Protein AF-0000000086060354 (afdb_homodimer)

Structure (mmCIF, N/CA/C/O backbone):
data_AF-0000000086060354-model_v1
#
loop_
_entity.id
_entity.type
_entity.pdbx_description
1 polymer 'Alanine--tRNA ligase'
#
loop_
_atom_site.group_PDB
_atom_site.id
_atom_site.type_symbol
_atom_site.label_atom_id
_atom_site.label_alt_id
_atom_site.label_comp_id
_atom_site.label_asym_id
_atom_site.label_entity_id
_atom_site.label_seq_id
_atom_site.pdbx_PDB_ins_code
_atom_site.Cartn_x
_atom_site.Cartn_y
_atom_site.Cartn_z
_atom_site.occupancy
_atom_site.B_iso_or_equiv
_atom_site.auth_seq_id
_atom_site.auth_comp_id
_atom_site.auth_asym_id
_atom_site.auth_atom_id
_atom_site.pdbx_PDB_model_num
ATOM 1 N N . MET A 1 1 ? -33.938 34.312 16.031 1 54.66 1 MET A N 1
ATOM 2 C CA . MET A 1 1 ? -33.406 33.062 15.531 1 54.66 1 MET A CA 1
ATOM 3 C C . MET A 1 1 ? -31.953 32.875 16 1 54.66 1 MET A C 1
ATOM 5 O O . MET A 1 1 ? -31.156 33.812 15.938 1 54.66 1 MET A O 1
ATOM 9 N N . THR A 1 2 ? -31.734 31.969 16.938 1 67.62 2 THR A N 1
ATOM 10 C CA . THR A 1 2 ? -30.375 31.719 17.391 1 67.62 2 THR A CA 1
ATOM 11 C C . THR A 1 2 ? -29.656 30.766 16.453 1 67.62 2 THR A C 1
ATOM 13 O O . THR A 1 2 ? -30.125 29.656 16.188 1 67.62 2 THR A O 1
ATOM 16 N N . VAL A 1 3 ? -28.656 31.391 15.703 1 81.81 3 VAL A N 1
ATOM 17 C CA . VAL A 1 3 ? -27.812 30.609 14.805 1 81.81 3 VAL A CA 1
ATOM 18 C C . VAL A 1 3 ? -26.5 30.266 15.5 1 81.81 3 VAL A C 1
ATOM 20 O O . VAL A 1 3 ? -26 31.047 16.312 1 81.81 3 VAL A O 1
ATOM 23 N N . SER A 1 4 ? -26.094 29.047 15.328 1 93.06 4 SER A N 1
ATOM 24 C CA . SER A 1 4 ? -24.812 28.625 15.914 1 93.06 4 SER A CA 1
ATOM 25 C C . SER A 1 4 ? -23.672 29.516 15.414 1 93.06 4 SER A C 1
ATOM 27 O O . SER A 1 4 ? -23.609 29.844 14.234 1 93.06 4 SER A O 1
ATOM 29 N N . ARG A 1 5 ? -22.719 29.891 16.25 1 95.44 5 ARG A N 1
ATOM 30 C CA . ARG A 1 5 ? -21.562 30.703 15.922 1 95.44 5 ARG A CA 1
ATOM 31 C C . ARG A 1 5 ? -20.344 29.828 15.625 1 95.44 5 ARG A C 1
ATOM 33 O O . ARG A 1 5 ? -19.266 30.328 15.305 1 95.44 5 ARG A O 1
ATOM 40 N N . ALA A 1 6 ? -20.562 28.516 15.664 1 95.75 6 ALA A N 1
ATOM 41 C CA . ALA A 1 6 ? -19.469 27.562 15.523 1 95.75 6 ALA A CA 1
ATOM 42 C C . ALA A 1 6 ? -18.797 27.703 14.164 1 95.75 6 ALA A C 1
ATOM 44 O O . ALA A 1 6 ? -17.562 27.734 14.07 1 95.75 6 ALA A O 1
ATOM 45 N N . PRO A 1 7 ? -19.547 27.859 13.062 1 94.5 7 PRO A N 1
ATOM 46 C CA . PRO A 1 7 ? -18.891 27.938 11.758 1 94.5 7 PRO A CA 1
ATOM 47 C C . PRO A 1 7 ? -17.969 29.141 11.633 1 94.5 7 PRO A C 1
ATOM 49 O O . PRO A 1 7 ? -16.906 29.047 11.023 1 94.5 7 PRO A O 1
ATOM 52 N N . ALA A 1 8 ? -18.375 30.219 12.258 1 94.44 8 ALA A N 1
ATOM 53 C CA . ALA A 1 8 ? -17.594 31.453 12.172 1 94.44 8 ALA A CA 1
ATOM 54 C C . ALA A 1 8 ? -16.453 31.453 13.188 1 94.44 8 ALA A C 1
ATOM 56 O O . ALA A 1 8 ? -15.461 32.156 13.016 1 94.44 8 ALA A O 1
ATOM 57 N N . ASN A 1 9 ? -16.656 30.656 14.195 1 96.19 9 ASN A N 1
ATOM 58 C CA . ASN A 1 9 ? -15.672 30.609 15.273 1 96.19 9 ASN A CA 1
ATOM 59 C C . ASN A 1 9 ? -15.344 29.172 15.664 1 96.19 9 ASN A C 1
ATOM 61 O O . ASN A 1 9 ? -15.555 28.766 16.812 1 96.19 9 ASN A O 1
ATOM 65 N N . PRO A 1 10 ? -14.758 28.453 14.711 1 96.56 10 PRO A N 1
ATOM 66 C CA . PRO A 1 10 ? -14.555 27.016 14.969 1 96.56 10 PRO A CA 1
ATOM 67 C C . PRO A 1 10 ? -13.539 26.75 16.078 1 96.56 10 PRO A C 1
ATOM 69 O O . PRO A 1 10 ? -13.461 25.641 16.594 1 96.56 10 PRO A O 1
ATOM 72 N N . GLU A 1 11 ? -12.805 27.75 16.562 1 96.44 11 GLU A N 1
ATOM 73 C CA . GLU A 1 11 ? -11.734 27.578 17.547 1 96.44 11 GLU A CA 1
ATOM 74 C C . GLU A 1 11 ? -12.273 27.672 18.969 1 96.44 11 GLU A C 1
ATOM 76 O O . GLU A 1 11 ? -11.586 27.297 19.922 1 96.44 11 GLU A O 1
ATOM 81 N N . VAL A 1 12 ? -13.508 28.234 19.109 1 98 12 VAL A N 1
ATOM 82 C CA . VAL A 1 12 ? -14.055 28.391 20.453 1 98 12 VAL A CA 1
ATOM 83 C C . VAL A 1 12 ? -14.43 27.031 21.031 1 98 12 VAL A C 1
ATOM 85 O O . VAL A 1 12 ? -15.203 26.281 20.422 1 98 12 VAL A O 1
ATOM 88 N N . ARG A 1 13 ? -13.891 26.719 22.25 1 98.12 13 ARG A N 1
ATOM 89 C CA . ARG A 1 13 ? -14.133 25.422 22.844 1 98.12 13 ARG A CA 1
ATOM 90 C C . ARG A 1 13 ? -14.812 25.547 24.203 1 98.12 13 ARG A C 1
ATOM 92 O O . ARG A 1 13 ? -15.375 24.578 24.719 1 98.12 13 ARG A O 1
ATOM 99 N N . GLU A 1 14 ? -14.719 26.734 24.75 1 98.56 14 GLU A N 1
ATOM 100 C CA . GLU A 1 14 ? -15.367 27.047 26.016 1 98.56 14 GLU A CA 1
ATOM 101 C C . GLU A 1 14 ? -16.016 28.422 25.969 1 98.56 14 GLU A C 1
ATOM 103 O O . GLU A 1 14 ? -15.461 29.375 25.406 1 98.56 14 GLU A O 1
ATOM 108 N N . PHE A 1 15 ? -17.219 28.469 26.516 1 98.38 15 PHE A N 1
ATOM 109 C CA . PHE A 1 15 ? -17.922 29.75 26.578 1 98.38 15 PHE A CA 1
ATOM 110 C C . PHE A 1 15 ? -19.016 29.719 27.625 1 98.38 15 PHE A C 1
ATOM 112 O O . PHE A 1 15 ? -19.359 28.656 28.141 1 98.38 15 PHE A O 1
ATOM 119 N N . GLU A 1 16 ? -19.484 30.844 28 1 98.19 16 GLU A N 1
ATOM 120 C CA . GLU A 1 16 ? -20.656 31.016 28.859 1 98.19 16 GLU A CA 1
ATOM 121 C C . GLU A 1 16 ? -21.844 31.547 28.062 1 98.19 16 GLU A C 1
ATOM 123 O O . GLU A 1 16 ? -21.672 32.312 27.109 1 98.19 16 GLU A O 1
ATOM 128 N N . ALA A 1 17 ? -22.984 31.047 28.484 1 97.69 17 ALA A N 1
ATOM 129 C CA . ALA A 1 17 ? -24.188 31.516 27.797 1 97.69 17 ALA A CA 1
ATOM 130 C C . ALA A 1 17 ? -25.375 31.578 28.75 1 97.69 17 ALA A C 1
ATOM 132 O O . ALA A 1 17 ? -25.422 30.859 29.734 1 97.69 17 ALA A O 1
ATOM 133 N N . THR A 1 18 ? -26.25 32.438 28.391 1 97.56 18 THR A N 1
ATOM 134 C CA . THR A 1 18 ? -27.5 32.562 29.156 1 97.56 18 THR A CA 1
ATOM 135 C C . THR A 1 18 ? -28.547 31.578 28.641 1 97.56 18 THR A C 1
ATOM 137 O O . THR A 1 18 ? -28.734 31.453 27.422 1 97.56 18 THR A O 1
ATOM 140 N N . VAL A 1 19 ? -29.281 30.938 29.594 1 97.19 19 VAL A N 1
ATOM 141 C CA . VAL A 1 19 ? -30.312 29.969 29.234 1 97.19 19 VAL A CA 1
ATOM 142 C C . VAL A 1 19 ? -31.578 30.703 28.812 1 97.19 19 VAL A C 1
ATOM 144 O O . VAL A 1 19 ? -32.125 31.516 29.578 1 97.19 19 VAL A O 1
ATOM 147 N N . LYS A 1 20 ? -31.984 30.406 27.672 1 96.69 20 LYS A N 1
ATOM 148 C CA . LYS A 1 20 ? -33.188 31.031 27.125 1 96.69 20 LYS A CA 1
ATOM 149 C C . LYS A 1 20 ? -34.438 30.219 27.469 1 96.69 20 LYS A C 1
ATOM 151 O O . LYS A 1 20 ? -35.5 30.781 27.766 1 96.69 20 LYS A O 1
ATOM 156 N N . ARG A 1 21 ? -34.344 28.891 27.359 1 95.38 21 ARG A N 1
ATOM 157 C CA . ARG A 1 21 ? -35.469 28 27.594 1 95.38 21 ARG A CA 1
ATOM 158 C C . ARG A 1 21 ? -35 26.625 28.047 1 95.38 21 ARG A C 1
ATOM 160 O O . ARG A 1 21 ? -33.969 26.141 27.578 1 95.38 21 ARG A O 1
ATOM 167 N N . VAL A 1 22 ? -35.781 26.031 28.953 1 95.31 22 VAL A N 1
ATOM 168 C CA . VAL A 1 22 ? -35.5 24.672 29.391 1 95.31 22 VAL A CA 1
ATOM 169 C C . VAL A 1 22 ? -36.812 23.844 29.328 1 95.31 22 VAL A C 1
ATOM 171 O O . VAL A 1 22 ? -37.844 24.25 29.859 1 95.31 22 VAL A O 1
ATOM 174 N N . ASP A 1 23 ? -36.75 22.828 28.656 1 93.06 23 ASP A N 1
ATOM 175 C CA . ASP A 1 23 ? -37.844 21.859 28.578 1 93.06 23 ASP A CA 1
ATOM 176 C C . ASP A 1 23 ? -37.344 20.438 28.75 1 93.06 23 ASP A C 1
ATOM 178 O O . ASP A 1 23 ? -37.062 19.75 27.766 1 93.06 23 ASP A O 1
ATOM 182 N N . GLY A 1 24 ? -37.312 19.984 30.016 1 91.81 24 GLY A N 1
ATOM 183 C CA . GLY A 1 24 ? -36.75 18.672 30.266 1 91.81 24 GLY A CA 1
ATOM 184 C C . GLY A 1 24 ? -35.25 18.578 29.984 1 91.81 24 GLY A C 1
ATOM 185 O O . GLY A 1 24 ? -34.469 19.266 30.625 1 91.81 24 GLY A O 1
ATOM 186 N N . GLN A 1 25 ? -35.031 17.766 28.953 1 95.31 25 GLN A N 1
ATOM 187 C CA . GLN A 1 25 ? -33.625 17.547 28.578 1 95.31 25 GLN A CA 1
ATOM 188 C C . GLN A 1 25 ? -33.188 18.531 27.5 1 95.31 25 GLN A C 1
ATOM 190 O O . GLN A 1 25 ? -32 18.594 27.156 1 95.31 25 GLN A O 1
ATOM 195 N N . GLU A 1 26 ? -34.125 19.359 27.062 1 96.12 26 GLU A N 1
ATOM 196 C CA . GLU A 1 26 ? -33.812 20.297 25.984 1 96.12 26 GLU A CA 1
ATOM 197 C C . GLU A 1 26 ? -33.5 21.688 26.547 1 96.12 26 GLU A C 1
ATOM 199 O O . GLU A 1 26 ? -34.25 22.203 27.375 1 96.12 26 GLU A O 1
ATOM 204 N N . ILE A 1 27 ? -32.438 22.219 26.125 1 96 27 ILE A N 1
ATOM 205 C CA . ILE A 1 27 ? -32.031 23.562 26.562 1 96 27 ILE A CA 1
ATOM 206 C C . ILE A 1 27 ? -31.734 24.438 25.359 1 96 27 ILE A C 1
ATOM 208 O O . ILE A 1 27 ? -31.141 23.969 24.375 1 96 27 ILE A O 1
ATOM 212 N N . VAL A 1 28 ? -32.219 25.609 25.359 1 96.94 28 VAL A N 1
ATOM 213 C CA . VAL A 1 28 ? -31.922 26.625 24.344 1 96.94 28 VAL A CA 1
ATOM 214 C C . VAL A 1 28 ? -31.125 27.766 24.969 1 96.94 28 VAL A C 1
ATOM 216 O O . VAL A 1 28 ? -31.484 28.266 26.031 1 96.94 28 VAL A O 1
ATOM 219 N N . LEU A 1 29 ? -30.047 28.125 24.344 1 97.38 29 LEU A N 1
ATOM 220 C CA . LEU A 1 29 ? -29.188 29.188 24.828 1 97.38 29 LEU A CA 1
ATOM 221 C C . LEU A 1 29 ? -29.359 30.453 24 1 97.38 29 LEU A C 1
ATOM 223 O O . LEU A 1 29 ? -29.734 30.391 22.828 1 97.38 29 LEU A O 1
ATOM 227 N N . GLU A 1 30 ? -29.047 31.594 24.609 1 96.25 30 GLU A N 1
ATOM 228 C CA . GLU A 1 30 ? -29.109 32.844 23.875 1 96.25 30 GLU A CA 1
ATOM 229 C C . GLU A 1 30 ? -28.062 32.906 22.781 1 96.25 30 GLU A C 1
ATOM 231 O O . GLU A 1 30 ? -28.266 33.531 21.75 1 96.25 30 GLU A O 1
ATOM 236 N N . GLU A 1 31 ? -26.938 32.312 23.094 1 95.94 31 GLU A N 1
ATOM 237 C CA . GLU A 1 31 ? -25.812 32.188 22.172 1 95.94 31 GLU A CA 1
ATOM 238 C C . GLU A 1 31 ? -25.141 30.828 22.328 1 95.94 31 GLU A C 1
ATOM 240 O O . GLU A 1 31 ? -25 30.312 23.438 1 95.94 31 GLU A O 1
ATOM 245 N N . THR A 1 32 ? -24.766 30.266 21.234 1 97.62 32 THR A N 1
ATOM 246 C CA . THR A 1 32 ? -24.125 28.953 21.359 1 97.62 32 THR A CA 1
ATOM 247 C C . THR A 1 32 ? -23.031 28.797 20.312 1 97.62 32 THR A C 1
ATOM 249 O O . THR A 1 32 ? -23.141 29.297 19.188 1 97.62 32 THR A O 1
ATOM 252 N N . TYR A 1 33 ? -21.938 28.141 20.703 1 98.19 33 TYR A N 1
ATOM 253 C CA . TYR A 1 33 ? -20.844 27.781 19.812 1 98.19 33 TYR A CA 1
ATOM 254 C C . TYR A 1 33 ? -20.828 26.297 19.516 1 98.19 33 TYR A C 1
ATOM 256 O O . TYR A 1 33 ? -19.859 25.766 18.953 1 98.19 33 TYR A O 1
ATOM 264 N N . PHE A 1 34 ? -21.922 25.609 19.984 1 98.38 34 PHE A N 1
ATOM 265 C CA . PHE A 1 34 ? -22.094 24.219 19.562 1 98.38 34 PHE A CA 1
ATOM 266 C C . PHE A 1 34 ? -22.625 24.141 18.141 1 98.38 34 PHE A C 1
ATOM 268 O O . PHE A 1 34 ? -23.5 24.938 17.75 1 98.38 34 PHE A O 1
ATOM 275 N N . TYR A 1 35 ? -22.078 23.266 17.438 1 97.56 35 TYR A N 1
ATOM 276 C CA . TYR A 1 35 ? -22.547 23.031 16.078 1 97.56 35 TYR A CA 1
ATOM 277 C C . TYR A 1 35 ? -23.672 22.016 16.047 1 97.56 35 TYR A C 1
ATOM 279 O O . TYR A 1 35 ? -23.516 20.906 16.547 1 97.56 35 TYR A O 1
ATOM 287 N N . PRO A 1 36 ? -24.812 22.359 15.477 1 96.69 36 PRO A N 1
ATOM 288 C CA . PRO A 1 36 ? -25.875 21.359 15.289 1 96.69 36 PRO A CA 1
ATOM 289 C C . PRO A 1 36 ? -25.625 20.453 14.094 1 96.69 36 PRO A C 1
ATOM 291 O O . PRO A 1 36 ? -25 20.875 13.109 1 96.69 36 PRO A O 1
ATOM 294 N N . ALA A 1 37 ? -26.125 19.266 14.273 1 94.31 37 ALA A N 1
ATOM 295 C CA . ALA A 1 37 ? -26.031 18.375 13.125 1 94.31 37 ALA A CA 1
ATOM 296 C C . ALA A 1 37 ? -26.656 19 11.883 1 94.31 37 ALA A C 1
ATOM 298 O O . ALA A 1 37 ? -27.828 19.375 11.898 1 94.31 37 ALA A O 1
ATOM 299 N N . SER A 1 38 ? -25.891 19.141 10.852 1 89.44 38 SER A N 1
ATOM 300 C CA . SER A 1 38 ? -26.359 19.797 9.625 1 89.44 38 SER A CA 1
ATOM 301 C C . SER A 1 38 ? -25.422 19.5 8.453 1 89.44 38 SER A C 1
ATOM 303 O O . SER A 1 38 ? -24.219 19.344 8.648 1 89.44 38 SER A O 1
ATOM 305 N N . GLY A 1 39 ? -25.969 19.312 7.324 1 86.19 39 GLY A N 1
ATOM 306 C CA . GLY A 1 39 ? -25.203 19.234 6.098 1 86.19 39 GLY A CA 1
ATOM 307 C C . GLY A 1 39 ? -24.266 18.031 6.07 1 86.19 39 GLY A C 1
ATOM 308 O O . GLY A 1 39 ? -23.188 18.109 5.488 1 86.19 39 GLY A O 1
ATOM 309 N N . GLY A 1 40 ? -24.516 17.094 6.805 1 92.25 40 GLY A N 1
ATOM 310 C CA . GLY A 1 40 ? -23.703 15.891 6.797 1 92.25 40 GLY A CA 1
ATOM 311 C C . GLY A 1 40 ? -22.688 15.852 7.918 1 92.25 40 GLY A C 1
ATOM 312 O O . GLY A 1 40 ? -22.047 14.82 8.148 1 92.25 40 GLY A O 1
ATOM 313 N N . GLN A 1 41 ? -22.516 16.969 8.594 1 95.62 41 GLN A N 1
ATOM 314 C CA . GLN A 1 41 ? -21.641 17 9.75 1 95.62 41 GLN A CA 1
ATOM 315 C C . GLN A 1 41 ? -22.406 16.75 11.047 1 95.62 41 GLN A C 1
ATOM 317 O O . GLN A 1 41 ? -23.453 17.344 11.273 1 95.62 41 GLN A O 1
ATOM 322 N N . PRO A 1 42 ? -21.922 15.891 11.852 1 97.19 42 PRO A N 1
ATOM 323 C CA . PRO A 1 42 ? -22.609 15.602 13.117 1 97.19 42 PRO A CA 1
ATOM 324 C C . PRO A 1 42 ? -22.516 16.766 14.109 1 97.19 42 PRO A C 1
ATOM 326 O O . PRO A 1 42 ? -21.688 17.656 13.953 1 97.19 42 PRO A O 1
ATOM 329 N N . SER A 1 43 ? -23.375 16.672 15.023 1 97.75 43 SER A N 1
ATOM 330 C CA . SER A 1 43 ? -23.391 17.703 16.062 1 97.75 43 SER A CA 1
ATOM 331 C C . SER A 1 43 ? -22.156 17.594 16.969 1 97.75 43 SER A C 1
ATOM 333 O O . SER A 1 43 ? -21.594 16.516 17.125 1 97.75 43 SER A O 1
ATOM 335 N N . ASP A 1 44 ? -21.875 18.719 17.547 1 98.12 44 ASP A N 1
ATOM 336 C CA . ASP A 1 44 ? -20.797 18.734 18.531 1 98.12 44 ASP A CA 1
ATOM 337 C C . ASP A 1 44 ? -21.188 17.906 19.766 1 98.12 44 ASP A C 1
ATOM 339 O O . ASP A 1 44 ? -22.359 17.734 20.062 1 98.12 44 ASP A O 1
ATOM 343 N N . ARG A 1 45 ? -20.172 17.438 20.344 1 98.25 45 ARG A N 1
ATOM 344 C CA . ARG A 1 45 ? -20.25 16.844 21.672 1 98.25 45 ARG A CA 1
ATOM 345 C C . ARG A 1 45 ? -19.719 17.797 22.734 1 98.25 45 ARG A C 1
ATOM 347 O O . ARG A 1 45 ? -19.094 18.812 22.422 1 98.25 45 ARG A O 1
ATOM 354 N N . GLY A 1 46 ? -20.062 17.516 24 1 98.44 46 GLY A N 1
ATOM 355 C CA . GLY A 1 46 ? -19.594 18.359 25.078 1 98.44 46 GLY A CA 1
ATOM 356 C C . GLY A 1 46 ? -20.516 18.391 26.281 1 98.44 46 GLY A C 1
ATOM 357 O O . GLY A 1 46 ? -21.219 17.406 26.547 1 98.44 46 GLY A O 1
ATOM 358 N N . THR A 1 47 ? -20.438 19.562 27.078 1 98.12 47 THR A N 1
ATOM 359 C CA . THR A 1 47 ? -21.25 19.672 28.281 1 98.12 47 THR A CA 1
ATOM 360 C C . THR A 1 47 ? -21.844 21.062 28.406 1 98.12 47 THR A C 1
ATOM 362 O O . THR A 1 47 ? -21.266 22.031 27.906 1 98.12 47 THR A O 1
ATOM 365 N N . ILE A 1 48 ? -22.953 21.141 29 1 97.19 48 ILE A N 1
ATOM 366 C CA . ILE A 1 48 ? -23.562 22.391 29.453 1 97.19 48 ILE A CA 1
ATOM 367 C C . ILE A 1 48 ? -23.812 22.312 30.953 1 97.19 48 ILE A C 1
ATOM 369 O O . ILE A 1 48 ? -24.531 21.438 31.438 1 97.19 48 ILE A O 1
ATOM 373 N N . GLY A 1 49 ? -23.188 23.188 31.703 1 94.94 49 GLY A N 1
ATOM 374 C CA . GLY A 1 49 ? -23.312 23.125 33.156 1 94.94 49 GLY A CA 1
ATOM 375 C C . GLY A 1 49 ? -22.844 21.812 33.75 1 94.94 49 GLY A C 1
ATOM 376 O O . GLY A 1 49 ? -23.438 21.297 34.688 1 94.94 49 GLY A O 1
ATOM 377 N N . GLY A 1 50 ? -21.969 21.234 33 1 95.5 50 GLY A N 1
ATOM 378 C CA . GLY A 1 50 ? -21.391 19.984 33.5 1 95.5 50 GLY A CA 1
ATOM 379 C C . GLY A 1 50 ? -22.172 18.766 33.031 1 95.5 50 GLY A C 1
ATOM 380 O O . GLY A 1 50 ? -21.688 17.625 33.156 1 95.5 50 GLY A O 1
ATOM 381 N N . THR A 1 51 ? -23.359 18.938 32.438 1 96.56 51 THR A N 1
ATOM 382 C CA . THR A 1 51 ? -24.141 17.812 31.938 1 96.56 51 THR A CA 1
ATOM 383 C C . THR A 1 51 ? -23.828 17.516 30.484 1 96.56 51 THR A C 1
ATOM 385 O O . THR A 1 51 ? -23.734 18.438 29.656 1 96.56 51 THR A O 1
ATOM 388 N N . LEU A 1 52 ? -23.734 16.266 30.125 1 97.75 52 LEU A N 1
ATOM 389 C CA . LEU A 1 52 ? -23.312 15.828 28.797 1 97.75 52 LEU A CA 1
ATOM 390 C C . LEU A 1 52 ? -24.406 16.109 27.766 1 97.75 52 LEU A C 1
ATOM 392 O O . LEU A 1 52 ? -25.578 15.883 28.031 1 97.75 52 LEU A O 1
ATOM 396 N N . LEU A 1 53 ? -23.906 16.484 26.578 1 97.06 53 LEU A N 1
ATOM 397 C CA . LEU A 1 53 ? -24.781 16.672 25.422 1 97.06 53 LEU A CA 1
ATOM 398 C C . LEU A 1 53 ? -25.047 15.336 24.734 1 97.06 53 LEU A C 1
ATOM 400 O O . LEU A 1 53 ? -24.125 14.57 24.469 1 97.06 53 LEU A O 1
ATOM 404 N N . GLU A 1 54 ? -26.219 15.039 24.484 1 95.44 54 GLU A N 1
ATOM 405 C CA . GLU A 1 54 ? -26.609 13.906 23.656 1 95.44 54 GLU A CA 1
ATOM 406 C C . GLU A 1 54 ? -26.672 14.289 22.188 1 95.44 54 GLU A C 1
ATOM 408 O O . GLU A 1 54 ? -26.344 13.477 21.312 1 95.44 54 GLU A O 1
ATOM 413 N N . ASP A 1 55 ? -27.188 15.484 22.031 1 96.81 55 ASP A N 1
ATOM 414 C CA . ASP A 1 55 ? -27.391 15.945 20.656 1 96.81 55 ASP A CA 1
ATOM 415 C C . ASP A 1 55 ? -27.547 17.469 20.609 1 96.81 55 ASP A C 1
ATOM 417 O O . ASP A 1 55 ? -27.844 18.094 21.625 1 96.81 55 ASP A O 1
ATOM 421 N N . VAL A 1 56 ? -27.203 18.031 19.531 1 98 56 VAL A N 1
ATOM 422 C CA . VAL A 1 56 ? -27.5 19.422 19.203 1 98 56 VAL A CA 1
ATOM 423 C C . VAL A 1 56 ? -28.188 19.5 17.844 1 98 56 VAL A C 1
ATOM 425 O O . VAL A 1 56 ? -27.672 19.016 16.844 1 98 56 VAL A O 1
ATOM 428 N N . ARG A 1 57 ? -29.328 20.141 17.75 1 96.25 57 ARG A N 1
ATOM 429 C CA . ARG A 1 57 ? -30.078 20.172 16.5 1 96.25 57 ARG A CA 1
ATOM 430 C C . ARG A 1 57 ? -30.75 21.531 16.297 1 96.25 57 ARG A C 1
ATOM 432 O O . ARG A 1 57 ? -30.938 22.281 17.25 1 96.25 57 ARG A O 1
ATOM 439 N N . GLU A 1 58 ? -31.078 21.766 15.094 1 93.25 58 GLU A N 1
ATOM 440 C CA . GLU A 1 58 ? -31.891 22.938 14.781 1 93.25 58 GLU A CA 1
ATOM 441 C C . GLU A 1 58 ? -33.375 22.594 14.75 1 93.25 58 GLU A C 1
ATOM 443 O O . GLU A 1 58 ? -33.781 21.594 14.141 1 93.25 58 GLU A O 1
ATOM 448 N N . ALA A 1 59 ? -34.094 23.328 15.453 1 91.12 59 ALA A N 1
ATOM 449 C CA . ALA A 1 59 ? -35.562 23.172 15.477 1 91.12 59 ALA A CA 1
ATOM 450 C C . ALA A 1 59 ? -36.25 24.516 15.609 1 91.12 59 ALA A C 1
ATOM 452 O O . ALA A 1 59 ? -35.938 25.297 16.516 1 91.12 59 ALA A O 1
ATOM 453 N N . ASP A 1 60 ? -37.188 24.766 14.68 1 88.06 60 ASP A N 1
ATOM 454 C CA . ASP A 1 60 ? -38 25.969 14.719 1 88.06 60 ASP A CA 1
ATOM 455 C C . ASP A 1 60 ? -37.156 27.234 14.75 1 88.06 60 ASP A C 1
ATOM 457 O O . ASP A 1 60 ? -37.406 28.141 15.547 1 88.06 60 ASP A O 1
ATOM 461 N N . GLY A 1 61 ? -36.062 27.156 14.07 1 87 61 GLY A N 1
ATOM 462 C CA . GLY A 1 61 ? -35.219 28.328 13.914 1 87 61 GLY A CA 1
ATOM 463 C C . GLY A 1 61 ? -34.281 28.562 15.094 1 87 61 GLY A C 1
ATOM 464 O O . GLY A 1 61 ? -33.688 29.625 15.211 1 87 61 GLY A O 1
ATOM 465 N N . GLU A 1 62 ? -34.25 27.625 16.016 1 93.19 62 GLU A N 1
ATOM 466 C CA . GLU A 1 62 ? -33.375 27.719 17.172 1 93.19 62 GLU A CA 1
ATOM 467 C C . GLU A 1 62 ? -32.469 26.5 17.25 1 93.19 62 GLU A C 1
ATOM 469 O O . GLU A 1 62 ? -32.75 25.453 16.672 1 93.19 62 GLU A O 1
ATOM 474 N N . VAL A 1 63 ? -31.344 26.703 17.938 1 96.69 63 VAL A N 1
ATOM 475 C CA . VAL A 1 63 ? -30.453 25.578 18.219 1 96.69 63 VAL A CA 1
ATOM 476 C C . VAL A 1 63 ? -30.828 24.938 19.547 1 96.69 63 VAL A C 1
ATOM 478 O O . VAL A 1 63 ? -30.75 25.578 20.594 1 96.69 63 VAL A O 1
ATOM 481 N N . VAL A 1 64 ? -31.25 23.734 19.438 1 97.31 64 VAL A N 1
ATOM 482 C CA . VAL A 1 64 ? -31.703 23.016 20.625 1 97.31 64 VAL A CA 1
ATOM 483 C C . VAL A 1 64 ? -30.609 22.031 21.062 1 97.31 64 VAL A C 1
ATOM 485 O O . VAL A 1 64 ? -30.125 21.234 20.266 1 97.31 64 VAL A O 1
ATOM 488 N N . HIS A 1 65 ? -30.266 22.125 22.328 1 98.06 65 HIS A N 1
ATOM 489 C CA . HIS A 1 65 ? -29.297 21.219 22.938 1 98.06 65 HIS A CA 1
ATOM 490 C C . HIS A 1 65 ? -30 20.141 23.766 1 98.06 65 HIS A C 1
ATOM 492 O O . HIS A 1 65 ? -30.719 20.453 24.703 1 98.06 65 HIS A O 1
ATOM 498 N N . VAL A 1 66 ? -29.812 18.906 23.391 1 97.75 66 VAL A N 1
ATOM 499 C CA . VAL A 1 66 ? -30.422 17.781 24.109 1 97.75 66 VAL A CA 1
ATOM 500 C C . VAL A 1 66 ? -29.406 17.156 25.047 1 97.75 66 VAL A C 1
ATOM 502 O O . VAL A 1 66 ? -28.375 16.625 24.609 1 97.75 66 VAL A O 1
ATOM 505 N N . LEU A 1 67 ? -29.703 17.234 26.328 1 97.38 67 LEU A N 1
ATOM 506 C CA . LEU A 1 67 ? -28.812 16.719 27.344 1 97.38 67 LEU A CA 1
ATOM 507 C C . LEU A 1 67 ? -29.125 15.258 27.656 1 97.38 67 LEU A C 1
ATOM 509 O O . LEU A 1 67 ? -30.219 14.773 27.328 1 97.38 67 LEU A O 1
ATOM 513 N N . THR A 1 68 ? -28.156 14.531 28.25 1 96.12 68 THR A N 1
ATOM 514 C CA . THR A 1 68 ? -28.328 13.125 28.594 1 96.12 68 THR A CA 1
ATOM 515 C C . THR A 1 68 ? -29.266 12.969 29.781 1 96.12 68 THR A C 1
ATOM 517 O O . THR A 1 68 ? -29.938 11.945 29.922 1 96.12 68 THR A O 1
ATOM 520 N N . ASP A 1 69 ? -29.219 13.992 30.672 1 92.88 69 ASP A N 1
ATOM 521 C CA . ASP A 1 69 ? -30.016 14 31.891 1 92.88 69 ASP A CA 1
ATOM 522 C C . ASP A 1 69 ? -30.719 15.344 32.094 1 92.88 69 ASP A C 1
ATOM 524 O O . ASP A 1 69 ? -30.219 16.375 31.625 1 92.88 69 ASP A O 1
ATOM 528 N N . PRO A 1 70 ? -31.906 15.203 32.75 1 89.69 70 PRO A N 1
ATOM 529 C CA . PRO A 1 70 ? -32.531 16.484 33.062 1 89.69 70 PRO A CA 1
ATOM 530 C C . PRO A 1 70 ? -31.688 17.312 34.031 1 89.69 70 PRO A C 1
ATOM 532 O O . PRO A 1 70 ? -30.969 16.75 34.875 1 89.69 70 PRO A O 1
ATOM 535 N N . VAL A 1 71 ? -31.703 18.562 33.719 1 82.94 71 VAL A N 1
ATOM 536 C CA . VAL A 1 71 ? -30.875 19.406 34.562 1 82.94 71 VAL A CA 1
ATOM 537 C C . VAL A 1 71 ? -31.766 20.422 35.281 1 82.94 71 VAL A C 1
ATOM 539 O O . VAL A 1 71 ? -32.844 20.766 34.812 1 82.94 71 VAL A O 1
ATOM 542 N N . ASP A 1 72 ? -31.281 20.797 36.5 1 85.75 72 ASP A N 1
ATOM 543 C CA . ASP A 1 72 ? -31.922 21.844 37.281 1 85.75 72 ASP A CA 1
ATOM 544 C C . ASP A 1 72 ? -31.297 23.203 37 1 85.75 72 ASP A C 1
ATOM 546 O O . ASP A 1 72 ? -30.516 23.719 37.781 1 85.75 72 ASP A O 1
ATOM 550 N N . ILE A 1 73 ? -31.547 23.734 35.844 1 91 73 ILE A N 1
ATOM 551 C CA . ILE A 1 73 ? -31.031 25.031 35.406 1 91 73 ILE A CA 1
ATOM 552 C C . ILE A 1 73 ? -32.219 25.984 35.156 1 91 73 ILE A C 1
ATOM 554 O O . ILE A 1 73 ? -33.219 25.594 34.562 1 91 73 ILE A O 1
ATOM 558 N N . ASP A 1 74 ? -32.125 27.172 35.625 1 92.31 74 ASP A N 1
ATOM 559 C CA . ASP A 1 74 ? -33.219 28.156 35.469 1 92.31 74 ASP A CA 1
ATOM 560 C C . ASP A 1 74 ? -33 28.984 34.219 1 92.31 74 ASP A C 1
ATOM 562 O O . ASP A 1 74 ? -31.875 29.297 33.844 1 92.31 74 ASP A O 1
ATOM 566 N N . VAL A 1 75 ? -34.125 29.312 33.656 1 95.75 75 VAL A N 1
ATOM 567 C CA . VAL A 1 75 ? -34.125 30.281 32.594 1 95.75 75 VAL A CA 1
ATOM 568 C C . VAL A 1 75 ? -33.469 31.594 33.062 1 95.75 75 VAL A C 1
ATOM 570 O O . VAL A 1 75 ? -33.75 32.062 34.156 1 95.75 75 VAL A O 1
ATOM 573 N N . GLY A 1 76 ? -32.531 32.125 32.25 1 96.62 76 GLY A N 1
ATOM 574 C CA . GLY A 1 76 ? -31.859 33.344 32.625 1 96.62 76 GLY A CA 1
ATOM 575 C C . GLY A 1 76 ? -30.516 33.125 33.312 1 96.62 76 GLY A C 1
ATOM 576 O O . GLY A 1 76 ? -29.703 34.031 33.406 1 96.62 76 GLY A O 1
ATOM 577 N N . GLU A 1 77 ? -30.234 31.969 33.688 1 95.94 77 GLU A N 1
ATOM 578 C CA . GLU A 1 77 ? -28.984 31.609 34.344 1 95.94 77 GLU A CA 1
ATOM 579 C C . GLU A 1 77 ? -27.844 31.547 33.344 1 95.94 77 GLU A C 1
ATOM 581 O O . GLU A 1 77 ? -28.047 31.172 32.156 1 95.94 77 GLU A O 1
ATOM 586 N N . THR A 1 78 ? -26.656 32 33.812 1 97.56 78 THR A N 1
ATOM 587 C CA . THR A 1 78 ? -25.469 31.844 33 1 97.56 78 THR A CA 1
ATOM 588 C C . THR A 1 78 ? -24.812 30.484 33.25 1 97.56 78 THR A C 1
ATOM 590 O O . THR A 1 78 ? -24.531 30.141 34.406 1 97.56 78 THR A O 1
ATOM 593 N N . VAL A 1 79 ? -24.562 29.703 32.219 1 97.31 79 VAL A N 1
ATOM 594 C CA . VAL A 1 79 ? -24.016 28.359 32.375 1 97.31 79 VAL A CA 1
ATOM 595 C C . VAL A 1 79 ? -22.719 28.25 31.594 1 97.31 79 VAL A C 1
ATOM 597 O O . VAL A 1 79 ? -22.531 28.938 30.578 1 97.31 79 VAL A O 1
ATOM 600 N N . ALA A 1 80 ? -21.828 27.453 32.094 1 97.81 80 ALA A N 1
ATOM 601 C CA . ALA A 1 80 ? -20.578 27.141 31.391 1 97.81 80 ALA A CA 1
ATOM 602 C C . ALA A 1 80 ? -20.781 26.062 30.344 1 97.81 80 ALA A C 1
ATOM 604 O O . ALA A 1 80 ? -21.453 25.047 30.594 1 97.81 80 ALA A O 1
ATOM 605 N N . CYS A 1 81 ? -20.312 26.266 29.141 1 98.38 81 CYS A N 1
ATOM 606 C CA . CYS A 1 81 ? -20.406 25.328 28.031 1 98.38 81 CYS A CA 1
ATOM 607 C C . CYS A 1 81 ? -19.016 24.922 27.562 1 98.38 81 CYS A C 1
ATOM 609 O O . CYS A 1 81 ? -18.141 25.766 27.375 1 98.38 81 CYS A O 1
ATOM 611 N N . VAL A 1 82 ? -18.797 23.594 27.406 1 98.69 82 VAL A N 1
ATOM 612 C CA . VAL A 1 82 ? -17.516 23.078 26.953 1 98.69 82 VAL A CA 1
ATOM 613 C C . VAL A 1 82 ? -17.734 22.156 25.75 1 98.69 82 VAL A C 1
ATOM 615 O O . VAL A 1 82 ? -18.453 21.172 25.828 1 98.69 82 VAL A O 1
ATOM 618 N N . VAL A 1 83 ? -17.109 22.5 24.625 1 98.62 83 VAL A N 1
ATOM 619 C CA . VAL A 1 83 ? -17.172 21.703 23.406 1 98.62 83 VAL A CA 1
ATOM 620 C C . VAL A 1 83 ? -16.078 20.625 23.453 1 98.62 83 VAL A C 1
ATOM 622 O O . VAL A 1 83 ? -14.961 20.875 23.891 1 98.62 83 VAL A O 1
ATOM 625 N N . ASP A 1 84 ? -16.406 19.422 23.094 1 98.25 84 ASP A N 1
ATOM 626 C CA . ASP A 1 84 ? -15.406 18.359 22.938 1 98.25 84 ASP A CA 1
ATOM 627 C C . ASP A 1 84 ? -14.367 18.734 21.891 1 98.25 84 ASP A C 1
ATOM 629 O O . ASP A 1 84 ? -14.633 18.641 20.688 1 98.25 84 ASP A O 1
ATOM 633 N N . ASP A 1 85 ? -13.219 19.078 22.297 1 97.94 85 ASP A N 1
ATOM 634 C CA . ASP A 1 85 ? -12.18 19.609 21.422 1 97.94 85 ASP A CA 1
ATOM 635 C C . ASP A 1 85 ? -11.75 18.562 20.391 1 97.94 85 ASP A C 1
ATOM 637 O O . ASP A 1 85 ? -11.562 18.891 19.219 1 97.94 85 ASP A O 1
ATOM 641 N N . THR A 1 86 ? -11.609 17.328 20.859 1 97.12 86 THR A N 1
ATOM 642 C CA . THR A 1 86 ? -11.141 16.266 19.984 1 97.12 86 THR A CA 1
ATOM 643 C C . THR A 1 86 ? -12.117 16.031 18.844 1 97.12 86 THR A C 1
ATOM 645 O O . THR A 1 86 ? -11.719 15.977 17.672 1 97.12 86 THR A O 1
ATOM 648 N N . PHE A 1 87 ? -13.375 15.977 19.172 1 97.88 87 PHE A N 1
ATOM 649 C CA . PHE A 1 87 ? -14.375 15.672 18.156 1 97.88 87 PHE A CA 1
ATOM 650 C C . PHE A 1 87 ? -14.594 16.859 17.234 1 97.88 87 PHE A C 1
ATOM 652 O O . PHE A 1 87 ? -14.742 16.703 16.016 1 97.88 87 PHE A O 1
ATOM 659 N N . ARG A 1 88 ? -14.664 18.109 17.781 1 97.81 88 ARG A N 1
ATOM 660 C CA . ARG A 1 88 ? -14.766 19.312 16.969 1 97.81 88 ARG A CA 1
ATOM 661 C C . ARG A 1 88 ? -13.594 19.422 15.992 1 97.81 88 ARG A C 1
ATOM 663 O O . ARG A 1 88 ? -13.789 19.75 14.82 1 97.81 88 ARG A O 1
ATOM 670 N N . THR A 1 89 ? -12.383 19.141 16.453 1 97.69 89 THR A N 1
ATOM 671 C CA . THR A 1 89 ? -11.195 19.172 15.609 1 97.69 89 THR A CA 1
ATOM 672 C C . THR A 1 89 ? -11.297 18.156 14.477 1 97.69 89 THR A C 1
ATOM 674 O O . THR A 1 89 ? -11.039 18.469 13.32 1 97.69 89 THR A O 1
ATOM 677 N N . TYR A 1 90 ? -11.727 16.953 14.852 1 98.19 90 TYR A N 1
ATOM 678 C CA . TYR A 1 90 ? -11.906 15.914 13.844 1 98.19 90 TYR A CA 1
ATOM 679 C C . TYR A 1 90 ? -12.883 16.375 12.766 1 98.19 90 TYR A C 1
ATOM 681 O O . TYR A 1 90 ? -12.602 16.25 11.57 1 98.19 90 TYR A O 1
ATOM 689 N N . CYS A 1 91 ? -13.969 16.859 13.164 1 98.19 91 CYS A N 1
ATOM 690 C CA . CYS A 1 91 ? -15.016 17.25 12.227 1 98.19 91 CYS A CA 1
ATOM 691 C C . CYS A 1 91 ? -14.547 18.375 11.328 1 98.19 91 CYS A C 1
ATOM 693 O O . CYS A 1 91 ? -14.812 18.375 10.117 1 98.19 91 CYS A O 1
ATOM 695 N N . ALA A 1 92 ? -13.898 19.375 11.938 1 98.38 92 ALA A N 1
ATOM 696 C CA . ALA A 1 92 ? -13.398 20.5 11.148 1 98.38 92 ALA A CA 1
ATOM 697 C C . ALA A 1 92 ? -12.383 20.031 10.109 1 98.38 92 ALA A C 1
ATOM 699 O O . ALA A 1 92 ? -12.43 20.469 8.953 1 98.38 92 ALA A O 1
ATOM 700 N N . ARG A 1 93 ? -11.453 19.125 10.539 1 98.62 93 ARG A N 1
ATOM 701 C CA . ARG A 1 93 ? -10.445 18.578 9.633 1 98.62 93 ARG A CA 1
ATOM 702 C C . ARG A 1 93 ? -11.086 17.719 8.547 1 98.62 93 ARG A C 1
ATOM 704 O O . ARG A 1 93 ? -10.758 17.859 7.367 1 98.62 93 ARG A O 1
ATOM 711 N N . ALA A 1 94 ? -12.023 16.891 8.977 1 98.69 94 ALA A N 1
ATOM 712 C CA . ALA A 1 94 ? -12.711 16.016 8.047 1 98.69 94 ALA A CA 1
ATOM 713 C C . ALA A 1 94 ? -13.508 16.812 7.02 1 98.69 94 ALA A C 1
ATOM 715 O O . ALA A 1 94 ? -13.484 16.5 5.828 1 98.69 94 ALA A O 1
ATOM 716 N N . HIS A 1 95 ? -14.203 17.797 7.512 1 98.25 95 HIS A N 1
ATOM 717 C CA . HIS A 1 95 ? -15.016 18.609 6.617 1 98.25 95 HIS A CA 1
ATOM 718 C C . HIS A 1 95 ? -14.148 19.359 5.609 1 98.25 95 HIS A C 1
ATOM 720 O O . HIS A 1 95 ? -14.453 19.391 4.418 1 98.25 95 HIS A O 1
ATOM 726 N N . THR A 1 96 ? -13.102 19.984 6.082 1 98.56 96 THR A N 1
ATOM 727 C CA . THR A 1 96 ? -12.188 20.656 5.18 1 98.56 96 THR A CA 1
ATOM 728 C C . THR A 1 96 ? -11.578 19.672 4.184 1 98.56 96 THR A C 1
ATOM 730 O O . THR A 1 96 ? -11.414 20 3.006 1 98.56 96 THR A O 1
ATOM 733 N N . ALA A 1 97 ? -11.25 18.484 4.68 1 98.75 97 ALA A N 1
ATOM 734 C CA . ALA A 1 97 ? -10.688 17.453 3.812 1 98.75 97 ALA A CA 1
ATOM 735 C C . ALA A 1 97 ? -11.656 17.109 2.688 1 98.75 97 ALA A C 1
ATOM 737 O O . ALA A 1 97 ? -11.234 16.766 1.578 1 98.75 97 ALA A O 1
ATOM 738 N N . SER A 1 98 ? -12.945 17.125 2.953 1 97.81 98 SER A N 1
ATOM 739 C CA . SER A 1 98 ? -13.922 16.844 1.907 1 97.81 98 SER A CA 1
ATOM 740 C C . SER A 1 98 ? -13.867 17.891 0.8 1 97.81 98 SER A C 1
ATOM 742 O O . SER A 1 98 ? -14.023 17.562 -0.379 1 97.81 98 SER A O 1
ATOM 744 N N . HIS A 1 99 ? -13.656 19.156 1.184 1 97.06 99 HIS A N 1
ATOM 745 C CA . HIS A 1 99 ? -13.461 20.203 0.186 1 97.06 99 HIS A CA 1
ATOM 746 C C . HIS A 1 99 ? -12.172 19.969 -0.6 1 97.06 99 HIS A C 1
ATOM 748 O O . HIS A 1 99 ? -12.125 20.203 -1.81 1 97.06 99 HIS A O 1
ATOM 754 N N . VAL A 1 100 ? -11.172 19.578 0.123 1 98.5 100 VAL A N 1
ATOM 755 C CA . VAL A 1 100 ? -9.883 19.297 -0.508 1 98.5 100 VAL A CA 1
ATOM 756 C C . VAL A 1 100 ? -10.047 18.156 -1.514 1 98.5 100 VAL A C 1
ATOM 758 O O . VAL A 1 100 ? -9.547 18.234 -2.639 1 98.5 100 VAL A O 1
ATOM 761 N N . LEU A 1 101 ? -10.766 17.109 -1.146 1 98.31 101 LEU A N 1
ATOM 762 C CA . LEU A 1 101 ? -11 15.984 -2.041 1 98.31 101 LEU A CA 1
ATOM 763 C C . LEU A 1 101 ? -11.82 16.422 -3.254 1 98.31 101 LEU A C 1
ATOM 765 O O . LEU A 1 101 ? -11.539 15.992 -4.379 1 98.31 101 LEU A O 1
ATOM 769 N N . TYR A 1 102 ? -12.82 17.203 -3.018 1 96.88 102 TYR A N 1
ATOM 770 C CA . TYR A 1 102 ? -13.617 17.703 -4.133 1 96.88 102 TYR A CA 1
ATOM 771 C C . TYR A 1 102 ? -12.766 18.531 -5.09 1 96.88 102 TYR A C 1
ATOM 773 O O . TYR A 1 102 ? -12.891 18.406 -6.309 1 96.88 102 TYR A O 1
ATOM 781 N N . GLY A 1 103 ? -11.945 19.406 -4.527 1 97.19 103 GLY A N 1
ATOM 782 C CA . GLY A 1 103 ? -11.016 20.156 -5.355 1 97.19 103 GLY A CA 1
ATOM 783 C C . GLY A 1 103 ? -10.109 19.25 -6.191 1 97.19 103 GLY A C 1
ATOM 784 O O . GLY A 1 103 ? -9.789 19.594 -7.332 1 97.19 103 GLY A O 1
ATOM 785 N N . ALA A 1 104 ? -9.664 18.172 -5.625 1 98.25 104 ALA A N 1
ATOM 786 C CA . ALA A 1 104 ? -8.883 17.188 -6.367 1 98.25 104 ALA A CA 1
ATOM 787 C C . ALA A 1 104 ? -9.703 16.594 -7.508 1 98.25 104 ALA A C 1
ATOM 789 O O . ALA A 1 104 ? -9.203 16.438 -8.625 1 98.25 104 ALA A O 1
ATOM 790 N N . ALA A 1 105 ? -10.961 16.266 -7.238 1 97.06 105 ALA A N 1
ATOM 791 C CA . ALA A 1 105 ? -11.844 15.68 -8.25 1 97.06 105 ALA A CA 1
ATOM 792 C C . ALA A 1 105 ? -12.062 16.641 -9.406 1 97.06 105 ALA A C 1
ATOM 794 O O . ALA A 1 105 ? -12.195 16.219 -10.555 1 97.06 105 ALA A O 1
ATOM 795 N N . ARG A 1 106 ? -12.086 17.969 -9.078 1 95.19 106 ARG A N 1
ATOM 796 C CA . ARG A 1 106 ? -12.219 18.984 -10.117 1 95.19 106 ARG A CA 1
ATOM 797 C C . ARG A 1 106 ? -11.102 18.875 -11.148 1 95.19 106 ARG A C 1
ATOM 799 O O . ARG A 1 106 ? -11.289 19.219 -12.312 1 95.19 106 ARG A O 1
ATOM 806 N N . ARG A 1 107 ? -10.055 18.312 -10.758 1 96.19 107 ARG A N 1
ATOM 807 C CA . ARG A 1 107 ? -8.852 18.312 -11.586 1 96.19 107 ARG A CA 1
ATOM 808 C C . ARG A 1 107 ? -8.773 17.047 -12.43 1 96.19 107 ARG A C 1
ATOM 810 O O . ARG A 1 107 ? -8.023 16.984 -13.398 1 96.19 107 ARG A O 1
ATOM 817 N N . ILE A 1 108 ? -9.57 16.047 -12.102 1 95.56 108 ILE A N 1
ATOM 818 C CA . ILE A 1 108 ? -9.391 14.797 -12.836 1 95.56 108 ILE A CA 1
ATOM 819 C C . ILE A 1 108 ? -10.719 14.352 -13.438 1 95.56 108 ILE A C 1
ATOM 821 O O . ILE A 1 108 ? -10.758 13.461 -14.289 1 95.56 108 ILE A O 1
ATOM 825 N N . CYS A 1 109 ? -11.828 14.945 -13.016 1 93.25 109 CYS A N 1
ATOM 826 C CA . CYS A 1 109 ? -13.141 14.523 -13.492 1 93.25 109 CYS A CA 1
ATOM 827 C C . CYS A 1 109 ? -13.781 15.594 -14.367 1 93.25 109 CYS A C 1
ATOM 829 O O . CYS A 1 109 ? -13.57 16.781 -14.148 1 93.25 109 CYS A O 1
ATOM 831 N N . GLU A 1 110 ? -14.547 15.125 -15.305 1 90.69 110 GLU A N 1
ATOM 832 C CA . GLU A 1 110 ? -15.391 16 -16.109 1 90.69 110 GLU A CA 1
ATOM 833 C C . GLU A 1 110 ? -16.828 15.992 -15.609 1 90.69 110 GLU A C 1
ATOM 835 O O . GLU A 1 110 ? -17.328 14.961 -15.141 1 90.69 110 GLU A O 1
ATOM 840 N N . ASP A 1 111 ? -17.484 17.125 -15.68 1 89.81 111 ASP A N 1
ATOM 841 C CA . ASP A 1 111 ? -18.875 17.281 -15.289 1 89.81 111 ASP A CA 1
ATOM 842 C C . ASP A 1 111 ? -19.078 16.875 -13.828 1 89.81 111 ASP A C 1
ATOM 844 O O . ASP A 1 111 ? -19.969 16.078 -13.523 1 89.81 111 ASP A O 1
ATOM 848 N N . LEU A 1 112 ? -18.234 17.344 -13.039 1 92.31 112 LEU A N 1
ATOM 849 C CA . LEU A 1 112 ? -18.234 16.984 -11.617 1 92.31 112 LEU A CA 1
ATOM 850 C C . LEU A 1 112 ? -19.375 17.688 -10.883 1 92.31 112 LEU A C 1
ATOM 852 O O . LEU A 1 112 ? -19.641 18.875 -11.117 1 92.31 112 LEU A O 1
ATOM 856 N N . GLY A 1 113 ? -20.047 16.953 -10.016 1 89.44 113 GLY A N 1
ATOM 857 C CA . GLY A 1 113 ? -21.062 17.484 -9.117 1 89.44 113 GLY A CA 1
ATOM 858 C C . GLY A 1 113 ? -21.078 16.812 -7.766 1 89.44 113 GLY A C 1
ATOM 859 O O . GLY A 1 113 ? -20.453 15.758 -7.582 1 89.44 113 GLY A O 1
ATOM 860 N N . TYR A 1 114 ? -21.719 17.516 -6.906 1 86.5 114 TYR A N 1
ATOM 861 C CA . TYR A 1 114 ? -21.906 16.984 -5.555 1 86.5 114 TYR A CA 1
ATOM 862 C C . TYR A 1 114 ? -23.25 16.297 -5.406 1 86.5 114 TYR A C 1
ATOM 864 O O . TYR A 1 114 ? -24.297 16.906 -5.656 1 86.5 114 TYR A O 1
ATOM 872 N N . ALA A 1 115 ? -23.234 15.031 -4.941 1 85.38 115 ALA A N 1
ATOM 873 C CA . ALA A 1 115 ? -24.5 14.312 -4.785 1 85.38 115 ALA A CA 1
ATOM 874 C C . ALA A 1 115 ? -24.766 14 -3.314 1 85.38 115 ALA A C 1
ATOM 876 O O . ALA A 1 115 ? -25.922 13.75 -2.932 1 85.38 115 ALA A O 1
ATOM 877 N N . GLY A 1 116 ? -23.812 13.906 -2.525 1 87.62 116 GLY A N 1
ATOM 878 C CA . GLY A 1 116 ? -23.984 13.602 -1.115 1 87.62 116 GLY A CA 1
ATOM 879 C C . GLY A 1 116 ? -22.719 13.758 -0.3 1 87.62 116 GLY A C 1
ATOM 880 O O . GLY A 1 116 ? -21.625 13.781 -0.853 1 87.62 116 GLY A O 1
ATOM 881 N N . PHE A 1 117 ? -22.953 13.867 0.994 1 91.69 117 PHE A N 1
ATOM 882 C CA . PHE A 1 117 ? -21.844 14.078 1.92 1 91.69 117 PHE A CA 1
ATOM 883 C C . PHE A 1 117 ? -22.234 13.672 3.334 1 91.69 117 PHE A C 1
ATOM 885 O O . PHE A 1 117 ? -23.359 13.93 3.771 1 91.69 117 PHE A O 1
ATOM 892 N N . ASP A 1 118 ? -21.281 12.992 3.98 1 95.06 118 ASP A N 1
ATOM 893 C CA . ASP A 1 118 ? -21.516 12.578 5.359 1 95.06 118 ASP A CA 1
ATOM 894 C C . ASP A 1 118 ? -20.203 12.359 6.105 1 95.06 118 ASP A C 1
ATOM 896 O O . ASP A 1 118 ? -19.266 11.766 5.562 1 95.06 118 ASP A O 1
ATOM 900 N N . ILE A 1 119 ? -20.172 12.891 7.363 1 97.62 119 ILE A N 1
ATOM 901 C CA . ILE A 1 119 ? -19.031 12.648 8.25 1 97.62 119 ILE A CA 1
ATOM 902 C C . ILE A 1 119 ? -19.453 11.703 9.375 1 97.62 119 ILE A C 1
ATOM 904 O O . ILE A 1 119 ? -20.328 12.039 10.18 1 97.62 119 ILE A O 1
ATOM 908 N N . SER A 1 120 ? -18.859 10.555 9.391 1 97.25 120 SER A N 1
ATOM 909 C CA . SER A 1 120 ? -18.984 9.656 10.539 1 97.25 120 SER A CA 1
ATOM 910 C C . SER A 1 120 ? -17.828 9.852 11.516 1 97.25 120 SER A C 1
ATOM 912 O O . SER A 1 120 ? -16.906 10.617 11.25 1 97.25 120 SER A O 1
ATOM 914 N N . PRO A 1 121 ? -17.859 9.172 12.664 1 94.69 121 PRO A N 1
ATOM 915 C CA . PRO A 1 121 ? -16.766 9.336 13.641 1 94.69 121 PRO A CA 1
ATOM 916 C C . PRO A 1 121 ? -15.422 8.852 13.102 1 94.69 121 PRO A C 1
ATOM 918 O O . PRO A 1 121 ? -14.375 9.266 13.609 1 94.69 121 PRO A O 1
ATOM 921 N N . GLU A 1 122 ? -15.461 8.062 12.008 1 95.44 122 GLU A N 1
ATOM 922 C CA . GLU A 1 122 ? -14.18 7.465 11.641 1 95.44 122 GLU A CA 1
ATOM 923 C C . GLU A 1 122 ? -13.867 7.699 10.164 1 95.44 122 GLU A C 1
ATOM 925 O O . GLU A 1 122 ? -12.758 7.426 9.711 1 95.44 122 GLU A O 1
ATOM 930 N N . LYS A 1 123 ? -14.867 8.125 9.391 1 97.94 123 LYS A N 1
ATOM 931 C CA . LYS A 1 123 ? -14.617 8.305 7.965 1 97.94 123 LYS A CA 1
ATOM 932 C C . LYS A 1 123 ? -15.586 9.312 7.359 1 97.94 123 LYS A C 1
ATOM 934 O O . LYS A 1 123 ? -16.516 9.758 8.031 1 97.94 123 LYS A O 1
ATOM 939 N N . VAL A 1 124 ? -15.344 9.664 6.191 1 98.38 124 VAL A N 1
ATOM 940 C CA . VAL A 1 124 ? -16.125 10.633 5.422 1 98.38 124 VAL A CA 1
ATOM 941 C C . VAL A 1 124 ? -16.594 9.992 4.121 1 98.38 124 VAL A C 1
ATOM 943 O O . VAL A 1 124 ? -15.867 9.219 3.502 1 98.38 124 VAL A O 1
ATOM 946 N N . ARG A 1 125 ? -17.781 10.289 3.748 1 97.44 125 ARG A N 1
ATOM 947 C CA . ARG A 1 125 ? -18.359 9.836 2.482 1 97.44 125 ARG A CA 1
ATOM 948 C C . ARG A 1 125 ? -18.719 11.023 1.596 1 97.44 125 ARG A C 1
ATOM 950 O O . ARG A 1 125 ? -19.359 11.969 2.055 1 97.44 125 ARG A O 1
ATOM 957 N N . VAL A 1 126 ? -18.297 10.961 0.393 1 95.88 126 VAL A N 1
ATOM 958 C CA . VAL A 1 126 ? -18.688 11.953 -0.604 1 95.88 126 VAL A CA 1
ATOM 959 C C . VAL A 1 126 ? -19.266 11.258 -1.834 1 95.88 126 VAL A C 1
ATOM 961 O O . VAL A 1 126 ? -18.641 10.352 -2.393 1 95.88 126 VAL A O 1
ATOM 964 N N . ASP A 1 127 ? -20.391 11.617 -2.217 1 94.69 127 ASP A N 1
ATOM 965 C CA . ASP A 1 127 ? -21 11.148 -3.459 1 94.69 127 ASP A CA 1
ATOM 966 C C . ASP A 1 127 ? -20.797 12.164 -4.586 1 94.69 127 ASP A C 1
ATOM 968 O O . ASP A 1 127 ? -21.234 13.305 -4.488 1 94.69 127 ASP A O 1
ATOM 972 N N . LEU A 1 128 ? -20.172 11.719 -5.582 1 94.81 128 LEU A N 1
ATOM 973 C CA . LEU A 1 128 ? -19.812 12.586 -6.703 1 94.81 128 LEU A CA 1
ATOM 974 C C . LEU A 1 128 ? -20.594 12.195 -7.953 1 94.81 128 LEU A C 1
ATOM 976 O O . LEU A 1 128 ? -20.797 11.008 -8.219 1 94.81 128 LEU A O 1
ATOM 980 N N . THR A 1 129 ? -21.094 13.141 -8.617 1 92.88 129 THR A N 1
ATOM 981 C CA . THR A 1 129 ? -21.578 12.898 -9.977 1 92.88 129 THR A CA 1
ATOM 982 C C . THR A 1 129 ? -20.469 13.164 -10.984 1 92.88 129 THR A C 1
ATOM 984 O O . THR A 1 129 ? -19.812 14.211 -10.953 1 92.88 129 THR A O 1
ATOM 987 N N . THR A 1 130 ? -20.172 12.25 -11.789 1 90.31 130 THR A N 1
ATOM 988 C CA . THR A 1 130 ? -19.125 12.367 -12.797 1 90.31 130 THR A CA 1
ATOM 989 C C . THR A 1 130 ? -19.609 11.82 -14.141 1 90.31 130 THR A C 1
ATOM 991 O O . THR A 1 130 ? -20.578 11.062 -14.195 1 90.31 130 THR A O 1
ATOM 994 N N . ALA A 1 131 ? -19 12.297 -15.188 1 89.5 131 ALA A N 1
ATOM 995 C CA . ALA A 1 131 ? -19.328 11.797 -16.531 1 89.5 131 ALA A CA 1
ATOM 996 C C . ALA A 1 131 ? -19.047 10.305 -16.641 1 89.5 131 ALA A C 1
ATOM 998 O O . ALA A 1 131 ? -19.844 9.547 -17.188 1 89.5 131 ALA A O 1
ATOM 999 N N . GLU A 1 132 ? -17.891 9.938 -16.125 1 90.12 132 GLU A N 1
ATOM 1000 C CA . GLU A 1 132 ? -17.469 8.539 -16.078 1 90.12 132 GLU A CA 1
ATOM 1001 C C . GLU A 1 132 ? -17.219 8.086 -14.648 1 90.12 132 GLU A C 1
ATOM 1003 O O . GLU A 1 132 ? -16.734 8.852 -13.82 1 90.12 132 GLU A O 1
ATOM 1008 N N . PRO A 1 133 ? -17.594 6.863 -14.422 1 91.44 133 PRO A N 1
ATOM 1009 C CA . PRO A 1 133 ? -17.328 6.355 -13.07 1 91.44 133 PRO A CA 1
ATOM 1010 C C . PRO A 1 133 ? -15.836 6.363 -12.719 1 91.44 133 PRO A C 1
ATOM 1012 O O . PRO A 1 133 ? -14.992 6.148 -13.586 1 91.44 133 PRO A O 1
ATOM 1015 N N . LEU A 1 134 ? -15.555 6.535 -11.5 1 94.81 134 LEU A N 1
ATOM 1016 C CA . LEU A 1 134 ? -14.18 6.543 -11.023 1 94.81 134 LEU A CA 1
ATOM 1017 C C . LEU A 1 134 ? -13.68 5.121 -10.773 1 94.81 134 LEU A C 1
ATOM 1019 O O . LEU A 1 134 ? -14.43 4.277 -10.266 1 94.81 134 LEU A O 1
ATOM 1023 N N . ASP A 1 135 ? -12.461 4.828 -11.133 1 95.06 135 ASP A N 1
ATOM 1024 C CA . ASP A 1 135 ? -11.859 3.523 -10.891 1 95.06 135 ASP A CA 1
ATOM 1025 C C . ASP A 1 135 ? -10.781 3.611 -9.812 1 95.06 135 ASP A C 1
ATOM 1027 O O . ASP A 1 135 ? -10.672 4.621 -9.109 1 95.06 135 ASP A O 1
ATOM 1031 N N . ASP A 1 136 ? -10.047 2.547 -9.602 1 96.38 136 ASP A N 1
ATOM 1032 C CA . ASP A 1 136 ? -9.062 2.48 -8.531 1 96.38 136 ASP A CA 1
ATOM 1033 C C . ASP A 1 136 ? -7.93 3.477 -8.758 1 96.38 136 ASP A C 1
ATOM 1035 O O . ASP A 1 136 ? -7.383 4.039 -7.809 1 96.38 136 ASP A O 1
ATOM 1039 N N . ASP A 1 137 ? -7.512 3.627 -9.961 1 97.12 137 ASP A N 1
ATOM 1040 C CA . ASP A 1 137 ? -6.473 4.605 -10.281 1 97.12 137 ASP A CA 1
ATOM 1041 C C . ASP A 1 137 ? -6.918 6.016 -9.906 1 97.12 137 ASP A C 1
ATOM 1043 O O . ASP A 1 137 ? -6.117 6.809 -9.406 1 97.12 137 ASP A O 1
ATOM 1047 N N . ASP A 1 138 ? -8.188 6.324 -10.211 1 97.56 138 ASP A N 1
ATOM 1048 C CA . ASP A 1 138 ? -8.75 7.617 -9.828 1 97.56 138 ASP A CA 1
ATOM 1049 C C . ASP A 1 138 ? -8.742 7.797 -8.312 1 97.56 138 ASP A C 1
ATOM 1051 O O . ASP A 1 138 ? -8.461 8.883 -7.812 1 97.56 138 ASP A O 1
ATOM 1055 N N . LEU A 1 139 ? -9.117 6.746 -7.633 1 98 139 LEU A N 1
ATOM 1056 C CA . LEU A 1 139 ? -9.141 6.777 -6.176 1 98 139 LEU A CA 1
ATOM 1057 C C . LEU A 1 139 ? -7.766 7.129 -5.617 1 98 139 LEU A C 1
ATOM 1059 O O . LEU A 1 139 ? -7.652 7.953 -4.703 1 98 139 LEU A O 1
ATOM 1063 N N . VAL A 1 140 ? -6.711 6.508 -6.141 1 98.62 140 VAL A N 1
ATOM 1064 C CA . VAL A 1 140 ? -5.34 6.75 -5.707 1 98.62 140 VAL A CA 1
ATOM 1065 C C . VAL A 1 140 ? -4.93 8.18 -6.062 1 98.62 140 VAL A C 1
ATOM 1067 O O . VAL A 1 140 ? -4.25 8.844 -5.281 1 98.62 140 VAL A O 1
ATOM 1070 N N . GLU A 1 141 ? -5.301 8.609 -7.227 1 98.69 141 GLU A N 1
ATOM 1071 C CA . GLU A 1 141 ? -4.969 9.961 -7.66 1 98.69 141 GLU A CA 1
ATOM 1072 C C . GLU A 1 141 ? -5.652 11.008 -6.781 1 98.69 141 GLU A C 1
ATOM 1074 O O . GLU A 1 141 ? -5.066 12.047 -6.473 1 98.69 141 GLU A O 1
ATOM 1079 N N . LEU A 1 142 ? -6.938 10.781 -6.418 1 98.69 142 LEU A N 1
ATOM 1080 C CA . LEU A 1 142 ? -7.629 11.664 -5.488 1 98.69 142 LEU A CA 1
ATOM 1081 C C . LEU A 1 142 ? -6.859 11.781 -4.176 1 98.69 142 LEU A C 1
ATOM 1083 O O . LEU A 1 142 ? -6.715 12.875 -3.631 1 98.69 142 LEU A O 1
ATOM 1087 N N . GLU A 1 143 ? -6.426 10.648 -3.682 1 98.81 143 GLU A N 1
ATOM 1088 C CA . GLU A 1 143 ? -5.633 10.625 -2.455 1 98.81 143 GLU A CA 1
ATOM 1089 C C . GLU A 1 143 ? -4.344 11.43 -2.611 1 98.81 143 GLU A C 1
ATOM 1091 O O . GLU A 1 143 ? -4.016 12.25 -1.754 1 98.81 143 GLU A O 1
ATOM 1096 N N . ARG A 1 144 ? -3.654 11.172 -3.713 1 98.81 144 ARG A N 1
ATOM 1097 C CA . ARG A 1 144 ? -2.385 11.836 -3.992 1 98.81 144 ARG A CA 1
ATOM 1098 C C . ARG A 1 144 ? -2.561 13.352 -4.07 1 98.81 144 ARG A C 1
ATOM 1100 O O . ARG A 1 144 ? -1.845 14.094 -3.4 1 98.81 144 ARG A O 1
ATOM 1107 N N . LEU A 1 145 ? -3.494 13.828 -4.824 1 98.81 145 LEU A N 1
ATOM 1108 C CA . LEU A 1 145 ? -3.73 15.258 -5.02 1 98.81 145 LEU A CA 1
ATOM 1109 C C . LEU A 1 145 ? -4.195 15.914 -3.723 1 98.81 145 LEU A C 1
ATOM 1111 O O . LEU A 1 145 ? -3.809 17.047 -3.422 1 98.81 145 LEU A O 1
ATOM 1115 N N . SER A 1 146 ? -5.078 15.242 -3.008 1 98.88 146 SER A N 1
ATOM 1116 C CA . SER A 1 146 ? -5.547 15.781 -1.735 1 98.88 146 SER A CA 1
ATOM 1117 C C . SER A 1 146 ? -4.391 16 -0.768 1 98.88 146 SER A C 1
ATOM 1119 O O . SER A 1 146 ? -4.309 17.047 -0.119 1 98.88 146 SER A O 1
ATOM 1121 N N . ASN A 1 147 ? -3.512 15.055 -0.728 1 98.88 147 ASN A N 1
ATOM 1122 C CA . ASN A 1 147 ? -2.377 15.18 0.181 1 98.88 147 ASN A CA 1
ATOM 1123 C C . ASN A 1 147 ? -1.389 16.234 -0.304 1 98.88 147 ASN A C 1
ATOM 1125 O O . ASN A 1 147 ? -0.703 16.875 0.502 1 98.88 147 ASN A O 1
ATOM 1129 N N . ARG A 1 148 ? -1.321 16.453 -1.604 1 98.69 148 ARG A N 1
ATOM 1130 C CA . ARG A 1 148 ? -0.528 17.562 -2.121 1 98.69 148 ARG A CA 1
ATOM 1131 C C . ARG A 1 148 ? -1.063 18.906 -1.616 1 98.69 148 ARG A C 1
ATOM 1133 O O . ARG A 1 148 ? -0.289 19.797 -1.262 1 98.69 148 ARG A O 1
ATOM 1140 N N . ALA A 1 149 ? -2.387 19.016 -1.622 1 98.69 149 ALA A N 1
ATOM 1141 C CA . ALA A 1 149 ? -3.01 20.219 -1.102 1 98.69 149 ALA A CA 1
ATOM 1142 C C . ALA A 1 149 ? -2.691 20.422 0.378 1 98.69 149 ALA A C 1
ATOM 1144 O O . ALA A 1 149 ? -2.51 21.547 0.84 1 98.69 149 ALA A O 1
ATOM 1145 N N . VAL A 1 150 ? -2.67 19.344 1.128 1 98.69 150 VAL A N 1
ATOM 1146 C CA . VAL A 1 150 ? -2.295 19.391 2.537 1 98.69 150 VAL A CA 1
ATOM 1147 C C . VAL A 1 150 ? -0.862 19.906 2.67 1 98.69 150 VAL A C 1
ATOM 1149 O O . VAL A 1 150 ? -0.591 20.812 3.463 1 98.69 150 VAL A O 1
ATOM 1152 N N . TRP A 1 151 ? 0.045 19.375 1.838 1 98.25 151 TRP A N 1
ATOM 1153 C CA . TRP A 1 151 ? 1.453 19.75 1.871 1 98.25 151 TRP A CA 1
ATOM 1154 C C . TRP A 1 151 ? 1.628 21.219 1.5 1 98.25 151 TRP A C 1
ATOM 1156 O O . TRP A 1 151 ? 2.475 21.906 2.068 1 98.25 151 TRP A O 1
ATOM 1166 N N . GLU A 1 152 ? 0.818 21.656 0.639 1 98.19 152 GLU A N 1
ATOM 1167 C CA . GLU A 1 152 ? 0.943 23.016 0.121 1 98.19 152 GLU A CA 1
ATOM 1168 C C . GLU A 1 152 ? 0.424 24.047 1.126 1 98.19 152 GLU A C 1
ATOM 1170 O O . GLU A 1 152 ? 0.604 25.25 0.941 1 98.19 152 GLU A O 1
ATOM 1175 N N . SER A 1 153 ? -0.213 23.609 2.137 1 98 153 SER A N 1
ATOM 1176 C CA . SER A 1 153 ? -0.622 24.469 3.232 1 98 153 SER A CA 1
ATOM 1177 C C . SER A 1 153 ? -1.431 25.656 2.721 1 98 153 SER A C 1
ATOM 1179 O O . SER A 1 153 ? -1.101 26.812 3.006 1 98 153 SER A O 1
ATOM 1181 N N . ARG A 1 154 ? -2.525 25.328 2.156 1 98.44 154 ARG A N 1
ATOM 1182 C CA . ARG A 1 154 ? -3.383 26.359 1.563 1 98.44 154 ARG A CA 1
ATOM 1183 C C . ARG A 1 154 ? -4.281 27 2.615 1 98.44 154 ARG A C 1
ATOM 1185 O O . ARG A 1 154 ? -4.824 26.297 3.479 1 98.44 154 ARG A O 1
ATOM 1192 N N . ALA A 1 155 ? -4.473 28.281 2.51 1 98.62 155 ALA A N 1
ATOM 1193 C CA . ALA A 1 155 ? -5.352 29 3.436 1 98.62 155 ALA A CA 1
ATOM 1194 C C . ALA A 1 155 ? -6.812 28.625 3.197 1 98.62 155 ALA A C 1
ATOM 1196 O O . ALA A 1 155 ? -7.238 28.469 2.053 1 98.62 155 ALA A O 1
ATOM 1197 N N . VAL A 1 156 ? -7.566 28.5 4.211 1 98.69 156 VAL A N 1
ATOM 1198 C CA . VAL A 1 156 ? -9.008 28.281 4.168 1 98.69 156 VAL A CA 1
ATOM 1199 C C . VAL A 1 156 ? -9.734 29.484 4.766 1 98.69 156 VAL A C 1
ATOM 1201 O O . VAL A 1 156 ? -9.43 29.906 5.887 1 98.69 156 VAL A O 1
ATOM 1204 N N . SER A 1 157 ? -10.602 30.047 3.977 1 98.12 157 SER A N 1
ATOM 1205 C CA . SER A 1 157 ? -11.344 31.219 4.43 1 98.12 157 SER A CA 1
ATOM 1206 C C . SER A 1 157 ? -12.844 31.047 4.195 1 98.12 157 SER A C 1
ATOM 1208 O O . SER A 1 157 ? -13.266 30.141 3.467 1 98.12 157 SER A O 1
ATOM 1210 N N . TRP A 1 158 ? -13.57 31.781 4.883 1 95.62 158 TRP A N 1
ATOM 1211 C CA . TRP A 1 158 ? -15.016 31.781 4.68 1 95.62 158 TRP A CA 1
ATOM 1212 C C . TRP A 1 158 ? -15.602 33.188 4.801 1 95.62 158 TRP A C 1
ATOM 1214 O O . TRP A 1 158 ? -15.055 34.031 5.52 1 95.62 158 TRP A O 1
ATOM 1224 N N . GLU A 1 159 ? -16.641 33.438 4.055 1 93.88 159 GLU A N 1
ATOM 1225 C CA . GLU A 1 159 ? -17.359 34.688 4.047 1 93.88 159 GLU A CA 1
ATOM 1226 C C . GLU A 1 159 ? -18.844 34.469 3.744 1 93.88 159 GLU A C 1
ATOM 1228 O O . GLU A 1 159 ? -19.234 33.438 3.25 1 93.88 159 GLU A O 1
ATOM 1233 N N . THR A 1 160 ? -19.609 35.438 4.117 1 91.75 160 THR A N 1
ATOM 1234 C CA . THR A 1 160 ? -21.031 35.406 3.809 1 91.75 160 THR A CA 1
ATOM 1235 C C . THR A 1 160 ? -21.344 36.344 2.637 1 91.75 160 THR A C 1
ATOM 1237 O O . THR A 1 160 ? -20.953 37.5 2.648 1 91.75 160 THR A O 1
ATOM 1240 N N . LEU A 1 161 ? -21.984 35.812 1.66 1 90.06 161 LEU A N 1
ATOM 1241 C CA . LEU A 1 161 ? -22.391 36.531 0.465 1 90.06 161 LEU A CA 1
ATOM 1242 C C . LEU A 1 161 ? -23.891 36.469 0.262 1 90.06 161 LEU A C 1
ATOM 1244 O O . LEU A 1 161 ? -24.562 35.594 0.829 1 90.06 161 LEU A O 1
ATOM 1248 N N . SER A 1 162 ? -24.344 37.469 -0.556 1 87.5 162 SER A N 1
ATOM 1249 C CA . SER A 1 162 ? -25.719 37.312 -1.015 1 87.5 162 SER A CA 1
ATOM 1250 C C . SER A 1 162 ? -25.844 36.156 -1.988 1 87.5 162 SER A C 1
ATOM 1252 O O . SER A 1 162 ? -24.844 35.688 -2.547 1 87.5 162 SER A O 1
ATOM 1254 N N . GLU A 1 163 ? -27.016 35.719 -2.086 1 83.62 163 GLU A N 1
ATOM 1255 C CA . GLU A 1 163 ? -27.25 34.594 -3.018 1 83.62 163 GLU A CA 1
ATOM 1256 C C . GLU A 1 163 ? -26.766 34.969 -4.418 1 83.62 163 GLU A C 1
ATOM 1258 O O . GLU A 1 163 ? -26.141 34.125 -5.094 1 83.62 163 GLU A O 1
ATOM 1263 N N . SER A 1 164 ? -27.062 36.156 -4.875 1 84.44 164 SER A N 1
ATOM 1264 C CA . SER A 1 164 ? -26.656 36.594 -6.203 1 84.44 164 SER A CA 1
ATOM 1265 C C . SER A 1 164 ? -25.141 36.625 -6.34 1 84.44 164 SER A C 1
ATOM 1267 O O . SER A 1 164 ? -24.594 36.188 -7.355 1 84.44 164 SER A O 1
ATOM 1269 N N . GLU A 1 165 ? -24.469 37.094 -5.332 1 88 165 GLU A N 1
ATOM 1270 C CA . GLU A 1 165 ? -23.016 37.156 -5.352 1 88 165 GLU A CA 1
ATOM 1271 C C . GLU A 1 165 ? -22.391 35.75 -5.336 1 88 165 GLU A C 1
ATOM 1273 O O . GLU A 1 165 ? -21.406 35.5 -6.016 1 88 165 GLU A O 1
ATOM 1278 N N . ALA A 1 166 ? -22.953 34.906 -4.508 1 86 166 ALA A N 1
ATOM 1279 C CA . ALA A 1 166 ? -22.453 33.562 -4.387 1 86 166 ALA A CA 1
ATOM 1280 C C . ALA A 1 166 ? -22.531 32.812 -5.723 1 86 166 ALA A C 1
ATOM 1282 O O . ALA A 1 166 ? -21.609 32.094 -6.086 1 86 166 ALA A O 1
ATOM 1283 N N . ARG A 1 167 ? -23.609 33 -6.422 1 82.69 167 ARG A N 1
ATOM 1284 C CA . ARG A 1 167 ? -23.812 32.312 -7.699 1 82.69 167 ARG A CA 1
ATOM 1285 C C . ARG A 1 167 ? -22.828 32.844 -8.75 1 82.69 167 ARG A C 1
ATOM 1287 O O . ARG A 1 167 ? -22.547 32.156 -9.734 1 82.69 167 ARG A O 1
ATOM 1294 N N . ASN A 1 168 ? -22.266 34 -8.5 1 86.31 168 ASN A N 1
ATOM 1295 C CA . ASN A 1 168 ? -21.344 34.594 -9.461 1 86.31 168 ASN A CA 1
ATOM 1296 C C . ASN A 1 168 ? -19.906 34.188 -9.18 1 86.31 168 ASN A C 1
ATOM 1298 O O . ASN A 1 168 ? -19 34.469 -9.969 1 86.31 168 ASN A O 1
ATOM 1302 N N . VAL A 1 169 ? -19.75 33.469 -8.078 1 86.56 169 VAL A N 1
ATOM 1303 C CA . VAL A 1 169 ? -18.422 32.969 -7.793 1 86.56 169 VAL A CA 1
ATOM 1304 C C . VAL A 1 169 ? -18.078 31.828 -8.758 1 86.56 169 VAL A C 1
ATOM 1306 O O . VAL A 1 169 ? -18.797 30.812 -8.828 1 86.56 169 VAL A O 1
ATOM 1309 N N . GLU A 1 170 ? -17.047 32.031 -9.539 1 84.19 170 GLU A N 1
ATOM 1310 C CA . GLU A 1 170 ? -16.641 31.047 -10.547 1 84.19 170 GLU A CA 1
ATOM 1311 C C . GLU A 1 170 ? -16.281 29.703 -9.906 1 84.19 170 GLU A C 1
ATOM 1313 O O . GLU A 1 170 ? -15.461 29.656 -8.984 1 84.19 170 GLU A O 1
ATOM 1318 N N . GLY A 1 171 ? -16.984 28.672 -10.305 1 82.12 171 GLY A N 1
ATOM 1319 C CA . GLY A 1 171 ? -16.625 27.328 -9.875 1 82.12 171 GLY A CA 1
ATOM 1320 C C . GLY A 1 171 ? -17.281 26.922 -8.57 1 82.12 171 GLY A C 1
ATOM 1321 O O . GLY A 1 171 ? -17.016 25.844 -8.039 1 82.12 171 GLY A O 1
ATOM 1322 N N . ILE A 1 172 ? -18.047 27.781 -8.047 1 82.44 172 ILE A N 1
ATOM 1323 C CA . ILE A 1 172 ? -18.641 27.5 -6.754 1 82.44 172 ILE A CA 1
ATOM 1324 C C . ILE A 1 172 ? -19.5 26.234 -6.852 1 82.44 172 ILE A C 1
ATOM 1326 O O . ILE A 1 172 ? -20.219 26.031 -7.832 1 82.44 172 ILE A O 1
ATOM 1330 N N . ALA A 1 173 ? -19.188 25.359 -5.926 1 77.12 173 ALA A N 1
ATOM 1331 C CA . ALA A 1 173 ? -20.016 24.156 -5.828 1 77.12 173 ALA A CA 1
ATOM 1332 C C . ALA A 1 173 ? -21.141 24.344 -4.824 1 77.12 173 ALA A C 1
ATOM 1334 O O . ALA A 1 173 ? -20.938 24.922 -3.75 1 77.12 173 ALA A O 1
ATOM 1335 N N . PHE A 1 174 ? -22.297 24.062 -5.398 1 68.38 174 PHE A N 1
ATOM 1336 C CA . PHE A 1 174 ? -23.469 24.078 -4.516 1 68.38 174 PHE A CA 1
ATOM 1337 C C . PHE A 1 174 ? -23.891 22.656 -4.18 1 68.38 174 PHE A C 1
ATOM 1339 O O . PHE A 1 174 ? -23.797 21.75 -5.016 1 68.38 174 PHE A O 1
ATOM 1346 N N . ASN A 1 175 ? -23.797 22.219 -3.014 1 59.16 175 ASN A N 1
ATOM 1347 C CA . ASN A 1 175 ? -24.391 20.953 -2.588 1 59.16 175 ASN A CA 1
ATOM 1348 C C . ASN A 1 175 ? -25.844 21.141 -2.15 1 59.16 175 ASN A C 1
ATOM 1350 O O . ASN A 1 175 ? -26.156 22.016 -1.352 1 59.16 175 ASN A O 1
ATOM 1354 N N . THR A 1 176 ? -26.766 20.562 -2.939 1 51 176 THR A N 1
ATOM 1355 C CA . THR A 1 176 ? -28.172 20.688 -2.574 1 51 176 THR A CA 1
ATOM 1356 C C . THR A 1 176 ? -28.359 20.562 -1.062 1 51 176 THR A C 1
ATOM 1358 O O . THR A 1 176 ? -29.188 21.266 -0.474 1 51 176 THR A O 1
ATOM 1361 N N . LYS A 1 177 ? -27.594 19.594 -0.627 1 47.88 177 LYS A N 1
ATOM 1362 C CA . LYS A 1 177 ? -27.781 19.391 0.808 1 47.88 177 LYS A CA 1
ATOM 1363 C C . LYS A 1 177 ? -27.094 20.5 1.606 1 47.88 177 LYS A C 1
ATOM 1365 O O . LYS A 1 177 ? -27.641 20.984 2.596 1 47.88 177 LYS A O 1
ATOM 1370 N N . THR A 1 178 ? -25.891 20.828 1.136 1 44.88 178 THR A N 1
ATOM 1371 C CA . THR A 1 178 ? -25.141 21.812 1.906 1 44.88 178 THR A CA 1
ATOM 1372 C C . THR A 1 178 ? -25.75 23.203 1.754 1 44.88 178 THR A C 1
ATOM 1374 O O . THR A 1 178 ? -25.406 24.109 2.506 1 44.88 178 THR A O 1
ATOM 1377 N N . GLU A 1 179 ? -26.562 23.344 0.754 1 47.62 179 GLU A N 1
ATOM 1378 C CA . GLU A 1 179 ? -27.266 24.609 0.525 1 47.62 179 GLU A CA 1
ATOM 1379 C C . GLU A 1 179 ? -28.297 24.875 1.627 1 47.62 179 GLU A C 1
ATOM 1381 O O . GLU A 1 179 ? -28.578 26.031 1.951 1 47.62 179 GLU A O 1
ATOM 1386 N N . GLU A 1 180 ? -28.891 23.812 1.979 1 46.12 180 GLU A N 1
ATOM 1387 C CA . GLU A 1 180 ? -29.906 24.109 2.98 1 46.12 180 GLU A CA 1
ATOM 1388 C C . GLU A 1 180 ? -29.328 24.891 4.152 1 46.12 180 GLU A C 1
ATOM 1390 O O . GLU A 1 180 ? -29.938 25.859 4.633 1 46.12 180 GLU A O 1
ATOM 1395 N N . GLY A 1 181 ? -28.203 24.438 4.605 1 46.47 181 GLY A N 1
ATOM 1396 C CA . GLY A 1 181 ? -27.641 25.109 5.762 1 46.47 181 GLY A CA 1
ATOM 1397 C C . GLY A 1 181 ? -26.859 26.359 5.395 1 46.47 181 GLY A C 1
ATOM 1398 O O . GLY A 1 181 ? -26.469 27.141 6.27 1 46.47 181 GLY A O 1
ATOM 1399 N N . ALA A 1 182 ? -26.453 26.438 4.141 1 49.62 182 ALA A N 1
ATOM 1400 C CA . ALA A 1 182 ? -25.719 27.609 3.664 1 49.62 182 ALA A CA 1
ATOM 1401 C C . ALA A 1 182 ? -26.656 28.797 3.432 1 49.62 182 ALA A C 1
ATOM 1403 O O . ALA A 1 182 ? -26.234 29.953 3.498 1 49.62 182 ALA A O 1
ATOM 1404 N N . MET A 1 183 ? -28.016 28.422 3.271 1 49.19 183 MET A N 1
ATOM 1405 C CA . MET A 1 183 ? -29.031 29.422 2.969 1 49.19 183 MET A CA 1
ATOM 1406 C C . MET A 1 183 ? -29.766 29.859 4.234 1 49.19 183 MET A C 1
ATOM 1408 O O . MET A 1 183 ? -30.328 29.031 4.945 1 49.19 183 MET A O 1
ATOM 1412 N N . SER A 1 184 ? -29.188 30.516 5.07 1 43.44 184 SER A N 1
ATOM 1413 C CA . SER A 1 184 ? -30 31.062 6.152 1 43.44 184 SER A CA 1
ATOM 1414 C C . SER A 1 184 ? -30.984 32.094 5.633 1 43.44 184 SER A C 1
ATOM 1416 O O . SER A 1 184 ? -30.594 33 4.902 1 43.44 184 SER A O 1
ATOM 1418 N N . GLY A 1 185 ? -32.25 31.797 6.094 1 45.5 185 GLY A N 1
ATOM 1419 C CA . GLY A 1 185 ? -33.344 32.719 5.883 1 45.5 185 GLY A CA 1
ATOM 1420 C C . GLY A 1 185 ? -32.969 33.906 5.008 1 45.5 185 GLY A C 1
ATOM 1421 O O . GLY A 1 185 ? -33.719 34.281 4.105 1 45.5 185 GLY A O 1
ATOM 1422 N N . SER A 1 186 ? -32.25 34.906 5.633 1 51.25 186 SER A N 1
ATOM 1423 C CA . SER A 1 186 ? -31.906 36.125 4.918 1 51.25 186 SER A CA 1
ATOM 1424 C C . SER A 1 186 ? -30.891 35.875 3.82 1 51.25 186 SER A C 1
ATOM 1426 O O . SER A 1 186 ? -29.859 35.25 4.062 1 51.25 186 SER A O 1
ATOM 1428 N N . GLU A 1 187 ? -31.188 36.031 2.605 1 61.31 187 GLU A N 1
ATOM 1429 C CA . GLU A 1 187 ? -30.547 36.188 1.308 1 61.31 187 GLU A CA 1
ATOM 1430 C C . GLU A 1 187 ? -29.031 36 1.412 1 61.31 187 GLU A C 1
ATOM 1432 O O . GLU A 1 187 ? -28.281 36.438 0.535 1 61.31 187 GLU A O 1
ATOM 1437 N N . ALA A 1 188 ? -28.469 35.25 2.619 1 81.31 188 ALA A N 1
ATOM 1438 C CA . ALA A 1 188 ? -27.016 35.219 2.732 1 81.31 188 ALA A CA 1
ATOM 1439 C C . ALA A 1 188 ? -26.5 33.781 2.615 1 81.31 188 ALA A C 1
ATOM 1441 O O . ALA A 1 188 ? -27.109 32.844 3.123 1 81.31 188 ALA A O 1
ATOM 1442 N N . VAL A 1 189 ? -25.516 33.531 1.833 1 86.5 189 VAL A N 1
ATOM 1443 C CA . VAL A 1 189 ? -24.859 32.25 1.566 1 86.5 189 VAL A CA 1
ATOM 1444 C C . VAL A 1 189 ? -23.438 32.281 2.104 1 86.5 189 VAL A C 1
ATOM 1446 O O . VAL A 1 189 ? -22.672 33.188 1.782 1 86.5 189 VAL A O 1
ATOM 1449 N N . ARG A 1 190 ? -23.141 31.281 3.029 1 92 190 ARG A N 1
ATOM 1450 C CA . ARG A 1 190 ? -21.766 31.156 3.49 1 92 190 ARG A CA 1
ATOM 1451 C C . ARG A 1 190 ? -20.906 30.406 2.475 1 92 190 ARG A C 1
ATOM 1453 O O . ARG A 1 190 ? -21.25 29.281 2.072 1 92 190 ARG A O 1
ATOM 1460 N N . VAL A 1 191 ? -19.812 31.047 2.123 1 93.69 191 VAL A N 1
ATOM 1461 C CA . VAL A 1 191 ? -18.922 30.469 1.118 1 93.69 191 VAL A CA 1
ATOM 1462 C C . VAL A 1 191 ? -17.578 30.156 1.747 1 93.69 191 VAL A C 1
ATOM 1464 O O . VAL A 1 191 ? -16.969 31 2.398 1 93.69 191 VAL A O 1
ATOM 1467 N N . VAL A 1 192 ? -17.125 28.953 1.621 1 95.75 192 VAL A N 1
ATOM 1468 C CA . VAL A 1 192 ? -15.812 28.5 2.09 1 95.75 192 VAL A CA 1
ATOM 1469 C C . VAL A 1 192 ? -14.867 28.344 0.902 1 95.75 192 VAL A C 1
ATOM 1471 O O . VAL A 1 192 ? -15.227 27.719 -0.106 1 95.75 192 VAL A O 1
ATOM 1474 N N . THR A 1 193 ? -13.672 28.891 1.039 1 97.19 193 THR A N 1
ATOM 1475 C CA . THR A 1 193 ? -12.695 28.859 -0.043 1 97.19 193 THR A CA 1
ATOM 1476 C C . THR A 1 193 ? -11.383 28.234 0.431 1 97.19 193 THR A C 1
ATOM 1478 O O . THR A 1 193 ? -10.805 28.672 1.427 1 97.19 193 THR A O 1
ATOM 1481 N N . VAL A 1 194 ? -11 27.156 -0.129 1 98.25 194 VAL A N 1
ATOM 1482 C CA . VAL A 1 194 ? -9.617 26.688 -0.057 1 98.25 194 VAL A CA 1
ATOM 1483 C C . VAL A 1 194 ? -8.797 27.344 -1.168 1 98.25 194 VAL A C 1
ATOM 1485 O O . VAL A 1 194 ? -9.023 27.078 -2.352 1 98.25 194 VAL A O 1
ATOM 1488 N N . GLU A 1 195 ? -7.879 28.125 -0.803 1 98.38 195 GLU A N 1
ATOM 1489 C CA . GLU A 1 195 ? -7.172 29.016 -1.72 1 98.38 195 GLU A CA 1
ATOM 1490 C C . GLU A 1 195 ? -6.652 28.25 -2.936 1 98.38 195 GLU A C 1
ATOM 1492 O O . GLU A 1 195 ? -5.875 27.297 -2.795 1 98.38 195 GLU A O 1
ATOM 1497 N N . ASP A 1 196 ? -7.105 28.688 -4.176 1 97.06 196 ASP A N 1
ATOM 1498 C CA . ASP A 1 196 ? -6.664 28.172 -5.473 1 97.06 196 ASP A CA 1
ATOM 1499 C C . ASP A 1 196 ? -6.898 26.672 -5.586 1 97.06 196 ASP A C 1
ATOM 1501 O O . ASP A 1 196 ? -6.098 25.953 -6.188 1 97.06 196 ASP A O 1
ATOM 1505 N N . TRP A 1 197 ? -7.961 26.25 -4.895 1 97.56 197 TRP A N 1
ATOM 1506 C CA . TRP A 1 197 ? -8.156 24.797 -4.875 1 97.56 197 TRP A CA 1
ATOM 1507 C C . TRP A 1 197 ? -9.633 24.453 -4.949 1 97.56 197 TRP A C 1
ATOM 1509 O O . TRP A 1 197 ? -10.039 23.625 -5.773 1 97.56 197 TRP A O 1
ATOM 1519 N N . ASP A 1 198 ? -10.469 25.094 -4.133 1 96.19 198 ASP A N 1
ATOM 1520 C CA . ASP A 1 198 ? -11.898 24.812 -4.09 1 96.19 198 ASP A CA 1
ATOM 1521 C C . ASP A 1 198 ? -12.68 25.984 -3.516 1 96.19 198 ASP A C 1
ATOM 1523 O O . ASP A 1 198 ? -12.133 26.781 -2.742 1 96.19 198 ASP A O 1
ATOM 1527 N N . VAL A 1 199 ? -13.914 26.141 -3.918 1 95.19 199 VAL A N 1
ATOM 1528 C CA . VAL A 1 199 ? -14.859 27.109 -3.381 1 95.19 199 VAL A CA 1
ATOM 1529 C C . VAL A 1 199 ? -16.266 26.516 -3.348 1 95.19 199 VAL A C 1
ATOM 1531 O O . VAL A 1 199 ? -16.719 25.938 -4.336 1 95.19 199 VAL A O 1
ATOM 1534 N N . ALA A 1 200 ? -16.891 26.609 -2.234 1 93.19 200 ALA A N 1
ATOM 1535 C CA . ALA A 1 200 ? -18.203 25.984 -2.1 1 93.19 200 ALA A CA 1
ATOM 1536 C C . ALA A 1 200 ? -19.047 26.703 -1.062 1 93.19 200 ALA A C 1
ATOM 1538 O O . ALA A 1 200 ? -18.516 27.312 -0.134 1 93.19 200 ALA A O 1
ATOM 1539 N N . ALA A 1 201 ? -20.375 26.641 -1.266 1 91.31 201 ALA A N 1
ATOM 1540 C CA . ALA A 1 201 ? -21.297 27.047 -0.204 1 91.31 201 ALA A CA 1
ATOM 1541 C C . ALA A 1 201 ? -21.344 25.984 0.896 1 91.31 201 ALA A C 1
ATOM 1543 O O . ALA A 1 201 ? -21.688 24.828 0.638 1 91.31 201 ALA A O 1
ATOM 1544 N N . CYS A 1 202 ? -20.938 26.391 2.109 1 91.25 202 CYS A N 1
ATOM 1545 C CA . CYS A 1 202 ? -20.859 25.391 3.168 1 91.25 202 CYS A CA 1
ATOM 1546 C C . CYS A 1 202 ? -21.047 26.031 4.539 1 91.25 202 CYS A C 1
ATOM 1548 O O . CYS A 1 202 ? -20.422 27.047 4.844 1 91.25 202 CYS A O 1
ATOM 1550 N N . GLY A 1 203 ? -21.891 25.391 5.324 1 91.19 203 GLY A N 1
ATOM 1551 C CA . GLY A 1 203 ? -22.172 25.906 6.656 1 91.19 203 GLY A CA 1
ATOM 1552 C C . GLY A 1 203 ? -21.453 25.156 7.754 1 91.19 203 GLY A C 1
ATOM 1553 O O . GLY A 1 203 ? -21.703 25.375 8.938 1 91.19 203 GLY A O 1
ATOM 1554 N N . GLY A 1 204 ? -20.531 24.266 7.438 1 93.5 204 GLY A N 1
ATOM 1555 C CA . GLY A 1 204 ? -19.844 23.438 8.422 1 93.5 204 GLY A CA 1
ATOM 1556 C C . GLY A 1 204 ? -18.672 24.156 9.086 1 93.5 204 GLY A C 1
ATOM 1557 O O . GLY A 1 204 ? -18.453 25.344 8.859 1 93.5 204 GLY A O 1
ATOM 1558 N N . THR A 1 205 ? -18 23.469 10.008 1 97.25 205 THR A N 1
ATOM 1559 C CA . THR A 1 205 ? -16.781 23.984 10.625 1 97.25 205 THR A CA 1
ATOM 1560 C C . THR A 1 205 ? -15.555 23.547 9.844 1 97.25 205 THR A C 1
ATOM 1562 O O . THR A 1 205 ? -15.5 22.422 9.336 1 97.25 205 THR A O 1
ATOM 1565 N N . HIS A 1 206 ? -14.602 24.484 9.75 1 98.12 206 HIS A N 1
ATOM 1566 C CA . HIS A 1 206 ? -13.414 24.219 8.945 1 98.12 206 HIS A CA 1
ATOM 1567 C C . HIS A 1 206 ? -12.148 24.656 9.672 1 98.12 206 HIS A C 1
ATOM 1569 O O . HIS A 1 206 ? -12.203 25.516 10.555 1 98.12 206 HIS A O 1
ATOM 1575 N N . VAL A 1 207 ? -11.047 24.062 9.297 1 98.44 207 VAL A N 1
ATOM 1576 C CA . VAL A 1 207 ? -9.742 24.531 9.75 1 98.44 207 VAL A CA 1
ATOM 1577 C C . VAL A 1 207 ? -9.312 25.734 8.898 1 98.44 207 VAL A C 1
ATOM 1579 O O . VAL A 1 207 ? -9.852 25.969 7.816 1 98.44 207 VAL A O 1
ATOM 1582 N N . ALA A 1 208 ? -8.328 26.422 9.32 1 98.12 208 ALA A N 1
ATOM 1583 C CA . ALA A 1 208 ? -7.934 27.672 8.68 1 98.12 208 ALA A CA 1
ATOM 1584 C C . ALA A 1 208 ? -6.887 27.422 7.598 1 98.12 208 ALA A C 1
ATOM 1586 O O . ALA A 1 208 ? -6.613 28.297 6.777 1 98.12 208 ALA A O 1
ATOM 1587 N N . ASN A 1 209 ? -6.254 26.234 7.629 1 98.44 209 ASN A N 1
ATOM 1588 C CA . ASN A 1 209 ? -5.199 25.859 6.695 1 98.44 209 ASN A CA 1
ATOM 1589 C C . ASN A 1 209 ? -5.199 24.359 6.434 1 98.44 209 ASN A C 1
ATOM 1591 O O . ASN A 1 209 ? -5.398 23.562 7.352 1 98.44 209 ASN A O 1
ATOM 1595 N N . THR A 1 210 ? -4.93 24.016 5.199 1 98.75 210 THR A N 1
ATOM 1596 C CA . THR A 1 210 ? -5.016 22.609 4.832 1 98.75 210 THR A CA 1
ATOM 1597 C C . THR A 1 210 ? -3.936 21.797 5.543 1 98.75 210 THR A C 1
ATOM 1599 O O . THR A 1 210 ? -4.062 20.578 5.691 1 98.75 210 THR A O 1
ATOM 1602 N N . ALA A 1 211 ? -2.854 22.406 6.023 1 97.62 211 ALA A N 1
ATOM 1603 C CA . ALA A 1 211 ? -1.791 21.703 6.738 1 97.62 211 ALA A CA 1
ATOM 1604 C C . ALA A 1 211 ? -2.32 21.078 8.023 1 97.62 211 ALA A C 1
ATOM 1606 O O . ALA A 1 211 ? -1.738 20.125 8.539 1 97.62 211 ALA A O 1
ATOM 1607 N N . GLU A 1 212 ? -3.414 21.609 8.508 1 97.69 212 GLU A N 1
ATOM 1608 C CA . GLU A 1 212 ? -3.963 21.141 9.773 1 97.69 212 GLU A CA 1
ATOM 1609 C C . GLU A 1 212 ? -4.707 19.828 9.602 1 97.69 212 GLU A C 1
ATOM 1611 O O . GLU A 1 212 ? -5 19.141 10.586 1 97.69 212 GLU A O 1
ATOM 1616 N N . ILE A 1 213 ? -5.008 19.438 8.406 1 98.56 213 ILE A N 1
ATOM 1617 C CA . ILE A 1 213 ? -5.863 18.281 8.133 1 98.56 213 ILE A CA 1
ATOM 1618 C C . ILE A 1 213 ? -5.141 17 8.516 1 98.56 213 ILE A C 1
ATOM 1620 O O . ILE A 1 213 ? -5.754 16.062 9.047 1 98.56 213 ILE A O 1
ATOM 1624 N N . GLY A 1 214 ? -3.781 16.969 8.25 1 97.44 214 GLY A N 1
ATOM 1625 C CA . GLY A 1 214 ? -3.047 15.719 8.359 1 97.44 214 GLY A CA 1
ATOM 1626 C C . GLY A 1 214 ? -3.225 14.812 7.152 1 97.44 214 GLY A C 1
ATOM 1627 O O . GLY A 1 214 ? -3.734 15.25 6.117 1 97.44 214 GLY A O 1
ATOM 1628 N N . PRO A 1 215 ? -2.746 13.625 7.324 1 97.75 215 PRO A N 1
ATOM 1629 C CA . PRO A 1 215 ? -2.826 12.711 6.184 1 97.75 215 PRO A CA 1
ATOM 1630 C C . PRO A 1 215 ? -4.262 12.336 5.828 1 97.75 215 PRO A C 1
ATOM 1632 O O . PRO A 1 215 ? -5.09 12.133 6.719 1 97.75 215 PRO A O 1
ATOM 1635 N N . ILE A 1 216 ? -4.547 12.242 4.535 1 98.81 216 ILE A N 1
ATOM 1636 C CA . ILE A 1 216 ? -5.828 11.812 3.99 1 98.81 216 ILE A CA 1
ATOM 1637 C C . ILE A 1 216 ? -5.664 10.461 3.293 1 98.81 216 ILE A C 1
ATOM 1639 O O . ILE A 1 216 ? -4.75 10.281 2.484 1 98.81 216 ILE A O 1
ATOM 1643 N N . ALA A 1 217 ? -6.473 9.492 3.664 1 98.81 217 ALA A N 1
ATOM 1644 C CA . ALA A 1 217 ? -6.434 8.18 3.021 1 98.81 217 ALA A CA 1
ATOM 1645 C C . ALA A 1 217 ? -7.789 7.828 2.41 1 98.81 217 ALA A C 1
ATOM 1647 O O . ALA A 1 217 ? -8.82 7.93 3.078 1 98.81 217 ALA A O 1
ATOM 1648 N N . THR A 1 218 ? -7.809 7.492 1.166 1 98.56 218 THR A N 1
ATOM 1649 C CA . THR A 1 218 ? -9.031 6.949 0.587 1 98.56 218 THR A CA 1
ATOM 1650 C C . THR A 1 218 ? -9.234 5.5 1.014 1 98.56 218 THR A C 1
ATOM 1652 O O . THR A 1 218 ? -8.281 4.734 1.104 1 98.56 218 THR A O 1
ATOM 1655 N N . LEU A 1 219 ? -10.461 5.141 1.268 1 98 219 LEU A N 1
ATOM 1656 C CA . LEU A 1 219 ? -10.797 3.832 1.819 1 98 219 LEU A CA 1
ATOM 1657 C C . LEU A 1 219 ? -11.438 2.945 0.761 1 98 219 LEU A C 1
ATOM 1659 O O . LEU A 1 219 ? -11.047 1.791 0.586 1 98 219 LEU A O 1
ATOM 1663 N N . ASP A 1 220 ? -12.453 3.502 0.084 1 95.75 220 ASP A N 1
ATOM 1664 C CA . ASP A 1 220 ? -13.234 2.693 -0.846 1 95.75 220 ASP A CA 1
ATOM 1665 C C . ASP A 1 220 ? -13.992 3.574 -1.834 1 95.75 220 ASP A C 1
ATOM 1667 O O . ASP A 1 220 ? -14.094 4.789 -1.644 1 95.75 220 ASP A O 1
ATOM 1671 N N . ARG A 1 221 ? -14.406 2.947 -2.898 1 95.44 221 ARG A N 1
ATOM 1672 C CA . ARG A 1 221 ? -15.305 3.562 -3.865 1 95.44 221 ARG A CA 1
ATOM 1673 C C . ARG A 1 221 ? -16.438 2.615 -4.234 1 95.44 221 ARG A C 1
ATOM 1675 O O . ARG A 1 221 ? -16.25 1.399 -4.301 1 95.44 221 ARG A O 1
ATOM 1682 N N . SER A 1 222 ? -17.547 3.172 -4.398 1 94.25 222 SER A N 1
ATOM 1683 C CA . SER A 1 222 ? -18.703 2.396 -4.84 1 94.25 222 SER A CA 1
ATOM 1684 C C . SER A 1 222 ? -19.609 3.225 -5.738 1 94.25 222 SER A C 1
ATOM 1686 O O . SER A 1 222 ? -19.375 4.414 -5.953 1 94.25 222 SER A O 1
ATOM 1688 N N . ASN A 1 223 ? -20.531 2.562 -6.398 1 90.25 223 ASN A N 1
ATOM 1689 C CA . ASN A 1 223 ? -21.531 3.211 -7.242 1 90.25 223 ASN A CA 1
ATOM 1690 C C . ASN A 1 223 ? -22.938 3 -6.707 1 90.25 223 ASN A C 1
ATOM 1692 O O . ASN A 1 223 ? -23.625 2.07 -7.121 1 90.25 223 ASN A O 1
ATOM 1696 N N . PRO A 1 224 ? -23.344 3.869 -5.898 1 88.62 224 PRO A N 1
ATOM 1697 C CA . PRO A 1 224 ? -24.656 3.684 -5.297 1 88.62 224 PRO A CA 1
ATOM 1698 C C . PRO A 1 224 ? -25.797 3.959 -6.277 1 88.62 224 PRO A C 1
ATOM 1700 O O . PRO A 1 224 ? -26.953 3.629 -5.992 1 88.62 224 PRO A O 1
ATOM 1703 N N . GLY A 1 225 ? -25.609 4.652 -7.402 1 86.19 225 GLY A N 1
ATOM 1704 C CA . GLY A 1 225 ? -26.594 4.953 -8.422 1 86.19 225 GLY A CA 1
ATOM 1705 C C . GLY A 1 225 ? -25.984 5.355 -9.75 1 86.19 225 GLY A C 1
ATOM 1706 O O . GLY A 1 225 ? -24.781 5.586 -9.836 1 86.19 225 GLY A O 1
ATOM 1707 N N . GLU A 1 226 ? -26.891 5.453 -10.672 1 86.5 226 GLU A N 1
ATOM 1708 C CA . GLU A 1 226 ? -26.406 5.797 -12.016 1 86.5 226 GLU A CA 1
ATOM 1709 C C . GLU A 1 226 ? -25.734 7.164 -12.031 1 86.5 226 GLU A C 1
ATOM 1711 O O . GLU A 1 226 ? -26.297 8.148 -11.539 1 86.5 226 GLU A O 1
ATOM 1716 N N . GLY A 1 227 ? -24.562 7.207 -12.43 1 88.75 227 GLY A N 1
ATOM 1717 C CA . GLY A 1 227 ? -23.844 8.461 -12.609 1 88.75 227 GLY A CA 1
ATOM 1718 C C . GLY A 1 227 ? -23.219 8.984 -11.328 1 88.75 227 GLY A C 1
ATOM 1719 O O . GLY A 1 227 ? -22.719 10.109 -11.281 1 88.75 227 GLY A O 1
ATOM 1720 N N . VAL A 1 228 ? -23.312 8.188 -10.258 1 93.38 228 VAL A N 1
ATOM 1721 C CA . VAL A 1 228 ? -22.797 8.641 -8.969 1 93.38 228 VAL A CA 1
ATOM 1722 C C . VAL A 1 228 ? -21.703 7.699 -8.492 1 93.38 228 VAL A C 1
ATOM 1724 O O . VAL A 1 228 ? -21.828 6.477 -8.578 1 93.38 228 VAL A O 1
ATOM 1727 N N . THR A 1 229 ? -20.641 8.25 -8.148 1 94.88 229 THR A N 1
ATOM 1728 C CA . THR A 1 229 ? -19.578 7.496 -7.488 1 94.88 229 THR A CA 1
ATOM 1729 C C . THR A 1 229 ? -19.438 7.93 -6.035 1 94.88 229 THR A C 1
ATOM 1731 O O . THR A 1 229 ? -19.25 9.117 -5.75 1 94.88 229 THR A O 1
ATOM 1734 N N . ARG A 1 230 ? -19.625 7.023 -5.168 1 97.31 230 ARG A N 1
ATOM 1735 C CA . ARG A 1 230 ? -19.375 7.277 -3.754 1 97.31 230 ARG A CA 1
ATOM 1736 C C . ARG A 1 230 ? -17.906 7.031 -3.408 1 97.31 230 ARG A C 1
ATOM 1738 O O . ARG A 1 230 ? -17.375 5.938 -3.629 1 97.31 230 ARG A O 1
ATOM 1745 N N . VAL A 1 231 ? -17.25 8.016 -2.859 1 97.69 231 VAL A N 1
ATOM 1746 C CA . VAL A 1 231 ? -15.875 7.898 -2.373 1 97.69 231 VAL A CA 1
ATOM 1747 C C . VAL A 1 231 ? -15.859 7.98 -0.848 1 97.69 231 VAL A C 1
ATOM 1749 O O . VAL A 1 231 ? -16.375 8.945 -0.267 1 97.69 231 VAL A O 1
ATOM 1752 N N . GLU A 1 232 ? -15.328 7.016 -0.192 1 98.44 232 GLU A N 1
ATOM 1753 C CA . GLU A 1 232 ? -15.102 7.035 1.25 1 98.44 232 GLU A CA 1
ATOM 1754 C C . GLU A 1 232 ? -13.625 7.254 1.572 1 98.44 232 GLU A C 1
ATOM 1756 O O . GLU A 1 232 ? -12.758 6.629 0.966 1 98.44 232 GLU A O 1
ATOM 1761 N N . PHE A 1 233 ? -13.375 8.18 2.445 1 98.75 233 PHE A N 1
ATOM 1762 C CA . PHE A 1 233 ? -12.008 8.484 2.859 1 98.75 233 PHE A CA 1
ATOM 1763 C C . PHE A 1 233 ? -11.953 8.852 4.336 1 98.75 233 PHE A C 1
ATOM 1765 O O . PHE A 1 233 ? -12.992 8.922 5 1 98.75 233 PHE A O 1
ATOM 1772 N N . ALA A 1 234 ? -10.742 8.961 4.855 1 98.88 234 ALA A N 1
ATOM 1773 C CA . ALA A 1 234 ? -10.586 9.242 6.281 1 98.88 234 ALA A CA 1
ATOM 1774 C C . ALA A 1 234 ? -9.453 10.242 6.516 1 98.88 234 ALA A C 1
ATOM 1776 O O . ALA A 1 234 ? -8.609 10.445 5.641 1 98.88 234 ALA A O 1
ATOM 1777 N N . VAL A 1 235 ? -9.5 10.875 7.605 1 98.62 235 VAL A N 1
ATOM 1778 C CA . VAL A 1 235 ? -8.406 11.633 8.203 1 98.62 235 VAL A CA 1
ATOM 1779 C C . VAL A 1 235 ? -8.109 11.102 9.602 1 98.62 235 VAL A C 1
ATOM 1781 O O . VAL A 1 235 ? -8.836 10.25 10.117 1 98.62 235 VAL A O 1
ATOM 1784 N N . GLY A 1 236 ? -7.023 11.516 10.172 1 97.88 236 GLY A N 1
ATOM 1785 C CA . GLY A 1 236 ? -6.719 11.148 11.547 1 97.88 236 GLY A CA 1
ATOM 1786 C C . GLY A 1 236 ? -6.383 9.68 11.711 1 97.88 236 GLY A C 1
ATOM 1787 O O . GLY A 1 236 ? -5.766 9.078 10.828 1 97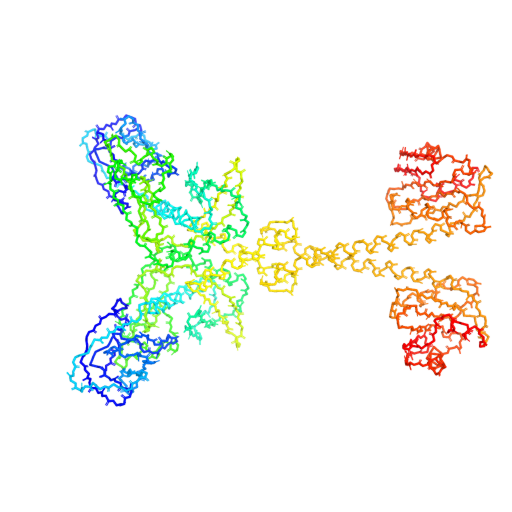.88 236 GLY A O 1
ATOM 1788 N N . PRO A 1 237 ? -6.738 9.109 12.828 1 98 237 PRO A N 1
ATOM 1789 C CA . PRO A 1 237 ? -6.316 7.746 13.172 1 98 237 PRO A CA 1
ATOM 1790 C C . PRO A 1 237 ? -6.754 6.711 12.133 1 98 237 PRO A C 1
ATOM 1792 O O . PRO A 1 237 ? -5.973 5.828 11.773 1 98 237 PRO A O 1
ATOM 1795 N N . THR A 1 238 ? -7.98 6.848 11.609 1 98.5 238 THR A N 1
ATOM 1796 C CA . THR A 1 238 ? -8.469 5.887 10.633 1 98.5 238 THR A CA 1
ATOM 1797 C C . THR A 1 238 ? -7.648 5.953 9.344 1 98.5 238 THR A C 1
ATOM 1799 O O . THR A 1 238 ? -7.312 4.918 8.766 1 98.5 238 THR A O 1
ATOM 1802 N N . ALA A 1 239 ? -7.359 7.121 8.898 1 98.75 239 ALA A N 1
ATOM 1803 C CA . ALA A 1 239 ? -6.539 7.293 7.699 1 98.75 239 ALA A CA 1
ATOM 1804 C C . ALA A 1 239 ? -5.145 6.699 7.902 1 98.75 239 ALA A C 1
ATOM 1806 O O . ALA A 1 239 ? -4.621 6.016 7.02 1 98.75 239 ALA A O 1
ATOM 1807 N N . ILE A 1 240 ? -4.574 7 9.023 1 98.75 240 ILE A N 1
ATOM 1808 C CA . ILE A 1 240 ? -3.223 6.562 9.352 1 98.75 240 ILE A CA 1
ATOM 1809 C C . ILE A 1 240 ? -3.178 5.039 9.43 1 98.75 240 ILE A C 1
ATOM 1811 O O . ILE A 1 240 ? -2.283 4.406 8.859 1 98.75 240 ILE A O 1
ATOM 1815 N N . ASP A 1 241 ? -4.145 4.477 10.094 1 98.62 241 ASP A N 1
ATOM 1816 C CA . ASP A 1 241 ? -4.211 3.025 10.227 1 98.62 241 ASP A CA 1
ATOM 1817 C C . ASP A 1 241 ? -4.41 2.357 8.867 1 98.62 241 ASP A C 1
ATOM 1819 O O . ASP A 1 241 ? -3.83 1.306 8.594 1 98.62 241 ASP A O 1
ATOM 1823 N N . ARG A 1 242 ? -5.242 2.924 8.055 1 98.56 242 ARG A N 1
ATOM 1824 C CA . ARG A 1 242 ? -5.473 2.361 6.727 1 98.56 242 ARG A CA 1
ATOM 1825 C C . ARG A 1 242 ? -4.203 2.41 5.879 1 98.56 242 ARG A C 1
ATOM 1827 O O . ARG A 1 242 ? -3.875 1.444 5.191 1 98.56 242 ARG A O 1
ATOM 1834 N N . THR A 1 243 ? -3.539 3.525 5.902 1 98.62 243 THR A N 1
ATOM 1835 C CA . THR A 1 243 ? -2.293 3.66 5.156 1 98.62 243 THR A CA 1
ATOM 1836 C C . THR A 1 243 ? -1.274 2.621 5.613 1 98.62 243 THR A C 1
ATOM 1838 O O . THR A 1 243 ? -0.597 2.002 4.789 1 98.62 243 THR A O 1
ATOM 1841 N N . ALA A 1 244 ? -1.23 2.447 6.895 1 98.56 244 ALA A N 1
ATOM 1842 C CA . ALA A 1 244 ? -0.318 1.456 7.461 1 98.56 244 ALA A CA 1
ATOM 1843 C C . ALA A 1 244 ? -0.698 0.046 7.02 1 98.56 244 ALA A C 1
ATOM 1845 O O . ALA A 1 244 ? 0.171 -0.763 6.684 1 98.56 244 ALA A O 1
ATOM 1846 N N . ALA A 1 245 ? -1.972 -0.241 7.02 1 98.56 245 ALA A N 1
ATOM 1847 C CA . ALA A 1 245 ? -2.455 -1.565 6.637 1 98.56 245 ALA A CA 1
ATOM 1848 C C . ALA A 1 245 ? -2.139 -1.861 5.176 1 98.56 245 ALA A C 1
ATOM 1850 O O . ALA A 1 245 ? -1.741 -2.979 4.832 1 98.56 245 ALA A O 1
ATOM 1851 N N . VAL A 1 246 ? -2.354 -0.92 4.352 1 98.75 246 VAL A N 1
ATOM 1852 C CA . VAL A 1 246 ? -2.059 -1.069 2.928 1 98.75 246 VAL A CA 1
ATOM 1853 C C . VAL A 1 246 ? -0.563 -1.306 2.732 1 98.75 246 VAL A C 1
ATOM 1855 O O . VAL A 1 246 ? -0.163 -2.186 1.968 1 98.75 246 VAL A O 1
ATOM 1858 N N . HIS A 1 247 ? 0.219 -0.487 3.398 1 98.81 247 HIS A N 1
ATOM 1859 C CA . HIS A 1 247 ? 1.67 -0.614 3.309 1 98.81 247 HIS A CA 1
ATOM 1860 C C . HIS A 1 247 ? 2.133 -1.992 3.77 1 98.81 247 HIS A C 1
ATOM 1862 O O . HIS A 1 247 ? 2.939 -2.637 3.098 1 98.81 247 HIS A O 1
ATOM 1868 N N . ALA A 1 248 ? 1.603 -2.434 4.879 1 98.69 248 ALA A N 1
ATOM 1869 C CA . ALA A 1 248 ? 1.947 -3.748 5.418 1 98.69 248 ALA A CA 1
ATOM 1870 C C . ALA A 1 248 ? 1.556 -4.859 4.449 1 98.69 248 ALA A C 1
ATOM 1872 O O . ALA A 1 248 ? 2.33 -5.789 4.215 1 98.69 248 ALA A O 1
ATOM 1873 N N . ALA A 1 249 ? 0.365 -4.742 3.912 1 98.81 249 ALA A N 1
ATOM 1874 C CA . ALA A 1 249 ? -0.118 -5.75 2.973 1 98.81 249 ALA A CA 1
ATOM 1875 C C . ALA A 1 249 ? 0.781 -5.832 1.743 1 98.81 249 ALA A C 1
ATOM 1877 O O . ALA A 1 249 ? 1.088 -6.922 1.262 1 98.81 249 ALA A O 1
ATOM 1878 N N . ALA A 1 250 ? 1.141 -4.691 1.243 1 98.75 250 ALA A N 1
ATOM 1879 C CA . ALA A 1 250 ? 2.004 -4.645 0.065 1 98.75 250 ALA A CA 1
ATOM 1880 C C . ALA A 1 250 ? 3.359 -5.281 0.354 1 98.75 250 ALA A C 1
ATOM 1882 O O . ALA A 1 250 ? 3.855 -6.086 -0.436 1 98.75 250 ALA A O 1
ATOM 1883 N N . LEU A 1 251 ? 3.934 -4.926 1.489 1 98.62 251 LEU A N 1
ATOM 1884 C CA . LEU A 1 251 ? 5.246 -5.449 1.849 1 98.62 251 LEU A CA 1
ATOM 1885 C C . LEU A 1 251 ? 5.188 -6.953 2.082 1 98.62 251 LEU A C 1
ATOM 1887 O O . LEU A 1 251 ? 6.055 -7.691 1.608 1 98.62 251 LEU A O 1
ATOM 1891 N N . GLU A 1 252 ? 4.219 -7.414 2.803 1 98.56 252 GLU A N 1
ATOM 1892 C CA . GLU A 1 252 ? 4.07 -8.836 3.102 1 98.56 252 GLU A CA 1
ATOM 1893 C C . GLU A 1 252 ? 3.855 -9.648 1.829 1 98.56 252 GLU A C 1
ATOM 1895 O O . GLU A 1 252 ? 4.406 -10.742 1.684 1 98.56 252 GLU A O 1
ATOM 1900 N N . SER A 1 253 ? 3.029 -9.117 0.971 1 98.75 253 SER A N 1
ATOM 1901 C CA . SER A 1 253 ? 2.76 -9.797 -0.293 1 98.75 253 SER A CA 1
ATOM 1902 C C . SER A 1 253 ? 4.012 -9.867 -1.159 1 98.75 253 SER A C 1
ATOM 1904 O O . SER A 1 253 ? 4.281 -10.891 -1.787 1 98.75 253 SER A O 1
ATOM 1906 N N . ALA A 1 254 ? 4.711 -8.773 -1.217 1 98.62 254 ALA A N 1
ATOM 1907 C CA . ALA A 1 254 ? 5.953 -8.75 -1.98 1 98.62 254 ALA A CA 1
ATOM 1908 C C . ALA A 1 254 ? 6.945 -9.773 -1.443 1 98.62 254 ALA A C 1
ATOM 1910 O O . ALA A 1 254 ? 7.605 -10.477 -2.217 1 98.62 254 ALA A O 1
ATOM 1911 N N . ALA A 1 255 ? 7.043 -9.867 -0.158 1 97.88 255 ALA A N 1
ATOM 1912 C CA . ALA A 1 255 ? 7.922 -10.844 0.469 1 97.88 255 ALA A CA 1
ATOM 1913 C C . ALA A 1 255 ? 7.48 -12.266 0.138 1 97.88 255 ALA A C 1
ATOM 1915 O O . ALA A 1 255 ? 8.312 -13.125 -0.169 1 97.88 255 ALA A O 1
ATOM 1916 N N . ALA A 1 256 ? 6.207 -12.5 0.18 1 97.75 256 ALA A N 1
ATOM 1917 C CA . ALA A 1 256 ? 5.652 -13.82 -0.1 1 97.75 256 ALA A CA 1
ATOM 1918 C C . ALA A 1 256 ? 5.969 -14.258 -1.527 1 97.75 256 ALA A C 1
ATOM 1920 O O . ALA A 1 256 ? 6.164 -15.445 -1.791 1 97.75 256 ALA A O 1
ATOM 1921 N N . LEU A 1 257 ? 6.098 -13.344 -2.395 1 98.25 257 LEU A N 1
ATOM 1922 C CA . LEU A 1 257 ? 6.285 -13.664 -3.807 1 98.25 257 LEU A CA 1
ATOM 1923 C C . LEU A 1 257 ? 7.727 -13.398 -4.234 1 98.25 257 LEU A C 1
ATOM 1925 O O . LEU A 1 257 ? 8.031 -13.398 -5.43 1 98.25 257 LEU A O 1
ATOM 1929 N N . ASP A 1 258 ? 8.586 -13.07 -3.264 1 97.06 258 ASP A N 1
ATOM 1930 C CA . ASP A 1 258 ? 10 -12.805 -3.492 1 97.06 258 ASP A CA 1
ATOM 1931 C C . ASP A 1 258 ? 10.188 -11.703 -4.535 1 97.06 258 ASP A C 1
ATOM 1933 O O . ASP A 1 258 ? 10.891 -11.898 -5.527 1 97.06 258 ASP A O 1
ATOM 1937 N N . THR A 1 259 ? 9.484 -10.648 -4.383 1 98.31 259 THR A N 1
ATOM 1938 C CA . THR A 1 259 ? 9.555 -9.469 -5.246 1 98.31 259 THR A CA 1
ATOM 1939 C C . THR A 1 259 ? 9.523 -8.188 -4.414 1 98.31 259 THR A C 1
ATOM 1941 O O . THR A 1 259 ? 9.758 -8.227 -3.205 1 98.31 259 THR A O 1
ATOM 1944 N N . ASN A 1 260 ? 9.43 -6.992 -4.973 1 98.06 260 ASN A N 1
ATOM 1945 C CA . ASN A 1 260 ? 9.289 -5.715 -4.281 1 98.06 260 ASN A CA 1
ATOM 1946 C C . ASN A 1 260 ? 7.938 -5.066 -4.566 1 98.06 260 ASN A C 1
ATOM 1948 O O . ASN A 1 260 ? 7.207 -5.512 -5.453 1 98.06 260 ASN A O 1
ATOM 1952 N N . VAL A 1 261 ? 7.633 -4.023 -3.82 1 98.38 261 VAL A N 1
ATOM 1953 C CA . VAL A 1 261 ? 6.305 -3.422 -3.869 1 98.38 261 VAL A CA 1
ATOM 1954 C C . VAL A 1 261 ? 6.031 -2.885 -5.27 1 98.38 261 VAL A C 1
ATOM 1956 O O . VAL A 1 261 ? 4.93 -3.049 -5.801 1 98.38 261 VAL A O 1
ATOM 1959 N N . ASP A 1 262 ? 6.965 -2.338 -5.938 1 98.12 262 ASP A N 1
ATOM 1960 C CA . ASP A 1 262 ? 6.789 -1.708 -7.242 1 98.12 262 ASP A CA 1
ATOM 1961 C C . ASP A 1 262 ? 6.508 -2.75 -8.32 1 98.12 262 ASP A C 1
ATOM 1963 O O . ASP A 1 262 ? 5.793 -2.471 -9.289 1 98.12 262 ASP A O 1
ATOM 1967 N N . ASP A 1 263 ? 7.066 -3.955 -8.164 1 98.62 263 ASP A N 1
ATOM 1968 C CA . ASP A 1 263 ? 6.922 -5.004 -9.172 1 98.62 263 ASP A CA 1
ATOM 1969 C C . ASP A 1 263 ? 5.816 -5.984 -8.789 1 98.62 263 ASP A C 1
ATOM 1971 O O . ASP A 1 263 ? 5.531 -6.926 -9.531 1 98.62 263 ASP A O 1
ATOM 1975 N N . LEU A 1 264 ? 5.207 -5.75 -7.691 1 98.75 264 LEU A N 1
ATOM 1976 C CA . LEU A 1 264 ? 4.242 -6.688 -7.121 1 98.75 264 LEU A CA 1
ATOM 1977 C C . LEU A 1 264 ? 3.094 -6.941 -8.094 1 98.75 264 LEU A C 1
ATOM 1979 O O . LEU A 1 264 ? 2.695 -8.094 -8.305 1 98.75 264 LEU A O 1
ATOM 1983 N N . PRO A 1 265 ? 2.518 -5.875 -8.727 1 98.69 265 PRO A N 1
ATOM 1984 C CA . PRO A 1 265 ? 1.39 -6.129 -9.625 1 98.69 265 PRO A CA 1
ATOM 1985 C C . PRO A 1 265 ? 1.759 -7.043 -10.789 1 98.69 265 PRO A C 1
ATOM 1987 O O . PRO A 1 265 ? 1.018 -7.977 -11.102 1 98.69 265 PRO A O 1
ATOM 1990 N N . ASP A 1 266 ? 2.885 -6.852 -11.367 1 98.75 266 ASP A N 1
ATOM 1991 C CA . ASP A 1 266 ? 3.334 -7.676 -12.484 1 98.75 266 ASP A CA 1
ATOM 1992 C C . ASP A 1 266 ? 3.602 -9.109 -12.039 1 98.75 266 ASP A C 1
ATOM 1994 O O . ASP A 1 266 ? 3.271 -10.062 -12.75 1 98.75 266 ASP A O 1
ATOM 1998 N N . THR A 1 267 ? 4.25 -9.234 -10.922 1 98.69 267 THR A N 1
ATOM 1999 C CA . THR A 1 267 ? 4.543 -10.555 -10.383 1 98.69 267 THR A CA 1
ATOM 2000 C C . THR A 1 267 ? 3.256 -11.328 -10.109 1 98.69 267 THR A C 1
ATOM 2002 O O . THR A 1 267 ? 3.158 -12.516 -10.422 1 98.69 267 THR A O 1
ATOM 2005 N N . ALA A 1 268 ? 2.275 -10.664 -9.508 1 98.5 268 ALA A N 1
ATOM 2006 C CA . ALA A 1 268 ? 0.985 -11.281 -9.219 1 98.5 268 ALA A CA 1
ATOM 2007 C C . ALA A 1 268 ? 0.312 -11.766 -10.5 1 98.5 268 ALA A C 1
ATOM 2009 O O . ALA A 1 268 ? -0.187 -12.891 -10.555 1 98.5 268 ALA A O 1
ATOM 2010 N N . THR A 1 269 ? 0.319 -10.969 -11.461 1 98.5 269 THR A N 1
ATOM 2011 C CA . THR A 1 269 ? -0.286 -11.305 -12.742 1 98.5 269 THR A CA 1
ATOM 2012 C C . THR A 1 269 ? 0.415 -12.508 -13.367 1 98.5 269 THR A C 1
ATOM 2014 O O . THR A 1 269 ? -0.241 -13.445 -13.828 1 98.5 269 THR A O 1
ATOM 2017 N N . ARG A 1 270 ? 1.697 -12.531 -13.383 1 98.31 270 ARG A N 1
ATOM 2018 C CA . ARG A 1 270 ? 2.484 -13.609 -13.961 1 98.31 270 ARG A CA 1
ATOM 2019 C C . ARG A 1 270 ? 2.232 -14.922 -13.219 1 98.31 270 ARG A C 1
ATOM 2021 O O . ARG A 1 270 ? 2.15 -15.984 -13.844 1 98.31 270 ARG A O 1
ATOM 2028 N N . LEU A 1 271 ? 2.172 -14.812 -11.953 1 97.94 271 LEU A N 1
ATOM 2029 C CA . LEU A 1 271 ? 1.961 -16.016 -11.156 1 97.94 271 LEU A CA 1
ATOM 2030 C C . LEU A 1 271 ? 0.581 -16.609 -11.422 1 97.94 271 LEU A C 1
ATOM 2032 O O . LEU A 1 271 ? 0.425 -17.828 -11.484 1 97.94 271 LEU A O 1
ATOM 2036 N N . ARG A 1 272 ? -0.393 -15.742 -11.523 1 97.69 272 ARG A N 1
ATOM 2037 C CA . ARG A 1 272 ? -1.731 -16.219 -11.859 1 97.69 272 ARG A CA 1
ATOM 2038 C C . ARG A 1 272 ? -1.741 -16.922 -13.211 1 97.69 272 ARG A C 1
ATOM 2040 O O . ARG A 1 272 ? -2.35 -17.969 -13.367 1 97.69 272 ARG A O 1
ATOM 2047 N N . GLU A 1 273 ? -1.103 -16.375 -14.172 1 98.19 273 GLU A N 1
ATOM 2048 C CA . GLU A 1 273 ? -0.983 -16.984 -15.492 1 98.19 273 GLU A CA 1
ATOM 2049 C C . GLU A 1 273 ? -0.231 -18.312 -15.422 1 98.19 273 GLU A C 1
ATOM 2051 O O . GLU A 1 273 ? -0.577 -19.266 -16.125 1 98.19 273 GLU A O 1
ATOM 2056 N N . GLU A 1 274 ? 0.764 -18.344 -14.602 1 98.25 274 GLU A N 1
ATOM 2057 C CA . GLU A 1 274 ? 1.545 -19.562 -14.414 1 98.25 274 GLU A CA 1
ATOM 2058 C C . GLU A 1 274 ? 0.689 -20.672 -13.828 1 98.25 274 GLU A C 1
ATOM 2060 O O . GLU A 1 274 ? 0.788 -21.828 -14.258 1 98.25 274 GLU A O 1
ATOM 2065 N N . VAL A 1 275 ? -0.09 -20.344 -12.898 1 98.31 275 VAL A N 1
ATOM 2066 C CA . VAL A 1 275 ? -0.995 -21.312 -12.305 1 98.31 275 VAL A CA 1
ATOM 2067 C C . VAL A 1 275 ? -1.93 -21.875 -13.375 1 98.31 275 VAL A C 1
ATOM 2069 O O . VAL A 1 275 ? -2.107 -23.094 -13.484 1 98.31 275 VAL A O 1
ATOM 2072 N N . ASP A 1 276 ? -2.467 -21 -14.172 1 98.06 276 ASP A N 1
ATOM 2073 C CA . ASP A 1 276 ? -3.373 -21.422 -15.234 1 98.06 276 ASP A CA 1
ATOM 2074 C C . ASP A 1 276 ? -2.67 -22.344 -16.219 1 98.06 276 ASP A C 1
ATOM 2076 O O . ASP A 1 276 ? -3.229 -23.359 -16.625 1 98.06 276 ASP A O 1
ATOM 2080 N N . ARG A 1 277 ? -1.526 -22.016 -16.578 1 98.38 277 ARG A N 1
ATOM 2081 C CA . ARG A 1 277 ? -0.742 -22.828 -17.5 1 98.38 277 ARG A CA 1
ATOM 2082 C C . ARG A 1 277 ? -0.419 -24.188 -16.906 1 98.38 277 ARG A C 1
ATOM 2084 O O . ARG A 1 277 ? -0.597 -25.219 -17.562 1 98.38 277 ARG A O 1
ATOM 2091 N N . LEU A 1 278 ? 0.027 -24.203 -15.648 1 98.38 278 LEU A N 1
ATOM 2092 C CA . LEU A 1 278 ? 0.401 -25.438 -14.977 1 98.38 278 LEU A CA 1
ATOM 2093 C C . LEU A 1 278 ? -0.807 -26.359 -14.812 1 98.38 278 LEU A C 1
ATOM 2095 O O . LEU A 1 278 ? -0.694 -27.578 -14.977 1 98.38 278 LEU A O 1
ATOM 2099 N N . GLU A 1 279 ? -1.907 -25.766 -14.531 1 98.12 279 GLU A N 1
ATOM 2100 C CA . GLU A 1 279 ? -3.131 -26.562 -14.43 1 98.12 279 GLU A CA 1
ATOM 2101 C C . GLU A 1 279 ? -3.486 -27.219 -15.758 1 98.12 279 GLU A C 1
ATOM 2103 O O . GLU A 1 279 ? -3.861 -28.391 -15.797 1 98.12 279 GLU A O 1
ATOM 2108 N N . SER A 1 280 ? -3.379 -26.453 -16.766 1 97.88 280 SER A N 1
ATOM 2109 C CA . SER A 1 280 ? -3.662 -26.969 -18.094 1 97.88 280 SER A CA 1
ATOM 2110 C C . SER A 1 280 ? -2.688 -28.078 -18.484 1 97.88 280 SER A C 1
ATOM 2112 O O . SER A 1 280 ? -3.098 -29.125 -18.969 1 97.88 280 SER A O 1
ATOM 2114 N N . ASP A 1 281 ? -1.445 -27.844 -18.266 1 97.38 281 ASP A N 1
ATOM 2115 C CA . ASP A 1 281 ? -0.418 -28.828 -18.578 1 97.38 281 ASP A CA 1
ATOM 2116 C C . ASP A 1 281 ? -0.626 -30.109 -17.766 1 97.38 281 ASP A C 1
ATOM 2118 O O . ASP A 1 281 ? -0.463 -31.219 -18.297 1 97.38 281 ASP A O 1
ATOM 2122 N N . LEU A 1 282 ? -0.962 -29.984 -16.562 1 97.12 282 LEU A N 1
ATOM 2123 C CA . LEU A 1 282 ? -1.191 -31.141 -15.703 1 97.12 282 LEU A CA 1
ATOM 2124 C C . LEU A 1 282 ? -2.396 -31.938 -16.188 1 97.12 282 LEU A C 1
ATOM 2126 O O . LEU A 1 282 ? -2.342 -33.156 -16.25 1 97.12 282 LEU A O 1
ATOM 2130 N N . ARG A 1 283 ? -3.41 -31.188 -16.531 1 95.75 283 ARG A N 1
ATOM 2131 C CA . ARG A 1 283 ? -4.594 -31.859 -17.047 1 95.75 283 ARG A CA 1
ATOM 2132 C C . ARG A 1 283 ? -4.262 -32.656 -18.312 1 95.75 283 ARG A C 1
ATOM 2134 O O . ARG A 1 283 ? -4.727 -33.781 -18.484 1 95.75 283 ARG A O 1
ATOM 2141 N N . GLU A 1 284 ? -3.543 -32.125 -19.156 1 95.25 284 GLU A N 1
ATOM 2142 C CA . GLU A 1 284 ? -3.156 -32.781 -20.391 1 95.25 284 GLU A CA 1
ATOM 2143 C C . GLU A 1 284 ? -2.299 -34.031 -20.109 1 95.25 284 GLU A C 1
ATOM 2145 O O . GLU A 1 284 ? -2.498 -35.094 -20.719 1 95.25 284 GLU A O 1
ATOM 2150 N N . ALA A 1 285 ? -1.336 -33.875 -19.188 1 95.25 285 ALA A N 1
ATOM 2151 C CA . ALA A 1 285 ? -0.492 -35.031 -18.812 1 95.25 285 ALA A CA 1
ATOM 2152 C C . ALA A 1 285 ? -1.321 -36.156 -18.203 1 95.25 285 ALA A C 1
ATOM 2154 O O . ALA A 1 285 ? -1.111 -37.312 -18.516 1 95.25 285 ALA A O 1
ATOM 2155 N N . GLU A 1 286 ? -2.227 -35.781 -17.438 1 95.25 286 GLU A N 1
ATOM 2156 C CA . GLU A 1 286 ? -3.092 -36.75 -16.797 1 95.25 286 GLU A CA 1
ATOM 2157 C C . GLU A 1 286 ? -3.982 -37.469 -17.812 1 95.25 286 GLU A C 1
ATOM 2159 O O . GLU A 1 286 ? -4.219 -38.656 -17.703 1 95.25 286 GLU A O 1
ATOM 2164 N N . ARG A 1 287 ? -4.496 -36.719 -18.734 1 94.5 287 ARG A N 1
ATOM 2165 C CA . ARG A 1 287 ? -5.293 -37.312 -19.812 1 94.5 287 ARG A CA 1
ATOM 2166 C C . ARG A 1 287 ? -4.484 -38.344 -20.594 1 94.5 287 ARG A C 1
ATOM 2168 O O . ARG A 1 287 ? -4.98 -39.406 -20.922 1 94.5 287 ARG A O 1
ATOM 2175 N N . GLU A 1 288 ? -3.301 -38 -20.875 1 93.69 288 GLU A N 1
ATOM 2176 C CA . GLU A 1 288 ? -2.428 -38.906 -21.609 1 93.69 288 GLU A CA 1
ATOM 2177 C C . GLU A 1 288 ? -2.148 -40.188 -20.797 1 93.69 288 GLU A C 1
ATOM 2179 O O . GLU A 1 288 ? -2.104 -41.281 -21.344 1 93.69 288 GLU A O 1
ATOM 2184 N N . LEU A 1 289 ? -1.961 -40 -19.547 1 94.31 289 LEU A N 1
ATOM 2185 C CA . LEU A 1 289 ? -1.736 -41.125 -18.672 1 94.31 289 LEU A CA 1
ATOM 2186 C C . LEU A 1 289 ? -2.955 -42.031 -18.656 1 94.31 289 LEU A C 1
ATOM 2188 O O . LEU A 1 289 ? -2.818 -43.281 -18.672 1 94.31 289 LEU A O 1
ATOM 2192 N N . LEU A 1 290 ? -4.066 -41.438 -18.641 1 94.62 290 LEU A N 1
ATOM 2193 C CA . LEU A 1 290 ? -5.301 -42.219 -18.625 1 94.62 290 LEU A CA 1
ATOM 2194 C C . LEU A 1 290 ? -5.477 -42.969 -19.953 1 94.62 290 LEU A C 1
ATOM 2196 O O . LEU A 1 290 ? -5.898 -44.125 -19.953 1 94.62 290 LEU A O 1
ATOM 2200 N N . ARG A 1 291 ? -5.176 -42.344 -21.047 1 92.56 291 ARG A N 1
ATOM 2201 C CA . ARG A 1 291 ? -5.234 -43 -22.328 1 92.56 291 ARG A CA 1
ATOM 2202 C C . ARG A 1 291 ? -4.336 -44.219 -22.359 1 92.56 291 ARG A C 1
ATOM 2204 O O . ARG A 1 291 ? -4.75 -45.312 -22.812 1 92.56 291 ARG A O 1
ATOM 2211 N N . THR A 1 292 ? -3.156 -44.031 -21.812 1 90.5 292 THR A N 1
ATOM 2212 C CA . THR A 1 292 ? -2.199 -45.125 -21.766 1 90.5 292 THR A CA 1
ATOM 2213 C C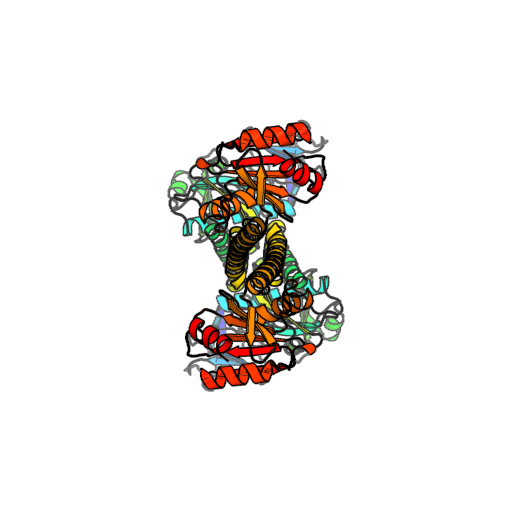 . THR A 1 292 ? -2.717 -46.25 -20.875 1 90.5 292 THR A C 1
ATOM 2215 O O . THR A 1 292 ? -2.623 -47.406 -21.234 1 90.5 292 THR A O 1
ATOM 2218 N N . ARG A 1 293 ? -3.256 -45.906 -19.797 1 91.38 293 ARG A N 1
ATOM 2219 C CA . ARG A 1 293 ? -3.797 -46.875 -18.859 1 91.38 293 ARG A CA 1
ATOM 2220 C C . ARG A 1 293 ? -4.941 -47.656 -19.484 1 91.38 293 ARG A C 1
ATOM 2222 O O . ARG A 1 293 ? -5.008 -48.906 -19.375 1 91.38 293 ARG A O 1
ATOM 2229 N N . LEU A 1 294 ? -5.812 -47 -20.156 1 92.94 294 LEU A N 1
ATOM 2230 C CA . LEU A 1 294 ? -6.961 -47.656 -20.797 1 92.94 294 LEU A CA 1
ATOM 2231 C C . LEU A 1 294 ? -6.508 -48.625 -21.875 1 92.94 294 LEU A C 1
ATOM 2233 O O . LEU A 1 294 ? -7.09 -49.719 -22.031 1 92.94 294 LEU A O 1
ATOM 2237 N N . ARG A 1 295 ? -5.457 -48.281 -22.531 1 88.69 295 ARG A N 1
ATOM 2238 C CA . ARG A 1 295 ? -4.922 -49.125 -23.578 1 88.69 295 ARG A CA 1
ATOM 2239 C C . ARG A 1 295 ? -4.328 -50.406 -23 1 88.69 295 ARG A C 1
ATOM 2241 O O . ARG A 1 295 ? -4.266 -51.438 -23.672 1 88.69 295 ARG A O 1
ATOM 2248 N N . GLU A 1 296 ? -3.986 -50.375 -21.766 1 87.44 296 GLU A N 1
ATOM 2249 C CA . GLU A 1 296 ? -3.361 -51.5 -21.109 1 87.44 296 GLU A CA 1
ATOM 2250 C C . GLU A 1 296 ? -4.41 -52.469 -20.562 1 87.44 296 GLU A C 1
ATOM 2252 O O . GLU A 1 296 ? -4.082 -53.594 -20.141 1 87.44 296 GLU A O 1
ATOM 2257 N N . PHE A 1 297 ? -5.648 -52.031 -20.609 1 92.25 297 PHE A N 1
ATOM 2258 C CA . PHE A 1 297 ? -6.707 -52.906 -20.109 1 92.25 297 PHE A CA 1
ATOM 2259 C C . PHE A 1 297 ? -6.75 -54.219 -20.891 1 92.25 297 PHE A C 1
ATOM 2261 O O . PHE A 1 297 ? -6.559 -54.219 -22.109 1 92.25 297 PHE A O 1
ATOM 2268 N N . SER A 1 298 ? -7.059 -55.281 -20.188 1 88.69 298 SER A N 1
ATOM 2269 C CA . SER A 1 298 ? -7.215 -56.594 -20.828 1 88.69 298 SER A CA 1
ATOM 2270 C C . SER A 1 298 ? -8.523 -56.656 -21.625 1 88.69 298 SER A C 1
ATOM 2272 O O . SER A 1 298 ? -9.547 -56.156 -21.172 1 88.69 298 SER A O 1
ATOM 2274 N N . ALA A 1 299 ? -8.344 -57.25 -22.781 1 89.75 299 ALA A N 1
ATOM 2275 C CA . ALA A 1 299 ? -9.531 -57.406 -23.625 1 89.75 299 ALA A CA 1
ATOM 2276 C C . ALA A 1 299 ? -10.32 -58.656 -23.188 1 89.75 299 ALA A C 1
ATOM 2278 O O . ALA A 1 299 ? -9.734 -59.688 -22.891 1 89.75 299 ALA A O 1
ATOM 2279 N N . THR A 1 300 ? -11.57 -58.469 -23.062 1 90.94 300 THR A N 1
ATOM 2280 C CA . THR A 1 300 ? -12.469 -59.562 -22.703 1 90.94 300 THR A CA 1
ATOM 2281 C C . THR A 1 300 ? -13.719 -59.531 -23.578 1 90.94 300 THR A C 1
ATOM 2283 O O . THR A 1 300 ? -14.273 -58.469 -23.844 1 90.94 300 THR A O 1
ATOM 2286 N N . GLU A 1 301 ? -14.031 -60.688 -24 1 91.19 301 GLU A N 1
ATOM 2287 C CA . GLU A 1 301 ? -15.266 -60.781 -24.766 1 91.19 301 GLU A CA 1
ATOM 2288 C C . GLU A 1 301 ? -16.484 -60.938 -23.859 1 91.19 301 GLU A C 1
ATOM 2290 O O . GLU A 1 301 ? -16.516 -61.844 -23.031 1 91.19 301 GLU A O 1
ATOM 2295 N N . VAL A 1 302 ? -17.375 -60.062 -24.016 1 89.19 302 VAL A N 1
ATOM 2296 C CA . VAL A 1 302 ? -18.625 -60.094 -23.25 1 89.19 302 VAL A CA 1
ATOM 2297 C C . VAL A 1 302 ? -19.812 -59.906 -24.203 1 89.19 302 VAL A C 1
ATOM 2299 O O . VAL A 1 302 ? -19.938 -58.875 -24.844 1 89.19 302 VAL A O 1
ATOM 2302 N N . ASP A 1 303 ? -20.703 -60.938 -24.281 1 82.94 303 ASP A N 1
ATOM 2303 C CA . ASP A 1 303 ? -21.906 -60.906 -25.094 1 82.94 303 ASP A CA 1
ATOM 2304 C C . ASP A 1 303 ? -21.594 -60.531 -26.547 1 82.94 303 ASP A C 1
ATOM 2306 O O . ASP A 1 303 ? -22.234 -59.656 -27.125 1 82.94 303 ASP A O 1
ATOM 2310 N N . GLY A 1 304 ? -20.484 -60.906 -27.031 1 86.12 304 GLY A N 1
ATOM 2311 C CA . GLY A 1 304 ? -20.125 -60.75 -28.438 1 86.12 304 GLY A CA 1
ATOM 2312 C C . GLY A 1 304 ? -19.344 -59.5 -28.719 1 86.12 304 GLY A C 1
ATOM 2313 O O . GLY A 1 304 ? -18.969 -59.219 -29.859 1 86.12 304 GLY A O 1
ATOM 2314 N N . THR A 1 305 ? -19.156 -58.812 -27.672 1 91.5 305 THR A N 1
ATOM 2315 C CA . THR A 1 305 ? -18.391 -57.562 -27.812 1 91.5 305 THR A CA 1
ATOM 2316 C C . THR A 1 305 ? -17.062 -57.656 -27.062 1 91.5 305 THR A C 1
ATOM 2318 O O . THR A 1 305 ? -17.016 -58.156 -25.953 1 91.5 305 THR A O 1
ATOM 2321 N N . ARG A 1 306 ? -16.031 -57.062 -27.688 1 91.75 306 ARG A N 1
ATOM 2322 C CA . ARG A 1 306 ? -14.719 -57.062 -27.047 1 91.75 306 ARG A CA 1
ATOM 2323 C C . ARG A 1 306 ? -14.539 -55.812 -26.188 1 91.75 306 ARG A C 1
ATOM 2325 O O . ARG A 1 306 ? -14.562 -54.688 -26.703 1 91.75 306 ARG A O 1
ATOM 2332 N N . TRP A 1 307 ? -14.359 -56.094 -24.891 1 93.31 307 TRP A N 1
ATOM 2333 C CA . TRP A 1 307 ? -14.281 -55 -23.891 1 93.31 307 TRP A CA 1
ATOM 2334 C C . TRP A 1 307 ? -12.852 -54.844 -23.391 1 93.31 307 TRP A C 1
ATOM 2336 O O . TRP A 1 307 ? -12.125 -55.812 -23.234 1 93.31 307 TRP A O 1
ATOM 2346 N N . ALA A 1 308 ? -12.484 -53.625 -23.203 1 94.06 308 ALA A N 1
ATOM 2347 C CA . ALA A 1 308 ? -11.344 -53.312 -22.344 1 94.06 308 ALA A CA 1
ATOM 2348 C C . ALA A 1 308 ? -11.797 -52.938 -20.938 1 94.06 308 ALA A C 1
ATOM 2350 O O . ALA A 1 308 ? -12.43 -51.906 -20.719 1 94.06 308 ALA A O 1
ATOM 2351 N N . ILE A 1 309 ? -11.516 -53.781 -19.984 1 95.38 309 ILE A N 1
ATOM 2352 C CA . ILE A 1 309 ? -12.039 -53.625 -18.625 1 95.38 309 ILE A CA 1
ATOM 2353 C C . ILE A 1 309 ? -10.883 -53.562 -17.641 1 95.38 309 ILE A C 1
ATOM 2355 O O . ILE A 1 309 ? -9.969 -54.375 -17.672 1 95.38 309 ILE A O 1
ATOM 2359 N N . GLY A 1 310 ? -10.93 -52.531 -16.797 1 94.88 310 GLY A N 1
ATOM 2360 C CA . GLY A 1 310 ? -9.883 -52.406 -15.789 1 94.88 310 GLY A CA 1
ATOM 2361 C C . GLY A 1 310 ? -10.156 -51.344 -14.758 1 94.88 310 GLY A C 1
ATOM 2362 O O . GLY A 1 310 ? -11.242 -50.75 -14.75 1 94.88 310 GLY A O 1
ATOM 2363 N N . THR A 1 311 ? -9.148 -51.156 -13.891 1 95.94 311 THR A N 1
ATOM 2364 C CA . THR A 1 311 ? -9.266 -50.156 -12.852 1 95.94 311 THR A CA 1
ATOM 2365 C C . THR A 1 311 ? -8.344 -48.969 -13.141 1 95.94 311 THR A C 1
ATOM 2367 O O . THR A 1 311 ? -7.34 -49.125 -13.836 1 95.94 311 THR A O 1
ATOM 2370 N N . VAL A 1 312 ? -8.773 -47.844 -12.727 1 94.5 312 VAL A N 1
ATOM 2371 C CA . VAL A 1 312 ? -7.953 -46.625 -12.805 1 94.5 312 VAL A CA 1
ATOM 2372 C C . VAL A 1 312 ? -7.848 -45.969 -11.422 1 94.5 312 VAL A C 1
ATOM 2374 O O . VAL A 1 312 ? -8.812 -46 -10.648 1 94.5 312 VAL A O 1
ATOM 2377 N N . ASP A 1 313 ? -6.594 -45.438 -11.172 1 88.81 313 ASP A N 1
ATOM 2378 C CA . ASP A 1 313 ? -6.367 -44.719 -9.906 1 88.81 313 ASP A CA 1
ATOM 2379 C C . ASP A 1 313 ? -6.258 -43.219 -10.117 1 88.81 313 ASP A C 1
ATOM 2381 O O . ASP A 1 313 ? -5.926 -42.781 -11.219 1 88.81 313 ASP A O 1
ATOM 2385 N N . ASP A 1 314 ? -6.664 -42.469 -9.148 1 81.12 314 ASP A N 1
ATOM 2386 C CA . ASP A 1 314 ? -6.426 -41.031 -9.055 1 81.12 314 ASP A CA 1
ATOM 2387 C C . ASP A 1 314 ? -7.105 -40.281 -10.203 1 81.12 314 ASP A C 1
ATOM 2389 O O . ASP A 1 314 ? -6.473 -39.469 -10.875 1 81.12 314 ASP A O 1
ATOM 2393 N N . ALA A 1 315 ? -8.258 -40.719 -10.555 1 90.31 315 ALA A N 1
ATOM 2394 C CA . ALA A 1 315 ? -9.039 -40.031 -11.586 1 90.31 315 ALA A CA 1
ATOM 2395 C C . ALA A 1 315 ? -10.484 -39.812 -11.133 1 90.31 315 ALA A C 1
ATOM 2397 O O . ALA A 1 315 ? -10.977 -40.562 -10.266 1 90.31 315 ALA A O 1
ATOM 2398 N N . GLU A 1 316 ? -11.062 -38.875 -11.727 1 90.25 316 GLU A N 1
ATOM 2399 C CA . GLU A 1 316 ? -12.5 -38.656 -11.594 1 90.25 316 GLU A CA 1
ATOM 2400 C C . GLU A 1 316 ? -13.234 -39.094 -12.859 1 90.25 316 GLU A C 1
ATOM 2402 O O . GLU A 1 316 ? -12.633 -39.156 -13.93 1 90.25 316 GLU A O 1
ATOM 2407 N N . PRO A 1 317 ? -14.469 -39.406 -12.648 1 91.12 317 PRO A N 1
ATOM 2408 C CA . PRO A 1 317 ? -15.234 -39.906 -13.789 1 91.12 317 PRO A CA 1
ATOM 2409 C C . PRO A 1 317 ? -15.117 -39 -15.016 1 91.12 317 PRO A C 1
ATOM 2411 O O . PRO A 1 317 ? -14.883 -39.5 -16.125 1 91.12 317 PRO A O 1
ATOM 2414 N N . ASN A 1 318 ? -15.156 -37.719 -14.789 1 91.06 318 ASN A N 1
ATOM 2415 C CA . ASN A 1 318 ? -15.141 -36.781 -15.906 1 91.06 318 ASN A CA 1
ATOM 2416 C C . ASN A 1 318 ? -13.781 -36.75 -16.594 1 91.06 318 ASN A C 1
ATOM 2418 O O . ASN A 1 318 ? -13.68 -36.406 -17.766 1 91.06 318 ASN A O 1
ATOM 2422 N N . ASP A 1 319 ? -12.789 -37.156 -15.938 1 93.5 319 ASP A N 1
ATOM 2423 C CA . ASP A 1 319 ? -11.445 -37.188 -16.5 1 93.5 319 ASP A CA 1
ATOM 2424 C C . ASP A 1 319 ? -11.32 -38.25 -17.578 1 93.5 319 ASP A C 1
ATOM 2426 O O . ASP A 1 319 ? -10.414 -38.188 -18.406 1 93.5 319 ASP A O 1
ATOM 2430 N N . LEU A 1 320 ? -12.203 -39.219 -17.578 1 95.69 320 LEU A N 1
ATOM 2431 C CA . LEU A 1 320 ? -12.047 -40.406 -18.391 1 95.69 320 LEU A CA 1
ATOM 2432 C C . LEU A 1 320 ? -12.773 -40.281 -19.719 1 95.69 320 LEU A C 1
ATOM 2434 O O . LEU A 1 320 ? -12.57 -41.062 -20.641 1 95.69 320 LEU A O 1
ATOM 2438 N N . ARG A 1 321 ? -13.57 -39.281 -19.875 1 94.44 321 ARG A N 1
ATOM 2439 C CA . ARG A 1 321 ? -14.398 -39.156 -21.062 1 94.44 321 ARG A CA 1
ATOM 2440 C C . ARG A 1 321 ? -13.539 -39.062 -22.328 1 94.44 321 ARG A C 1
ATOM 2442 O O . ARG A 1 321 ? -13.602 -39.938 -23.188 1 94.44 321 ARG A O 1
ATOM 2449 N N . GLU A 1 322 ? -12.719 -38.062 -22.344 1 93.88 322 GLU A N 1
ATOM 2450 C CA . GLU A 1 322 ? -11.914 -37.844 -23.547 1 93.88 322 GLU A CA 1
ATOM 2451 C C . GLU A 1 322 ? -10.914 -38.969 -23.766 1 93.88 322 GLU A C 1
ATOM 2453 O O . GLU A 1 322 ? -10.797 -39.5 -24.875 1 93.88 322 GLU A O 1
ATOM 2458 N N . PRO A 1 323 ? -10.258 -39.406 -22.734 1 94.5 323 PRO A N 1
ATOM 2459 C CA . PRO A 1 323 ? -9.328 -40.531 -22.938 1 94.5 323 PRO A CA 1
ATOM 2460 C C . PRO A 1 323 ? -10.031 -41.781 -23.453 1 94.5 323 PRO A C 1
ATOM 2462 O O . PRO A 1 323 ? -9.492 -42.469 -24.312 1 94.5 323 PRO A O 1
ATOM 2465 N N . ALA A 1 324 ? -11.172 -42.094 -22.984 1 93.81 324 ALA A N 1
ATOM 2466 C CA . ALA A 1 324 ? -11.906 -43.281 -23.406 1 93.81 324 ALA A CA 1
ATOM 2467 C C . ALA A 1 324 ? -12.336 -43.188 -24.875 1 93.81 324 ALA A C 1
ATOM 2469 O O . ALA A 1 324 ? -12.172 -44.125 -25.641 1 93.81 324 ALA A O 1
ATOM 2470 N N . GLU A 1 325 ? -12.836 -42.062 -25.172 1 90.56 325 GLU A N 1
ATOM 2471 C CA . GLU A 1 325 ? -13.258 -41.844 -26.547 1 90.56 325 GLU A CA 1
ATOM 2472 C C . GLU A 1 325 ? -12.078 -41.906 -27.516 1 90.56 325 GLU A C 1
ATOM 2474 O O . GLU A 1 325 ? -12.164 -42.5 -28.578 1 90.56 325 GLU A O 1
ATOM 2479 N N . ALA A 1 326 ? -11.039 -41.25 -27.094 1 90.5 326 ALA A N 1
ATOM 2480 C CA . ALA A 1 326 ? -9.836 -41.25 -27.922 1 90.5 326 ALA A CA 1
ATOM 2481 C C . ALA A 1 326 ? -9.273 -42.656 -28.094 1 90.5 326 ALA A C 1
ATOM 2483 O O . ALA A 1 326 ? -8.812 -43 -29.172 1 90.5 326 ALA A O 1
ATOM 2484 N N . THR A 1 327 ? -9.266 -43.406 -27.062 1 89.75 327 THR A N 1
ATOM 2485 C CA . THR A 1 327 ? -8.75 -44.781 -27.078 1 89.75 327 THR A CA 1
ATOM 2486 C C . THR A 1 327 ? -9.594 -45.656 -28 1 89.75 327 THR A C 1
ATOM 2488 O O . THR A 1 327 ? -9.062 -46.438 -28.766 1 89.75 327 THR A O 1
ATOM 2491 N N . LEU A 1 328 ? -10.891 -45.469 -28.031 1 89.31 328 LEU A N 1
ATOM 2492 C CA . LEU A 1 328 ? -11.797 -46.25 -28.875 1 89.31 328 LEU A CA 1
ATOM 2493 C C . LEU A 1 328 ? -11.68 -45.812 -30.328 1 89.31 328 LEU A C 1
ATOM 2495 O O . LEU A 1 328 ? -11.836 -46.656 -31.234 1 89.31 328 LEU A O 1
ATOM 2499 N N . SER A 1 329 ? -11.438 -44.531 -30.547 1 83.56 329 SER A N 1
ATOM 2500 C CA . SER A 1 329 ? -11.344 -44 -31.906 1 83.56 329 SER A CA 1
ATOM 2501 C C . SER A 1 329 ? -10.031 -44.438 -32.562 1 83.56 329 SER A C 1
ATOM 2503 O O . SER A 1 329 ? -9.969 -44.594 -33.781 1 83.56 329 SER A O 1
ATOM 2505 N N . SER A 1 330 ? -8.945 -44.219 -31.922 1 71.81 330 SER A N 1
ATOM 2506 C CA . SER A 1 330 ? -7.641 -44.562 -32.469 1 71.81 330 SER A CA 1
ATOM 2507 C C . SER A 1 330 ? -7.523 -46.062 -32.75 1 71.81 330 SER A C 1
ATOM 2509 O O . SER A 1 330 ? -6.613 -46.469 -33.469 1 71.81 330 SER A O 1
ATOM 2511 N N . GLY A 1 331 ? -8.602 -46.781 -32.625 1 58.5 331 GLY A N 1
ATOM 2512 C CA . GLY A 1 331 ? -8.602 -48.219 -32.844 1 58.5 331 GLY A CA 1
ATOM 2513 C C . GLY A 1 331 ? -7.91 -49 -31.734 1 58.5 331 GLY A C 1
ATOM 2514 O O . GLY A 1 331 ? -6.703 -48.844 -31.531 1 58.5 331 GLY A O 1
ATOM 2515 N N . LEU A 1 332 ? -8.555 -49.094 -30.5 1 53.28 332 LEU A N 1
ATOM 2516 C CA . LEU A 1 332 ? -7.855 -50.062 -29.672 1 53.28 332 LEU A CA 1
ATOM 2517 C C . LEU A 1 332 ? -7.023 -51.031 -30.516 1 53.28 332 LEU A C 1
ATOM 2519 O O . LEU A 1 332 ? -7.387 -51.312 -31.656 1 53.28 332 LEU A O 1
ATOM 2523 N N . ASP A 1 333 ? -5.746 -51.125 -30.25 1 50.78 333 ASP A N 1
ATOM 2524 C CA . ASP A 1 333 ? -4.863 -52 -31.031 1 50.78 333 ASP A CA 1
ATOM 2525 C C . ASP A 1 333 ? -5.652 -53.094 -31.75 1 50.78 333 ASP A C 1
ATOM 2527 O O . ASP A 1 333 ? -6.707 -53.531 -31.266 1 50.78 333 ASP A O 1
ATOM 2531 N N . ASP A 1 334 ? -5.438 -53.188 -33.062 1 55.47 334 ASP A N 1
ATOM 2532 C CA . ASP A 1 334 ? -5.734 -54.281 -34 1 55.47 334 ASP A CA 1
ATOM 2533 C C . ASP A 1 334 ? -6.469 -55.406 -33.281 1 55.47 334 ASP A C 1
ATOM 2535 O O . ASP A 1 334 ? -6.652 -56.5 -33.844 1 55.47 334 ASP A O 1
ATOM 2539 N N . ASP A 1 335 ? -6.895 -55 -32.062 1 65.69 335 ASP A N 1
ATOM 2540 C CA . ASP A 1 335 ? -7.371 -56.188 -31.344 1 65.69 335 ASP A CA 1
ATOM 2541 C C . ASP A 1 335 ? -8.898 -56.219 -31.281 1 65.69 335 ASP A C 1
ATOM 2543 O O . ASP A 1 335 ? -9.477 -57.031 -30.562 1 65.69 335 ASP A O 1
ATOM 2547 N N . GLY A 1 336 ? -9.609 -55.062 -31.922 1 76.62 336 GLY A N 1
ATOM 2548 C CA . GLY A 1 336 ? -11.039 -55.188 -32.156 1 76.62 336 GLY A CA 1
ATOM 2549 C C . GLY A 1 336 ? -11.875 -54.75 -30.969 1 76.62 336 GLY A C 1
ATOM 2550 O O . GLY A 1 336 ? -13.062 -55.062 -30.891 1 76.62 336 GLY A O 1
ATOM 2551 N N . ARG A 1 337 ? -11.297 -53.969 -29.922 1 86.44 337 ARG A N 1
ATOM 2552 C CA . ARG A 1 337 ? -12.078 -53.5 -28.766 1 86.44 337 ARG A CA 1
ATOM 2553 C C . ARG A 1 337 ? -13.07 -52.406 -29.172 1 86.44 337 ARG A C 1
ATOM 2555 O O . ARG A 1 337 ? -12.711 -51.469 -29.891 1 86.44 337 ARG A O 1
ATOM 2562 N N . ALA A 1 338 ? -14.32 -52.625 -28.688 1 89.81 338 ALA A N 1
ATOM 2563 C CA . ALA A 1 338 ? -15.383 -51.719 -29.094 1 89.81 338 ALA A CA 1
ATOM 2564 C C . ALA A 1 338 ? -16.031 -51.062 -27.875 1 89.81 338 ALA A C 1
ATOM 2566 O O . ALA A 1 338 ? -16.922 -50.219 -28.016 1 89.81 338 ALA A O 1
ATOM 2567 N N . ALA A 1 339 ? -15.602 -51.406 -26.688 1 93.81 339 ALA A N 1
ATOM 2568 C CA . ALA A 1 339 ? -16.156 -50.875 -25.453 1 93.81 339 ALA A CA 1
ATOM 2569 C C . ALA A 1 339 ? -15.109 -50.812 -24.344 1 93.81 339 ALA A C 1
ATOM 2571 O O . ALA A 1 339 ? -14.188 -51.656 -24.328 1 93.81 339 ALA A O 1
ATOM 2572 N N . ILE A 1 340 ? -15.227 -49.812 -23.453 1 95.81 340 ILE A N 1
ATOM 2573 C CA . ILE A 1 340 ? -14.328 -49.656 -22.312 1 95.81 340 ILE A CA 1
ATOM 2574 C C . ILE A 1 340 ? -15.133 -49.562 -21.016 1 95.81 340 ILE A C 1
ATOM 2576 O O . ILE A 1 340 ? -16.156 -48.844 -20.984 1 95.81 340 ILE A O 1
ATOM 2580 N N . ALA A 1 341 ? -14.789 -50.281 -20.031 1 96.38 341 ALA A N 1
ATOM 2581 C CA . ALA A 1 341 ? -15.281 -50.125 -18.672 1 96.38 341 ALA A CA 1
ATOM 2582 C C . ALA A 1 341 ? -14.133 -49.844 -17.703 1 96.38 341 ALA A C 1
ATOM 2584 O O . ALA A 1 341 ? -13.297 -50.719 -17.453 1 96.38 341 ALA A O 1
ATOM 2585 N N . ALA A 1 342 ? -14.109 -48.688 -17.25 1 96.5 342 ALA A N 1
ATOM 2586 C CA . ALA A 1 342 ? -13.078 -48.281 -16.297 1 96.5 342 ALA A CA 1
ATOM 2587 C C . ALA A 1 342 ? -13.664 -48.062 -14.906 1 96.5 342 ALA A C 1
ATOM 2589 O O . ALA A 1 342 ? -14.633 -47.344 -14.734 1 96.5 342 ALA A O 1
ATOM 2590 N N . VAL A 1 343 ? -13.102 -48.75 -13.945 1 95.94 343 VAL A N 1
ATOM 2591 C CA . VAL A 1 343 ? -13.562 -48.656 -12.562 1 95.94 343 VAL A CA 1
ATOM 2592 C C . VAL A 1 343 ? -12.555 -47.875 -11.727 1 95.94 343 VAL A C 1
ATOM 2594 O O . VAL A 1 343 ? -11.383 -48.25 -11.633 1 95.94 343 VAL A O 1
ATOM 2597 N N . GLY A 1 344 ? -12.969 -46.719 -11.211 1 94.62 344 GLY A N 1
ATOM 2598 C CA . GLY A 1 344 ? -12.102 -45.906 -10.391 1 94.62 344 GLY A CA 1
ATOM 2599 C C . GLY A 1 344 ? -11.914 -46.438 -8.984 1 94.62 344 GLY A C 1
ATOM 2600 O O . GLY A 1 344 ? -12.867 -46.906 -8.359 1 94.62 344 GLY A O 1
ATOM 2601 N N . THR A 1 345 ? -10.492 -46.281 -8.688 1 86.44 345 THR A N 1
ATOM 2602 C CA . THR A 1 345 ? -10.133 -46.781 -7.363 1 86.44 345 THR A CA 1
ATOM 2603 C C . THR A 1 345 ? -10.117 -45.656 -6.348 1 86.44 345 THR A C 1
ATOM 2605 O O . THR A 1 345 ? -10.016 -44.469 -6.723 1 86.44 345 THR A O 1
ATOM 2608 N N . GLY A 1 346 ? -10.609 -45.656 -5.215 1 77.31 346 GLY A N 1
ATOM 2609 C CA . GLY A 1 346 ? -10.578 -44.625 -4.172 1 77.31 346 GLY A CA 1
ATOM 2610 C C . GLY A 1 346 ? -11.688 -44.781 -3.148 1 77.31 346 GLY A C 1
ATOM 2611 O O . GLY A 1 346 ? -12.266 -45.875 -3.02 1 77.31 346 GLY A O 1
ATOM 2612 N N . ASP A 1 347 ? -11.844 -43.625 -2.539 1 78.31 347 ASP A N 1
ATOM 2613 C CA . ASP A 1 347 ? -12.773 -43.688 -1.418 1 78.31 347 ASP A CA 1
ATOM 2614 C C . ASP A 1 347 ? -14.211 -43.844 -1.907 1 78.31 347 ASP A C 1
ATOM 2616 O O . ASP A 1 347 ? -15.055 -44.375 -1.204 1 78.31 347 ASP A O 1
ATOM 2620 N N . ALA A 1 348 ? -14.438 -43.406 -3.074 1 83.75 348 ALA A N 1
ATOM 2621 C CA . ALA A 1 348 ? -15.758 -43.531 -3.703 1 83.75 348 ALA A CA 1
ATOM 2622 C C . ALA A 1 348 ? -15.648 -44.156 -5.09 1 83.75 348 ALA A C 1
ATOM 2624 O O . ALA A 1 348 ? -15.531 -43.438 -6.09 1 83.75 348 ALA A O 1
ATOM 2625 N N . PRO A 1 349 ? -15.734 -45.531 -5.059 1 89.81 349 PRO A N 1
ATOM 2626 C CA . PRO A 1 349 ? -15.562 -46.219 -6.355 1 89.81 349 PRO A CA 1
ATOM 2627 C C . PRO A 1 349 ? -16.609 -45.781 -7.379 1 89.81 349 PRO A C 1
ATOM 2629 O O . PRO A 1 349 ? -17.766 -45.531 -7.023 1 89.81 349 PRO A O 1
ATOM 2632 N N . PHE A 1 350 ? -16.25 -45.625 -8.617 1 96.31 350 PHE A N 1
ATOM 2633 C CA . PHE A 1 350 ? -17.109 -45.25 -9.719 1 96.31 350 PHE A CA 1
ATOM 2634 C C . PHE A 1 350 ? -16.859 -46.125 -10.938 1 96.31 350 PHE A C 1
ATOM 2636 O O . PHE A 1 350 ? -15.906 -46.906 -10.953 1 96.31 350 PHE A O 1
ATOM 2643 N N . VAL A 1 351 ? -17.766 -46.094 -11.914 1 96.56 351 VAL A N 1
ATOM 2644 C CA . VAL A 1 351 ? -17.578 -46.812 -13.18 1 96.56 351 VAL A CA 1
ATOM 2645 C C . VAL A 1 351 ? -17.859 -45.875 -14.352 1 96.56 351 VAL A C 1
ATOM 2647 O O . VAL A 1 351 ? -18.781 -45.062 -14.281 1 96.56 351 VAL A O 1
ATOM 2650 N N . VAL A 1 352 ? -17.047 -45.938 -15.305 1 97.31 352 VAL A N 1
ATOM 2651 C CA . VAL A 1 352 ? -17.25 -45.219 -16.562 1 97.31 352 VAL A CA 1
ATOM 2652 C C . VAL A 1 352 ? -17.281 -46.219 -17.719 1 97.31 352 VAL A C 1
ATOM 2654 O O . VAL A 1 352 ? -16.453 -47.125 -17.797 1 97.31 352 VAL A O 1
ATOM 2657 N N . VAL A 1 353 ? -18.266 -46.094 -18.531 1 96.88 353 VAL A N 1
ATOM 2658 C CA . VAL A 1 353 ? -18.422 -46.969 -19.703 1 96.88 353 VAL A CA 1
ATOM 2659 C C . VAL A 1 353 ? -18.453 -46.125 -20.969 1 96.88 353 VA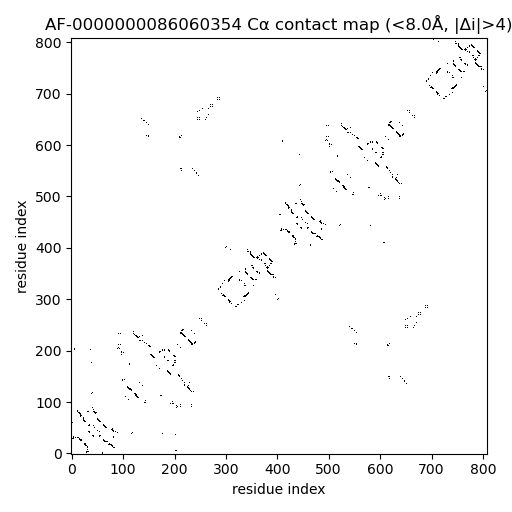L A C 1
ATOM 2661 O O . VAL A 1 353 ? -19.188 -45.156 -21.062 1 96.88 353 VAL A O 1
ATOM 2664 N N . ALA A 1 354 ? -17.656 -46.5 -21.875 1 96.25 354 ALA A N 1
ATOM 2665 C CA . ALA A 1 354 ? -17.641 -45.906 -23.203 1 96.25 354 ALA A CA 1
ATOM 2666 C C . ALA A 1 354 ? -17.766 -46.938 -24.297 1 96.25 354 ALA A C 1
ATOM 2668 O O . ALA A 1 354 ? -17.172 -48.031 -24.188 1 96.25 354 ALA A O 1
ATOM 2669 N N . THR A 1 355 ? -18.562 -46.688 -25.297 1 93.88 355 THR A N 1
ATOM 2670 C CA . THR A 1 355 ? -18.781 -47.625 -26.375 1 93.88 355 THR A CA 1
ATOM 2671 C C . THR A 1 355 ? -18.812 -46.938 -27.719 1 93.88 355 THR A C 1
ATOM 2673 O O . THR A 1 355 ? -18.922 -45.719 -27.781 1 93.88 355 THR A O 1
ATOM 2676 N N . THR A 1 356 ? -18.609 -47.656 -28.766 1 89.19 356 THR A N 1
ATOM 2677 C CA . THR A 1 356 ? -18.828 -47.156 -30.109 1 89.19 356 THR A CA 1
ATOM 2678 C C . THR A 1 356 ? -20.234 -47.531 -30.609 1 89.19 356 THR A C 1
ATOM 2680 O O . THR A 1 356 ? -20.812 -48.531 -30.141 1 89.19 356 THR A O 1
ATOM 2683 N N . PRO A 1 357 ? -20.766 -46.75 -31.484 1 84.75 357 PRO A N 1
ATOM 2684 C CA . PRO A 1 357 ? -22.094 -47.094 -32.031 1 84.75 357 PRO A CA 1
ATOM 2685 C C . PRO A 1 357 ? -22.141 -48.469 -32.656 1 84.75 357 PRO A C 1
ATOM 2687 O O . PRO A 1 357 ? -23.172 -49.125 -32.625 1 84.75 357 PRO A O 1
ATOM 2690 N N . GLU A 1 358 ? -21.047 -48.938 -33.094 1 83.62 358 GLU A N 1
ATOM 2691 C CA . GLU A 1 358 ? -20.984 -50.219 -33.812 1 83.62 358 GLU A CA 1
ATOM 2692 C C . GLU A 1 358 ? -20.891 -51.406 -32.844 1 83.62 358 GLU A C 1
ATOM 2694 O O . GLU A 1 358 ? -21.094 -52.531 -33.25 1 83.62 358 GLU A O 1
ATOM 2699 N N . SER A 1 359 ? -20.672 -51.125 -31.641 1 86.69 359 SER A N 1
ATOM 2700 C CA . SER A 1 359 ? -20.469 -52.188 -30.656 1 86.69 359 SER A CA 1
ATOM 2701 C C . SER A 1 359 ? -21.766 -52.906 -30.328 1 86.69 359 SER A C 1
ATOM 2703 O O . SER A 1 359 ? -21.766 -54.062 -29.875 1 86.69 359 SER A O 1
ATOM 2705 N N . GLY A 1 360 ? -22.891 -52.188 -30.469 1 86.75 360 GLY A N 1
ATOM 2706 C CA . GLY A 1 360 ? -24.188 -52.75 -30.109 1 86.75 360 GLY A CA 1
ATOM 2707 C C . GLY A 1 360 ? -24.453 -52.688 -28.609 1 86.75 360 GLY A C 1
ATOM 2708 O O . GLY A 1 360 ? -25.5 -53.156 -28.141 1 86.75 360 GLY A O 1
ATOM 2709 N N . VAL A 1 361 ? -23.562 -52.125 -27.859 1 92.81 361 VAL A N 1
ATOM 2710 C CA . VAL A 1 361 ? -23.719 -52.031 -26.422 1 92.81 361 VAL A CA 1
ATOM 2711 C C . VAL A 1 361 ? -24.125 -50.594 -26.031 1 92.81 361 VAL A C 1
ATOM 2713 O O . VAL A 1 361 ? -23.609 -49.625 -26.609 1 92.81 361 VAL A O 1
ATOM 2716 N N . ASP A 1 362 ? -25.094 -50.531 -25.156 1 95.19 362 ASP A N 1
ATOM 2717 C CA . ASP A 1 362 ? -25.516 -49.25 -24.641 1 95.19 362 ASP A CA 1
ATOM 2718 C C . ASP A 1 362 ? -24.812 -48.938 -23.312 1 95.19 362 ASP A C 1
ATOM 2720 O O . ASP A 1 362 ? -25.031 -49.625 -22.312 1 95.19 362 ASP A O 1
ATOM 2724 N N . ALA A 1 363 ? -24.094 -47.844 -23.312 1 96.56 363 ALA A N 1
ATOM 2725 C CA . ALA A 1 363 ? -23.312 -47.5 -22.125 1 96.56 363 ALA A CA 1
ATOM 2726 C C . ALA A 1 363 ? -24.234 -47.219 -20.938 1 96.56 363 ALA A C 1
ATOM 2728 O O . ALA A 1 363 ? -23.922 -47.594 -19.812 1 96.56 363 ALA A O 1
ATOM 2729 N N . GLY A 1 364 ? -25.297 -46.562 -21.156 1 96.88 364 GLY A N 1
ATOM 2730 C CA . GLY A 1 364 ? -26.25 -46.25 -20.094 1 96.88 364 GLY A CA 1
ATOM 2731 C C . GLY A 1 364 ? -26.828 -47.469 -19.438 1 96.88 364 GLY A C 1
ATOM 2732 O O . GLY A 1 364 ? -26.875 -47.594 -18.219 1 96.88 364 GLY A O 1
ATOM 2733 N N . GLU A 1 365 ? -27.25 -48.344 -20.281 1 95.19 365 GLU A N 1
ATOM 2734 C CA . GLU A 1 365 ? -27.828 -49.594 -19.781 1 95.19 365 GLU A CA 1
ATOM 2735 C C . GLU A 1 365 ? -26.797 -50.375 -19 1 95.19 365 GLU A C 1
ATOM 2737 O O . GLU A 1 365 ? -27.141 -51.062 -18.031 1 95.19 365 GLU A O 1
ATOM 2742 N N . THR A 1 366 ? -25.641 -50.344 -19.438 1 95.69 366 THR A N 1
ATOM 2743 C CA . THR A 1 366 ? -24.562 -51.062 -18.766 1 95.69 366 THR A CA 1
ATOM 2744 C C . THR A 1 366 ? -24.312 -50.5 -17.375 1 95.69 366 THR A C 1
ATOM 2746 O O . THR A 1 366 ? -24.156 -51.219 -16.406 1 95.69 366 THR A O 1
ATOM 2749 N N . VAL A 1 367 ? -24.266 -49.188 -17.297 1 97 367 VAL A N 1
ATOM 2750 C CA . VAL A 1 367 ? -24.031 -48.531 -16.016 1 97 367 VAL A CA 1
ATOM 2751 C C . VAL A 1 367 ? -25.203 -48.812 -15.078 1 97 367 VAL A C 1
ATOM 2753 O O . VAL A 1 367 ? -25 -49.031 -13.883 1 97 367 VAL A O 1
ATOM 2756 N N . ASP A 1 368 ? -26.391 -48.844 -15.641 1 96.19 368 ASP A N 1
ATOM 2757 C CA . ASP A 1 368 ? -27.562 -49.219 -14.844 1 96.19 368 ASP A CA 1
ATOM 2758 C C . ASP A 1 368 ? -27.406 -50.594 -14.25 1 96.19 368 ASP A C 1
ATOM 2760 O O . ASP A 1 368 ? -27.719 -50.812 -13.078 1 96.19 368 ASP A O 1
ATOM 2764 N N . ALA A 1 369 ? -26.953 -51.5 -15.023 1 95.31 369 ALA A N 1
ATOM 2765 C CA . ALA A 1 369 ? -26.75 -52.875 -14.57 1 95.31 369 ALA A CA 1
ATOM 2766 C C . ALA A 1 369 ? -25.719 -52.938 -13.445 1 95.31 369 ALA A C 1
ATOM 2768 O O . ALA A 1 369 ? -25.891 -53.688 -12.477 1 95.31 369 ALA A O 1
ATOM 2769 N N . VAL A 1 370 ? -24.703 -52.094 -13.547 1 95.25 370 VAL A N 1
ATOM 2770 C CA . VAL A 1 370 ? -23.641 -52.094 -12.547 1 95.25 370 VAL A CA 1
ATOM 2771 C C . VAL A 1 370 ? -24.172 -51.531 -11.242 1 95.25 370 VAL A C 1
ATOM 2773 O O . VAL A 1 370 ? -23.922 -52.062 -10.164 1 95.25 370 VAL A O 1
ATOM 2776 N N . THR A 1 371 ? -24.875 -50.438 -11.32 1 95.62 371 THR A N 1
ATOM 2777 C CA . THR A 1 371 ? -25.359 -49.781 -10.117 1 95.62 371 THR A CA 1
ATOM 2778 C C . THR A 1 371 ? -26.469 -50.594 -9.453 1 95.62 371 THR A C 1
ATOM 2780 O O . THR A 1 371 ? -26.641 -50.531 -8.234 1 95.62 371 THR A O 1
ATOM 2783 N N . GLU A 1 372 ? -27.188 -51.312 -10.273 1 95.06 372 GLU A N 1
ATOM 2784 C CA . GLU A 1 372 ? -28.156 -52.25 -9.703 1 95.06 372 GLU A CA 1
ATOM 2785 C C . GLU A 1 372 ? -27.484 -53.344 -8.914 1 95.06 372 GLU A C 1
ATOM 2787 O O . GLU A 1 372 ? -27.984 -53.781 -7.867 1 95.06 372 GLU A O 1
ATOM 2792 N N . ALA A 1 373 ? -26.406 -53.812 -9.406 1 94.94 373 ALA A N 1
ATOM 2793 C CA . ALA A 1 373 ? -25.703 -54.938 -8.797 1 94.94 373 ALA A CA 1
ATOM 2794 C C . ALA A 1 373 ? -24.906 -54.5 -7.57 1 94.94 373 ALA A C 1
ATOM 2796 O O . ALA A 1 373 ? -24.781 -55.25 -6.602 1 94.94 373 ALA A O 1
ATOM 2797 N N . PHE A 1 374 ? -24.375 -53.25 -7.578 1 95.44 374 PHE A N 1
ATOM 2798 C CA . PHE A 1 374 ? -23.406 -52.906 -6.551 1 95.44 374 PHE A CA 1
ATOM 2799 C C . PHE A 1 374 ? -23.812 -51.625 -5.82 1 95.44 374 PHE A C 1
ATOM 2801 O O . PHE A 1 374 ? -23.047 -51.094 -5.004 1 95.44 374 PHE A O 1
ATOM 2808 N N . GLY A 1 375 ? -24.969 -51.062 -6.152 1 93.19 375 GLY A N 1
ATOM 2809 C CA . GLY A 1 375 ? -25.438 -49.844 -5.504 1 93.19 375 GLY A CA 1
ATOM 2810 C C . GLY A 1 375 ? -24.969 -48.594 -6.207 1 93.19 375 GLY A C 1
ATOM 2811 O O . GLY A 1 375 ? -24.266 -48.656 -7.211 1 93.19 375 GLY A O 1
ATOM 2812 N N . GLY A 1 376 ? -25.422 -47.406 -5.605 1 93.81 376 GLY A N 1
ATOM 2813 C CA . GLY A 1 376 ? -25.062 -46.125 -6.16 1 93.81 376 GLY A CA 1
ATOM 2814 C C . GLY A 1 376 ? -26.016 -45.656 -7.242 1 93.81 376 GLY A C 1
ATOM 2815 O O . GLY A 1 376 ? -27.172 -46.062 -7.281 1 93.81 376 GLY A O 1
ATOM 2816 N N . GLY A 1 377 ? -25.531 -44.688 -8.023 1 94.12 377 GLY A N 1
ATOM 2817 C CA . GLY A 1 377 ? -26.312 -44.125 -9.094 1 94.12 377 GLY A CA 1
ATOM 2818 C C . GLY A 1 377 ? -25.469 -43.531 -10.211 1 94.12 377 GLY A C 1
ATOM 2819 O O . GLY A 1 377 ? -24.297 -43.25 -10.016 1 94.12 377 GLY A O 1
ATOM 2820 N N . GLY A 1 378 ? -26.094 -43.5 -11.352 1 94.06 378 GLY A N 1
ATOM 2821 C CA . GLY A 1 378 ? -25.422 -42.938 -12.492 1 94.06 378 GLY A CA 1
ATOM 2822 C C . GLY A 1 378 ? -26.297 -42.812 -13.719 1 94.06 378 GLY A C 1
ATOM 2823 O O . GLY A 1 378 ? -27.516 -43 -13.633 1 94.06 378 GLY A O 1
ATOM 2824 N N . GLY A 1 379 ? -25.703 -42.25 -14.758 1 93.06 379 GLY A N 1
ATOM 2825 C CA . GLY A 1 379 ? -26.406 -42.094 -16.016 1 93.06 379 GLY A CA 1
ATOM 2826 C C . GLY A 1 379 ? -25.5 -41.594 -17.141 1 93.06 379 GLY A C 1
ATOM 2827 O O . GLY A 1 379 ? -24.312 -41.406 -16.938 1 93.06 379 GLY A O 1
ATOM 2828 N N . GLY A 1 380 ? -26.109 -41.594 -18.297 1 94.56 380 GLY A N 1
ATOM 2829 C CA . GLY A 1 380 ? -25.406 -41.125 -19.484 1 94.56 380 GLY A CA 1
ATOM 2830 C C . GLY A 1 380 ? -26.078 -41.562 -20.766 1 94.56 380 GLY A C 1
ATOM 2831 O O . GLY A 1 380 ? -27.203 -42.062 -20.75 1 94.56 380 GLY A O 1
ATOM 2832 N N . GLY A 1 381 ? -25.391 -41.281 -21.875 1 94.44 381 GLY A N 1
ATOM 2833 C CA . GLY A 1 381 ? -25.922 -41.625 -23.188 1 94.44 381 GLY A CA 1
ATOM 2834 C C . GLY A 1 381 ? -25.438 -43 -23.656 1 94.44 381 GLY A C 1
ATOM 2835 O O . GLY A 1 381 ? -24.781 -43.719 -22.922 1 94.44 381 GLY A O 1
ATOM 2836 N N . PRO A 1 382 ? -25.828 -43.344 -24.906 1 94.88 382 PRO A N 1
ATOM 2837 C CA . PRO A 1 382 ? -25.516 -44.656 -25.438 1 94.88 382 PRO A CA 1
ATOM 2838 C C . PRO A 1 382 ? -24.016 -44.875 -25.625 1 94.88 382 PRO A C 1
ATOM 2840 O O . PRO A 1 382 ? -23.547 -46.031 -25.578 1 94.88 382 PRO A O 1
ATOM 2843 N N . THR A 1 383 ? -23.266 -43.812 -25.781 1 94.56 383 THR A N 1
ATOM 2844 C CA . THR A 1 383 ? -21.859 -44 -26.125 1 94.56 383 THR A CA 1
ATOM 2845 C C . THR A 1 383 ? -20.969 -43.688 -24.906 1 94.56 383 THR A C 1
ATOM 2847 O O . THR A 1 383 ? -19.797 -44.062 -24.891 1 94.56 383 THR A O 1
ATOM 2850 N N . PHE A 1 384 ? -21.547 -43.094 -23.891 1 96.12 384 PHE A N 1
ATOM 2851 C CA . PHE A 1 384 ? -20.797 -42.781 -22.688 1 96.12 384 PHE A CA 1
ATOM 2852 C C . PHE A 1 384 ? -21.734 -42.625 -21.484 1 96.12 384 PHE A C 1
ATOM 2854 O O . PHE A 1 384 ? -22.734 -41.906 -21.531 1 96.12 384 PHE A O 1
ATOM 2861 N N . ALA A 1 385 ? -21.344 -43.312 -20.406 1 97.5 385 ALA A N 1
ATOM 2862 C CA . ALA A 1 385 ? -22.109 -43.25 -19.156 1 97.5 385 ALA A CA 1
ATOM 2863 C C . ALA A 1 385 ? -21.203 -43.438 -17.953 1 97.5 385 ALA A C 1
ATOM 2865 O O . ALA A 1 385 ? -20.094 -43.969 -18.078 1 97.5 385 ALA A O 1
ATOM 2866 N N . GLN A 1 386 ? -21.688 -42.906 -16.859 1 97.31 386 GLN A N 1
ATOM 2867 C CA . GLN A 1 386 ? -20.906 -43.031 -15.633 1 97.31 386 GLN A CA 1
ATOM 2868 C C . GLN A 1 386 ? -21.812 -43.344 -14.438 1 97.31 386 GLN A C 1
ATOM 2870 O O . GLN A 1 386 ? -23.016 -43.062 -14.477 1 97.31 386 GLN A O 1
ATOM 2875 N N . GLY A 1 387 ? -21.25 -43.969 -13.445 1 95.62 387 GLY A N 1
ATOM 2876 C CA . GLY A 1 387 ? -21.906 -44.25 -12.18 1 95.62 387 GLY A CA 1
ATOM 2877 C C . GLY A 1 387 ? -20.984 -44.156 -10.984 1 95.62 387 GLY A C 1
ATOM 2878 O O . GLY A 1 387 ? -19.797 -44.5 -11.086 1 95.62 387 GLY A O 1
ATOM 2879 N N . GLY A 1 388 ? -21.609 -43.625 -9.867 1 93.44 388 GLY A N 1
ATOM 2880 C CA . GLY A 1 388 ? -20.828 -43.469 -8.656 1 93.44 388 GLY A CA 1
ATOM 2881 C C . GLY A 1 388 ? -21.531 -43.969 -7.418 1 93.44 388 GLY A C 1
ATOM 2882 O O . GLY A 1 388 ? -22.719 -44.312 -7.465 1 93.44 388 GLY A O 1
ATOM 2883 N N . GLY A 1 389 ? -20.719 -44.062 -6.344 1 92.56 389 GLY A N 1
ATOM 2884 C CA . GLY A 1 389 ? -21.266 -44.531 -5.074 1 92.56 389 GLY A CA 1
ATOM 2885 C C . GLY A 1 389 ? -21.359 -46.031 -4.973 1 92.56 389 GLY A C 1
ATOM 2886 O O . GLY A 1 389 ? -22.234 -46.562 -4.289 1 92.56 389 GLY A O 1
ATOM 2887 N N . LEU A 1 390 ? -20.484 -46.719 -5.672 1 93.81 390 LEU A N 1
ATOM 2888 C CA . LEU A 1 390 ? -20.516 -48.188 -5.645 1 93.81 390 LEU A CA 1
ATOM 2889 C C . LEU A 1 390 ? -20.016 -48.688 -4.305 1 93.81 390 LEU A C 1
ATOM 2891 O O . LEU A 1 390 ? -19.109 -48.125 -3.701 1 93.81 390 LEU A O 1
ATOM 2895 N N . THR A 1 391 ? -20.562 -49.781 -3.854 1 91.5 391 THR A N 1
ATOM 2896 C CA . THR A 1 391 ? -20.25 -50.312 -2.529 1 91.5 391 THR A CA 1
ATOM 2897 C C . THR A 1 391 ? -19.266 -51.469 -2.627 1 91.5 391 THR A C 1
ATOM 2899 O O . THR A 1 391 ? -18.672 -51.875 -1.623 1 91.5 391 THR A O 1
ATOM 2902 N N . ALA A 1 392 ? -19.078 -51.969 -3.787 1 90.69 392 ALA A N 1
ATOM 2903 C CA . ALA A 1 392 ? -18.172 -53.094 -3.967 1 90.69 392 ALA A CA 1
ATOM 2904 C C . ALA A 1 392 ? -16.75 -52.594 -4.254 1 90.69 392 ALA A C 1
ATOM 2906 O O . ALA A 1 392 ? -16.547 -51.469 -4.73 1 90.69 392 ALA A O 1
ATOM 2907 N N . ASP A 1 393 ? -15.844 -53.469 -3.914 1 92.69 393 ASP A N 1
ATOM 2908 C CA . ASP A 1 393 ? -14.453 -53.219 -4.266 1 92.69 393 ASP A CA 1
ATOM 2909 C C . ASP A 1 393 ? -14.273 -53.156 -5.781 1 92.69 393 ASP A C 1
ATOM 2911 O O . ASP A 1 393 ? -14.891 -53.906 -6.523 1 92.69 393 ASP A O 1
ATOM 2915 N N . PRO A 1 394 ? -13.438 -52.25 -6.211 1 94.31 394 PRO A N 1
ATOM 2916 C CA . PRO A 1 394 ? -13.25 -52.062 -7.652 1 94.31 394 PRO A CA 1
ATOM 2917 C C . PRO A 1 394 ? -12.898 -53.375 -8.375 1 94.31 394 PRO A C 1
ATOM 2919 O O . PRO A 1 394 ? -13.383 -53.594 -9.484 1 94.31 394 PRO A O 1
ATOM 2922 N N . ASP A 1 395 ? -12.148 -54.219 -7.77 1 92.94 395 ASP A N 1
ATOM 2923 C CA . ASP A 1 395 ? -11.766 -55.469 -8.414 1 92.94 395 ASP A CA 1
ATOM 2924 C C . ASP A 1 395 ? -12.969 -56.406 -8.594 1 92.94 395 ASP A C 1
ATOM 2926 O O . ASP A 1 395 ? -13.055 -57.125 -9.57 1 92.94 395 ASP A O 1
ATOM 2930 N N . THR A 1 396 ? -13.867 -56.375 -7.66 1 94.12 396 THR A N 1
ATOM 2931 C CA . THR A 1 396 ? -15.094 -57.156 -7.742 1 94.12 396 THR A CA 1
ATOM 2932 C C . THR A 1 396 ? -15.953 -56.688 -8.914 1 94.12 396 THR A C 1
ATOM 2934 O O . THR A 1 396 ? -16.547 -57.5 -9.617 1 94.12 396 THR A O 1
ATOM 2937 N N . VAL A 1 397 ? -15.984 -55.406 -9.062 1 95 397 VAL A N 1
ATOM 2938 C CA . VAL A 1 397 ? -16.766 -54.844 -10.148 1 95 397 VAL A CA 1
ATOM 2939 C C . VAL A 1 397 ? -16.172 -55.25 -11.492 1 95 397 VAL A C 1
ATOM 2941 O O . VAL A 1 397 ? -16.906 -55.625 -12.406 1 95 397 VAL A O 1
ATOM 2944 N N . VAL A 1 398 ? -14.891 -55.188 -11.602 1 95.5 398 VAL A N 1
ATOM 2945 C CA . VAL A 1 398 ? -14.188 -55.562 -12.82 1 95.5 398 VAL A CA 1
ATOM 2946 C C . VAL A 1 398 ? -14.469 -57.031 -13.133 1 95.5 398 VAL A C 1
ATOM 2948 O O . VAL A 1 398 ? -14.758 -57.406 -14.281 1 95.5 398 VAL A O 1
ATOM 2951 N N . GLU A 1 399 ? -14.43 -57.906 -12.094 1 94.12 399 GLU A N 1
ATOM 2952 C CA . GLU A 1 399 ? -14.703 -59.344 -12.266 1 94.12 399 GLU A CA 1
ATOM 2953 C C . GLU A 1 399 ? -16.141 -59.562 -12.711 1 94.12 399 GLU A C 1
ATOM 2955 O O . GLU A 1 399 ? -16.406 -60.469 -13.523 1 94.12 399 GLU A O 1
ATOM 2960 N N . TRP A 1 400 ? -16.953 -58.875 -12.148 1 94.06 400 TRP A N 1
ATOM 2961 C CA . TRP A 1 400 ? -18.359 -58.969 -12.523 1 94.06 400 TRP A CA 1
ATOM 2962 C C . TRP A 1 400 ? -18.547 -58.656 -14 1 94.06 400 TRP A C 1
ATOM 2964 O O . TRP A 1 400 ? -19.297 -59.344 -14.703 1 94.06 400 TRP A O 1
ATOM 2974 N N . PHE A 1 401 ? -17.875 -57.625 -14.523 1 93 401 PHE A N 1
ATOM 2975 C CA . PHE A 1 401 ? -17.953 -57.219 -15.93 1 93 401 PHE A CA 1
ATOM 2976 C C . PHE A 1 401 ? -17.438 -58.344 -16.828 1 93 401 PHE A C 1
ATOM 2978 O O . PHE A 1 401 ? -18.047 -58.656 -17.859 1 93 401 PHE A O 1
ATOM 2985 N N . ARG A 1 402 ? -16.406 -58.906 -16.359 1 90.88 402 ARG A N 1
ATOM 2986 C CA . ARG A 1 402 ? -15.742 -59.938 -17.172 1 90.88 402 ARG A CA 1
ATOM 2987 C C . ARG A 1 402 ? -16.562 -61.219 -17.234 1 90.88 402 ARG A C 1
ATOM 2989 O O . ARG A 1 402 ? -16.438 -62 -18.172 1 90.88 402 ARG A O 1
ATOM 2996 N N . GLY A 1 403 ? -17.375 -61.438 -16.266 1 86.12 403 GLY A N 1
ATOM 2997 C CA . GLY A 1 403 ? -18.156 -62.688 -16.172 1 86.12 403 GLY A CA 1
ATOM 2998 C C . GLY A 1 403 ? -19.531 -62.562 -16.797 1 86.12 403 GLY A C 1
ATOM 2999 O O . GLY A 1 403 ? -20.297 -63.531 -16.766 1 86.12 403 GLY A O 1
ATOM 3000 N N . ARG A 1 404 ? -19.812 -61.594 -17.312 1 81.62 404 ARG A N 1
ATOM 3001 C CA . ARG A 1 404 ? -21.109 -61.438 -17.953 1 81.62 404 ARG A CA 1
ATOM 3002 C C . ARG A 1 404 ? -21.125 -62.125 -19.328 1 81.62 404 ARG A C 1
ATOM 3004 O O . ARG A 1 404 ? -20.094 -62.156 -20.016 1 81.62 404 ARG A O 1
ATOM 3011 N N . MET B 1 1 ? 32.125 36.094 16.125 1 54.75 1 MET B N 1
ATOM 3012 C CA . MET B 1 1 ? 31.656 34.875 15.461 1 54.75 1 MET B CA 1
ATOM 3013 C C . MET B 1 1 ? 30.219 35.031 14.977 1 54.75 1 MET B C 1
ATOM 3015 O O . MET B 1 1 ? 29.375 35.531 15.711 1 54.75 1 MET B O 1
ATOM 3019 N N . THR B 1 2 ? 30.031 35.156 13.68 1 67.88 2 THR B N 1
ATOM 3020 C CA . THR B 1 2 ? 28.672 35.25 13.156 1 67.88 2 THR B CA 1
ATOM 3021 C C . THR B 1 2 ? 28.016 33.875 13.039 1 67.88 2 THR B C 1
ATOM 3023 O O . THR B 1 2 ? 28.562 33 12.391 1 67.88 2 THR B O 1
ATOM 3026 N N . VAL B 1 3 ? 27.016 33.688 13.977 1 81.62 3 VAL B N 1
ATOM 3027 C CA . VAL B 1 3 ? 26.234 32.469 13.945 1 81.62 3 VAL B CA 1
ATOM 3028 C C . VAL B 1 3 ? 24.906 32.688 13.211 1 81.62 3 VAL B C 1
ATOM 3030 O O . VAL B 1 3 ? 24.359 33.812 13.258 1 81.62 3 VAL B O 1
ATOM 3033 N N . SER B 1 4 ? 24.562 31.766 12.383 1 93.06 4 SER B N 1
ATOM 3034 C CA . SER B 1 4 ? 23.297 31.875 11.664 1 93.06 4 SER B CA 1
ATOM 3035 C C . SER B 1 4 ? 22.125 32.031 12.633 1 93.06 4 SER B C 1
ATOM 3037 O O . SER B 1 4 ? 22.078 31.344 13.664 1 93.06 4 SER B O 1
ATOM 3039 N N . ARG B 1 5 ? 21.141 32.844 12.344 1 95.5 5 ARG B N 1
ATOM 3040 C CA . ARG B 1 5 ? 19.953 33.094 13.148 1 95.5 5 ARG B CA 1
ATOM 3041 C C . ARG B 1 5 ? 18.781 32.219 12.664 1 95.5 5 ARG B C 1
ATOM 3043 O O . ARG B 1 5 ? 17.703 32.25 13.234 1 95.5 5 ARG B O 1
ATOM 3050 N N . ALA B 1 6 ? 19.062 31.422 11.656 1 95.81 6 ALA B N 1
ATOM 3051 C CA . ALA B 1 6 ? 18.016 30.625 11.008 1 95.81 6 ALA B CA 1
ATOM 3052 C C . ALA B 1 6 ? 17.359 29.672 12 1 95.81 6 ALA B C 1
ATOM 3054 O O . ALA B 1 6 ? 16.141 29.562 12.055 1 95.81 6 ALA B O 1
ATOM 3055 N N . PRO B 1 7 ? 18.141 28.969 12.852 1 94.62 7 PRO B N 1
ATOM 3056 C CA . PRO B 1 7 ? 17.5 28 13.75 1 94.62 7 PRO B CA 1
ATOM 3057 C C . PRO B 1 7 ? 16.531 28.656 14.727 1 94.62 7 PRO B C 1
ATOM 3059 O O . PRO B 1 7 ? 15.484 28.094 15.031 1 94.62 7 PRO B O 1
ATOM 3062 N N . ALA B 1 8 ? 16.859 29.859 15.141 1 94.5 8 ALA B N 1
ATOM 3063 C CA . ALA B 1 8 ? 16.031 30.562 16.109 1 94.5 8 ALA B CA 1
ATOM 3064 C C . ALA B 1 8 ? 14.867 31.281 15.414 1 94.5 8 ALA B C 1
ATOM 3066 O O . ALA B 1 8 ? 13.852 31.578 16.047 1 94.5 8 ALA B O 1
ATOM 3067 N N . ASN B 1 9 ? 15.086 31.531 14.156 1 96.19 9 ASN B N 1
ATOM 3068 C CA . ASN B 1 9 ? 14.094 32.25 13.391 1 96.19 9 ASN B CA 1
ATOM 3069 C C . ASN B 1 9 ? 13.82 31.594 12.039 1 96.19 9 ASN B C 1
ATOM 3071 O O . ASN B 1 9 ? 14.023 32.188 10.992 1 96.19 9 ASN B O 1
ATOM 3075 N N . PRO B 1 10 ? 13.281 30.391 12.102 1 96.69 10 PRO B N 1
ATOM 3076 C CA . PRO B 1 10 ? 13.133 29.625 10.859 1 96.69 10 PRO B CA 1
ATOM 3077 C C . PRO B 1 10 ? 12.109 30.25 9.914 1 96.69 10 PRO B C 1
ATOM 3079 O O . PRO B 1 10 ? 12.07 29.906 8.727 1 96.69 10 PRO B O 1
ATOM 3082 N N . GLU B 1 11 ? 11.32 31.234 10.336 1 96.5 11 GLU B N 1
ATOM 3083 C CA . GLU B 1 11 ? 10.234 31.812 9.555 1 96.5 11 GLU B CA 1
ATOM 3084 C C . GLU B 1 11 ? 10.742 32.969 8.695 1 96.5 11 GLU B C 1
ATOM 3086 O O . GLU B 1 11 ? 10.047 33.406 7.773 1 96.5 11 GLU B O 1
ATOM 3091 N N . VAL B 1 12 ? 11.953 33.5 9.047 1 98 12 VAL B N 1
ATOM 3092 C CA . VAL B 1 12 ? 12.469 34.656 8.297 1 98 12 VAL B CA 1
ATOM 3093 C C . VAL B 1 12 ? 12.891 34.219 6.898 1 98 12 VAL B C 1
ATOM 3095 O O . VAL B 1 12 ? 13.711 33.312 6.754 1 98 12 VAL B O 1
ATOM 3098 N N . ARG B 1 13 ? 12.32 34.906 5.859 1 98.19 13 ARG B N 1
ATOM 3099 C CA . ARG B 1 13 ? 12.609 34.5 4.484 1 98.19 13 ARG B CA 1
ATOM 3100 C C . ARG B 1 13 ? 13.258 35.625 3.705 1 98.19 13 ARG B C 1
ATOM 3102 O O . ARG B 1 13 ? 13.844 35.406 2.643 1 98.19 13 ARG B O 1
ATOM 3109 N N . GLU B 1 14 ? 13.109 36.812 4.238 1 98.62 14 GLU B N 1
ATOM 3110 C CA . GLU B 1 14 ? 13.719 38 3.652 1 98.62 14 GLU B CA 1
ATOM 3111 C C . GLU B 1 14 ? 14.305 38.906 4.727 1 98.62 14 GLU B C 1
ATOM 3113 O O . GLU B 1 14 ? 13.719 39.094 5.797 1 98.62 14 GLU B O 1
ATOM 3118 N N . PHE B 1 15 ? 15.484 39.406 4.422 1 98.38 15 PHE B N 1
ATOM 3119 C CA . PHE B 1 15 ? 16.125 40.344 5.363 1 98.38 15 PHE B CA 1
ATOM 3120 C C . PHE B 1 15 ? 17.188 41.156 4.668 1 98.38 15 PHE B C 1
ATOM 3122 O O . PHE B 1 15 ? 17.594 40.844 3.541 1 98.38 15 PHE B O 1
ATOM 3129 N N . GLU B 1 16 ? 17.594 42.188 5.281 1 98.19 16 GLU B N 1
ATOM 3130 C CA . GLU B 1 16 ? 18.734 43 4.867 1 98.19 16 GLU B CA 1
ATOM 3131 C C . GLU B 1 16 ? 19.922 42.812 5.812 1 98.19 16 GLU B C 1
ATOM 3133 O O . GLU B 1 16 ? 19.734 42.594 7.008 1 98.19 16 GLU B O 1
ATOM 3138 N N . ALA B 1 17 ? 21.078 42.844 5.18 1 97.69 17 ALA B N 1
ATOM 3139 C CA . ALA B 1 17 ? 22.266 42.688 6.004 1 97.69 17 ALA B CA 1
ATOM 3140 C C . ALA B 1 17 ? 23.422 43.5 5.457 1 97.69 17 ALA B C 1
ATOM 3142 O O . ALA B 1 17 ? 23.484 43.781 4.254 1 97.69 17 ALA B O 1
ATOM 3143 N N . THR B 1 18 ? 24.281 43.844 6.348 1 97.5 18 THR B N 1
ATOM 3144 C CA . THR B 1 18 ? 25.5 44.562 5.965 1 97.5 18 THR B CA 1
ATOM 3145 C C . THR B 1 18 ? 26.609 43.562 5.594 1 97.5 18 THR B C 1
ATOM 3147 O O . THR B 1 18 ? 26.828 42.562 6.289 1 97.5 18 THR B O 1
ATOM 3150 N N . VAL B 1 19 ? 27.344 43.906 4.496 1 97.19 19 VAL B N 1
ATOM 3151 C CA . VAL B 1 19 ? 28.422 43.062 4.027 1 97.19 19 VAL B CA 1
ATOM 3152 C C . VAL B 1 19 ? 29.672 43.281 4.883 1 97.19 19 VAL B C 1
ATOM 3154 O O . VAL B 1 19 ? 30.156 44.406 5.008 1 97.19 19 VAL B O 1
ATOM 3157 N N . LYS B 1 20 ? 30.125 42.25 5.41 1 96.62 20 LYS B N 1
ATOM 3158 C CA . LYS B 1 20 ? 31.312 42.281 6.27 1 96.62 20 LYS B CA 1
ATOM 3159 C C . LYS B 1 20 ? 32.594 42.062 5.465 1 96.62 20 LYS B C 1
ATOM 3161 O O . LYS B 1 20 ? 33.594 42.719 5.727 1 96.62 20 LYS B O 1
ATOM 3166 N N . ARG B 1 21 ? 32.562 41.094 4.551 1 95.31 21 ARG B N 1
ATOM 3167 C CA . ARG B 1 21 ? 33.719 40.75 3.74 1 95.31 21 ARG B CA 1
ATOM 3168 C C . ARG B 1 21 ? 33.281 40.156 2.402 1 95.31 21 ARG B C 1
ATOM 3170 O O . ARG B 1 21 ? 32.281 39.469 2.322 1 95.31 21 ARG B O 1
ATOM 3177 N N . VAL B 1 22 ? 34.062 40.5 1.364 1 95.25 22 VAL B N 1
ATOM 3178 C CA . VAL B 1 22 ? 33.875 39.906 0.044 1 95.25 22 VAL B CA 1
ATOM 3179 C C . VAL B 1 22 ? 35.188 39.375 -0.507 1 95.25 22 VAL B C 1
ATOM 3181 O O . VAL B 1 22 ? 36.188 40.094 -0.523 1 95.25 22 VAL B O 1
ATOM 3184 N N . ASP B 1 23 ? 35.188 38.188 -0.842 1 93 23 ASP B N 1
ATOM 3185 C CA . ASP B 1 23 ? 36.344 37.562 -1.485 1 93 23 ASP B CA 1
ATOM 3186 C C . ASP B 1 23 ? 35.906 36.719 -2.689 1 93 23 ASP B C 1
ATOM 3188 O O . ASP B 1 23 ? 35.656 35.531 -2.566 1 93 23 ASP B O 1
ATOM 3192 N N . GLY B 1 24 ? 35.875 37.375 -3.865 1 91.69 24 GLY B N 1
ATOM 3193 C CA . GLY B 1 24 ? 35.375 36.688 -5.043 1 91.69 24 GLY B CA 1
ATOM 3194 C C . GLY B 1 24 ? 33.875 36.344 -4.957 1 91.69 24 GLY B C 1
ATOM 3195 O O . GLY B 1 24 ? 33.031 37.25 -4.883 1 91.69 24 GLY B O 1
ATOM 3196 N N . GLN B 1 25 ? 33.688 35.031 -4.883 1 95.25 25 GLN B N 1
ATOM 3197 C CA . GLN B 1 25 ? 32.312 34.531 -4.832 1 95.25 25 GLN B CA 1
ATOM 3198 C C . GLN B 1 25 ? 31.859 34.344 -3.393 1 95.25 25 GLN B C 1
ATOM 3200 O O . GLN B 1 25 ? 30.688 34.094 -3.145 1 95.25 25 GLN B O 1
ATOM 3205 N N . GLU B 1 26 ? 32.75 34.594 -2.463 1 96.06 26 GLU B N 1
ATOM 3206 C CA . GLU B 1 26 ? 32.438 34.406 -1.057 1 96.06 26 GLU B CA 1
ATOM 3207 C C . GLU B 1 26 ? 32.062 35.719 -0.378 1 96.06 26 GLU B C 1
ATOM 3209 O O . GLU B 1 26 ? 32.781 36.719 -0.525 1 96.06 26 GLU B O 1
ATOM 3214 N N . ILE B 1 27 ? 30.969 35.719 0.269 1 96 27 ILE B N 1
ATOM 3215 C CA . ILE B 1 27 ? 30.516 36.906 0.978 1 96 27 ILE B CA 1
ATOM 3216 C C . ILE B 1 27 ? 30.188 36.531 2.428 1 96 27 ILE B C 1
ATOM 3218 O O . ILE B 1 27 ? 29.625 35.469 2.705 1 96 27 ILE B O 1
ATOM 3222 N N . VAL B 1 28 ? 30.625 37.344 3.338 1 96.94 28 VAL B N 1
ATOM 3223 C CA . VAL B 1 28 ? 30.297 37.219 4.75 1 96.94 28 VAL B CA 1
ATOM 3224 C C . VAL B 1 28 ? 29.438 38.406 5.18 1 96.94 28 VAL B C 1
ATOM 3226 O O . VAL B 1 28 ? 29.766 39.562 4.867 1 96.94 28 VAL B O 1
ATOM 3229 N N . LEU B 1 29 ? 28.359 38.125 5.848 1 97.31 29 LEU B N 1
ATOM 3230 C CA . LEU B 1 29 ? 27.438 39.156 6.309 1 97.31 29 LEU B CA 1
ATOM 3231 C C . LEU B 1 29 ? 27.578 39.375 7.812 1 97.31 29 LEU B C 1
ATOM 3233 O O . LEU B 1 29 ? 27.969 38.469 8.539 1 97.31 29 LEU B O 1
ATOM 3237 N N . GLU B 1 30 ? 27.203 40.562 8.273 1 96.19 30 GLU B N 1
ATOM 3238 C CA . GLU B 1 30 ? 27.234 40.844 9.703 1 96.19 30 GLU B CA 1
ATOM 3239 C C . GLU B 1 30 ? 26.203 40 10.453 1 96.19 30 GLU B C 1
ATOM 3241 O O . GLU B 1 30 ? 26.406 39.625 11.609 1 96.19 30 GLU B O 1
ATOM 3246 N N . GLU B 1 31 ? 25.094 39.812 9.766 1 96 31 GLU B N 1
ATOM 3247 C CA . GLU B 1 31 ? 23.984 38.969 10.25 1 96 31 GLU B CA 1
ATOM 3248 C C . GLU B 1 31 ? 23.391 38.156 9.109 1 96 31 GLU B C 1
ATOM 3250 O O . GLU B 1 31 ? 23.25 38.625 7.988 1 96 31 GLU B O 1
ATOM 3255 N N . THR B 1 32 ? 23.047 36.938 9.406 1 97.69 32 THR B N 1
ATOM 3256 C CA . THR B 1 32 ? 22.469 36.156 8.328 1 97.69 32 THR B CA 1
ATOM 3257 C C . THR B 1 32 ? 21.391 35.219 8.867 1 97.69 32 THR B C 1
ATOM 3259 O O . THR B 1 32 ? 21.516 34.688 9.984 1 97.69 32 THR B O 1
ATOM 3262 N N . TYR B 1 33 ? 20.344 35.031 8.094 1 98.19 33 TYR B N 1
ATOM 3263 C CA . TYR B 1 33 ? 19.266 34.062 8.391 1 98.19 33 TYR B CA 1
ATOM 3264 C C . TYR B 1 33 ? 19.328 32.875 7.449 1 98.19 33 TYR B C 1
ATOM 3266 O O . TYR B 1 33 ? 18.406 32.062 7.406 1 98.19 33 TYR B O 1
ATOM 3274 N N . PHE B 1 34 ? 20.453 32.812 6.664 1 98.38 34 PHE B N 1
ATOM 3275 C CA . PHE B 1 34 ? 20.703 31.609 5.895 1 98.38 34 PHE B CA 1
ATOM 3276 C C . PHE B 1 34 ? 21.25 30.5 6.785 1 98.38 34 PHE B C 1
ATOM 3278 O O . PHE B 1 34 ? 22.094 30.766 7.652 1 98.38 34 PHE B O 1
ATOM 3285 N N . TYR B 1 35 ? 20.766 29.375 6.574 1 97.56 35 TYR B N 1
ATOM 3286 C CA . TYR B 1 35 ? 21.266 28.219 7.301 1 97.56 35 TYR B CA 1
ATOM 3287 C C . TYR B 1 35 ? 22.438 27.578 6.566 1 97.56 35 TYR B C 1
ATOM 3289 O O . TYR B 1 35 ? 22.328 27.219 5.391 1 97.56 35 TYR B O 1
ATOM 3297 N N . PRO B 1 36 ? 23.594 27.422 7.23 1 96.75 36 PRO B N 1
ATOM 3298 C CA . PRO B 1 36 ? 24.688 26.672 6.621 1 96.75 36 PRO B CA 1
ATOM 3299 C C . PRO B 1 36 ? 24.516 25.172 6.715 1 96.75 36 PRO B C 1
ATOM 3301 O O . PRO B 1 36 ? 23.891 24.672 7.664 1 96.75 36 PRO B O 1
ATOM 3304 N N . ALA B 1 37 ? 25.047 24.547 5.711 1 94.38 37 ALA B N 1
ATOM 3305 C CA . ALA B 1 37 ? 25.016 23.078 5.793 1 94.38 37 ALA B CA 1
ATOM 3306 C C . ALA B 1 37 ? 25.641 22.594 7.094 1 94.38 37 ALA B C 1
ATOM 3308 O O . ALA B 1 37 ? 26.812 22.906 7.387 1 94.38 37 ALA B O 1
ATOM 3309 N N . SER B 1 38 ? 24.906 21.859 7.855 1 89.56 38 SER B N 1
ATOM 3310 C CA . SER B 1 38 ? 25.375 21.391 9.148 1 89.56 38 SER B CA 1
ATOM 3311 C C . SER B 1 38 ? 24.469 20.266 9.688 1 89.56 38 SER B C 1
ATOM 3313 O O . SER B 1 38 ? 23.266 20.25 9.414 1 89.56 38 SER B O 1
ATOM 331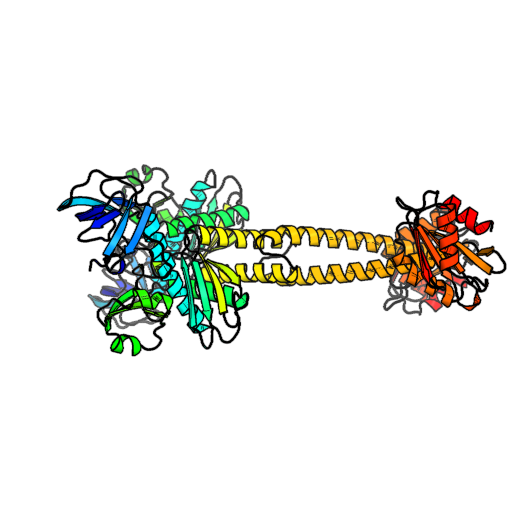5 N N . GLY B 1 39 ? 25.062 19.328 10.305 1 86.12 39 GLY B N 1
ATOM 3316 C CA . GLY B 1 39 ? 24.312 18.312 11.031 1 86.12 39 GLY B CA 1
ATOM 3317 C C . GLY B 1 39 ? 23.438 17.469 10.125 1 86.12 39 GLY B C 1
ATOM 3318 O O . GLY B 1 39 ? 22.359 17.016 10.539 1 86.12 39 GLY B O 1
ATOM 3319 N N . GLY B 1 40 ? 23.703 17.422 8.945 1 92.31 40 GLY B N 1
ATOM 3320 C CA . GLY B 1 40 ? 22.953 16.578 8.023 1 92.31 40 GLY B CA 1
ATOM 3321 C C . GLY B 1 40 ? 21.906 17.359 7.238 1 92.31 40 GLY B C 1
ATOM 3322 O O . GLY B 1 40 ? 21.312 16.828 6.297 1 92.31 40 GLY B O 1
ATOM 3323 N N . GLN B 1 41 ? 21.672 18.594 7.645 1 95.62 41 GLN B N 1
ATOM 3324 C CA . GLN B 1 41 ? 20.766 19.453 6.895 1 95.62 41 GLN B CA 1
ATOM 3325 C C . GLN B 1 41 ? 21.516 20.281 5.863 1 95.62 41 GLN B C 1
ATOM 3327 O O . GLN B 1 41 ? 22.547 20.891 6.184 1 95.62 41 GLN B O 1
ATOM 3332 N N . PRO B 1 42 ? 21.062 20.312 4.68 1 97.19 42 PRO B N 1
ATOM 3333 C CA . PRO B 1 42 ? 21.734 21.109 3.646 1 97.19 42 PRO B CA 1
ATOM 3334 C C . PRO B 1 42 ? 21.578 22.609 3.871 1 97.19 42 PRO B C 1
ATOM 3336 O O . PRO B 1 42 ? 20.688 23.047 4.625 1 97.19 42 PRO B O 1
ATOM 3339 N N . SER B 1 43 ? 22.422 23.281 3.217 1 97.75 43 SER B N 1
ATOM 3340 C CA . SER B 1 43 ? 22.359 24.734 3.311 1 97.75 43 SER B CA 1
ATOM 3341 C C . SER B 1 43 ? 21.125 25.281 2.615 1 97.75 43 SER B C 1
ATOM 3343 O O . SER B 1 43 ? 20.594 24.672 1.684 1 97.75 43 SER B O 1
ATOM 3345 N N . ASP B 1 44 ? 20.75 26.453 3.072 1 98.12 44 ASP B N 1
ATOM 3346 C CA . ASP B 1 44 ? 19.672 27.172 2.408 1 98.12 44 ASP B CA 1
ATOM 3347 C C . ASP B 1 44 ? 20.047 27.562 0.988 1 98.12 44 ASP B C 1
ATOM 3349 O O . ASP B 1 44 ? 21.234 27.734 0.685 1 98.12 44 ASP B O 1
ATOM 3353 N N . ARG B 1 45 ? 19.078 27.656 0.225 1 98.25 45 ARG B N 1
ATOM 3354 C CA . ARG B 1 45 ? 19.141 28.266 -1.099 1 98.25 45 ARG B CA 1
ATOM 3355 C C . ARG B 1 45 ? 18.547 29.672 -1.091 1 98.25 45 ARG B C 1
ATOM 3357 O O . ARG B 1 45 ? 17.875 30.062 -0.129 1 98.25 45 ARG B O 1
ATOM 3364 N N . GLY B 1 46 ? 18.875 30.453 -2.121 1 98.44 46 GLY B N 1
ATOM 3365 C CA . GLY B 1 46 ? 18.344 31.797 -2.209 1 98.44 46 GLY B CA 1
ATOM 3366 C C . GLY B 1 46 ? 19.25 32.75 -2.955 1 98.44 46 GLY B C 1
ATOM 3367 O O . GLY B 1 46 ? 19.969 32.344 -3.861 1 98.44 46 GLY B O 1
ATOM 3368 N N . THR B 1 47 ? 19.094 34.125 -2.592 1 98.12 47 THR B N 1
ATOM 3369 C CA . THR B 1 47 ? 19.875 35.125 -3.289 1 98.12 47 THR B CA 1
ATOM 3370 C C . THR B 1 47 ? 20.391 36.188 -2.311 1 98.12 47 THR B C 1
ATOM 3372 O O . THR B 1 47 ? 19.781 36.438 -1.265 1 98.12 47 THR B O 1
ATOM 3375 N N . ILE B 1 48 ? 21.5 36.719 -2.615 1 97.19 48 ILE B N 1
ATOM 3376 C CA . ILE B 1 48 ? 22.047 37.906 -1.97 1 97.19 48 ILE B CA 1
ATOM 3377 C C . ILE B 1 48 ? 22.266 39 -3.008 1 97.19 48 ILE B C 1
ATOM 3379 O O . ILE B 1 48 ? 23.016 38.812 -3.971 1 97.19 48 ILE B O 1
ATOM 3383 N N . GLY B 1 49 ? 21.562 40.125 -2.855 1 94.88 49 GLY B N 1
ATOM 3384 C CA . GLY B 1 49 ? 21.656 41.188 -3.848 1 94.88 49 GLY B CA 1
ATOM 3385 C C . GLY B 1 49 ? 21.234 40.75 -5.234 1 94.88 49 GLY B C 1
ATOM 3386 O O . GLY B 1 49 ? 21.844 41.156 -6.234 1 94.88 49 GLY B O 1
ATOM 3387 N N . GLY B 1 50 ? 20.406 39.781 -5.207 1 95.44 50 GLY B N 1
ATOM 3388 C CA . GLY B 1 50 ? 19.891 39.281 -6.477 1 95.44 50 GLY B CA 1
ATOM 3389 C C . GLY B 1 50 ? 20.719 38.156 -7.07 1 95.44 50 GLY B C 1
ATOM 3390 O O . GLY B 1 50 ? 20.297 37.5 -8.031 1 95.44 50 GLY B O 1
ATOM 3391 N N . THR B 1 51 ? 21.922 37.875 -6.523 1 96.44 51 THR B N 1
ATOM 3392 C CA . THR B 1 51 ? 22.781 36.812 -7.031 1 96.44 51 THR B CA 1
ATOM 3393 C C . THR B 1 51 ? 22.5 35.5 -6.301 1 96.44 51 THR B C 1
ATOM 3395 O O . THR B 1 51 ? 22.391 35.469 -5.074 1 96.44 51 THR B O 1
ATOM 3398 N N . LEU B 1 52 ? 22.469 34.406 -7.023 1 97.69 52 LEU B N 1
ATOM 3399 C CA . LEU B 1 52 ? 22.109 33.125 -6.492 1 97.69 52 LEU B CA 1
ATOM 3400 C C . LEU B 1 52 ? 23.203 32.562 -5.582 1 97.69 52 LEU B C 1
ATOM 3402 O O . LEU B 1 52 ? 24.391 32.656 -5.898 1 97.69 52 LEU B O 1
ATOM 3406 N N . LEU B 1 53 ? 22.719 31.906 -4.52 1 97.06 53 LEU B N 1
ATOM 3407 C CA . LEU B 1 53 ? 23.609 31.188 -3.613 1 97.06 53 LEU B CA 1
ATOM 3408 C C . LEU B 1 53 ? 23.953 29.812 -4.156 1 97.06 53 LEU B C 1
ATOM 3410 O O . LEU B 1 53 ? 23.062 29.062 -4.582 1 97.06 53 LEU B O 1
ATOM 3414 N N . GLU B 1 54 ? 25.141 29.484 -4.191 1 95.56 54 GLU B N 1
ATOM 3415 C CA . GLU B 1 54 ? 25.594 28.125 -4.496 1 95.56 54 GLU B CA 1
ATOM 3416 C C . GLU B 1 54 ? 25.656 27.281 -3.234 1 95.56 54 GLU B C 1
ATOM 3418 O O . GLU B 1 54 ? 25.391 26.078 -3.279 1 95.56 54 GLU B O 1
ATOM 3423 N N . ASP B 1 55 ? 26.125 27.953 -2.219 1 96.88 55 ASP B N 1
ATOM 3424 C CA . ASP B 1 55 ? 26.328 27.234 -0.964 1 96.88 55 ASP B CA 1
ATOM 3425 C C . ASP B 1 55 ? 26.422 28.203 0.212 1 96.88 55 ASP B C 1
ATOM 3427 O O . ASP B 1 55 ? 26.672 29.391 0.021 1 96.88 55 ASP B O 1
ATOM 3431 N N . VAL B 1 56 ? 26.062 27.734 1.345 1 98.06 56 VAL B N 1
ATOM 3432 C CA . VAL B 1 56 ? 26.312 28.422 2.613 1 98.06 56 VAL B CA 1
ATOM 3433 C C . VAL B 1 56 ? 27.031 27.484 3.576 1 98.06 56 VAL B C 1
ATOM 3435 O O . VAL B 1 56 ? 26.547 26.375 3.852 1 98.06 56 VAL B O 1
ATOM 3438 N N . ARG B 1 57 ? 28.141 27.875 4.141 1 96.19 57 ARG B N 1
ATOM 3439 C CA . ARG B 1 57 ? 28.922 26.984 5 1 96.19 57 ARG B CA 1
ATOM 3440 C C . ARG B 1 57 ? 29.531 27.75 6.168 1 96.19 57 ARG B C 1
ATOM 3442 O O . ARG B 1 57 ? 29.672 28.984 6.109 1 96.19 57 ARG B O 1
ATOM 3449 N N . GLU B 1 58 ? 29.859 27.031 7.148 1 93.25 58 GLU B N 1
ATOM 3450 C CA . GLU B 1 58 ? 30.625 27.594 8.258 1 93.25 58 GLU B CA 1
ATOM 3451 C C . GLU B 1 58 ? 32.125 27.406 8.055 1 93.25 58 GLU B C 1
ATOM 3453 O O . GLU B 1 58 ? 32.594 26.312 7.723 1 93.25 58 GLU B O 1
ATOM 3458 N N . ALA B 1 59 ? 32.781 28.453 8.156 1 91.06 59 ALA B N 1
ATOM 3459 C CA . ALA B 1 59 ? 34.25 28.438 8.055 1 91.06 59 ALA B CA 1
ATOM 3460 C C . ALA B 1 59 ? 34.875 29.453 8.992 1 91.06 59 ALA B C 1
ATOM 3462 O O . ALA B 1 59 ? 34.531 30.625 8.977 1 91.06 59 ALA B O 1
ATOM 3463 N N . ASP B 1 60 ? 35.844 28.953 9.82 1 88 60 ASP B N 1
ATOM 3464 C CA . ASP B 1 60 ? 36.594 29.812 10.719 1 88 60 ASP B CA 1
ATOM 3465 C C . ASP B 1 60 ? 35.688 30.625 11.625 1 88 60 ASP B C 1
ATOM 3467 O O . ASP B 1 60 ? 35.875 31.828 11.797 1 88 60 ASP B O 1
ATOM 3471 N N . GLY B 1 61 ? 34.625 30.031 11.992 1 87.06 61 GLY B N 1
ATOM 3472 C CA . GLY B 1 61 ? 33.719 30.656 12.961 1 87.06 61 GLY B CA 1
ATOM 3473 C C . GLY B 1 61 ? 32.75 31.641 12.336 1 87.06 61 GLY B C 1
ATOM 3474 O O . GLY B 1 61 ? 32.094 32.406 13.047 1 87.06 61 GLY B O 1
ATOM 3475 N N . GLU B 1 62 ? 32.75 31.719 11.039 1 93.25 62 GLU B N 1
ATOM 3476 C CA . GLU B 1 62 ? 31.859 32.594 10.32 1 93.25 62 GLU B CA 1
ATOM 3477 C C . GLU B 1 62 ? 30.984 31.828 9.336 1 93.25 62 GLU B C 1
ATOM 3479 O O . GLU B 1 62 ? 31.328 30.703 8.945 1 93.25 62 GLU B O 1
ATOM 3484 N N . VAL B 1 63 ? 29.844 32.438 9.016 1 96.69 63 VAL B N 1
ATOM 3485 C CA . VAL B 1 63 ? 29 31.875 7.969 1 96.69 63 VAL B CA 1
ATOM 3486 C C . VAL B 1 63 ? 29.375 32.469 6.617 1 96.69 63 VAL B C 1
ATOM 3488 O O . VAL B 1 63 ? 29.25 33.688 6.41 1 96.69 63 VAL B O 1
ATOM 3491 N N . VAL B 1 64 ? 29.875 31.609 5.789 1 97.25 64 VAL B N 1
ATOM 3492 C CA . VAL B 1 64 ? 30.328 32.031 4.473 1 97.25 64 VAL B CA 1
ATOM 3493 C C . VAL B 1 64 ? 29.281 31.688 3.418 1 97.25 64 VAL B C 1
ATOM 3495 O O . VAL B 1 64 ? 28.844 30.531 3.328 1 97.25 64 VAL B O 1
ATOM 3498 N N . HIS B 1 65 ? 28.875 32.688 2.664 1 98.06 65 HIS B N 1
ATOM 3499 C CA . HIS B 1 65 ? 27.953 32.5 1.556 1 98.06 65 HIS B CA 1
ATOM 3500 C C . HIS B 1 65 ? 28.688 32.438 0.221 1 98.06 65 HIS B C 1
ATOM 3502 O O . HIS B 1 65 ? 29.375 33.406 -0.146 1 98.06 65 HIS B O 1
ATOM 3508 N N . VAL B 1 66 ? 28.562 31.344 -0.476 1 97.75 66 VAL B N 1
ATOM 3509 C CA . VAL B 1 66 ? 29.203 31.172 -1.774 1 97.75 66 VAL B CA 1
ATOM 3510 C C . VAL B 1 66 ? 28.203 31.438 -2.891 1 97.75 66 VAL B C 1
ATOM 3512 O O . VAL B 1 66 ? 27.219 30.703 -3.027 1 97.75 66 VAL B O 1
ATOM 3515 N N . LEU B 1 67 ? 28.469 32.469 -3.672 1 97.38 67 LEU B N 1
ATOM 3516 C CA . LEU B 1 67 ? 27.578 32.844 -4.754 1 97.38 67 LEU B CA 1
ATOM 3517 C C . LEU B 1 67 ? 27.953 32.125 -6.051 1 97.38 67 LEU B C 1
ATOM 3519 O O . LEU B 1 67 ? 29.078 31.641 -6.184 1 97.38 67 LEU B O 1
ATOM 3523 N N . THR B 1 68 ? 27 32.062 -7 1 96 68 THR B N 1
ATOM 3524 C CA . THR B 1 68 ? 27.234 31.406 -8.281 1 96 68 THR B CA 1
ATOM 3525 C C . THR B 1 68 ? 28.156 32.25 -9.164 1 96 68 THR B C 1
ATOM 3527 O O . THR B 1 68 ? 28.859 31.703 -10.016 1 96 68 THR B O 1
ATOM 3530 N N . ASP B 1 69 ? 28.031 33.562 -8.984 1 92.69 69 ASP B N 1
ATOM 3531 C CA . ASP B 1 69 ? 28.812 34.531 -9.766 1 92.69 69 ASP B CA 1
ATOM 3532 C C . ASP B 1 69 ? 29.438 35.594 -8.859 1 92.69 69 ASP B C 1
ATOM 3534 O O . ASP B 1 69 ? 28.906 35.906 -7.793 1 92.69 69 ASP B O 1
ATOM 3538 N N . PRO B 1 70 ? 30.625 36.062 -9.375 1 89.56 70 PRO B N 1
ATOM 3539 C CA . PRO B 1 70 ? 31.188 37.156 -8.609 1 89.56 70 PRO B CA 1
ATOM 3540 C C . PRO B 1 70 ? 30.281 38.406 -8.641 1 89.56 70 PRO B C 1
ATOM 3542 O O . PRO B 1 70 ? 29.562 38.625 -9.617 1 89.56 70 PRO B O 1
ATOM 3545 N N . VAL B 1 71 ? 30.25 38.969 -7.477 1 82.88 71 VAL B N 1
ATOM 3546 C CA . VAL B 1 71 ? 29.375 40.156 -7.438 1 82.88 71 VAL B CA 1
ATOM 3547 C C . VAL B 1 71 ? 30.203 41.406 -7.121 1 82.88 71 VAL B C 1
ATOM 3549 O O . VAL B 1 71 ? 31.266 41.312 -6.52 1 82.88 71 VAL B O 1
ATOM 3552 N N . ASP B 1 72 ? 29.672 42.531 -7.637 1 85.69 72 ASP B N 1
ATOM 3553 C CA . ASP B 1 72 ? 30.25 43.844 -7.355 1 85.69 72 ASP B CA 1
ATOM 3554 C C . ASP B 1 72 ? 29.578 44.5 -6.152 1 85.69 72 ASP B C 1
ATOM 3556 O O . ASP B 1 72 ? 28.75 45.375 -6.316 1 85.69 72 ASP B O 1
ATOM 3560 N N . ILE B 1 73 ? 29.812 43.969 -4.98 1 90.88 73 ILE B N 1
ATOM 3561 C CA . ILE B 1 73 ? 29.25 44.469 -3.734 1 90.88 73 ILE B CA 1
ATOM 3562 C C . ILE B 1 73 ? 30.391 44.969 -2.824 1 90.88 73 ILE B C 1
ATOM 3564 O O . ILE B 1 73 ? 31.406 44.281 -2.684 1 90.88 73 ILE B O 1
ATOM 3568 N N . ASP B 1 74 ? 30.25 46.125 -2.236 1 92.25 74 ASP B N 1
ATOM 3569 C CA . ASP B 1 74 ? 31.281 46.688 -1.379 1 92.25 74 ASP B CA 1
ATOM 3570 C C . ASP B 1 74 ? 31.078 46.281 0.078 1 92.25 74 ASP B C 1
ATOM 3572 O O . ASP B 1 74 ? 29.938 46.125 0.534 1 92.25 74 ASP B O 1
ATOM 3576 N N . VAL B 1 75 ? 32.188 46.125 0.703 1 95.75 75 VAL B N 1
ATOM 3577 C CA . VAL B 1 75 ? 32.156 45.938 2.148 1 95.75 75 VAL B CA 1
ATOM 3578 C C . VAL B 1 75 ? 31.453 47.125 2.803 1 95.75 75 VAL B C 1
ATOM 3580 O O . VAL B 1 75 ? 31.688 48.281 2.434 1 95.75 75 VAL B O 1
ATOM 3583 N N . GLY B 1 76 ? 30.516 46.844 3.709 1 96.62 76 GLY B N 1
ATOM 3584 C CA . GLY B 1 76 ? 29.766 47.906 4.375 1 96.62 76 GLY B CA 1
ATOM 3585 C C . GLY B 1 76 ? 28.422 48.188 3.727 1 96.62 76 GLY B C 1
ATOM 3586 O O . GLY B 1 76 ? 27.562 48.844 4.328 1 96.62 76 GLY B O 1
ATOM 3587 N N . GLU B 1 77 ? 28.172 47.719 2.592 1 95.94 77 GLU B N 1
ATOM 3588 C CA . GLU B 1 77 ? 26.922 47.906 1.873 1 95.94 77 GLU B CA 1
ATOM 3589 C C . GLU B 1 77 ? 25.812 47.062 2.465 1 95.94 77 GLU B C 1
ATOM 3591 O O . GLU B 1 77 ? 26.062 45.938 2.965 1 95.94 77 GLU B O 1
ATOM 3596 N N . THR B 1 78 ? 24.609 47.656 2.479 1 97.56 78 THR B N 1
ATOM 3597 C CA . THR B 1 78 ? 23.438 46.875 2.869 1 97.56 78 THR B CA 1
ATOM 3598 C C . THR B 1 78 ? 22.828 46.156 1.662 1 97.56 78 THR B C 1
ATOM 3600 O O . THR B 1 78 ? 22.547 46.781 0.638 1 97.56 78 THR B O 1
ATOM 3603 N N . VAL B 1 79 ? 22.656 44.875 1.746 1 97.25 79 VAL B N 1
ATOM 3604 C CA . VAL B 1 79 ? 22.156 44.062 0.626 1 97.25 79 VAL B CA 1
ATOM 3605 C C . VAL B 1 79 ? 20.891 43.344 1.035 1 97.25 79 VAL B C 1
ATOM 3607 O O . VAL B 1 79 ? 20.703 43.031 2.209 1 97.25 79 VAL B O 1
ATOM 3610 N N . ALA B 1 80 ? 20.016 43.156 0.083 1 97.81 80 ALA B N 1
ATOM 3611 C CA . ALA B 1 80 ? 18.797 42.375 0.287 1 97.81 80 ALA B CA 1
ATOM 3612 C C . ALA B 1 80 ? 19.078 40.875 0.172 1 97.81 80 ALA B C 1
ATOM 3614 O O . ALA B 1 80 ? 19.781 40.438 -0.744 1 97.81 80 ALA B O 1
ATOM 3615 N N . CYS B 1 81 ? 18.625 40.094 1.101 1 98.38 81 CYS B N 1
ATOM 3616 C CA . CYS B 1 81 ? 18.781 38.656 1.127 1 98.38 81 CYS B CA 1
ATOM 3617 C C . CYS B 1 81 ? 17.422 37.938 1.096 1 98.38 81 CYS B C 1
ATOM 3619 O O . CYS B 1 81 ? 16.516 38.344 1.835 1 98.38 81 CYS B O 1
ATOM 3621 N N . VAL B 1 82 ? 17.266 36.969 0.188 1 98.69 82 VAL B N 1
ATOM 3622 C CA . VAL B 1 82 ? 16.016 36.219 0.06 1 98.69 82 VAL B CA 1
ATOM 3623 C C . VAL B 1 82 ? 16.297 34.719 0.174 1 98.69 82 VAL B C 1
ATOM 3625 O O . VAL B 1 82 ? 17.062 34.156 -0.611 1 98.69 82 VAL B O 1
ATOM 3628 N N . VAL B 1 83 ? 15.688 34.062 1.156 1 98.62 83 VAL B N 1
ATOM 3629 C CA . VAL B 1 83 ? 15.797 32.625 1.356 1 98.62 83 VAL B CA 1
ATOM 3630 C C . VAL B 1 83 ? 14.766 31.906 0.495 1 98.62 83 VAL B C 1
ATOM 3632 O O . VAL B 1 83 ? 13.625 32.344 0.379 1 98.62 83 VAL B O 1
ATOM 3635 N N . ASP B 1 84 ? 15.156 30.859 -0.166 1 98.31 84 ASP B N 1
ATOM 3636 C CA . ASP B 1 84 ? 14.211 30 -0.877 1 98.31 84 ASP B CA 1
ATOM 3637 C C . ASP B 1 84 ? 13.18 29.406 0.081 1 98.31 84 ASP B C 1
ATOM 3639 O O . ASP B 1 84 ? 13.469 28.438 0.797 1 98.31 84 ASP B O 1
ATOM 3643 N N . ASP B 1 85 ? 12 29.875 0.043 1 98 85 ASP B N 1
ATOM 3644 C CA . ASP B 1 85 ? 10.961 29.516 0.996 1 98 85 ASP B CA 1
ATOM 3645 C C . ASP B 1 85 ? 10.602 28.031 0.883 1 98 85 ASP B C 1
ATOM 3647 O O . ASP B 1 85 ? 10.422 27.359 1.896 1 98 85 ASP B O 1
ATOM 3651 N N . THR B 1 86 ? 10.5 27.578 -0.348 1 97.19 86 THR B N 1
ATOM 3652 C CA . THR B 1 86 ? 10.102 26.203 -0.593 1 97.19 86 THR B CA 1
ATOM 3653 C C . THR B 1 86 ? 11.109 25.234 0.007 1 97.19 86 THR B C 1
ATOM 3655 O O . THR B 1 86 ? 10.734 24.297 0.718 1 97.19 86 THR B O 1
ATOM 3658 N N . PHE B 1 87 ? 12.359 25.5 -0.231 1 97.88 87 PHE B N 1
ATOM 3659 C CA . PHE B 1 87 ? 13.391 24.578 0.225 1 97.88 87 PHE B CA 1
ATOM 3660 C C . PHE B 1 87 ? 13.578 24.672 1.734 1 97.88 87 PHE B C 1
ATOM 3662 O O . PHE B 1 87 ? 13.758 23.656 2.408 1 97.88 87 PHE B O 1
ATOM 3669 N N . ARG B 1 88 ? 13.586 25.906 2.32 1 97.88 88 ARG B N 1
ATOM 3670 C CA . ARG B 1 88 ? 13.648 26.094 3.768 1 97.88 88 ARG B CA 1
ATOM 3671 C C . ARG B 1 88 ? 12.5 25.375 4.461 1 97.88 88 ARG B C 1
ATOM 3673 O O . ARG B 1 88 ? 12.695 24.719 5.484 1 97.88 88 ARG B O 1
ATOM 3680 N N . THR B 1 89 ? 11.289 25.469 3.908 1 97.75 89 THR B N 1
ATOM 3681 C CA . THR B 1 89 ? 10.117 24.812 4.465 1 97.75 89 THR B CA 1
ATOM 3682 C C . THR B 1 89 ? 10.289 23.297 4.438 1 97.75 89 THR B C 1
ATOM 3684 O O . THR B 1 89 ? 10.039 22.609 5.434 1 97.75 89 THR B O 1
ATOM 3687 N N . TYR B 1 90 ? 10.766 22.812 3.314 1 98.25 90 TYR B N 1
ATOM 3688 C CA . TYR B 1 90 ? 11.016 21.375 3.197 1 98.25 90 TYR B CA 1
ATOM 3689 C C . TYR B 1 90 ? 11.992 20.906 4.262 1 98.25 90 TYR B C 1
ATOM 3691 O O . TYR B 1 90 ? 11.742 19.906 4.957 1 98.25 90 TYR B O 1
ATOM 3699 N N . CYS B 1 91 ? 13.047 21.578 4.391 1 98.19 91 CYS B N 1
ATOM 3700 C CA . CYS B 1 91 ? 14.102 21.172 5.312 1 98.19 91 CYS B CA 1
ATOM 3701 C C . CYS B 1 91 ? 13.602 21.219 6.754 1 98.19 91 CYS B C 1
ATOM 3703 O O . CYS B 1 91 ? 13.891 20.312 7.543 1 98.19 91 CYS B O 1
ATOM 3705 N N . ALA B 1 92 ? 12.898 22.297 7.086 1 98.38 92 ALA B N 1
ATOM 3706 C CA . ALA B 1 92 ? 12.367 22.406 8.445 1 98.38 92 ALA B CA 1
ATOM 3707 C C . ALA B 1 92 ? 11.398 21.281 8.758 1 98.38 92 ALA B C 1
ATOM 3709 O O . ALA B 1 92 ? 11.445 20.688 9.836 1 98.38 92 ALA B O 1
ATOM 3710 N N . ARG B 1 93 ? 10.492 20.969 7.77 1 98.62 93 ARG B N 1
ATOM 3711 C CA . ARG B 1 93 ? 9.531 19.891 7.938 1 98.62 93 ARG B CA 1
ATOM 3712 C C . ARG B 1 93 ? 10.227 18.531 8.016 1 98.62 93 ARG B C 1
ATOM 3714 O O . ARG B 1 93 ? 9.922 17.719 8.891 1 98.62 93 ARG B O 1
ATOM 3721 N N . ALA B 1 94 ? 11.188 18.359 7.129 1 98.69 94 ALA B N 1
ATOM 3722 C CA . ALA B 1 94 ? 11.938 17.109 7.09 1 98.69 94 ALA B CA 1
ATOM 3723 C C . ALA B 1 94 ? 12.719 16.906 8.383 1 98.69 94 ALA B C 1
ATOM 3725 O O . ALA B 1 94 ? 12.734 15.797 8.93 1 98.69 94 ALA B O 1
ATOM 3726 N N . HIS B 1 95 ? 13.359 17.953 8.812 1 98.25 95 HIS B N 1
ATOM 3727 C CA . HIS B 1 95 ? 14.156 17.844 10.031 1 98.25 95 HIS B CA 1
ATOM 3728 C C . HIS B 1 95 ? 13.281 17.547 11.242 1 98.25 95 HIS B C 1
ATOM 3730 O O . HIS B 1 95 ? 13.609 16.672 12.047 1 98.25 95 HIS B O 1
ATOM 3736 N N . THR B 1 96 ? 12.195 18.25 11.375 1 98.56 96 THR B N 1
ATOM 3737 C CA . THR B 1 96 ? 11.266 17.969 12.469 1 98.56 96 THR B CA 1
ATOM 3738 C C . THR B 1 96 ? 10.727 16.547 12.359 1 98.56 96 THR B C 1
ATOM 3740 O O . THR B 1 96 ? 10.57 15.859 13.375 1 98.56 96 THR B O 1
ATOM 3743 N N . ALA B 1 97 ? 10.43 16.125 11.141 1 98.75 97 ALA B N 1
ATOM 3744 C CA . ALA B 1 97 ? 9.938 14.773 10.914 1 98.75 97 ALA B CA 1
ATOM 3745 C C . ALA B 1 97 ? 10.945 13.734 11.406 1 98.75 97 ALA B C 1
ATOM 3747 O O . ALA B 1 97 ? 10.562 12.664 11.875 1 98.75 97 ALA B O 1
ATOM 3748 N N . SER B 1 98 ? 12.227 14.016 11.281 1 97.81 98 SER B N 1
ATOM 3749 C CA . SER B 1 98 ? 13.242 13.086 11.773 1 97.81 98 SER B CA 1
ATOM 3750 C C . SER B 1 98 ? 13.164 12.938 13.289 1 97.81 98 SER B C 1
ATOM 3752 O O . SER B 1 98 ? 13.352 11.844 13.82 1 97.81 98 SER B O 1
ATOM 3754 N N . HIS B 1 99 ? 12.883 14.039 13.977 1 97.12 99 HIS B N 1
ATOM 3755 C CA . HIS B 1 99 ? 12.656 13.961 15.414 1 97.12 99 HIS B CA 1
ATOM 3756 C C . HIS B 1 99 ? 11.398 13.164 15.734 1 97.12 99 HIS B C 1
ATOM 3758 O O . HIS B 1 99 ? 11.375 12.406 16.703 1 97.12 99 HIS B O 1
ATOM 3764 N N . VAL B 1 100 ? 10.406 13.406 14.938 1 98.56 100 VAL B N 1
ATOM 3765 C CA . VAL B 1 100 ? 9.148 12.68 15.109 1 98.56 100 VAL B CA 1
ATOM 3766 C C . VAL B 1 100 ? 9.383 11.188 14.922 1 98.56 100 VAL B C 1
ATOM 3768 O O . VAL B 1 100 ? 8.906 10.367 15.711 1 98.56 100 VAL B O 1
ATOM 3771 N N . LEU B 1 101 ? 10.133 10.812 13.898 1 98.31 101 LEU B N 1
ATOM 3772 C CA . LEU B 1 101 ? 10.438 9.406 13.641 1 98.31 101 LEU B CA 1
ATOM 3773 C C . LEU B 1 101 ? 11.266 8.812 14.781 1 98.31 101 LEU B C 1
ATOM 3775 O O . LEU B 1 101 ? 11.023 7.676 15.195 1 98.31 101 LEU B O 1
ATOM 3779 N N . TYR B 1 102 ? 12.234 9.555 15.242 1 96.88 102 TYR B N 1
ATOM 3780 C CA . TYR B 1 102 ? 13.031 9.078 16.359 1 96.88 102 TYR B CA 1
ATOM 3781 C C . TYR B 1 102 ? 12.164 8.859 17.594 1 96.88 102 TYR B C 1
ATOM 3783 O O . TYR B 1 102 ? 12.32 7.855 18.297 1 96.88 102 TYR B O 1
ATOM 3791 N N . GLY B 1 103 ? 11.289 9.82 17.875 1 97.19 103 GLY B N 1
ATOM 3792 C CA . GLY B 1 103 ? 10.344 9.633 18.953 1 97.19 103 GLY B CA 1
ATOM 3793 C C . GLY B 1 103 ? 9.5 8.383 18.812 1 97.19 103 GLY B C 1
ATOM 3794 O O . GLY B 1 103 ? 9.188 7.723 19.812 1 97.19 103 GLY B O 1
ATOM 3795 N N . ALA B 1 104 ? 9.094 8.078 17.625 1 98.25 104 ALA B N 1
ATOM 3796 C CA . ALA B 1 104 ? 8.367 6.84 17.359 1 98.25 104 ALA B CA 1
ATOM 3797 C C . ALA B 1 104 ? 9.234 5.625 17.656 1 98.25 104 ALA B C 1
ATOM 3799 O O . ALA B 1 104 ? 8.773 4.66 18.281 1 98.25 104 ALA B O 1
ATOM 3800 N N . ALA B 1 105 ? 10.508 5.672 17.266 1 97.06 105 ALA B N 1
ATOM 3801 C CA . ALA B 1 105 ? 11.43 4.566 17.5 1 97.06 105 ALA B CA 1
ATOM 3802 C C . ALA B 1 105 ? 11.633 4.336 19 1 97.06 105 ALA B C 1
ATOM 3804 O O . ALA B 1 105 ? 11.812 3.197 19.438 1 97.06 105 ALA B O 1
ATOM 3805 N N . ARG B 1 106 ? 11.594 5.449 19.781 1 95.19 106 ARG B N 1
ATOM 3806 C CA . ARG B 1 106 ? 11.703 5.336 21.234 1 95.19 106 ARG B CA 1
ATOM 3807 C C . ARG B 1 106 ? 10.617 4.43 21.797 1 95.19 106 ARG B C 1
ATOM 3809 O O . ARG B 1 106 ? 10.812 3.789 22.828 1 95.19 106 ARG B O 1
ATOM 3816 N N . ARG B 1 107 ? 9.586 4.316 21.109 1 96.19 107 ARG B N 1
ATOM 3817 C CA . ARG B 1 107 ? 8.398 3.633 21.625 1 96.19 107 ARG B CA 1
ATOM 3818 C C . ARG B 1 107 ? 8.398 2.164 21.203 1 96.19 107 ARG B C 1
ATOM 3820 O O . ARG B 1 107 ? 7.664 1.356 21.781 1 96.19 107 ARG B O 1
ATOM 3827 N N . ILE B 1 108 ? 9.234 1.788 20.266 1 95.56 108 ILE B N 1
ATOM 3828 C CA . ILE B 1 108 ? 9.117 0.409 19.797 1 95.56 108 ILE B CA 1
ATOM 3829 C C . ILE B 1 108 ? 10.484 -0.277 19.875 1 95.56 108 ILE B C 1
ATOM 3831 O O . ILE B 1 108 ? 10.578 -1.501 19.766 1 95.56 108 ILE B O 1
ATOM 3835 N N . CYS B 1 109 ? 11.555 0.473 20.078 1 93.31 109 CYS B N 1
ATOM 3836 C CA . CYS B 1 109 ? 12.891 -0.104 20.094 1 93.31 109 CYS B CA 1
ATOM 3837 C C . CYS B 1 109 ? 13.5 -0.036 21.484 1 93.31 109 CYS B C 1
ATOM 3839 O O . CYS B 1 109 ? 13.242 0.906 22.234 1 93.31 109 CYS B O 1
ATOM 3841 N N . GLU B 1 110 ? 14.305 -1.008 21.75 1 90.69 110 GLU B N 1
ATOM 3842 C CA . GLU B 1 110 ? 15.125 -1.006 22.969 1 90.69 110 GLU B CA 1
ATOM 3843 C C . GLU B 1 110 ? 16.562 -0.568 22.656 1 90.69 110 GLU B C 1
ATOM 3845 O O . GLU B 1 110 ? 17.078 -0.864 21.578 1 90.69 110 GLU B O 1
ATOM 3850 N N . ASP B 1 111 ? 17.156 0.156 23.578 1 89.75 111 ASP B N 1
ATOM 3851 C CA . ASP B 1 111 ? 18.531 0.612 23.469 1 89.75 111 ASP B CA 1
ATOM 3852 C C . ASP B 1 111 ? 18.734 1.457 22.203 1 89.75 111 ASP B C 1
ATOM 3854 O O . ASP B 1 111 ? 19.656 1.205 21.422 1 89.75 111 ASP B O 1
ATOM 3858 N N . LEU B 1 112 ? 17.844 2.314 22.016 1 92.31 112 LEU B N 1
ATOM 3859 C CA . LEU B 1 112 ? 17.812 3.154 20.828 1 92.31 112 LEU B CA 1
ATOM 3860 C C . LEU B 1 112 ? 18.906 4.215 20.891 1 92.31 112 LEU B C 1
ATOM 3862 O O . LEU B 1 112 ? 19.141 4.82 21.953 1 92.31 112 LEU B O 1
ATOM 3866 N N . GLY B 1 113 ? 19.625 4.426 19.781 1 89.44 113 GLY B N 1
ATOM 3867 C CA . GLY B 1 113 ? 20.578 5.5 19.625 1 89.44 113 GLY B CA 1
ATOM 3868 C C . GLY B 1 113 ? 20.609 6.082 18.219 1 89.44 113 GLY B C 1
ATOM 3869 O O . GLY B 1 113 ? 20.016 5.52 17.297 1 89.44 113 GLY B O 1
ATOM 3870 N N . TYR B 1 114 ? 21.188 7.211 18.203 1 86.5 114 TYR B N 1
ATOM 3871 C CA . TYR B 1 114 ? 21.344 7.91 16.938 1 86.5 114 TYR B CA 1
ATOM 3872 C C . TYR B 1 114 ? 22.719 7.656 16.344 1 86.5 114 TYR B C 1
ATOM 3874 O O . TYR B 1 114 ? 23.75 7.945 16.969 1 86.5 114 TYR B O 1
ATOM 3882 N N . ALA B 1 115 ? 22.766 7.164 15.086 1 85.25 115 ALA B N 1
ATOM 3883 C CA . ALA B 1 115 ? 24.047 6.867 14.453 1 85.25 115 ALA B CA 1
ATOM 3884 C C . ALA B 1 115 ? 24.297 7.789 13.266 1 85.25 115 ALA B C 1
ATOM 3886 O O . ALA B 1 115 ? 25.453 7.969 12.852 1 85.25 115 ALA B O 1
ATOM 3887 N N . GLY B 1 116 ? 23.328 8.273 12.664 1 87.5 116 GLY B N 1
ATOM 3888 C CA . GLY B 1 116 ? 23.5 9.141 11.508 1 87.5 116 GLY B CA 1
ATOM 3889 C C . GLY B 1 116 ? 22.203 9.797 11.062 1 87.5 116 GLY B C 1
ATOM 3890 O O . GLY B 1 116 ? 21.109 9.344 11.422 1 87.5 116 GLY B O 1
ATOM 3891 N N . PHE B 1 117 ? 22.391 10.844 10.297 1 91.5 117 PHE B N 1
ATOM 3892 C CA . PHE B 1 117 ? 21.266 11.633 9.82 1 91.5 117 PHE B CA 1
ATOM 3893 C C . PHE B 1 117 ? 21.641 12.445 8.594 1 91.5 117 PHE B C 1
ATOM 3895 O O . PHE B 1 117 ? 22.75 12.992 8.523 1 91.5 117 PHE B O 1
ATOM 3902 N N . ASP B 1 118 ? 20.719 12.445 7.633 1 95.06 118 ASP B N 1
ATOM 3903 C CA . ASP B 1 118 ? 20.938 13.227 6.422 1 95.06 118 ASP B CA 1
ATOM 3904 C C . ASP B 1 118 ? 19.625 13.586 5.738 1 95.06 118 ASP B C 1
ATOM 3906 O O . ASP B 1 118 ? 18.719 12.75 5.641 1 95.06 118 ASP B O 1
ATOM 3910 N N . ILE B 1 119 ? 19.531 14.883 5.316 1 97.62 119 ILE B N 1
ATOM 3911 C CA . ILE B 1 119 ? 18.391 15.344 4.531 1 97.62 119 ILE B CA 1
ATOM 3912 C C . ILE B 1 119 ? 18.812 15.594 3.088 1 97.62 119 ILE B C 1
ATOM 3914 O O . ILE B 1 119 ? 19.656 16.453 2.828 1 97.62 119 ILE B O 1
ATOM 3918 N N . SER B 1 120 ? 18.297 14.82 2.195 1 97.31 120 SER B N 1
ATOM 3919 C CA . SER B 1 120 ? 18.438 15.109 0.77 1 97.31 120 SER B CA 1
ATOM 3920 C C . SER B 1 120 ? 17.25 15.914 0.248 1 97.31 120 SER B C 1
ATOM 3922 O O . SER B 1 120 ? 16.297 16.172 0.986 1 97.31 120 SER B O 1
ATOM 3924 N N . PRO B 1 121 ? 17.281 16.328 -1.021 1 94.94 121 PRO B N 1
ATOM 3925 C CA . PRO B 1 121 ? 16.172 17.125 -1.564 1 94.94 121 PRO B CA 1
ATOM 3926 C C . PRO B 1 121 ? 14.867 16.344 -1.602 1 94.94 121 PRO B C 1
ATOM 3928 O O . PRO B 1 121 ? 13.789 16.938 -1.653 1 94.94 121 PRO B O 1
ATOM 3931 N N . GLU B 1 122 ? 14.961 15.008 -1.467 1 95.5 122 GLU B N 1
ATOM 3932 C CA . GLU B 1 122 ? 13.727 14.273 -1.704 1 95.5 122 GLU B CA 1
ATOM 3933 C C . GLU B 1 122 ? 13.43 13.305 -0.561 1 95.5 122 GLU B C 1
ATOM 3935 O O . GLU B 1 122 ? 12.336 12.742 -0.487 1 95.5 122 GLU B O 1
ATOM 3940 N N . LYS B 1 123 ? 14.406 13.039 0.289 1 97.94 123 LYS B N 1
ATOM 3941 C CA . LYS B 1 123 ? 14.18 12.07 1.359 1 97.94 123 LYS B CA 1
ATOM 3942 C C . LYS B 1 123 ? 15.117 12.32 2.537 1 97.94 123 LYS B C 1
ATOM 3944 O O . LYS B 1 123 ? 16.016 13.164 2.453 1 97.94 123 LYS B O 1
ATOM 3949 N N . VAL B 1 124 ? 14.875 11.672 3.562 1 98.38 124 VAL B N 1
ATOM 3950 C CA . VAL B 1 124 ? 15.633 11.766 4.809 1 98.38 124 VAL B CA 1
ATOM 3951 C C . VAL B 1 124 ? 16.156 10.383 5.195 1 98.38 124 VAL B C 1
ATOM 3953 O O . VAL B 1 124 ? 15.477 9.375 5 1 98.38 124 VAL B O 1
ATOM 3956 N N . ARG B 1 125 ? 17.344 10.344 5.68 1 97.44 125 ARG B N 1
ATOM 3957 C CA . ARG B 1 125 ? 17.953 9.125 6.184 1 97.44 125 ARG B CA 1
ATOM 3958 C C . ARG B 1 125 ? 18.297 9.25 7.664 1 97.44 125 ARG B C 1
ATOM 3960 O O . ARG B 1 125 ? 18.875 10.25 8.094 1 97.44 125 ARG B O 1
ATOM 3967 N N . VAL B 1 126 ? 17.906 8.281 8.398 1 95.88 126 VAL B N 1
ATOM 3968 C CA . VAL B 1 126 ? 18.266 8.195 9.812 1 95.88 126 VAL B CA 1
ATOM 3969 C C . VAL B 1 126 ? 18.891 6.84 10.102 1 95.88 126 VAL B C 1
ATOM 3971 O O . VAL B 1 126 ? 18.312 5.797 9.781 1 95.88 126 VAL B O 1
ATOM 3974 N N . ASP B 1 127 ? 20.031 6.844 10.641 1 94.75 127 ASP B N 1
ATOM 3975 C CA . ASP B 1 127 ? 20.688 5.629 11.117 1 94.75 127 ASP B CA 1
ATOM 3976 C C . ASP B 1 127 ? 20.453 5.434 12.609 1 94.75 127 ASP B C 1
ATOM 3978 O O . ASP B 1 127 ? 20.844 6.277 13.422 1 94.75 127 ASP B O 1
ATOM 3982 N N . LEU B 1 128 ? 19.859 4.359 12.922 1 94.81 128 LEU B N 1
ATOM 3983 C CA . LEU B 1 128 ? 19.5 4.062 14.305 1 94.81 128 LEU B CA 1
ATOM 3984 C C . LEU B 1 128 ? 20.312 2.896 14.844 1 94.81 128 LEU B C 1
ATOM 3986 O O . LEU B 1 128 ? 20.578 1.929 14.125 1 94.81 128 LEU B O 1
ATOM 3990 N N . THR B 1 129 ? 20.797 3.035 16 1 92.88 129 THR B N 1
ATOM 3991 C CA . THR B 1 129 ? 21.312 1.868 16.719 1 92.88 129 THR B CA 1
ATOM 3992 C C . THR B 1 129 ? 20.219 1.228 17.562 1 92.88 129 THR B C 1
ATOM 3994 O O . THR B 1 129 ? 19.531 1.914 18.328 1 92.88 129 THR B O 1
ATOM 3997 N N . THR B 1 130 ? 19.969 0.02 17.391 1 90.19 130 THR B N 1
ATOM 3998 C CA . THR B 1 130 ? 18.953 -0.716 18.125 1 90.19 130 THR B CA 1
ATOM 3999 C C . THR B 1 130 ? 19.484 -2.062 18.594 1 90.19 130 THR B C 1
ATOM 4001 O O . THR B 1 130 ? 20.484 -2.557 18.078 1 90.19 130 THR B O 1
ATOM 4004 N N . ALA B 1 131 ? 18.891 -2.58 19.625 1 89.44 131 ALA B N 1
ATOM 4005 C CA . ALA B 1 131 ? 19.266 -3.896 20.125 1 89.44 131 ALA B CA 1
ATOM 4006 C C . ALA B 1 131 ? 19.047 -4.973 19.078 1 89.44 131 ALA B C 1
ATOM 4008 O O . ALA B 1 131 ? 19.891 -5.848 18.875 1 89.44 131 ALA B O 1
ATOM 4009 N N . GLU B 1 132 ? 17.891 -4.875 18.453 1 90.12 132 GLU B N 1
ATOM 4010 C CA . GLU B 1 132 ? 17.531 -5.777 17.359 1 90.12 132 GLU B CA 1
ATOM 4011 C C . GLU B 1 132 ? 17.281 -5.008 16.062 1 90.12 132 GLU B C 1
ATOM 4013 O O . GLU B 1 132 ? 16.734 -3.896 16.094 1 90.12 132 GLU B O 1
ATOM 4018 N N . PRO B 1 133 ? 17.688 -5.617 15 1 91.38 133 PRO B N 1
ATOM 4019 C CA . PRO B 1 133 ? 17.422 -4.938 13.734 1 91.38 133 PRO B CA 1
ATOM 4020 C C . PRO B 1 133 ? 15.93 -4.727 13.477 1 91.38 133 PRO B C 1
ATOM 4022 O O . PRO B 1 133 ? 15.109 -5.555 13.875 1 91.38 133 PRO B O 1
ATOM 4025 N N . LEU B 1 134 ? 15.609 -3.709 12.789 1 94.75 134 LEU B N 1
ATOM 4026 C CA . LEU B 1 134 ? 14.219 -3.404 12.453 1 94.75 134 LEU B CA 1
ATOM 4027 C C . LEU B 1 134 ? 13.781 -4.172 11.211 1 94.75 134 LEU B C 1
ATOM 4029 O O . LEU B 1 134 ? 14.555 -4.312 10.258 1 94.75 134 LEU B O 1
ATOM 4033 N N . ASP B 1 135 ? 12.586 -4.684 11.203 1 95.06 135 ASP B N 1
ATOM 4034 C CA . ASP B 1 135 ? 12.031 -5.383 10.047 1 95.06 135 ASP B CA 1
ATOM 4035 C C . ASP B 1 135 ? 10.93 -4.562 9.391 1 95.06 135 ASP B C 1
ATOM 4037 O O . ASP B 1 135 ? 10.766 -3.377 9.688 1 95.06 135 ASP B O 1
ATOM 4041 N N . ASP B 1 136 ? 10.234 -5.141 8.438 1 96.38 136 ASP B N 1
ATOM 4042 C CA . ASP B 1 136 ? 9.234 -4.414 7.664 1 96.38 136 ASP B CA 1
ATOM 4043 C C . ASP B 1 136 ? 8.062 -3.992 8.547 1 96.38 136 ASP B C 1
ATOM 4045 O O . ASP B 1 136 ? 7.473 -2.932 8.336 1 96.38 136 ASP B O 1
ATOM 4049 N N . ASP B 1 137 ? 7.664 -4.82 9.445 1 97.12 137 ASP B N 1
ATOM 4050 C CA . ASP B 1 137 ? 6.598 -4.461 10.367 1 97.12 137 ASP B CA 1
ATOM 4051 C C . ASP B 1 137 ? 6.973 -3.234 11.195 1 97.12 137 ASP B C 1
ATOM 4053 O O . ASP B 1 137 ? 6.133 -2.369 11.453 1 97.12 137 ASP B O 1
ATOM 4057 N N . ASP B 1 138 ? 8.227 -3.207 11.664 1 97.62 138 ASP B N 1
ATOM 4058 C CA . ASP B 1 138 ? 8.727 -2.049 12.398 1 97.62 138 ASP B CA 1
ATOM 4059 C C . ASP B 1 138 ? 8.68 -0.789 11.539 1 97.62 138 ASP B C 1
ATOM 4061 O O . ASP B 1 138 ? 8.344 0.291 12.023 1 97.62 138 ASP B O 1
ATOM 4065 N N . LEU B 1 139 ? 9.094 -0.952 10.297 1 98 139 LEU B N 1
ATOM 4066 C CA . LEU B 1 139 ? 9.086 0.169 9.359 1 98 139 LEU B CA 1
ATOM 4067 C C . LEU B 1 139 ? 7.684 0.762 9.234 1 98 139 LEU B C 1
ATOM 4069 O O . LEU B 1 139 ? 7.516 1.983 9.258 1 98 139 LEU B O 1
ATOM 4073 N N . VAL B 1 140 ? 6.664 -0.083 9.094 1 98.62 140 VAL B N 1
ATOM 4074 C CA . VAL B 1 140 ? 5.273 0.344 8.969 1 98.62 140 VAL B CA 1
ATOM 4075 C C . VAL B 1 140 ? 4.812 0.994 10.273 1 98.62 140 VAL B C 1
ATOM 4077 O O . VAL B 1 140 ? 4.09 1.992 10.258 1 98.62 140 VAL B O 1
ATOM 4080 N N . GLU B 1 141 ? 5.184 0.42 11.367 1 98.69 141 GLU B N 1
ATOM 4081 C CA . GLU B 1 141 ? 4.809 0.965 12.672 1 98.69 141 GLU B CA 1
ATOM 4082 C C . GLU B 1 141 ? 5.426 2.344 12.891 1 98.69 141 GLU B C 1
ATOM 4084 O O . GLU B 1 141 ? 4.789 3.23 13.461 1 98.69 141 GLU B O 1
ATOM 4089 N N . LEU B 1 142 ? 6.711 2.52 12.508 1 98.69 142 LEU B N 1
ATOM 4090 C CA . LEU B 1 142 ? 7.344 3.832 12.57 1 98.69 142 LEU B CA 1
ATOM 4091 C C . LEU B 1 142 ? 6.543 4.863 11.781 1 98.69 142 LEU B C 1
ATOM 4093 O O . LEU B 1 142 ? 6.34 5.988 12.25 1 98.69 142 LEU B O 1
ATOM 4097 N N . GLU B 1 143 ? 6.137 4.477 10.602 1 98.81 143 GLU B N 1
ATOM 4098 C CA . GLU B 1 143 ? 5.32 5.348 9.766 1 98.81 143 GLU B CA 1
ATOM 4099 C C . GLU B 1 143 ? 4.004 5.699 10.453 1 98.81 143 GLU B C 1
ATOM 4101 O O . GLU B 1 143 ? 3.621 6.871 10.508 1 98.81 143 GLU B O 1
ATOM 4106 N N . ARG B 1 144 ? 3.352 4.664 10.969 1 98.81 144 ARG B N 1
ATOM 4107 C CA . ARG B 1 144 ? 2.061 4.832 11.625 1 98.81 144 ARG B CA 1
ATOM 4108 C C . ARG B 1 144 ? 2.174 5.773 12.82 1 98.81 144 ARG B C 1
ATOM 4110 O O . ARG B 1 144 ? 1.411 6.734 12.938 1 98.81 144 ARG B O 1
ATOM 4117 N N . LEU B 1 145 ? 3.102 5.562 13.695 1 98.81 145 LEU B N 1
ATOM 4118 C CA . LEU B 1 145 ? 3.281 6.359 14.898 1 98.81 145 LEU B CA 1
ATOM 4119 C C . LEU B 1 145 ? 3.689 7.789 14.555 1 98.81 145 LEU B C 1
ATOM 4121 O O . LEU B 1 145 ? 3.248 8.742 15.203 1 98.81 145 LEU B O 1
ATOM 4125 N N . SER B 1 146 ? 4.582 7.934 13.602 1 98.88 146 SER B N 1
ATOM 4126 C CA . SER B 1 146 ? 5 9.266 13.188 1 98.88 146 SER B CA 1
ATOM 4127 C C . SER B 1 146 ? 3.811 10.086 12.695 1 98.88 146 SER B C 1
ATOM 4129 O O . SER B 1 146 ? 3.67 11.258 13.055 1 98.88 146 SER B O 1
ATOM 4131 N N . ASN B 1 147 ? 2.969 9.461 11.938 1 98.88 147 ASN B N 1
ATOM 4132 C CA . ASN B 1 147 ? 1.811 10.18 11.414 1 98.88 147 ASN B CA 1
ATOM 4133 C C . ASN B 1 147 ? 0.789 10.461 12.516 1 98.88 147 ASN B C 1
ATOM 4135 O O . ASN B 1 147 ? 0.06 11.453 12.453 1 98.88 147 ASN B O 1
ATOM 4139 N N . ARG B 1 148 ? 0.742 9.617 13.531 1 98.69 148 ARG B N 1
ATOM 4140 C CA . ARG B 1 148 ? -0.088 9.922 14.695 1 98.69 148 ARG B CA 1
ATOM 4141 C C . ARG B 1 148 ? 0.379 11.195 15.383 1 98.69 148 ARG B C 1
ATOM 4143 O O . ARG B 1 148 ? -0.441 12.016 15.805 1 98.69 148 ARG B O 1
ATOM 4150 N N . ALA B 1 149 ? 1.691 11.32 15.492 1 98.69 149 ALA B N 1
ATOM 4151 C CA . ALA B 1 149 ? 2.252 12.539 16.078 1 98.69 149 ALA B CA 1
ATOM 4152 C 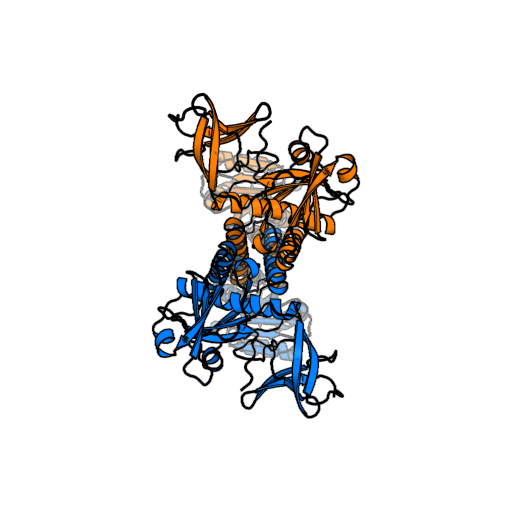C . ALA B 1 149 ? 1.893 13.766 15.242 1 98.69 149 ALA B C 1
ATOM 4154 O O . ALA B 1 149 ? 1.65 14.844 15.789 1 98.69 149 ALA B O 1
ATOM 4155 N N . VAL B 1 150 ? 1.902 13.625 13.938 1 98.69 150 VAL B N 1
ATOM 4156 C CA . VAL B 1 150 ? 1.495 14.711 13.047 1 98.69 150 VAL B CA 1
ATOM 4157 C C . VAL B 1 150 ? 0.039 15.078 13.32 1 98.69 150 VAL B C 1
ATOM 4159 O O . VAL B 1 150 ? -0.29 16.266 13.477 1 98.69 150 VAL B O 1
ATOM 4162 N N . TRP B 1 151 ? -0.818 14.062 13.445 1 98.25 151 TRP B N 1
ATOM 4163 C CA . TRP B 1 151 ? -2.242 14.273 13.68 1 98.25 151 TRP B CA 1
ATOM 4164 C C . TRP B 1 151 ? -2.475 14.945 15.031 1 98.25 151 TRP B C 1
ATOM 4166 O O . TRP B 1 151 ? -3.367 15.789 15.172 1 98.25 151 TRP B O 1
ATOM 4176 N N . GLU B 1 152 ? -1.663 14.625 15.945 1 98.19 152 GLU B N 1
ATOM 4177 C CA . GLU B 1 152 ? -1.837 15.117 17.312 1 98.19 152 GLU B CA 1
ATOM 4178 C C . GLU B 1 152 ? -1.388 16.578 17.438 1 98.19 152 GLU B C 1
ATOM 4180 O O . GLU B 1 152 ? -1.61 17.219 18.469 1 98.19 152 GLU B O 1
ATOM 4185 N N . SER B 1 153 ? -0.765 17.078 16.453 1 98 153 SER B N 1
ATOM 4186 C CA . SER B 1 153 ? -0.417 18.5 16.406 1 98 153 SER B CA 1
ATOM 4187 C C . SER B 1 153 ? 0.351 18.922 17.656 1 98 153 SER B C 1
ATOM 4189 O O . SER B 1 153 ? -0.033 19.875 18.328 1 98 153 SER B O 1
ATOM 4191 N N . ARG B 1 154 ? 1.471 18.328 17.797 1 98.44 154 ARG B N 1
ATOM 4192 C CA . ARG B 1 154 ? 2.295 18.578 18.969 1 98.44 154 ARG B CA 1
ATOM 4193 C C . ARG B 1 154 ? 3.145 19.828 18.781 1 98.44 154 ARG B C 1
ATOM 4195 O O . ARG B 1 154 ? 3.697 20.062 17.703 1 98.44 154 ARG B O 1
ATOM 4202 N N . ALA B 1 155 ? 3.283 20.609 19.812 1 98.62 155 ALA B N 1
ATOM 4203 C CA . ALA B 1 155 ? 4.109 21.812 19.766 1 98.62 155 ALA B CA 1
ATOM 4204 C C . ALA B 1 155 ? 5.59 21.453 19.672 1 98.62 155 ALA B C 1
ATOM 4206 O O . ALA B 1 155 ? 6.051 20.5 20.297 1 98.62 155 ALA B O 1
ATOM 4207 N N . VAL B 1 156 ? 6.324 22.172 18.922 1 98.69 156 VAL B N 1
ATOM 4208 C CA . VAL B 1 156 ? 7.773 22.062 18.812 1 98.69 156 VAL B CA 1
ATOM 4209 C C . VAL B 1 156 ? 8.43 23.344 19.344 1 98.69 156 VAL B C 1
ATOM 4211 O O . VAL B 1 156 ? 8.086 24.438 18.922 1 98.69 156 VAL B O 1
ATOM 4214 N N . SER B 1 157 ? 9.289 23.141 20.297 1 98.12 157 SER B N 1
ATOM 4215 C CA . SER B 1 157 ? 9.969 24.297 20.891 1 98.12 157 SER B CA 1
ATOM 4216 C C . SER B 1 157 ? 11.477 24.078 20.938 1 98.12 157 SER B C 1
ATOM 4218 O O . SER B 1 157 ? 11.961 22.953 20.75 1 98.12 157 SER B O 1
ATOM 4220 N N . TRP B 1 158 ? 12.156 25.125 21.078 1 95.69 158 TRP B N 1
ATOM 4221 C CA . TRP B 1 158 ? 13.609 25.031 21.219 1 95.69 158 TRP B CA 1
ATOM 4222 C C . TRP B 1 158 ? 14.117 26.062 22.219 1 95.69 158 TRP B C 1
ATOM 4224 O O . TRP B 1 158 ? 13.523 27.141 22.359 1 95.69 158 TRP B O 1
ATOM 4234 N N . GLU B 1 159 ? 15.164 25.703 22.906 1 93.88 159 GLU B N 1
ATOM 4235 C CA . GLU B 1 159 ? 15.828 26.562 23.891 1 93.88 159 GLU B CA 1
ATOM 4236 C C . GLU B 1 159 ? 17.328 26.266 23.953 1 93.88 159 GLU B C 1
ATOM 4238 O O . GLU B 1 159 ? 17.781 25.219 23.484 1 93.88 159 GLU B O 1
ATOM 4243 N N . THR B 1 160 ? 18.031 27.203 24.438 1 91.81 160 THR B N 1
ATOM 4244 C CA . THR B 1 160 ? 19.453 27.031 24.656 1 91.81 160 THR B CA 1
ATOM 4245 C C . THR B 1 160 ? 19.75 26.766 26.125 1 91.81 160 THR B C 1
ATOM 4247 O O . THR B 1 160 ? 19.312 27.516 27 1 91.81 160 THR B O 1
ATOM 4250 N N . LEU B 1 161 ? 20.453 25.703 26.375 1 90.19 161 LEU B N 1
ATOM 4251 C CA . LEU B 1 161 ? 20.844 25.297 27.719 1 90.19 161 LEU B CA 1
ATOM 4252 C C . LEU B 1 161 ? 22.359 25.172 27.844 1 90.19 161 LEU B C 1
ATOM 4254 O O . LEU B 1 161 ? 23.047 25.062 26.828 1 90.19 161 LEU B O 1
ATOM 4258 N N . SER B 1 162 ? 22.781 25.234 29.125 1 87.56 162 SER B N 1
ATOM 4259 C CA . SER B 1 162 ? 24.172 24.844 29.344 1 87.56 162 SER B CA 1
ATOM 4260 C C . SER B 1 162 ? 24.375 23.344 29.109 1 87.56 162 SER B C 1
ATOM 4262 O O . SER B 1 162 ? 23.406 22.578 29.109 1 87.56 162 SER B O 1
ATOM 4264 N N . GLU B 1 163 ? 25.562 23.031 28.859 1 83.75 163 GLU B N 1
ATOM 4265 C CA . GLU B 1 163 ? 25.859 21.609 28.656 1 83.75 163 GLU B CA 1
ATOM 4266 C C . GLU B 1 163 ? 25.375 20.766 29.828 1 83.75 163 GLU B C 1
ATOM 4268 O O . GLU B 1 163 ? 24.812 19.688 29.641 1 83.75 163 GLU B O 1
ATOM 4273 N N . SER B 1 164 ? 25.641 21.219 31.031 1 84.38 164 SER B N 1
ATOM 4274 C CA . SER B 1 164 ? 25.25 20.5 32.25 1 84.38 164 SER B CA 1
ATOM 4275 C C . SER B 1 164 ? 23.734 20.359 32.312 1 84.38 164 SER B C 1
ATOM 4277 O O . SER B 1 164 ? 23.219 19.281 32.656 1 84.38 164 SER B O 1
ATOM 4279 N N . GLU B 1 165 ? 23.031 21.391 32 1 88.06 165 GLU B N 1
ATOM 4280 C CA . GLU B 1 165 ? 21.562 21.359 32.031 1 88.06 165 GLU B CA 1
ATOM 4281 C C . GLU B 1 165 ? 21.016 20.422 30.953 1 88.06 165 GLU B C 1
ATOM 4283 O O . GLU B 1 165 ? 20.047 19.703 31.188 1 88.06 165 GLU B O 1
ATOM 4288 N N . ALA B 1 166 ? 21.594 20.516 29.781 1 85.94 166 ALA B N 1
ATOM 4289 C CA . ALA B 1 166 ? 21.141 19.688 28.672 1 85.94 166 ALA B CA 1
ATOM 4290 C C . ALA B 1 166 ? 21.281 18.203 28.984 1 85.94 166 ALA B C 1
ATOM 4292 O O . ALA B 1 166 ? 20.391 17.406 28.656 1 85.94 166 ALA B O 1
ATOM 4293 N N . ARG B 1 167 ? 22.359 17.844 29.609 1 82.75 167 ARG B N 1
ATOM 4294 C CA . ARG B 1 167 ? 22.625 16.453 29.938 1 82.75 167 ARG B CA 1
ATOM 4295 C C . ARG B 1 167 ? 21.641 15.953 31 1 82.75 167 ARG B C 1
ATOM 4297 O O . ARG B 1 167 ? 21.406 14.742 31.125 1 82.75 167 ARG B O 1
ATOM 4304 N N . ASN B 1 168 ? 21.031 16.875 31.688 1 86.25 168 ASN B N 1
ATOM 4305 C CA . ASN B 1 168 ? 20.094 16.516 32.75 1 86.25 168 ASN B CA 1
ATOM 4306 C C . ASN B 1 168 ? 18.672 16.375 32.219 1 86.25 168 ASN B C 1
ATOM 4308 O O . ASN B 1 168 ? 17.766 15.945 32.938 1 86.25 168 ASN B O 1
ATOM 4312 N N . VAL B 1 169 ? 18.531 16.734 30.953 1 86.5 169 VAL B N 1
ATOM 4313 C CA . VAL B 1 169 ? 17.203 16.562 30.359 1 86.5 169 VAL B CA 1
ATOM 4314 C C . VAL B 1 169 ? 16.938 15.07 30.141 1 86.5 169 VAL B C 1
ATOM 4316 O O . VAL B 1 169 ? 17.688 14.391 29.438 1 86.5 169 VAL B O 1
ATOM 4319 N N . GLU B 1 170 ? 15.922 14.57 30.781 1 84.31 170 GLU B N 1
ATOM 4320 C CA . GLU B 1 170 ? 15.586 13.148 30.703 1 84.31 170 GLU B CA 1
ATOM 4321 C C . GLU B 1 170 ? 15.273 12.742 29.266 1 84.31 170 GLU B C 1
ATOM 4323 O O . GLU B 1 170 ? 14.438 13.359 28.609 1 84.31 170 GLU B O 1
ATOM 4328 N N . GLY B 1 171 ? 16.016 11.797 28.766 1 82.12 171 GLY B N 1
ATOM 4329 C CA . GLY B 1 171 ? 15.711 11.219 27.469 1 82.12 171 GLY B CA 1
ATOM 4330 C C . GLY B 1 171 ? 16.359 11.969 26.312 1 82.12 171 GLY B C 1
ATOM 4331 O O . GLY B 1 171 ? 16.125 11.641 25.156 1 82.12 171 GLY B O 1
ATOM 4332 N N . ILE B 1 172 ? 17.078 12.938 26.641 1 82.44 172 ILE B N 1
ATOM 4333 C CA . ILE B 1 172 ? 17.672 13.758 25.578 1 82.44 172 ILE B CA 1
ATOM 4334 C C . ILE B 1 172 ? 18.578 12.891 24.703 1 82.44 172 ILE B C 1
ATOM 4336 O O . ILE B 1 172 ? 19.328 12.055 25.219 1 82.44 172 ILE B O 1
ATOM 4340 N N . ALA B 1 173 ? 18.297 13 23.438 1 76.94 173 ALA B N 1
ATOM 4341 C CA . ALA B 1 173 ? 19.156 12.32 22.484 1 76.94 173 ALA B CA 1
ATOM 4342 C C . ALA B 1 173 ? 20.266 13.258 22 1 76.94 173 ALA B C 1
ATOM 4344 O O . ALA B 1 173 ? 20.016 14.43 21.719 1 76.94 173 ALA B O 1
ATOM 4345 N N . PHE B 1 174 ? 21.453 12.695 22.172 1 68.69 174 PHE B N 1
ATOM 4346 C CA . PHE B 1 174 ? 22.594 13.414 21.625 1 68.69 174 PHE B CA 1
ATOM 4347 C C . PHE B 1 174 ? 23.078 12.75 20.344 1 68.69 174 PHE B C 1
ATOM 4349 O O . PHE B 1 174 ? 23.031 11.523 20.219 1 68.69 174 PHE B O 1
ATOM 4356 N N . ASN B 1 175 ? 22.984 13.328 19.25 1 58.97 175 ASN B N 1
ATOM 4357 C CA . ASN B 1 175 ? 23.625 12.836 18.031 1 58.97 175 ASN B CA 1
ATOM 4358 C C . ASN B 1 175 ? 25.031 13.367 17.875 1 58.97 175 ASN B C 1
ATOM 4360 O O . ASN B 1 175 ? 25.281 14.57 18.031 1 58.97 175 ASN B O 1
ATOM 4364 N N . THR B 1 176 ? 26.031 12.414 17.969 1 50.34 176 THR B N 1
ATOM 4365 C CA . THR B 1 176 ? 27.406 12.883 17.828 1 50.34 176 THR B CA 1
ATOM 4366 C C . THR B 1 176 ? 27.5 13.969 16.766 1 50.34 176 THR B C 1
ATOM 4368 O O . THR B 1 176 ? 28.25 14.93 16.922 1 50.34 176 THR B O 1
ATOM 4371 N N . LYS B 1 177 ? 26.797 13.625 15.719 1 47.38 177 LYS B N 1
ATOM 4372 C CA . LYS B 1 177 ? 26.922 14.594 14.625 1 47.38 177 LYS B CA 1
ATOM 4373 C C . LYS B 1 177 ? 26.156 15.875 14.945 1 47.38 177 LYS B C 1
ATOM 4375 O O . LYS B 1 177 ? 26.656 16.984 14.695 1 47.38 177 LYS B O 1
ATOM 4380 N N . THR B 1 178 ? 24.922 15.664 15.461 1 46.03 178 THR B N 1
ATOM 4381 C CA . THR B 1 178 ? 24.125 16.859 15.711 1 46.03 178 THR B CA 1
ATOM 4382 C C . THR B 1 178 ? 24.719 17.672 16.859 1 46.03 178 THR B C 1
ATOM 4384 O O . THR B 1 178 ? 24.359 18.844 17.047 1 46.03 178 THR B O 1
ATOM 4387 N N . GLU B 1 179 ? 25.562 17.047 17.656 1 47.44 179 GLU B N 1
ATOM 4388 C CA . GLU B 1 179 ? 26.234 17.719 18.766 1 47.44 179 GLU B CA 1
ATOM 4389 C C . GLU B 1 179 ? 27.219 18.766 18.25 1 47.44 179 GLU B C 1
ATOM 4391 O O . GLU B 1 179 ? 27.453 19.781 18.906 1 47.44 179 GLU B O 1
ATOM 4396 N N . GLU B 1 180 ? 27.828 18.391 17.219 1 45.69 180 GLU B N 1
ATOM 4397 C CA . GLU B 1 180 ? 28.812 19.391 16.797 1 45.69 180 GLU B CA 1
ATOM 4398 C C . GLU B 1 180 ? 28.156 20.75 16.594 1 45.69 180 GLU B C 1
ATOM 4400 O O . GLU B 1 180 ? 28.719 21.781 16.984 1 45.69 180 GLU B O 1
ATOM 4405 N N . GLY B 1 181 ? 27.031 20.734 15.961 1 45.97 181 GLY B N 1
ATOM 4406 C CA . GLY B 1 181 ? 26.406 22.016 15.688 1 45.97 181 GLY B CA 1
ATOM 4407 C C . GLY B 1 181 ? 25.562 22.531 16.859 1 45.97 181 GLY B C 1
ATOM 4408 O O . GLY B 1 181 ? 25.125 23.672 16.844 1 45.97 181 GLY B O 1
ATOM 4409 N N . ALA B 1 182 ? 25.234 21.641 17.766 1 49.53 182 ALA B N 1
ATOM 4410 C CA . ALA B 1 182 ? 24.453 22.016 18.938 1 49.53 182 ALA B CA 1
ATOM 4411 C C . ALA B 1 182 ? 25.344 22.672 20 1 49.53 182 ALA B C 1
ATOM 4413 O O . ALA B 1 182 ? 24.875 23.453 20.812 1 49.53 182 ALA B O 1
ATOM 4414 N N . MET B 1 183 ? 26.719 22.344 19.859 1 49.25 183 MET B N 1
ATOM 4415 C CA . MET B 1 183 ? 27.672 22.828 20.844 1 49.25 183 MET B CA 1
ATOM 4416 C C . MET B 1 183 ? 28.359 24.109 20.359 1 49.25 183 MET B C 1
ATOM 4418 O O . MET B 1 183 ? 28.953 24.125 19.281 1 49.25 183 MET B O 1
ATOM 4422 N N . SER B 1 184 ? 27.703 25.156 20.312 1 43.38 184 SER B N 1
ATOM 4423 C CA . SER B 1 184 ? 28.484 26.359 20.047 1 43.38 184 SER B CA 1
ATOM 4424 C C . SER B 1 184 ? 29.422 26.688 21.203 1 43.38 184 SER B C 1
ATOM 4426 O O . SER B 1 184 ? 29.047 26.562 22.359 1 43.38 184 SER B O 1
ATOM 4428 N N . GLY B 1 185 ? 30.703 26.938 20.688 1 45.44 185 GLY B N 1
ATOM 4429 C CA . GLY B 1 185 ? 31.781 27.422 21.531 1 45.44 185 GLY B CA 1
ATOM 4430 C C . GLY B 1 185 ? 31.375 27.562 22.984 1 45.44 185 GLY B C 1
ATOM 4431 O O . GLY B 1 185 ? 32.156 27.234 23.891 1 45.44 185 GLY B O 1
ATOM 4432 N N . SER B 1 186 ? 30.516 28.578 23.266 1 50.38 186 SER B N 1
ATOM 4433 C CA . SER B 1 186 ? 30.172 28.922 24.641 1 50.38 186 SER B CA 1
ATOM 4434 C C . SER B 1 186 ? 29.219 27.891 25.25 1 50.38 186 SER B C 1
ATOM 4436 O O . SER B 1 186 ? 28.078 27.766 24.781 1 50.38 186 SER B O 1
ATOM 4438 N N . GLU B 1 187 ? 29.688 26.984 25.953 1 61.56 187 GLU B N 1
ATOM 4439 C CA . GLU B 1 187 ? 29.078 26.078 26.938 1 61.56 187 GLU B CA 1
ATOM 4440 C C . GLU B 1 187 ? 27.578 25.953 26.719 1 61.56 187 GLU B C 1
ATOM 4442 O O . GLU B 1 187 ? 26.859 25.516 27.625 1 61.56 187 GLU B O 1
ATOM 4447 N N . ALA B 1 188 ? 26.969 26.375 25.406 1 81.56 188 ALA B N 1
ATOM 4448 C CA . ALA B 1 188 ? 25.516 26.359 25.297 1 81.56 188 ALA B CA 1
ATOM 4449 C C . ALA B 1 188 ? 25.062 25.312 24.281 1 81.56 188 ALA B C 1
ATOM 4451 O O . ALA B 1 188 ? 25.703 25.109 23.25 1 81.56 188 ALA B O 1
ATOM 4452 N N . VAL B 1 189 ? 24.094 24.5 24.625 1 86.56 189 VAL B N 1
ATOM 4453 C CA . VAL B 1 189 ? 23.516 23.438 23.828 1 86.56 189 VAL B CA 1
ATOM 4454 C C . VAL B 1 189 ? 22.062 23.797 23.469 1 86.56 189 VAL B C 1
ATOM 4456 O O . VAL B 1 189 ? 21.266 24.125 24.344 1 86.56 189 VAL B O 1
ATOM 4459 N N . ARG B 1 190 ? 21.797 23.812 22.094 1 92.06 190 ARG B N 1
ATOM 4460 C CA . ARG B 1 190 ? 20.406 24.016 21.672 1 92.06 190 ARG B CA 1
ATOM 4461 C C . ARG B 1 190 ? 19.609 22.719 21.75 1 92.06 190 ARG B C 1
ATOM 4463 O O . ARG B 1 190 ? 20.016 21.703 21.188 1 92.06 190 ARG B O 1
ATOM 4470 N N . VAL B 1 191 ? 18.5 22.828 22.453 1 93.69 191 VAL B N 1
ATOM 4471 C CA . VAL B 1 191 ? 17.672 21.641 22.656 1 93.69 191 VAL B CA 1
ATOM 4472 C C . VAL B 1 191 ? 16.312 21.844 21.984 1 93.69 191 VAL B C 1
ATOM 4474 O O . VAL B 1 191 ? 15.656 22.875 22.188 1 93.69 191 VAL B O 1
ATOM 4477 N N . VAL B 1 192 ? 15.906 20.953 21.141 1 95.81 192 VAL B N 1
ATOM 4478 C CA . VAL B 1 192 ? 14.609 20.953 20.469 1 95.81 192 VAL B CA 1
ATOM 4479 C C . VAL B 1 192 ? 13.703 19.906 21.109 1 95.81 192 VAL B C 1
ATOM 4481 O O . VAL B 1 192 ? 14.109 18.75 21.312 1 95.81 192 VAL B O 1
ATOM 4484 N N . THR B 1 193 ? 12.484 20.312 21.406 1 97.19 193 THR B N 1
ATOM 4485 C CA . THR B 1 193 ? 11.531 19.438 22.078 1 97.19 193 THR B CA 1
ATOM 4486 C C . THR B 1 193 ? 10.242 19.328 21.266 1 97.19 193 THR B C 1
ATOM 4488 O O . THR B 1 193 ? 9.625 20.344 20.938 1 97.19 193 THR B O 1
ATOM 4491 N N . VAL B 1 194 ? 9.914 18.172 20.812 1 98.31 194 VAL B N 1
ATOM 4492 C CA . VAL B 1 194 ? 8.555 17.859 20.391 1 98.31 194 VAL B CA 1
ATOM 4493 C C . VAL B 1 194 ? 7.727 17.406 21.594 1 98.31 194 VAL B C 1
ATOM 4495 O O . VAL B 1 194 ? 7.988 16.359 22.172 1 98.31 194 VAL B O 1
ATOM 4498 N N . GLU B 1 195 ? 6.781 18.156 21.922 1 98.38 195 GLU B N 1
ATOM 4499 C CA . GLU B 1 195 ? 6.051 18.016 23.188 1 98.38 195 GLU B CA 1
ATOM 4500 C C . GLU B 1 195 ? 5.594 16.578 23.406 1 98.38 195 GLU B C 1
ATOM 4502 O O . GLU B 1 195 ? 4.855 16.016 22.578 1 98.38 195 GLU B O 1
ATOM 4507 N N . ASP B 1 196 ? 6.059 15.945 24.547 1 97.06 196 ASP B N 1
ATOM 4508 C CA . ASP B 1 196 ? 5.668 14.617 25.016 1 97.06 196 ASP B CA 1
ATOM 4509 C C . ASP B 1 196 ? 5.973 13.555 23.969 1 97.06 196 ASP B C 1
ATOM 4511 O O . ASP B 1 196 ? 5.215 12.594 23.797 1 97.06 196 ASP B O 1
ATOM 4515 N N . TRP B 1 197 ? 7.027 13.844 23.203 1 97.56 197 TRP B N 1
ATOM 4516 C CA . TRP B 1 197 ? 7.285 12.922 22.109 1 97.56 197 TRP B CA 1
ATOM 4517 C C . TRP B 1 197 ? 8.781 12.703 21.922 1 97.56 197 TRP B C 1
ATOM 4519 O O . TRP B 1 197 ? 9.242 11.555 21.844 1 97.56 197 TRP B O 1
ATOM 4529 N N . ASP B 1 198 ? 9.562 13.781 21.891 1 96.19 198 ASP B N 1
ATOM 4530 C CA . ASP B 1 198 ? 11.008 13.688 21.672 1 96.19 198 ASP B CA 1
ATOM 4531 C C . ASP B 1 198 ? 11.719 14.938 22.188 1 96.19 198 ASP B C 1
ATOM 4533 O O . ASP B 1 198 ? 11.125 16.016 22.266 1 96.19 198 ASP B O 1
ATOM 4537 N N . VAL B 1 199 ? 12.953 14.789 22.594 1 95.12 199 VAL B N 1
ATOM 4538 C CA . VAL B 1 199 ? 13.836 15.875 23 1 95.12 199 VAL B CA 1
ATOM 4539 C C . VAL B 1 199 ? 15.266 15.57 22.547 1 95.12 199 VAL B C 1
ATOM 4541 O O . VAL B 1 199 ? 15.773 14.477 22.781 1 95.12 199 VAL B O 1
ATOM 4544 N N . ALA B 1 200 ? 15.859 16.5 21.906 1 93.19 200 ALA B N 1
ATOM 4545 C CA . ALA B 1 200 ? 17.188 16.25 21.375 1 93.19 200 ALA B CA 1
ATOM 4546 C C . ALA B 1 200 ? 17.984 17.547 21.25 1 93.19 200 ALA B C 1
ATOM 4548 O O . ALA B 1 200 ? 17.406 18.625 21.109 1 93.19 200 ALA B O 1
ATOM 4549 N N . ALA B 1 201 ? 19.312 17.406 21.375 1 91.31 201 ALA B N 1
ATOM 4550 C CA . ALA B 1 201 ? 20.203 18.516 21 1 91.31 201 ALA B CA 1
ATOM 4551 C C . ALA B 1 201 ? 20.281 18.656 19.469 1 91.31 201 ALA B C 1
ATOM 4553 O O . ALA B 1 201 ? 20.672 17.719 18.781 1 91.31 201 ALA B O 1
ATOM 4554 N N . CYS B 1 202 ? 19.828 19.812 18.969 1 91.38 202 CYS B N 1
ATOM 4555 C CA . CYS B 1 202 ? 19.766 19.953 17.516 1 91.38 202 CYS B CA 1
ATOM 4556 C C . CYS B 1 202 ? 19.891 21.422 17.109 1 91.38 202 CYS B C 1
ATOM 4558 O O . CYS B 1 202 ? 19.219 22.281 17.656 1 91.38 202 CYS B O 1
ATOM 4560 N N . GLY B 1 203 ? 20.75 21.641 16.141 1 91.19 203 GLY B N 1
ATOM 4561 C CA . GLY B 1 203 ? 20.969 22.984 15.656 1 91.19 203 GLY B CA 1
ATOM 4562 C C . GLY B 1 203 ? 20.266 23.281 14.352 1 91.19 203 GLY B C 1
ATOM 4563 O O . GLY B 1 203 ? 20.484 24.344 13.742 1 91.19 203 GLY B O 1
ATOM 4564 N N . GLY B 1 204 ? 19.391 22.422 13.875 1 93.56 204 GLY B N 1
ATOM 4565 C CA . GLY B 1 204 ? 18.719 22.594 12.594 1 93.56 204 GLY B CA 1
ATOM 4566 C C . GLY B 1 204 ? 17.5 23.5 12.672 1 93.56 204 GLY B C 1
ATOM 4567 O O . GLY B 1 204 ? 17.234 24.109 13.711 1 93.56 204 GLY B O 1
ATOM 4568 N N . THR B 1 205 ? 16.859 23.703 11.523 1 97.25 205 THR B N 1
ATOM 4569 C CA . THR B 1 205 ? 15.602 24.453 11.477 1 97.25 205 THR B CA 1
ATOM 4570 C C . THR B 1 205 ? 14.406 23.516 11.641 1 97.25 205 THR B C 1
ATOM 4572 O O . THR B 1 205 ? 14.422 22.391 11.125 1 97.25 205 THR B O 1
ATOM 4575 N N . HIS B 1 206 ? 13.406 24.031 12.391 1 98.19 206 HIS B N 1
ATOM 4576 C CA . HIS B 1 206 ? 12.25 23.203 12.711 1 98.19 206 HIS B CA 1
ATOM 4577 C C . HIS B 1 206 ? 10.953 23.969 12.539 1 98.19 206 HIS B C 1
ATOM 4579 O O . HIS B 1 206 ? 10.945 25.203 12.594 1 98.19 206 HIS B O 1
ATOM 4585 N N . VAL B 1 207 ? 9.898 23.25 12.312 1 98.5 207 VAL B N 1
ATOM 4586 C CA . VAL B 1 207 ? 8.562 23.844 12.352 1 98.5 207 VAL B CA 1
ATOM 4587 C C . VAL B 1 207 ? 8.102 23.969 13.805 1 98.5 207 VAL B C 1
ATOM 4589 O O . VAL B 1 207 ? 8.648 23.312 14.695 1 98.5 207 VAL B O 1
ATOM 4592 N N . ALA B 1 208 ? 7.082 24.703 14.023 1 98.19 208 ALA B N 1
ATOM 4593 C CA . ALA B 1 208 ? 6.648 25.016 15.383 1 98.19 208 ALA B CA 1
ATOM 4594 C C . ALA B 1 208 ? 5.633 23.984 15.883 1 98.19 208 ALA B C 1
ATOM 4596 O O . ALA B 1 208 ? 5.344 23.922 17.078 1 98.19 208 ALA B O 1
ATOM 4597 N N . ASN B 1 209 ? 5.055 23.219 14.953 1 98.44 209 ASN B N 1
ATOM 4598 C CA . ASN B 1 209 ? 4.039 22.203 15.258 1 98.44 209 ASN B CA 1
ATOM 4599 C C . ASN B 1 209 ? 4.109 21.031 14.297 1 98.44 209 ASN B C 1
ATOM 4601 O O . ASN B 1 209 ? 4.32 21.203 13.094 1 98.44 209 ASN B O 1
ATOM 4605 N N . THR B 1 210 ? 3.873 19.859 14.852 1 98.75 210 THR B N 1
ATOM 4606 C CA . THR B 1 210 ? 4.031 18.672 14.023 1 98.75 210 THR B CA 1
ATOM 4607 C C . THR B 1 210 ? 2.975 18.625 12.93 1 98.75 210 THR B C 1
ATOM 4609 O O . THR B 1 210 ? 3.15 17.938 11.914 1 98.75 210 THR B O 1
ATOM 4612 N N . ALA B 1 211 ? 1.851 19.344 13.055 1 97.62 211 ALA B N 1
ATOM 4613 C CA . ALA B 1 211 ? 0.806 19.375 12.031 1 97.62 211 ALA B CA 1
ATOM 4614 C C . ALA B 1 211 ? 1.332 19.953 10.727 1 97.62 211 ALA B C 1
ATOM 4616 O O . ALA B 1 211 ? 0.782 19.688 9.656 1 97.62 211 ALA B O 1
ATOM 4617 N N . GLU B 1 212 ? 2.396 20.719 10.828 1 97.75 212 GLU B N 1
ATOM 4618 C CA . GLU B 1 212 ? 2.938 21.391 9.656 1 97.75 212 GLU B CA 1
ATOM 4619 C C . GLU B 1 212 ? 3.74 20.438 8.781 1 97.75 212 GLU B C 1
ATOM 4621 O O . GLU B 1 212 ? 4.043 20.75 7.629 1 97.75 212 GLU B O 1
ATOM 4626 N N . ILE B 1 213 ? 4.086 19.281 9.281 1 98.56 213 ILE B N 1
ATOM 4627 C CA . ILE B 1 213 ? 5 18.375 8.609 1 98.56 213 ILE B CA 1
ATOM 4628 C C . ILE B 1 213 ? 4.32 17.781 7.371 1 98.56 213 ILE B C 1
ATOM 4630 O O . ILE B 1 213 ? 4.961 17.609 6.332 1 98.56 213 ILE B O 1
ATOM 4634 N N . GLY B 1 214 ? 2.969 17.5 7.512 1 97.5 214 GLY B N 1
ATOM 4635 C CA . GLY B 1 214 ? 2.285 16.734 6.484 1 97.5 214 GLY B CA 1
ATOM 4636 C C . GLY B 1 214 ? 2.529 15.234 6.594 1 97.5 214 GLY B C 1
ATOM 4637 O O . GLY B 1 214 ? 3.037 14.758 7.609 1 97.5 214 GLY B O 1
ATOM 4638 N N . PRO B 1 215 ? 2.111 14.562 5.566 1 97.75 215 PRO B N 1
ATOM 4639 C CA . PRO B 1 215 ? 2.254 13.109 5.621 1 97.75 215 PRO B CA 1
ATOM 4640 C C . PRO B 1 215 ? 3.711 12.656 5.605 1 97.75 215 PRO B C 1
ATOM 4642 O O . PRO B 1 215 ? 4.535 13.234 4.891 1 97.75 215 PRO B O 1
ATOM 4645 N N . ILE B 1 216 ? 4.023 11.641 6.383 1 98.81 216 ILE B N 1
ATOM 4646 C CA . ILE B 1 216 ? 5.332 11 6.441 1 98.81 216 ILE B CA 1
ATOM 4647 C C . ILE B 1 216 ? 5.242 9.586 5.879 1 98.81 216 ILE B C 1
ATOM 4649 O O . ILE B 1 216 ? 4.348 8.82 6.254 1 98.81 216 ILE B O 1
ATOM 4653 N N . ALA B 1 217 ? 6.082 9.25 4.93 1 98.81 217 ALA B N 1
ATOM 4654 C CA . ALA B 1 217 ? 6.109 7.906 4.367 1 98.81 217 ALA B CA 1
ATOM 4655 C C . ALA B 1 217 ? 7.488 7.273 4.527 1 98.81 217 ALA B C 1
ATOM 4657 O O . ALA B 1 217 ? 8.5 7.887 4.188 1 98.81 217 ALA B O 1
ATOM 4658 N N . THR B 1 218 ? 7.555 6.121 5.086 1 98.56 218 THR B N 1
ATOM 4659 C CA . THR B 1 218 ? 8.812 5.383 5.082 1 98.56 218 THR B CA 1
ATOM 4660 C C . THR B 1 218 ? 9.07 4.762 3.711 1 98.56 218 THR B C 1
ATOM 4662 O O . THR B 1 218 ? 8.141 4.285 3.055 1 98.56 218 THR B O 1
ATOM 4665 N N . LEU B 1 219 ? 10.305 4.77 3.295 1 98 219 LEU B N 1
ATOM 4666 C CA . LEU B 1 219 ? 10.68 4.344 1.952 1 98 219 LEU B CA 1
ATOM 4667 C C . LEU B 1 219 ? 11.383 2.992 1.988 1 98 219 LEU B C 1
ATOM 4669 O O . LEU B 1 219 ? 11.039 2.084 1.229 1 98 219 LEU B O 1
ATOM 4673 N N . ASP B 1 220 ? 12.391 2.895 2.857 1 95.88 220 ASP B N 1
ATOM 4674 C CA . ASP B 1 220 ? 13.227 1.698 2.873 1 95.88 220 ASP B CA 1
ATOM 4675 C C . ASP B 1 220 ? 13.977 1.566 4.199 1 95.88 220 ASP B C 1
ATOM 4677 O O . ASP B 1 220 ? 14.023 2.514 4.988 1 95.88 220 ASP B O 1
ATOM 4681 N N . ARG B 1 221 ? 14.438 0.368 4.438 1 95.56 221 ARG B N 1
ATOM 4682 C CA . ARG B 1 221 ? 15.336 0.086 5.555 1 95.56 221 ARG B CA 1
ATOM 4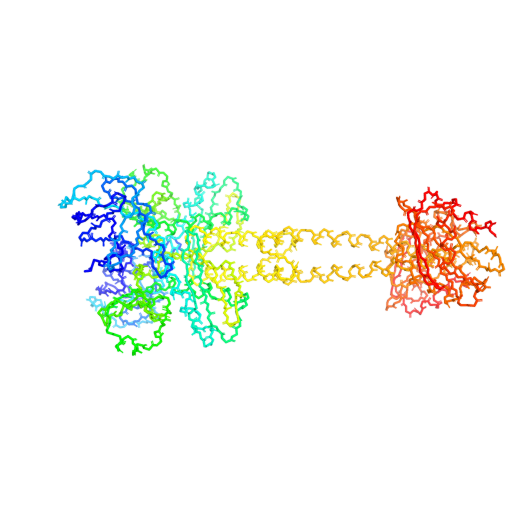683 C C . ARG B 1 221 ? 16.516 -0.764 5.102 1 95.56 221 ARG B C 1
ATOM 4685 O O . ARG B 1 221 ? 16.375 -1.615 4.223 1 95.56 221 ARG B O 1
ATOM 4692 N N . SER B 1 222 ? 17.594 -0.475 5.652 1 94.38 222 SER B N 1
ATOM 4693 C CA . SER B 1 222 ? 18.797 -1.268 5.379 1 94.38 222 SER B CA 1
ATOM 4694 C C . SER B 1 222 ? 19.688 -1.36 6.609 1 94.38 222 SER B C 1
ATOM 4696 O O . SER B 1 222 ? 19.406 -0.751 7.641 1 94.38 222 SER B O 1
ATOM 4698 N N . ASN B 1 223 ? 20.656 -2.236 6.562 1 90.31 223 ASN B N 1
ATOM 4699 C CA . ASN B 1 223 ? 21.641 -2.402 7.629 1 90.31 223 ASN B CA 1
ATOM 4700 C C . ASN B 1 223 ? 23.047 -2.076 7.145 1 90.31 223 ASN B C 1
ATOM 4702 O O . ASN B 1 223 ? 23.781 -2.971 6.738 1 90.31 223 ASN B O 1
ATOM 4706 N N . PRO B 1 224 ? 23.375 -0.877 7.262 1 88.81 224 PRO B N 1
ATOM 4707 C CA . PRO B 1 224 ? 24.703 -0.489 6.75 1 88.81 224 PRO B CA 1
ATOM 4708 C C . PRO B 1 224 ? 25.844 -0.996 7.621 1 88.81 224 PRO B C 1
ATOM 4710 O O . PRO B 1 224 ? 27 -0.953 7.207 1 88.81 224 PRO B O 1
ATOM 4713 N N . GLY B 1 225 ? 25.641 -1.411 8.867 1 86.44 225 GLY B N 1
ATOM 4714 C CA . GLY B 1 225 ? 26.641 -1.936 9.789 1 86.44 225 GLY B CA 1
ATOM 4715 C C . GLY B 1 225 ? 26.047 -2.701 10.953 1 86.44 225 GLY B C 1
ATOM 4716 O O . GLY B 1 225 ? 24.828 -2.668 11.164 1 86.44 225 GLY B O 1
ATOM 4717 N N . GLU B 1 226 ? 26.953 -3.281 11.656 1 86.62 226 GLU B N 1
ATOM 4718 C CA . GLU B 1 226 ? 26.484 -4.086 12.789 1 86.62 226 GLU B CA 1
ATOM 4719 C C . GLU B 1 226 ? 25.766 -3.23 13.812 1 86.62 226 GLU B C 1
ATOM 4721 O O . GLU B 1 226 ? 26.266 -2.191 14.242 1 86.62 226 GLU B O 1
ATOM 4726 N N . GLY B 1 227 ? 24.578 -3.562 14.094 1 88.88 227 GLY B N 1
ATOM 4727 C CA . GLY B 1 227 ? 23.812 -2.91 15.141 1 88.88 227 GLY B CA 1
ATOM 4728 C C . GLY B 1 227 ? 23.156 -1.627 14.68 1 88.88 227 GLY B C 1
ATOM 4729 O O . GLY B 1 227 ? 22.609 -0.878 15.5 1 88.88 227 GLY B O 1
ATOM 4730 N N . VAL B 1 228 ? 23.25 -1.347 13.383 1 93.44 228 VAL B N 1
ATOM 4731 C CA . VAL B 1 228 ? 22.703 -0.1 12.867 1 93.44 228 VAL B CA 1
ATOM 4732 C C . VAL B 1 228 ? 21.625 -0.405 11.82 1 93.44 228 VAL B C 1
ATOM 4734 O O . VAL B 1 228 ? 21.828 -1.254 10.953 1 93.44 228 VAL B O 1
ATOM 4737 N N . THR B 1 229 ? 20.547 0.166 11.992 1 94.81 229 THR B N 1
ATOM 4738 C CA . THR B 1 229 ? 19.5 0.12 10.977 1 94.81 229 THR B CA 1
ATOM 4739 C C . THR B 1 229 ? 19.297 1.495 10.344 1 94.81 229 THR B C 1
ATOM 4741 O O . THR B 1 229 ? 19.062 2.477 11.047 1 94.81 229 THR B O 1
ATOM 4744 N N . ARG B 1 230 ? 19.516 1.565 9.102 1 97.38 230 ARG B N 1
ATOM 4745 C CA . ARG B 1 230 ? 19.219 2.787 8.359 1 97.38 230 ARG B CA 1
ATOM 4746 C C . ARG B 1 230 ? 17.766 2.824 7.918 1 97.38 230 ARG B C 1
ATOM 4748 O O . ARG B 1 230 ? 17.297 1.917 7.23 1 97.38 230 ARG B O 1
ATOM 4755 N N . VAL B 1 231 ? 17.047 3.854 8.289 1 97.69 231 VAL B N 1
ATOM 4756 C CA . VAL B 1 231 ? 15.68 4.078 7.859 1 97.69 231 VAL B CA 1
ATOM 4757 C C . VAL B 1 231 ? 15.625 5.281 6.918 1 97.69 231 VAL B C 1
ATOM 4759 O O . VAL B 1 231 ? 16.078 6.371 7.27 1 97.69 231 VAL B O 1
ATOM 4762 N N . GLU B 1 232 ? 15.133 5.113 5.754 1 98.44 232 GLU B N 1
ATOM 4763 C CA . GLU B 1 232 ? 14.867 6.203 4.816 1 98.44 232 GLU B CA 1
ATOM 4764 C C . GLU B 1 232 ? 13.375 6.523 4.746 1 98.44 232 GLU B C 1
ATOM 4766 O O . GLU B 1 232 ? 12.547 5.617 4.656 1 98.44 232 GLU B O 1
ATOM 4771 N N . PHE B 1 233 ? 13.055 7.773 4.859 1 98.75 233 PHE B N 1
ATOM 4772 C CA . PHE B 1 233 ? 11.664 8.227 4.797 1 98.75 233 PHE B CA 1
ATOM 4773 C C . PHE B 1 233 ? 11.57 9.578 4.105 1 98.75 233 PHE B C 1
ATOM 4775 O O . PHE B 1 233 ? 12.586 10.172 3.738 1 98.75 233 PHE B O 1
ATOM 4782 N N . ALA B 1 234 ? 10.352 9.992 3.83 1 98.88 234 ALA B N 1
ATOM 4783 C CA . ALA B 1 234 ? 10.148 11.242 3.104 1 98.88 234 ALA B CA 1
ATOM 4784 C C . ALA B 1 234 ? 8.969 12.023 3.674 1 98.88 234 ALA B C 1
ATOM 4786 O O . ALA B 1 234 ? 8.125 11.461 4.383 1 98.88 234 ALA B O 1
ATOM 4787 N N . VAL B 1 235 ? 8.961 13.266 3.441 1 98.62 235 VAL B N 1
ATOM 4788 C CA . VAL B 1 235 ? 7.828 14.172 3.602 1 98.62 235 VAL B CA 1
ATOM 4789 C C . VAL B 1 235 ? 7.527 14.859 2.275 1 98.62 235 VAL B C 1
ATOM 4791 O O . VAL B 1 235 ? 8.281 14.727 1.312 1 98.62 235 VAL B O 1
ATOM 4794 N N . GLY B 1 236 ? 6.418 15.523 2.189 1 97.88 236 GLY B N 1
ATOM 4795 C CA . GLY B 1 236 ? 6.102 16.297 1.004 1 97.88 236 GLY B CA 1
ATOM 4796 C C . GLY B 1 236 ? 5.828 15.445 -0.218 1 97.88 236 GLY B C 1
ATOM 4797 O O . GLY B 1 236 ? 5.254 14.359 -0.106 1 97.88 236 GLY B O 1
ATOM 4798 N N . PRO B 1 237 ? 6.188 15.938 -1.377 1 98 237 PRO B N 1
ATOM 4799 C CA . PRO B 1 237 ? 5.82 15.289 -2.637 1 98 237 PRO B CA 1
ATOM 4800 C C . PRO B 1 237 ? 6.32 13.844 -2.727 1 98 237 PRO B C 1
ATOM 4802 O O . PRO B 1 237 ? 5.586 12.961 -3.168 1 98 237 PRO B O 1
ATOM 4805 N N . THR B 1 238 ? 7.547 13.586 -2.254 1 98.5 238 THR B N 1
ATOM 4806 C CA . THR B 1 238 ? 8.102 12.242 -2.326 1 98.5 238 THR B CA 1
ATOM 4807 C C . THR B 1 238 ? 7.301 11.281 -1.452 1 98.5 238 THR B C 1
ATOM 4809 O O . THR B 1 238 ? 7.02 10.148 -1.859 1 98.5 238 THR B O 1
ATOM 4812 N N . ALA B 1 239 ? 6.969 11.695 -0.272 1 98.75 239 ALA B N 1
ATOM 4813 C CA . ALA B 1 239 ? 6.164 10.867 0.625 1 98.75 239 ALA B CA 1
ATOM 4814 C C . ALA B 1 239 ? 4.797 10.57 0.019 1 98.75 239 ALA B C 1
ATOM 4816 O O . ALA B 1 239 ? 4.32 9.43 0.069 1 98.75 239 ALA B O 1
ATOM 4817 N N . ILE B 1 240 ? 4.195 11.578 -0.506 1 98.75 240 ILE B N 1
ATOM 4818 C CA . ILE B 1 240 ? 2.857 11.484 -1.079 1 98.75 240 ILE B CA 1
ATOM 4819 C C . ILE B 1 240 ? 2.877 10.547 -2.281 1 98.75 240 ILE B C 1
ATOM 4821 O O . ILE B 1 240 ? 2.021 9.664 -2.406 1 98.75 240 ILE B O 1
ATOM 4825 N N . ASP B 1 241 ? 3.861 10.719 -3.121 1 98.62 241 ASP B N 1
ATOM 4826 C CA . ASP B 1 241 ? 3.99 9.875 -4.305 1 98.62 241 ASP B CA 1
ATOM 4827 C C . ASP B 1 241 ? 4.242 8.414 -3.914 1 98.62 241 ASP B C 1
ATOM 4829 O O . ASP B 1 241 ? 3.709 7.5 -4.543 1 98.62 241 ASP B O 1
ATOM 4833 N N . ARG B 1 242 ? 5.059 8.211 -2.934 1 98.56 242 ARG B N 1
ATOM 4834 C CA . ARG B 1 242 ? 5.34 6.848 -2.486 1 98.56 242 ARG B CA 1
ATOM 4835 C C . ARG B 1 242 ? 4.09 6.188 -1.918 1 98.56 242 ARG B C 1
ATOM 4837 O O . ARG B 1 242 ? 3.812 5.02 -2.203 1 98.56 242 ARG B O 1
ATOM 4844 N N . THR B 1 243 ? 3.375 6.898 -1.105 1 98.69 243 THR B N 1
ATOM 4845 C CA . THR B 1 243 ? 2.137 6.371 -0.54 1 98.69 243 THR B CA 1
ATOM 4846 C C . THR B 1 243 ? 1.156 5.992 -1.646 1 98.69 243 THR B C 1
ATOM 4848 O O . THR B 1 243 ? 0.523 4.938 -1.586 1 98.69 243 THR B O 1
ATOM 4851 N N . ALA B 1 244 ? 1.094 6.852 -2.623 1 98.56 244 ALA B N 1
ATOM 4852 C CA . ALA B 1 244 ? 0.214 6.586 -3.758 1 98.56 244 ALA B CA 1
ATOM 4853 C C . ALA B 1 244 ? 0.663 5.348 -4.523 1 98.56 244 ALA B C 1
ATOM 4855 O O . ALA B 1 244 ? -0.165 4.527 -4.934 1 98.56 244 ALA B O 1
ATOM 4856 N N . ALA B 1 245 ? 1.953 5.211 -4.727 1 98.56 245 ALA B N 1
ATOM 4857 C CA . ALA B 1 245 ? 2.502 4.078 -5.461 1 98.56 245 ALA B CA 1
ATOM 4858 C C . ALA B 1 245 ? 2.227 2.766 -4.73 1 98.56 245 ALA B C 1
ATOM 4860 O O . ALA B 1 245 ? 1.886 1.759 -5.355 1 98.56 245 ALA B O 1
ATOM 4861 N N . VAL B 1 246 ? 2.41 2.77 -3.469 1 98.75 246 VAL B N 1
ATOM 4862 C CA . VAL B 1 246 ? 2.15 1.587 -2.654 1 98.75 246 VAL B CA 1
ATOM 4863 C C . VAL B 1 246 ? 0.669 1.22 -2.732 1 98.75 246 VAL B C 1
ATOM 4865 O O . VAL B 1 246 ? 0.322 0.049 -2.902 1 98.75 246 VAL B O 1
ATOM 4868 N N . HIS B 1 247 ? -0.165 2.23 -2.568 1 98.75 247 HIS B N 1
ATOM 4869 C CA . HIS B 1 247 ? -1.606 2.018 -2.635 1 98.75 247 HIS B CA 1
ATOM 4870 C C . HIS B 1 247 ? -2.018 1.442 -3.986 1 98.75 247 HIS B C 1
ATOM 4872 O O . HIS B 1 247 ? -2.783 0.478 -4.047 1 98.75 247 HIS B O 1
ATOM 4878 N N . ALA B 1 248 ? -1.49 2.014 -5.039 1 98.69 248 ALA B N 1
ATOM 4879 C CA . ALA B 1 248 ? -1.789 1.547 -6.387 1 98.69 248 ALA B CA 1
ATOM 4880 C C . ALA B 1 248 ? -1.331 0.104 -6.582 1 98.69 248 ALA B C 1
ATOM 4882 O O . ALA B 1 248 ? -2.061 -0.714 -7.148 1 98.69 248 ALA B O 1
ATOM 4883 N N . ALA B 1 249 ? -0.129 -0.168 -6.129 1 98.81 249 ALA B N 1
ATOM 4884 C CA . ALA B 1 249 ? 0.414 -1.517 -6.266 1 98.81 249 ALA B CA 1
ATOM 4885 C C . ALA B 1 249 ? -0.459 -2.535 -5.539 1 98.81 249 ALA B C 1
ATOM 4887 O O . ALA B 1 249 ? -0.712 -3.627 -6.055 1 98.81 249 ALA B O 1
ATOM 4888 N N . ALA B 1 250 ? -0.861 -2.188 -4.352 1 98.75 250 ALA B N 1
ATOM 4889 C CA . ALA B 1 250 ? -1.704 -3.084 -3.562 1 98.75 250 ALA B CA 1
ATOM 4890 C C . ALA B 1 250 ? -3.037 -3.338 -4.262 1 98.75 250 ALA B C 1
ATOM 4892 O O . ALA B 1 250 ? -3.48 -4.484 -4.367 1 98.75 250 ALA B O 1
ATOM 4893 N N . LEU B 1 251 ? -3.646 -2.279 -4.75 1 98.56 251 LEU B N 1
ATOM 4894 C CA . LEU B 1 251 ? -4.945 -2.402 -5.406 1 98.56 251 LEU B CA 1
ATOM 4895 C C . LEU B 1 251 ? -4.828 -3.207 -6.699 1 98.56 251 LEU B C 1
ATOM 4897 O O . LEU B 1 251 ? -5.652 -4.086 -6.965 1 98.56 251 LEU B O 1
ATOM 4901 N N . GLU B 1 252 ? -3.846 -2.92 -7.5 1 98.5 252 GLU B N 1
ATOM 4902 C CA . GLU B 1 252 ? -3.645 -3.613 -8.766 1 98.5 252 GLU B CA 1
ATOM 4903 C C . GLU B 1 252 ? -3.373 -5.098 -8.547 1 98.5 252 GLU B C 1
ATOM 4905 O O . GLU B 1 252 ? -3.875 -5.945 -9.289 1 98.5 252 GLU B O 1
ATOM 4910 N N . SER B 1 253 ? -2.559 -5.367 -7.566 1 98.75 253 SER B N 1
ATOM 4911 C CA . SER B 1 253 ? -2.238 -6.758 -7.246 1 98.75 253 SER B CA 1
ATOM 4912 C C . SER B 1 253 ? -3.471 -7.508 -6.762 1 98.75 253 SER B C 1
ATOM 4914 O O . SER B 1 253 ? -3.688 -8.664 -7.133 1 98.75 253 SER B O 1
ATOM 4916 N N . ALA B 1 254 ? -4.215 -6.867 -5.906 1 98.56 254 ALA B N 1
ATOM 4917 C CA . ALA B 1 254 ? -5.445 -7.48 -5.414 1 98.56 254 ALA B CA 1
ATOM 4918 C C . ALA B 1 254 ? -6.402 -7.785 -6.562 1 98.56 254 ALA B C 1
ATOM 4920 O O . ALA B 1 254 ? -7.02 -8.852 -6.602 1 98.56 254 ALA B O 1
ATOM 4921 N N . ALA B 1 255 ? -6.512 -6.871 -7.473 1 97.81 255 ALA B N 1
ATOM 4922 C CA . ALA B 1 255 ? -7.363 -7.074 -8.641 1 97.81 255 ALA B CA 1
ATOM 4923 C C . ALA B 1 255 ? -6.852 -8.234 -9.492 1 97.81 255 ALA B C 1
ATOM 4925 O O . ALA B 1 255 ? -7.641 -9.062 -9.961 1 97.81 255 ALA B O 1
ATOM 4926 N N . ALA B 1 256 ? -5.574 -8.305 -9.672 1 97.62 256 ALA B N 1
ATOM 4927 C CA . ALA B 1 256 ? -4.961 -9.359 -10.477 1 97.62 256 ALA B CA 1
ATOM 4928 C C . ALA B 1 256 ? -5.234 -10.734 -9.883 1 97.62 256 ALA B C 1
ATOM 4930 O O . ALA B 1 256 ? -5.363 -11.719 -10.617 1 97.62 256 ALA B O 1
ATOM 4931 N N . LEU B 1 257 ? -5.391 -10.805 -8.625 1 98.19 257 LEU B N 1
ATOM 4932 C CA . LEU B 1 257 ? -5.539 -12.086 -7.949 1 98.19 257 LEU B CA 1
ATOM 4933 C C . LEU B 1 257 ? -6.98 -12.297 -7.492 1 98.19 257 LEU B C 1
ATOM 4935 O O . LEU B 1 257 ? -7.266 -13.211 -6.723 1 98.19 257 LEU B O 1
ATOM 4939 N N . ASP B 1 258 ? -7.867 -11.391 -7.902 1 97.19 258 ASP B N 1
ATOM 4940 C CA . ASP B 1 258 ? -9.289 -11.445 -7.57 1 97.19 258 ASP B CA 1
ATOM 4941 C C . ASP B 1 258 ? -9.492 -11.531 -6.059 1 97.19 258 ASP B C 1
ATOM 4943 O O . ASP B 1 258 ? -10.172 -12.438 -5.57 1 97.19 258 ASP B O 1
ATOM 4947 N N . THR B 1 259 ? -8.844 -10.703 -5.348 1 98.31 259 THR B N 1
ATOM 4948 C CA . THR B 1 259 ? -8.938 -10.594 -3.895 1 98.31 259 THR B CA 1
ATOM 4949 C C . THR B 1 259 ? -8.984 -9.125 -3.467 1 98.31 259 THR B C 1
ATOM 4951 O O . THR B 1 259 ? -9.25 -8.242 -4.281 1 98.31 259 THR B O 1
ATOM 4954 N N . ASN B 1 260 ? -8.914 -8.758 -2.193 1 98.06 260 ASN B N 1
ATOM 4955 C CA . ASN B 1 260 ? -8.844 -7.395 -1.676 1 98.06 260 ASN B CA 1
ATOM 4956 C C . ASN B 1 260 ? -7.523 -7.129 -0.967 1 98.06 260 ASN B C 1
ATOM 4958 O O . ASN B 1 260 ? -6.758 -8.055 -0.702 1 98.06 260 ASN B O 1
ATOM 4962 N N . VAL B 1 261 ? -7.273 -5.867 -0.663 1 98.38 261 VAL B N 1
ATOM 4963 C CA . VAL B 1 261 ? -5.969 -5.457 -0.15 1 98.38 261 VAL B CA 1
ATOM 4964 C C . VAL B 1 261 ? -5.695 -6.148 1.183 1 98.38 261 VAL B C 1
ATOM 4966 O O . VAL B 1 261 ? -4.578 -6.605 1.434 1 98.38 261 VAL B O 1
ATOM 4969 N N . ASP B 1 262 ? -6.652 -6.332 2.01 1 98.12 262 ASP B N 1
ATOM 4970 C CA . ASP B 1 262 ? -6.48 -6.895 3.346 1 98.12 262 ASP B CA 1
ATOM 4971 C C . ASP B 1 262 ? -6.129 -8.383 3.273 1 98.12 262 ASP B C 1
ATOM 4973 O O . ASP B 1 262 ? -5.41 -8.891 4.133 1 98.12 262 ASP B O 1
ATOM 4977 N N . ASP B 1 263 ? -6.629 -9.07 2.248 1 98.69 263 ASP B N 1
ATOM 4978 C CA . ASP B 1 263 ? -6.418 -10.508 2.115 1 98.69 263 ASP B CA 1
ATOM 4979 C C . ASP B 1 263 ? -5.27 -10.805 1.15 1 98.69 263 ASP B C 1
ATOM 4981 O O . ASP B 1 263 ? -4.922 -11.969 0.934 1 98.69 263 ASP B O 1
ATOM 4985 N N . LEU B 1 264 ? -4.699 -9.805 0.625 1 98.75 264 LEU B N 1
ATOM 4986 C CA . LEU B 1 264 ? -3.709 -9.938 -0.435 1 98.75 264 LEU B CA 1
ATOM 4987 C C . LEU B 1 264 ? -2.525 -10.781 0.034 1 98.75 264 LEU B C 1
ATOM 4989 O O . LEU B 1 264 ? -2.059 -11.664 -0.691 1 98.75 264 LEU B O 1
ATOM 4993 N N . PRO B 1 265 ? -1.995 -10.539 1.271 1 98.75 265 PRO B N 1
ATOM 4994 C CA . PRO B 1 265 ? -0.835 -11.328 1.69 1 98.75 265 PRO B CA 1
ATOM 4995 C C . PRO B 1 265 ? -1.128 -12.82 1.743 1 98.75 265 PRO B C 1
ATOM 4997 O O . PRO B 1 265 ? -0.331 -13.633 1.257 1 98.75 265 PRO B O 1
ATOM 5000 N N . ASP B 1 266 ? -2.242 -13.195 2.236 1 98.75 266 ASP B N 1
ATOM 5001 C CA . ASP B 1 266 ? -2.623 -14.602 2.32 1 98.75 266 ASP B CA 1
ATOM 5002 C C . ASP B 1 266 ? -2.828 -15.195 0.929 1 98.75 266 ASP B C 1
ATOM 5004 O O . ASP B 1 266 ? -2.434 -16.344 0.673 1 98.75 266 ASP B O 1
ATOM 5008 N N . THR B 1 267 ? -3.49 -14.461 0.1 1 98.75 267 THR B N 1
ATOM 5009 C CA . THR B 1 267 ? -3.727 -14.922 -1.266 1 98.75 267 THR B CA 1
ATOM 5010 C C . THR B 1 267 ? -2.406 -15.141 -1.997 1 98.75 267 THR B C 1
ATOM 5012 O O . THR B 1 267 ? -2.246 -16.141 -2.713 1 98.75 267 THR B O 1
ATOM 5015 N N . ALA B 1 268 ? -1.473 -14.211 -1.847 1 98.56 268 ALA B N 1
ATOM 5016 C CA . ALA B 1 268 ? -0.155 -14.328 -2.467 1 98.56 268 ALA B CA 1
ATOM 5017 C C . ALA B 1 268 ? 0.567 -15.578 -1.985 1 98.56 268 ALA B C 1
ATOM 5019 O O . ALA B 1 268 ? 1.142 -16.328 -2.787 1 98.56 268 ALA B O 1
ATOM 5020 N N . THR B 1 269 ? 0.527 -15.812 -0.752 1 98.56 269 THR B N 1
ATOM 5021 C CA . THR B 1 269 ? 1.172 -16.984 -0.167 1 98.56 269 THR B CA 1
ATOM 5022 C C . THR B 1 269 ? 0.558 -18.266 -0.713 1 98.56 269 THR B C 1
ATOM 5024 O O . THR B 1 269 ? 1.277 -19.188 -1.104 1 98.56 269 THR B O 1
ATOM 5027 N N . ARG B 1 270 ? -0.721 -18.359 -0.775 1 98.38 270 ARG B N 1
ATOM 5028 C CA . ARG B 1 270 ? -1.424 -19.531 -1.279 1 98.38 270 ARG B CA 1
ATOM 5029 C C . ARG B 1 270 ? -1.103 -19.781 -2.75 1 98.38 270 ARG B C 1
ATOM 5031 O O . ARG B 1 270 ? -0.965 -20.922 -3.182 1 98.38 270 ARG B O 1
ATOM 5038 N N . LEU B 1 271 ? -1.064 -18.688 -3.432 1 98 271 LEU B N 1
ATOM 5039 C CA . LEU B 1 271 ? -0.767 -18.797 -4.855 1 98 271 LEU B CA 1
ATOM 5040 C C . LEU B 1 271 ? 0.625 -19.375 -5.078 1 98 271 LEU B C 1
ATOM 5042 O O . LEU B 1 271 ? 0.816 -20.219 -5.961 1 98 271 LEU B O 1
ATOM 5046 N N . ARG B 1 272 ? 1.57 -18.891 -4.348 1 97.69 272 ARG B N 1
ATOM 5047 C CA . ARG B 1 272 ? 2.928 -19.422 -4.445 1 97.69 272 ARG B CA 1
ATOM 5048 C C . ARG B 1 272 ? 2.967 -20.906 -4.105 1 97.69 272 ARG B C 1
ATOM 5050 O O . ARG B 1 272 ? 3.625 -21.688 -4.793 1 97.69 272 ARG B O 1
ATOM 5057 N N . GLU B 1 273 ? 2.303 -21.312 -3.102 1 98.19 273 GLU B N 1
ATOM 5058 C CA . GLU B 1 273 ? 2.221 -22.703 -2.711 1 98.19 273 GLU B CA 1
ATOM 5059 C C . GLU B 1 273 ? 1.543 -23.547 -3.795 1 98.19 273 GLU B C 1
ATOM 5061 O O . GLU B 1 273 ? 1.945 -24.672 -4.055 1 98.19 273 GLU B O 1
ATOM 5066 N N . GLU B 1 274 ? 0.547 -22.984 -4.371 1 98.25 274 GLU B N 1
ATOM 5067 C CA . GLU B 1 274 ? -0.17 -23.656 -5.445 1 98.25 274 GLU B CA 1
ATOM 5068 C C . GLU B 1 274 ? 0.735 -23.906 -6.648 1 98.25 274 GLU B C 1
ATOM 5070 O O . GLU B 1 274 ? 0.71 -24.969 -7.25 1 98.25 274 GLU B O 1
ATOM 5075 N N . VAL B 1 275 ? 1.473 -22.938 -6.988 1 98.31 275 VAL B N 1
ATOM 5076 C CA . VAL B 1 275 ? 2.418 -23.078 -8.086 1 98.31 275 VAL B CA 1
ATOM 5077 C C . VAL B 1 275 ? 3.404 -24.203 -7.789 1 98.31 275 VAL B C 1
ATOM 5079 O O . VAL B 1 275 ? 3.648 -25.062 -8.633 1 98.31 275 VAL B O 1
ATOM 5082 N N . ASP B 1 276 ? 3.91 -24.188 -6.586 1 98.12 276 ASP B N 1
ATOM 5083 C CA . ASP B 1 276 ? 4.859 -25.234 -6.184 1 98.12 276 ASP B CA 1
ATOM 5084 C C . ASP B 1 276 ? 4.23 -26.609 -6.266 1 98.12 276 ASP B C 1
ATOM 5086 O O . ASP B 1 276 ? 4.852 -27.562 -6.754 1 98.12 276 ASP B O 1
ATOM 5090 N N . ARG B 1 277 ? 3.08 -26.734 -5.809 1 98.38 277 ARG B N 1
ATOM 5091 C CA . ARG B 1 277 ? 2.363 -28.016 -5.832 1 98.38 277 ARG B CA 1
ATOM 5092 C C . ARG B 1 277 ? 2.105 -28.469 -7.262 1 98.38 277 ARG B C 1
ATOM 5094 O O . ARG B 1 277 ? 2.352 -29.625 -7.605 1 98.38 277 ARG B O 1
ATOM 5101 N N . LEU B 1 278 ? 1.639 -27.562 -8.117 1 98.38 278 LEU B N 1
ATOM 5102 C CA . LEU B 1 278 ? 1.317 -27.891 -9.5 1 98.38 278 LEU B CA 1
ATOM 5103 C C . LEU B 1 278 ? 2.57 -28.297 -10.273 1 98.38 278 LEU B C 1
ATOM 5105 O O . LEU B 1 278 ? 2.533 -29.219 -11.086 1 98.38 278 LEU B O 1
ATOM 5109 N N . GLU B 1 279 ? 3.629 -27.625 -9.984 1 98.12 279 GLU B N 1
ATOM 5110 C CA . GLU B 1 279 ? 4.895 -28 -10.617 1 98.12 279 GLU B CA 1
ATOM 5111 C C . GLU B 1 279 ? 5.316 -29.406 -10.227 1 98.12 279 GLU B C 1
ATOM 5113 O O . GLU B 1 279 ? 5.758 -30.188 -11.078 1 98.12 279 GLU B O 1
ATOM 5118 N N . SER B 1 280 ? 5.188 -29.688 -9 1 97.88 280 SER B N 1
ATOM 5119 C CA . SER B 1 280 ? 5.531 -31.016 -8.5 1 97.88 280 SER B CA 1
ATOM 5120 C C . SER B 1 280 ? 4.629 -32.062 -9.109 1 97.88 280 SER B C 1
ATOM 5122 O O . SER B 1 280 ? 5.109 -33.125 -9.57 1 97.88 280 SER B O 1
ATOM 5124 N N . ASP B 1 281 ? 3.373 -31.828 -9.109 1 97.44 281 ASP B N 1
ATOM 5125 C CA . ASP B 1 281 ? 2.412 -32.781 -9.68 1 97.44 281 ASP B CA 1
ATOM 5126 C C . ASP B 1 281 ? 2.674 -33 -11.172 1 97.44 281 ASP B C 1
ATOM 5128 O O . ASP B 1 281 ? 2.588 -34.125 -11.664 1 97.44 281 ASP B O 1
ATOM 5132 N N . LEU B 1 282 ? 2.965 -31.984 -11.852 1 97.12 282 LEU B N 1
ATOM 5133 C CA . LEU B 1 282 ? 3.24 -32.094 -13.281 1 97.12 282 LEU B CA 1
ATOM 5134 C C . LEU B 1 282 ? 4.504 -32.906 -13.539 1 97.12 282 LEU B C 1
ATOM 5136 O O . LEU B 1 282 ? 4.523 -33.75 -14.422 1 97.12 282 LEU B O 1
ATOM 5140 N N . ARG B 1 283 ? 5.48 -32.594 -12.711 1 95.81 283 ARG B N 1
ATOM 5141 C CA . ARG B 1 283 ? 6.715 -33.375 -12.844 1 95.81 283 ARG B CA 1
ATOM 5142 C C . ARG B 1 283 ? 6.461 -34.875 -12.609 1 95.81 283 ARG B C 1
ATOM 5144 O O . ARG B 1 283 ? 6.996 -35.719 -13.336 1 95.81 283 ARG B O 1
ATOM 5151 N N . GLU B 1 284 ? 5.727 -35.188 -11.703 1 95.25 284 GLU B N 1
ATOM 5152 C CA . GLU B 1 284 ? 5.41 -36.562 -11.406 1 95.25 284 GLU B CA 1
ATOM 5153 C C . GLU B 1 284 ? 4.621 -37.219 -12.539 1 95.25 284 GLU B C 1
ATOM 5155 O O . GLU B 1 284 ? 4.895 -38.344 -12.93 1 95.25 284 GLU B O 1
ATOM 5160 N N . ALA B 1 285 ? 3.633 -36.469 -13.062 1 95.25 285 ALA B N 1
ATOM 5161 C CA . ALA B 1 285 ? 2.85 -37 -14.188 1 95.25 285 ALA B CA 1
ATOM 5162 C C . ALA B 1 285 ? 3.729 -37.219 -15.414 1 95.25 285 ALA B C 1
ATOM 5164 O O . ALA B 1 285 ? 3.596 -38.219 -16.109 1 95.25 285 ALA B O 1
ATOM 5165 N N . GLU B 1 286 ? 4.59 -36.344 -15.617 1 95.25 286 GLU B N 1
ATOM 5166 C CA . GLU B 1 286 ? 5.496 -36.438 -16.75 1 95.25 286 GLU B CA 1
ATOM 5167 C C . GLU B 1 286 ? 6.449 -37.625 -16.594 1 95.25 286 GLU B C 1
ATOM 5169 O O . GLU B 1 286 ? 6.75 -38.312 -17.562 1 95.25 286 GLU B O 1
ATOM 5174 N N . ARG B 1 287 ? 6.934 -37.812 -15.398 1 94.5 287 ARG B N 1
ATOM 5175 C CA . ARG B 1 287 ? 7.793 -38.969 -15.117 1 94.5 287 ARG B CA 1
ATOM 5176 C C . ARG B 1 287 ? 7.059 -40.25 -15.391 1 94.5 287 ARG B C 1
ATOM 5178 O O . ARG B 1 287 ? 7.625 -41.188 -15.977 1 94.5 287 ARG B O 1
ATOM 5185 N N . GLU B 1 288 ? 5.879 -40.344 -15 1 93.62 288 GLU B N 1
ATOM 5186 C CA . GLU B 1 288 ? 5.078 -41.531 -15.234 1 93.62 288 GLU B CA 1
ATOM 5187 C C . GLU B 1 288 ? 4.855 -41.781 -16.719 1 93.62 288 GLU B C 1
ATOM 5189 O O . GLU B 1 288 ? 4.887 -42.906 -17.203 1 93.62 288 GLU B O 1
ATOM 5194 N N . LEU B 1 289 ? 4.621 -40.719 -17.406 1 94.38 289 LEU B N 1
ATOM 5195 C CA . LEU B 1 289 ? 4.441 -40.812 -18.844 1 94.38 289 LEU B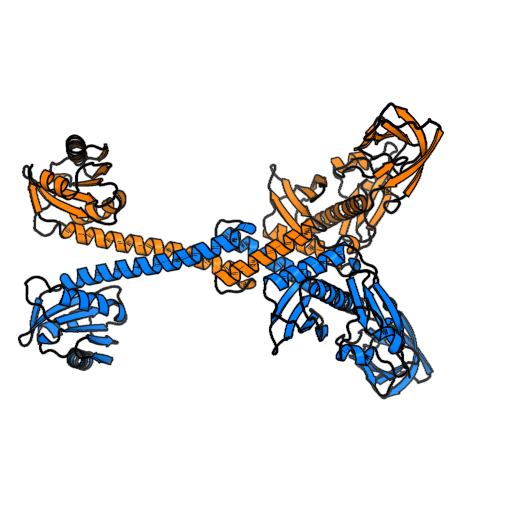 CA 1
ATOM 5196 C C . LEU B 1 289 ? 5.715 -41.344 -19.516 1 94.38 289 LEU B C 1
ATOM 5198 O O . LEU B 1 289 ? 5.648 -42.156 -20.422 1 94.38 289 LEU B O 1
ATOM 5202 N N . LEU B 1 290 ? 6.789 -40.844 -19.031 1 94.62 290 LEU B N 1
ATOM 5203 C CA . LEU B 1 290 ? 8.07 -41.281 -19.578 1 94.62 290 LEU B CA 1
ATOM 5204 C C . LEU B 1 290 ? 8.312 -42.75 -19.281 1 94.62 290 LEU B C 1
ATOM 5206 O O . LEU B 1 290 ? 8.805 -43.5 -20.141 1 94.62 290 LEU B O 1
ATOM 5210 N N . ARG B 1 291 ? 8.008 -43.188 -18.109 1 92.56 291 ARG B N 1
ATOM 5211 C CA . ARG B 1 291 ? 8.133 -44.594 -17.766 1 92.56 291 ARG B CA 1
ATOM 5212 C C . ARG B 1 291 ? 7.309 -45.469 -18.703 1 92.56 291 ARG B C 1
ATOM 5214 O O . ARG B 1 291 ? 7.793 -46.5 -19.203 1 92.56 291 ARG B O 1
ATOM 5221 N N . THR B 1 292 ? 6.109 -45 -18.922 1 90.44 292 THR B N 1
ATOM 5222 C CA . THR B 1 292 ? 5.215 -45.719 -19.812 1 90.44 292 THR B CA 1
ATOM 5223 C C . THR B 1 292 ? 5.777 -45.75 -21.234 1 90.44 292 THR B C 1
ATOM 5225 O O . THR B 1 292 ? 5.762 -46.812 -21.891 1 90.44 292 THR B O 1
ATOM 5228 N N . ARG B 1 293 ? 6.266 -44.688 -21.672 1 91.31 293 ARG B N 1
ATOM 5229 C CA . ARG B 1 293 ? 6.84 -44.594 -23.016 1 91.31 293 ARG B CA 1
ATOM 5230 C C . ARG B 1 293 ? 8.047 -45.531 -23.156 1 91.31 293 ARG B C 1
ATOM 5232 O O . ARG B 1 293 ? 8.18 -46.219 -24.156 1 91.31 293 ARG B O 1
ATOM 5239 N N . LEU B 1 294 ? 8.891 -45.562 -22.188 1 92.94 294 LEU B N 1
ATOM 5240 C CA . LEU B 1 294 ? 10.094 -46.375 -22.234 1 92.94 294 LEU B CA 1
ATOM 5241 C C . LEU B 1 294 ? 9.727 -47.875 -22.266 1 92.94 294 LEU B C 1
ATOM 5243 O O . LEU B 1 294 ? 10.375 -48.656 -22.953 1 92.94 294 LEU B O 1
ATOM 5247 N N . ARG B 1 295 ? 8.664 -48.188 -21.609 1 88.69 295 ARG B N 1
ATOM 5248 C CA . ARG B 1 295 ? 8.211 -49.562 -21.594 1 88.69 295 ARG B CA 1
ATOM 5249 C C . ARG B 1 295 ? 7.68 -50 -22.953 1 88.69 295 ARG B C 1
ATOM 5251 O O . ARG B 1 295 ? 7.691 -51.188 -23.281 1 88.69 295 ARG B O 1
ATOM 5258 N N . GLU B 1 296 ? 7.316 -49.062 -23.734 1 87.5 296 GLU B N 1
ATOM 5259 C CA . GLU B 1 296 ? 6.746 -49.344 -25.047 1 87.5 296 GLU B CA 1
ATOM 5260 C C . GLU B 1 296 ? 7.836 -49.5 -26.094 1 87.5 296 GLU B C 1
ATOM 5262 O O . GLU B 1 296 ? 7.562 -49.906 -27.219 1 87.5 296 GLU B O 1
ATOM 5267 N N . PHE B 1 297 ? 9.047 -49.188 -25.703 1 92.19 297 PHE B N 1
ATOM 5268 C CA . PHE B 1 297 ? 10.141 -49.312 -26.656 1 92.19 297 PHE B CA 1
ATOM 5269 C C . PHE B 1 297 ? 10.281 -50.75 -27.141 1 92.19 297 PHE B C 1
ATOM 5271 O O . PHE B 1 297 ? 10.117 -51.688 -26.344 1 92.19 297 PHE B O 1
ATOM 5278 N N . SER B 1 298 ? 10.633 -50.906 -28.406 1 88.75 298 SER B N 1
ATOM 5279 C CA . SER B 1 298 ? 10.883 -52.219 -28.953 1 88.75 298 SER B CA 1
ATOM 5280 C C . SER B 1 298 ? 12.211 -52.812 -28.453 1 88.75 298 SER B C 1
ATOM 5282 O O . SER B 1 298 ? 13.195 -52.062 -28.328 1 88.75 298 SER B O 1
ATOM 5284 N N . ALA B 1 299 ? 12.086 -54.062 -28.125 1 89.88 299 ALA B N 1
ATOM 5285 C CA . ALA B 1 299 ? 13.297 -54.75 -27.688 1 89.88 299 ALA B CA 1
ATOM 5286 C C . ALA B 1 299 ? 14.148 -55.188 -28.875 1 89.88 299 ALA B C 1
ATOM 5288 O O . ALA B 1 299 ? 13.625 -55.656 -29.875 1 89.88 299 ALA B O 1
ATOM 5289 N N . THR B 1 300 ? 15.406 -54.906 -28.766 1 91.06 300 THR B N 1
ATOM 5290 C CA . THR B 1 300 ? 16.359 -55.312 -29.797 1 91.06 300 THR B CA 1
ATOM 5291 C C . THR B 1 300 ? 17.625 -55.875 -29.172 1 91.06 300 THR B C 1
ATOM 5293 O O . THR B 1 300 ? 18.109 -55.344 -28.172 1 91.06 300 THR B O 1
ATOM 5296 N N . GLU B 1 301 ? 18.016 -56.938 -29.75 1 91.25 301 GLU B N 1
ATOM 5297 C CA . GLU B 1 301 ? 19.266 -57.5 -29.266 1 91.25 301 GLU B CA 1
ATOM 5298 C C . GLU B 1 301 ? 20.469 -56.844 -29.953 1 91.25 301 GLU B C 1
ATOM 5300 O O . GLU B 1 301 ? 20.547 -56.812 -31.188 1 91.25 301 GLU B O 1
ATOM 5305 N N . VAL B 1 302 ? 21.328 -56.344 -29.172 1 89.19 302 VAL B N 1
ATOM 5306 C CA . VAL B 1 302 ? 22.562 -55.719 -29.656 1 89.19 302 VAL B CA 1
ATOM 5307 C C . VAL B 1 302 ? 23.75 -56.25 -28.859 1 89.19 302 VAL B C 1
ATOM 5309 O O . VAL B 1 302 ? 23.812 -56.062 -27.641 1 89.19 302 VAL B O 1
ATOM 5312 N N . ASP B 1 303 ? 24.688 -56.938 -29.547 1 82.81 303 ASP B N 1
ATOM 5313 C CA . ASP B 1 303 ? 25.922 -57.438 -28.953 1 82.81 303 ASP B CA 1
ATOM 5314 C C . ASP B 1 303 ? 25.609 -58.312 -27.734 1 82.81 303 ASP B C 1
ATOM 5316 O O . ASP B 1 303 ? 26.203 -58.156 -26.672 1 82.81 303 ASP B O 1
ATOM 5320 N N . GLY B 1 304 ? 24.531 -59 -27.734 1 86.12 304 GLY B N 1
ATOM 5321 C CA . GLY B 1 304 ? 24.203 -60 -26.719 1 86.12 304 GLY B CA 1
ATOM 5322 C C . GLY B 1 304 ? 23.344 -59.406 -25.609 1 86.12 304 GLY B C 1
ATOM 5323 O O . GLY B 1 304 ? 22.969 -60.125 -24.672 1 86.12 304 GLY B O 1
ATOM 5324 N N . THR B 1 305 ? 23.078 -58.188 -25.766 1 91.62 305 THR B N 1
ATOM 5325 C CA . THR B 1 305 ? 22.25 -57.531 -24.766 1 91.62 305 THR B CA 1
ATOM 5326 C C . THR B 1 305 ? 20.906 -57.094 -25.359 1 91.62 305 THR B C 1
ATOM 5328 O O . THR B 1 305 ? 20.859 -56.594 -26.484 1 91.62 305 THR B O 1
ATOM 5331 N N . ARG B 1 306 ? 19.859 -57.25 -24.531 1 91.62 306 ARG B N 1
ATOM 5332 C CA . ARG B 1 306 ? 18.531 -56.812 -24.984 1 91.62 306 ARG B CA 1
ATOM 5333 C C . ARG B 1 306 ? 18.266 -55.375 -24.609 1 91.62 306 ARG B C 1
ATOM 5335 O O . ARG B 1 306 ? 18.234 -55.031 -23.438 1 91.62 306 ARG B O 1
ATOM 5342 N N . TRP B 1 307 ? 18.062 -54.594 -25.688 1 93.31 307 TRP B N 1
ATOM 5343 C CA . TRP B 1 307 ? 17.906 -53.156 -25.531 1 93.31 307 TRP B CA 1
ATOM 5344 C C . TRP B 1 307 ? 16.453 -52.719 -25.766 1 93.31 307 TRP B C 1
ATOM 5346 O O . TRP B 1 307 ? 15.781 -53.281 -26.641 1 93.31 307 TRP B O 1
ATOM 5356 N N . ALA B 1 308 ? 16.016 -51.812 -24.984 1 94.06 308 ALA B N 1
ATOM 5357 C CA . ALA B 1 308 ? 14.844 -51.031 -25.344 1 94.06 308 ALA B CA 1
ATOM 5358 C C . ALA B 1 308 ? 15.242 -49.688 -25.984 1 94.06 308 ALA B C 1
ATOM 5360 O O . ALA B 1 308 ? 15.812 -48.812 -25.328 1 94.06 308 ALA B O 1
ATOM 5361 N N . ILE B 1 309 ? 14.984 -49.531 -27.266 1 95.38 309 ILE B N 1
ATOM 5362 C CA . ILE B 1 309 ? 15.461 -48.375 -28 1 95.38 309 ILE B CA 1
ATOM 5363 C C . ILE B 1 309 ? 14.281 -47.656 -28.641 1 95.38 309 ILE B C 1
ATOM 5365 O O . ILE B 1 309 ? 13.43 -48.281 -29.266 1 95.38 309 ILE B O 1
ATOM 5369 N N . GLY B 1 310 ? 14.273 -46.344 -28.406 1 94.94 310 GLY B N 1
ATOM 5370 C CA . GLY B 1 310 ? 13.195 -45.562 -29 1 94.94 310 GLY B CA 1
ATOM 5371 C C . GLY B 1 310 ? 13.391 -44.062 -28.859 1 94.94 310 GLY B C 1
ATOM 5372 O O . GLY B 1 310 ? 14.438 -43.594 -28.391 1 94.94 310 GLY B O 1
ATOM 5373 N N . THR B 1 311 ? 12.344 -43.344 -29.328 1 95.94 311 THR B N 1
ATOM 5374 C CA . THR B 1 311 ? 12.375 -41.906 -29.25 1 95.94 311 THR B CA 1
ATOM 5375 C C . THR B 1 311 ? 11.398 -41.406 -28.188 1 95.94 311 THR B C 1
ATOM 5377 O O . THR B 1 311 ? 10.414 -42.062 -27.875 1 95.94 311 THR B O 1
ATOM 5380 N N . VAL B 1 312 ? 11.75 -40.312 -27.594 1 94.5 312 VAL B N 1
ATOM 5381 C CA . VAL B 1 312 ? 10.867 -39.625 -26.656 1 94.5 312 VAL B CA 1
ATOM 5382 C C . VAL B 1 312 ? 10.695 -38.156 -27.078 1 94.5 312 VAL B C 1
ATOM 5384 O O . VAL B 1 312 ? 11.641 -37.531 -27.562 1 94.5 312 VAL B O 1
ATOM 5387 N N . ASP B 1 313 ? 9.398 -37.688 -26.875 1 88.81 313 ASP B N 1
ATOM 5388 C CA . ASP B 1 313 ? 9.117 -36.281 -27.188 1 88.81 313 ASP B CA 1
ATOM 5389 C C . ASP B 1 313 ? 8.914 -35.469 -25.922 1 88.81 313 ASP B C 1
ATOM 5391 O O . ASP B 1 313 ? 8.578 -36.031 -24.859 1 88.81 313 ASP B O 1
ATOM 5395 N N . ASP B 1 314 ? 9.258 -34.219 -25.953 1 81.12 314 ASP B N 1
ATOM 5396 C CA . ASP B 1 314 ? 8.93 -33.219 -24.938 1 81.12 314 ASP B CA 1
ATOM 5397 C C . ASP B 1 314 ? 9.578 -33.562 -23.609 1 81.12 314 ASP B C 1
ATOM 5399 O O . ASP B 1 314 ? 8.922 -33.562 -22.562 1 81.12 314 ASP B O 1
ATOM 5403 N N . ALA B 1 315 ? 10.766 -34.031 -23.656 1 90.31 315 ALA B N 1
ATOM 5404 C CA . ALA B 1 315 ? 11.523 -34.344 -22.438 1 90.31 315 ALA B CA 1
ATOM 5405 C C . ALA B 1 315 ? 12.945 -33.781 -22.547 1 90.31 315 ALA B C 1
ATOM 5407 O O . ALA B 1 315 ? 13.461 -33.562 -23.641 1 90.31 315 ALA B O 1
ATOM 5408 N N . GLU B 1 316 ? 13.477 -33.594 -21.406 1 90.19 316 GLU B N 1
ATOM 5409 C CA . GLU B 1 316 ? 14.898 -33.25 -21.297 1 90.19 316 GLU B CA 1
ATOM 5410 C C . GLU B 1 316 ? 15.68 -34.469 -20.766 1 90.19 316 GLU B C 1
ATOM 5412 O O . GLU B 1 316 ? 15.109 -35.375 -20.156 1 90.19 316 GLU B O 1
ATOM 5417 N N . PRO B 1 317 ? 16.922 -34.438 -21.094 1 91.12 317 PRO B N 1
ATOM 5418 C CA . PRO B 1 317 ? 17.734 -35.594 -20.688 1 91.12 317 PRO B CA 1
ATOM 5419 C C . PRO B 1 317 ? 17.594 -35.938 -19.219 1 91.12 317 PRO B C 1
ATOM 5421 O O . PRO B 1 317 ? 17.391 -37.094 -18.875 1 91.12 317 PRO B O 1
ATOM 5424 N N . ASN B 1 318 ? 17.562 -34.938 -18.406 1 91.06 318 ASN B N 1
ATOM 5425 C CA . ASN B 1 318 ? 17.516 -35.156 -16.969 1 91.06 318 ASN B CA 1
ATOM 5426 C C . ASN B 1 318 ? 16.156 -35.719 -16.531 1 91.06 318 ASN B C 1
ATOM 5428 O O . ASN B 1 318 ? 16.062 -36.375 -15.5 1 91.06 318 ASN B O 1
ATOM 5432 N N . ASP B 1 319 ? 15.18 -35.531 -17.281 1 93.44 319 ASP B N 1
ATOM 5433 C CA . ASP B 1 319 ? 13.852 -36.062 -16.984 1 93.44 319 ASP B CA 1
ATOM 5434 C C . ASP B 1 319 ? 13.812 -37.562 -17.094 1 93.44 319 ASP B C 1
ATOM 5436 O O . ASP B 1 319 ? 12.922 -38.219 -16.531 1 93.44 319 ASP B O 1
ATOM 5440 N N . LEU B 1 320 ? 14.75 -38.156 -17.797 1 95.69 320 LEU B N 1
ATOM 5441 C CA . LEU B 1 320 ? 14.68 -39.562 -18.188 1 95.69 320 LEU B CA 1
ATOM 5442 C C . LEU B 1 320 ? 15.43 -40.438 -17.172 1 95.69 320 LEU B C 1
ATOM 5444 O O . LEU B 1 320 ? 15.289 -41.656 -17.188 1 95.69 320 LEU B O 1
ATOM 5448 N N . ARG B 1 321 ? 16.156 -39.844 -16.312 1 94.38 321 ARG B N 1
ATOM 5449 C CA . ARG B 1 321 ? 17 -40.625 -15.422 1 94.38 321 ARG B CA 1
ATOM 5450 C C . ARG B 1 321 ? 16.172 -41.562 -14.555 1 94.38 321 ARG B C 1
ATOM 5452 O O . ARG B 1 321 ? 16.312 -42.781 -14.641 1 94.38 321 ARG B O 1
ATOM 5459 N N . GLU B 1 322 ? 15.289 -40.969 -13.805 1 93.81 322 GLU B N 1
ATOM 5460 C CA . GLU B 1 322 ? 14.5 -41.781 -12.875 1 93.81 322 GLU B CA 1
ATOM 5461 C C . GLU B 1 322 ? 13.578 -42.75 -13.609 1 93.81 322 GLU B C 1
ATOM 5463 O O . GLU B 1 322 ? 13.516 -43.938 -13.281 1 93.81 322 GLU B O 1
ATOM 5468 N N . PRO B 1 323 ? 12.922 -42.281 -14.625 1 94.5 323 PRO B N 1
ATOM 5469 C CA . PRO B 1 323 ? 12.07 -43.219 -15.367 1 94.5 323 PRO B CA 1
ATOM 5470 C C . PRO B 1 323 ? 12.852 -44.375 -15.953 1 94.5 323 PRO B C 1
ATOM 5472 O O . PRO B 1 323 ? 12.375 -45.531 -15.93 1 94.5 323 PRO B O 1
ATOM 5475 N N . ALA B 1 324 ? 14.008 -44.188 -16.469 1 93.75 324 ALA B N 1
ATOM 5476 C CA . ALA B 1 324 ? 14.82 -45.219 -17.078 1 93.75 324 ALA B CA 1
ATOM 5477 C C . ALA B 1 324 ? 15.273 -46.25 -16.016 1 93.75 324 ALA B C 1
ATOM 5479 O O . ALA B 1 324 ? 15.18 -47.438 -16.234 1 93.75 324 ALA B O 1
ATOM 5480 N N . GLU B 1 325 ? 15.719 -45.719 -14.969 1 90.38 325 GLU B N 1
ATOM 5481 C CA . GLU B 1 325 ? 16.156 -46.562 -13.875 1 90.38 325 GLU B CA 1
ATOM 5482 C C . GLU B 1 325 ? 15 -47.406 -13.328 1 90.38 325 GLU B C 1
ATOM 5484 O O . GLU B 1 325 ? 15.156 -48.594 -13.078 1 90.38 325 GLU B O 1
ATOM 5489 N N . ALA B 1 326 ? 13.914 -46.719 -13.148 1 90.5 326 ALA B N 1
ATOM 5490 C CA . ALA B 1 326 ? 12.734 -47.406 -12.633 1 90.5 326 ALA B CA 1
ATOM 5491 C C . ALA B 1 326 ? 12.258 -48.5 -13.602 1 90.5 326 ALA B C 1
ATOM 5493 O O . ALA B 1 326 ? 11.844 -49.562 -13.172 1 90.5 326 ALA B O 1
ATOM 5494 N N . THR B 1 327 ? 12.273 -48.188 -14.844 1 89.81 327 THR B N 1
ATOM 5495 C CA . THR B 1 327 ? 11.852 -49.156 -15.867 1 89.81 327 THR B CA 1
ATOM 5496 C C . THR B 1 327 ? 12.766 -50.375 -15.898 1 89.81 327 THR B C 1
ATOM 5498 O O . THR B 1 327 ? 12.289 -51.5 -16.016 1 89.81 327 THR B O 1
ATOM 5501 N N . LEU B 1 328 ? 14.047 -50.188 -15.703 1 89.25 328 LEU B N 1
ATOM 5502 C CA . LEU B 1 328 ? 15.008 -51.281 -15.719 1 89.25 328 LEU B CA 1
ATOM 5503 C C . LEU B 1 328 ? 14.906 -52.125 -14.445 1 89.25 328 LEU B C 1
ATOM 5505 O O . LEU B 1 328 ? 15.133 -53.312 -14.469 1 89.25 328 LEU B O 1
ATOM 5509 N N . SER B 1 329 ? 14.586 -51.438 -13.344 1 83.5 329 SER B N 1
ATOM 5510 C CA . SER B 1 329 ? 14.484 -52.125 -12.062 1 83.5 329 SER B CA 1
ATOM 5511 C C . SER B 1 329 ? 13.211 -52.969 -11.977 1 83.5 329 SER B C 1
ATOM 5513 O O . SER B 1 329 ? 13.188 -54 -11.312 1 83.5 329 SER B O 1
ATOM 5515 N N . SER B 1 330 ? 12.117 -52.406 -12.289 1 71.88 330 SER B N 1
ATOM 5516 C CA . SER B 1 330 ? 10.852 -53.125 -12.219 1 71.88 330 SER B CA 1
ATOM 5517 C C . SER B 1 330 ? 10.828 -54.312 -13.156 1 71.88 330 SER B C 1
ATOM 5519 O O . SER B 1 330 ? 9.961 -55.188 -13.055 1 71.88 330 SER B O 1
ATOM 5521 N N . GLY B 1 331 ? 11.938 -54.656 -13.758 1 58.53 331 GLY B N 1
ATOM 5522 C CA . GLY B 1 331 ? 12.031 -55.781 -14.68 1 58.53 331 GLY B CA 1
ATOM 5523 C C . GLY B 1 331 ? 11.383 -55.5 -16.031 1 58.53 331 GLY B C 1
ATOM 5524 O O . GLY B 1 331 ? 10.164 -55.312 -16.109 1 58.53 331 GLY B O 1
ATOM 5525 N N . LEU B 1 332 ? 12.008 -54.594 -16.875 1 52.94 332 LEU B N 1
ATOM 5526 C CA . LEU B 1 332 ? 11.367 -54.656 -18.188 1 52.94 332 LEU B CA 1
ATOM 5527 C C . LEU B 1 332 ? 10.617 -55.969 -18.375 1 52.94 332 LEU B C 1
ATOM 5529 O O . LEU B 1 332 ? 11.023 -57 -17.828 1 52.94 332 LEU B O 1
ATOM 5533 N N . ASP B 1 333 ? 9.359 -55.906 -18.688 1 51.16 333 ASP B N 1
ATOM 5534 C CA . ASP B 1 333 ? 8.562 -57.125 -18.844 1 51.16 333 ASP B CA 1
ATOM 5535 C C . ASP B 1 333 ? 9.453 -58.312 -19.141 1 51.16 333 ASP B C 1
ATOM 5537 O O . ASP B 1 333 ? 10.57 -58.156 -19.641 1 51.16 333 ASP B O 1
ATOM 5541 N N . ASP B 1 334 ? 9.18 -59.438 -18.422 1 55.41 334 ASP B N 1
ATOM 5542 C CA . ASP B 1 334 ? 9.562 -60.812 -18.641 1 55.41 334 ASP B CA 1
ATOM 5543 C C . ASP B 1 334 ? 10.359 -60.969 -19.938 1 55.41 334 ASP B C 1
ATOM 5545 O O . ASP B 1 334 ? 10.641 -62.094 -20.375 1 55.41 334 ASP B O 1
ATOM 5549 N N . ASP B 1 335 ? 10.719 -59.75 -20.406 1 65.44 335 ASP B N 1
ATOM 5550 C CA . ASP B 1 335 ? 11.25 -59.938 -21.75 1 65.44 335 ASP B CA 1
ATOM 5551 C C . ASP B 1 335 ? 12.773 -59.812 -21.75 1 65.44 335 ASP B C 1
ATOM 5553 O O . ASP B 1 335 ? 13.391 -59.781 -22.812 1 65.44 335 ASP B O 1
ATOM 5557 N N . GLY B 1 336 ? 13.422 -59.5 -20.469 1 76.56 336 GLY B N 1
ATOM 5558 C CA . GLY B 1 336 ? 14.859 -59.688 -20.344 1 76.56 336 GLY B CA 1
ATOM 5559 C C . GLY B 1 336 ? 15.648 -58.469 -20.781 1 76.56 336 GLY B C 1
ATOM 5560 O O . GLY B 1 336 ? 16.844 -58.562 -21.031 1 76.56 336 GLY B O 1
ATOM 5561 N N . ARG B 1 337 ? 15 -57.188 -20.875 1 86.44 337 ARG B N 1
ATOM 5562 C CA . ARG B 1 337 ? 15.727 -55.969 -21.266 1 86.44 337 ARG B CA 1
ATOM 5563 C C . ARG B 1 337 ? 16.656 -55.5 -20.141 1 86.44 337 ARG B C 1
ATOM 5565 O O . ARG B 1 337 ? 16.25 -55.469 -18.984 1 86.44 337 ARG B O 1
ATOM 5572 N N . ALA B 1 338 ? 17.906 -55.219 -20.578 1 89.88 338 ALA B N 1
ATOM 5573 C CA . ALA B 1 338 ? 18.922 -54.844 -19.594 1 89.88 338 ALA B CA 1
ATOM 5574 C C . ALA B 1 338 ? 19.5 -53.469 -19.875 1 89.88 338 ALA B C 1
ATOM 5576 O O . ALA B 1 338 ? 20.344 -52.969 -19.125 1 89.88 338 ALA B O 1
ATOM 5577 N N . ALA B 1 339 ? 19.062 -52.812 -20.953 1 93.81 339 ALA B N 1
ATOM 5578 C CA . ALA B 1 339 ? 19.562 -51.5 -21.328 1 93.81 339 ALA B CA 1
ATOM 5579 C C . ALA B 1 339 ? 18.484 -50.688 -22.047 1 93.81 339 ALA B C 1
ATOM 5581 O O . ALA B 1 339 ? 17.609 -51.281 -22.703 1 93.81 339 ALA B O 1
ATOM 5582 N N . ILE B 1 340 ? 18.531 -49.344 -21.859 1 95.81 340 ILE B N 1
ATOM 5583 C CA . ILE B 1 340 ? 17.609 -48.438 -22.516 1 95.81 340 ILE B CA 1
ATOM 5584 C C . ILE B 1 340 ? 18.375 -47.344 -23.25 1 95.81 340 ILE B C 1
ATOM 5586 O O . ILE B 1 340 ? 19.344 -46.812 -22.719 1 95.81 340 ILE B O 1
ATOM 5590 N N . ALA B 1 341 ? 18.047 -47.125 -24.469 1 96.38 341 ALA B N 1
ATOM 5591 C CA . ALA B 1 341 ? 18.5 -45.938 -25.234 1 96.38 341 ALA B CA 1
ATOM 5592 C C . ALA B 1 341 ? 17.328 -45.094 -25.688 1 96.38 341 ALA B C 1
ATOM 5594 O O . ALA B 1 341 ? 16.531 -45.531 -26.531 1 96.38 341 ALA B O 1
ATOM 5595 N N . ALA B 1 342 ? 17.219 -44 -25.109 1 96.5 342 ALA B N 1
ATOM 5596 C CA . ALA B 1 342 ? 16.141 -43.062 -25.453 1 96.5 342 ALA B CA 1
ATOM 5597 C C . ALA B 1 342 ? 16.688 -41.844 -26.203 1 96.5 342 ALA B C 1
ATOM 5599 O O . ALA B 1 342 ? 17.609 -41.188 -25.719 1 96.5 342 ALA B O 1
ATOM 5600 N N . VAL B 1 343 ? 16.141 -41.594 -27.359 1 95.94 343 VAL B N 1
ATOM 5601 C CA . VAL B 1 343 ? 16.562 -40.469 -28.172 1 95.94 343 VAL B CA 1
ATOM 5602 C C . VAL B 1 343 ? 15.492 -39.375 -28.172 1 95.94 343 VAL B C 1
ATOM 5604 O O . VAL B 1 343 ? 14.352 -39.625 -28.547 1 95.94 343 VAL B O 1
ATOM 5607 N N . GLY B 1 344 ? 15.82 -38.219 -27.625 1 94.62 344 GLY B N 1
ATOM 5608 C CA . GLY B 1 344 ? 14.891 -37.094 -27.562 1 94.62 344 GLY B CA 1
ATOM 5609 C C . GLY B 1 344 ? 14.703 -36.406 -28.891 1 94.62 344 GLY B C 1
ATOM 5610 O O . GLY B 1 344 ? 15.664 -36.188 -29.625 1 94.62 344 GLY B O 1
ATOM 5611 N N . THR B 1 345 ? 13.258 -36.156 -29.016 1 85.88 345 THR B N 1
ATOM 5612 C CA . THR B 1 345 ? 12.898 -35.5 -30.281 1 85.88 345 THR B CA 1
ATOM 5613 C C . THR B 1 345 ? 12.773 -34 -30.078 1 85.88 345 THR B C 1
ATOM 5615 O O . THR B 1 345 ? 12.594 -33.531 -28.953 1 85.88 345 THR B O 1
ATOM 5618 N N . GLY B 1 346 ? 13.328 -33.094 -30.719 1 77.31 346 GLY B N 1
ATOM 5619 C CA . GLY B 1 346 ? 13.211 -31.656 -30.641 1 77.31 346 GLY B CA 1
ATOM 5620 C C . GLY B 1 346 ? 14.297 -30.922 -31.406 1 77.31 346 GLY B C 1
ATOM 5621 O O . GLY B 1 346 ? 14.93 -31.516 -32.281 1 77.31 346 GLY B O 1
ATOM 5622 N N . ASP B 1 347 ? 14.352 -29.703 -30.953 1 78.38 347 ASP B N 1
ATOM 5623 C CA . ASP B 1 347 ? 15.258 -28.844 -31.719 1 78.38 347 ASP B CA 1
ATOM 5624 C C . ASP B 1 347 ? 16.719 -29.234 -31.484 1 78.38 347 ASP B C 1
ATOM 5626 O O . ASP B 1 347 ? 17.562 -29.016 -32.344 1 78.38 347 ASP B O 1
ATOM 5630 N N . ALA B 1 348 ? 16.953 -29.828 -30.391 1 83.69 348 ALA B N 1
ATOM 5631 C CA . ALA B 1 348 ? 18.281 -30.312 -30.031 1 83.69 348 ALA B CA 1
ATOM 5632 C C . ALA B 1 348 ? 18.25 -31.766 -29.609 1 83.69 348 ALA B C 1
ATOM 5634 O O . ALA B 1 348 ? 18.125 -32.062 -28.422 1 83.69 348 ALA B O 1
ATOM 5635 N N . PRO B 1 349 ? 18.406 -32.656 -30.656 1 89.81 349 PRO B N 1
ATOM 5636 C CA . PRO B 1 349 ? 18.312 -34.062 -30.312 1 89.81 349 PRO B CA 1
ATOM 5637 C C . PRO B 1 349 ? 19.344 -34.5 -29.281 1 89.81 349 PRO B C 1
ATOM 5639 O O . PRO B 1 349 ? 20.469 -34.031 -29.297 1 89.81 349 PRO B O 1
ATOM 5642 N N . PHE B 1 350 ? 18.984 -35.344 -28.375 1 96.31 350 PHE B N 1
ATOM 5643 C CA . PHE B 1 350 ? 19.859 -35.906 -27.344 1 96.31 350 PHE B CA 1
ATOM 5644 C C . PHE B 1 350 ? 19.672 -37.406 -27.203 1 96.31 350 PHE B C 1
ATOM 5646 O O . PHE B 1 350 ? 18.781 -37.969 -27.828 1 96.31 350 PHE B O 1
ATOM 5653 N N . VAL B 1 351 ? 20.609 -38.094 -26.531 1 96.56 351 VAL B N 1
ATOM 5654 C CA . VAL B 1 351 ? 20.5 -39.5 -26.25 1 96.56 351 VAL B CA 1
ATOM 5655 C C . VAL B 1 351 ? 20.75 -39.781 -24.766 1 96.56 351 VAL B C 1
ATOM 5657 O O . VAL B 1 351 ? 21.609 -39.125 -24.156 1 96.56 351 VAL B O 1
ATOM 5660 N N . VAL B 1 352 ? 19.938 -40.562 -24.219 1 97.38 352 VAL B N 1
ATOM 5661 C CA . VAL B 1 352 ? 20.125 -41.031 -22.844 1 97.38 352 VAL B CA 1
ATOM 5662 C C . VAL B 1 352 ? 20.25 -42.562 -22.844 1 97.38 352 VAL B C 1
ATOM 5664 O O . VAL B 1 352 ? 19.469 -43.25 -23.5 1 97.38 352 VAL B O 1
ATOM 5667 N N . VAL B 1 353 ? 21.25 -43.031 -22.188 1 96.88 353 VAL B N 1
ATOM 5668 C CA . VAL B 1 353 ? 21.469 -44.469 -22.078 1 96.88 353 VAL B CA 1
ATOM 5669 C C . VAL B 1 353 ? 21.484 -44.906 -20.609 1 96.88 353 VAL B C 1
ATOM 5671 O O . VAL B 1 353 ? 22.172 -44.281 -19.797 1 96.88 353 VAL B O 1
ATOM 5674 N N . ALA B 1 354 ? 20.719 -45.875 -20.328 1 96.25 354 ALA B N 1
ATOM 5675 C CA . ALA B 1 354 ? 20.703 -46.469 -19 1 96.25 354 ALA B CA 1
ATOM 5676 C C . ALA B 1 354 ? 20.906 -47.969 -19.078 1 96.25 354 ALA B C 1
ATOM 5678 O O . ALA B 1 354 ? 20.375 -48.625 -19.984 1 96.25 354 ALA B O 1
ATOM 5679 N N . THR B 1 355 ? 21.719 -48.5 -18.188 1 93.88 355 THR B N 1
ATOM 5680 C CA . THR B 1 355 ? 22.016 -49.938 -18.203 1 93.88 355 THR B CA 1
ATOM 5681 C C . THR B 1 355 ? 22.047 -50.5 -16.781 1 93.88 355 THR B C 1
ATOM 5683 O O . THR B 1 355 ? 22.078 -49.719 -15.812 1 93.88 355 THR B O 1
ATOM 5686 N N . THR B 1 356 ? 21.906 -51.781 -16.672 1 89.19 356 THR B N 1
ATOM 5687 C CA . THR B 1 356 ? 22.125 -52.469 -15.398 1 89.19 356 THR B CA 1
ATOM 5688 C C . THR B 1 356 ? 23.562 -53 -15.312 1 89.19 356 THR B C 1
ATOM 5690 O O . THR B 1 356 ? 24.188 -53.25 -16.344 1 89.19 356 THR B O 1
ATOM 5693 N N . PRO B 1 357 ? 24.062 -53.125 -14.125 1 84.44 357 PRO B N 1
ATOM 5694 C CA . PRO B 1 357 ? 25.406 -53.688 -13.984 1 84.44 357 PRO B CA 1
ATOM 5695 C C . PRO B 1 357 ? 25.547 -55.062 -14.617 1 84.44 357 PRO B C 1
ATOM 5697 O O . PRO B 1 357 ? 26.625 -55.406 -15.102 1 84.44 357 PRO B O 1
ATOM 5700 N N . GLU B 1 358 ? 24.5 -55.75 -14.703 1 83.5 358 GLU B N 1
ATOM 5701 C CA . GLU B 1 358 ? 24.516 -57.125 -15.195 1 83.5 358 GLU B CA 1
ATOM 5702 C C . GLU B 1 358 ? 24.484 -57.188 -16.719 1 83.5 358 GLU B C 1
ATOM 5704 O O . GLU B 1 358 ? 24.781 -58.219 -17.328 1 83.5 358 GLU B O 1
ATOM 5709 N N . SER B 1 359 ? 24.234 -56.094 -17.328 1 86.62 359 SER B N 1
ATOM 5710 C CA . SER B 1 359 ? 24.062 -56.062 -18.781 1 86.62 359 SER B CA 1
ATOM 5711 C C . SER B 1 359 ? 25.406 -56.219 -19.484 1 86.62 359 SER B C 1
ATOM 5713 O O . SER B 1 359 ? 25.453 -56.625 -20.656 1 86.62 359 SER B O 1
ATOM 5715 N N . GLY B 1 360 ? 26.469 -55.781 -18.828 1 86.69 360 GLY B N 1
ATOM 5716 C CA . GLY B 1 360 ? 27.781 -55.812 -19.453 1 86.69 360 GLY B CA 1
ATOM 5717 C C . GLY B 1 360 ? 28.031 -54.625 -20.375 1 86.69 360 GLY B C 1
ATOM 5718 O O . GLY B 1 360 ? 29.094 -54.5 -20.984 1 86.69 360 GLY B O 1
ATOM 5719 N N . VAL B 1 361 ? 27.094 -53.75 -20.469 1 92.75 361 VAL B N 1
ATOM 5720 C CA . VAL B 1 361 ? 27.203 -52.562 -21.328 1 92.75 361 VAL B CA 1
ATOM 5721 C C . VAL B 1 361 ? 27.516 -51.344 -20.484 1 92.75 361 VAL B C 1
ATOM 5723 O O . VAL B 1 361 ? 26.938 -51.156 -19.406 1 92.75 361 VAL B O 1
ATOM 5726 N N . ASP B 1 362 ? 28.453 -50.594 -20.984 1 95.12 362 ASP B N 1
ATOM 5727 C CA . ASP B 1 362 ? 28.797 -49.312 -20.344 1 95.12 362 ASP B CA 1
ATOM 5728 C C . ASP B 1 362 ? 28.047 -48.156 -20.984 1 95.12 362 ASP B C 1
ATOM 5730 O O . ASP B 1 362 ? 28.281 -47.844 -22.156 1 95.12 362 ASP B O 1
ATOM 5734 N N . ALA B 1 363 ? 27.266 -47.469 -20.188 1 96.56 363 ALA B N 1
ATOM 5735 C CA . ALA B 1 363 ? 26.438 -46.406 -20.719 1 96.56 363 ALA B CA 1
ATOM 5736 C C . ALA B 1 363 ? 27.312 -45.25 -21.266 1 96.56 363 ALA B C 1
ATOM 5738 O O . ALA B 1 363 ? 27 -44.688 -22.312 1 96.56 363 ALA B O 1
ATOM 5739 N N . GLY B 1 364 ? 28.344 -44.938 -20.594 1 96.88 364 GLY B N 1
ATOM 5740 C CA . GLY B 1 364 ? 29.25 -43.875 -21.031 1 96.88 364 GLY B CA 1
ATOM 5741 C C . GLY B 1 364 ? 29.891 -44.188 -22.375 1 96.88 364 GLY B C 1
ATOM 5742 O O . GLY B 1 364 ? 29.922 -43.312 -23.25 1 96.88 364 GLY B O 1
ATOM 5743 N N . GLU B 1 365 ? 30.375 -45.344 -22.453 1 95.25 365 GLU B N 1
ATOM 5744 C CA . GLU B 1 365 ? 31.016 -45.75 -23.703 1 95.25 365 GLU B CA 1
ATOM 5745 C C . GLU B 1 365 ? 30.016 -45.75 -24.859 1 95.25 365 GLU B C 1
ATOM 5747 O O . GLU B 1 365 ? 30.375 -45.438 -25.984 1 95.25 365 GLU B O 1
ATOM 5752 N N . THR B 1 366 ? 28.859 -46.094 -24.562 1 95.69 366 THR B N 1
ATOM 5753 C CA . THR B 1 366 ? 27.828 -46.125 -25.578 1 95.69 366 THR B CA 1
ATOM 5754 C C . THR B 1 366 ? 27.516 -44.719 -26.062 1 95.69 366 THR B C 1
ATOM 5756 O O . THR B 1 366 ? 27.375 -44.469 -27.266 1 95.69 366 THR B O 1
ATOM 5759 N N . VAL B 1 367 ? 27.375 -43.812 -25.125 1 97 367 VAL B N 1
ATOM 5760 C CA . VAL B 1 367 ? 27.078 -42.406 -25.469 1 97 367 VAL B CA 1
ATOM 5761 C C . VAL B 1 367 ? 28.25 -41.844 -26.266 1 97 367 VAL B C 1
ATOM 5763 O O . VAL B 1 367 ? 28.031 -41.062 -27.219 1 97 367 VAL B O 1
ATOM 5766 N N . ASP B 1 368 ? 29.438 -42.219 -25.891 1 96.19 368 ASP B N 1
ATOM 5767 C CA . ASP B 1 368 ? 30.609 -41.781 -26.641 1 96.19 368 ASP B CA 1
ATOM 5768 C C . ASP B 1 368 ? 30.531 -42.25 -28.094 1 96.19 368 ASP B C 1
ATOM 5770 O O . ASP B 1 368 ? 30.844 -41.5 -29.016 1 96.19 368 ASP B O 1
ATOM 5774 N N . ALA B 1 369 ? 30.156 -43.438 -28.281 1 95.38 369 ALA B N 1
ATOM 5775 C CA . ALA B 1 369 ? 30.031 -44 -29.625 1 95.38 369 ALA B CA 1
ATOM 5776 C C . ALA B 1 369 ? 28.984 -43.25 -30.438 1 95.38 369 ALA B C 1
ATOM 5778 O O . ALA B 1 369 ? 29.172 -43 -31.625 1 95.38 369 ALA B O 1
ATOM 5779 N N . VAL B 1 370 ? 27.906 -42.844 -29.766 1 95.31 370 VAL B N 1
ATOM 5780 C CA . VAL B 1 370 ? 26.828 -42.156 -30.453 1 95.31 370 VAL B CA 1
ATOM 5781 C C . VAL B 1 370 ? 27.297 -40.75 -30.859 1 95.31 370 VAL B C 1
ATOM 5783 O O . VAL B 1 370 ? 27.062 -40.312 -31.984 1 95.31 370 VAL B O 1
ATOM 5786 N N . THR B 1 371 ? 27.938 -40.094 -29.984 1 95.62 371 THR B N 1
ATOM 5787 C CA . THR B 1 371 ? 28.359 -38.719 -30.266 1 95.62 371 THR B CA 1
ATOM 5788 C C . THR B 1 371 ? 29.5 -38.688 -31.281 1 95.62 371 THR B C 1
ATOM 5790 O O . THR B 1 371 ? 29.641 -37.719 -32.031 1 95.62 371 THR B O 1
ATOM 5793 N N . GLU B 1 372 ? 30.266 -39.75 -31.25 1 95.12 372 GLU B N 1
ATOM 5794 C CA . GLU B 1 372 ? 31.297 -39.875 -32.281 1 95.12 372 GLU B CA 1
ATOM 5795 C C . GLU B 1 372 ? 30.656 -40.031 -33.656 1 95.12 372 GLU B C 1
ATOM 5797 O O . GLU B 1 372 ? 31.172 -39.5 -34.656 1 95.12 372 GLU B O 1
ATOM 5802 N N . ALA B 1 373 ? 29.625 -40.75 -33.719 1 94.94 373 ALA B N 1
ATOM 5803 C CA . ALA B 1 373 ? 28.969 -41.062 -35 1 94.94 373 ALA B CA 1
ATOM 5804 C C . ALA B 1 373 ? 28.141 -39.906 -35.469 1 94.94 373 ALA B C 1
ATOM 5806 O O . ALA B 1 373 ? 28.016 -39.656 -36.688 1 94.94 373 ALA B O 1
ATOM 5807 N N . PHE B 1 374 ? 27.547 -39.125 -34.562 1 95.44 374 PHE B N 1
ATOM 5808 C CA . PHE B 1 374 ? 26.531 -38.156 -35 1 95.44 374 PHE B CA 1
ATOM 5809 C C . PHE B 1 374 ? 26.844 -36.75 -34.5 1 95.44 374 PHE B C 1
ATOM 5811 O O . PHE B 1 374 ? 26.031 -35.844 -34.656 1 95.44 374 PHE B O 1
ATOM 5818 N N . GLY B 1 375 ? 27.953 -36.594 -33.844 1 93.19 375 GLY B N 1
ATOM 5819 C CA . GLY B 1 375 ? 28.344 -35.281 -33.312 1 93.19 375 GLY B CA 1
ATOM 5820 C C . GLY B 1 375 ? 27.812 -35.031 -31.922 1 93.19 375 GLY B C 1
ATOM 5821 O O . GLY B 1 375 ? 27.141 -35.844 -31.328 1 93.19 375 GLY B O 1
ATOM 5822 N N . GLY B 1 376 ? 28.188 -33.781 -31.422 1 93.81 376 GLY B N 1
ATOM 5823 C CA . GLY B 1 376 ? 27.766 -33.375 -30.094 1 93.81 376 GLY B CA 1
ATOM 5824 C C . GLY B 1 376 ? 28.703 -33.812 -29 1 93.81 376 GLY B C 1
ATOM 5825 O O . GLY B 1 376 ? 29.891 -34.062 -29.25 1 93.81 376 GLY B O 1
ATOM 5826 N N . GLY B 1 377 ? 28.188 -33.812 -27.781 1 94.19 377 GLY B N 1
ATOM 5827 C CA . GLY B 1 377 ? 28.969 -34.219 -26.625 1 94.19 377 GLY B CA 1
ATOM 5828 C C . GLY B 1 377 ? 28.109 -34.719 -25.484 1 94.19 377 GLY B C 1
ATOM 5829 O O . GLY B 1 377 ? 26.922 -34.406 -25.406 1 94.19 377 GLY B O 1
ATOM 5830 N N . GLY B 1 378 ? 28.75 -35.531 -24.703 1 94.19 378 GLY B N 1
ATOM 5831 C CA . GLY B 1 378 ? 28.047 -36.031 -23.531 1 94.19 378 GLY B CA 1
ATOM 5832 C C . GLY B 1 378 ? 28.953 -36.844 -22.594 1 94.19 378 GLY B C 1
ATOM 5833 O O . GLY B 1 378 ? 30.172 -36.812 -22.766 1 94.19 378 GLY B O 1
ATOM 5834 N N . GLY B 1 379 ? 28.344 -37.312 -21.531 1 93.12 379 GLY B N 1
ATOM 5835 C CA . GLY B 1 379 ? 29.062 -38.094 -20.562 1 93.12 379 GLY B CA 1
ATOM 5836 C C . GLY B 1 379 ? 28.156 -38.688 -19.484 1 93.12 379 GLY B C 1
ATOM 5837 O O . GLY B 1 379 ? 26.953 -38.469 -19.5 1 93.12 379 GLY B O 1
ATOM 5838 N N . GLY B 1 380 ? 28.781 -39.5 -18.688 1 94.56 380 GLY B N 1
ATOM 5839 C CA . GLY B 1 380 ? 28.094 -40.156 -17.578 1 94.56 380 GLY B CA 1
ATOM 5840 C C . GLY B 1 380 ? 28.812 -41.375 -17.062 1 94.56 380 GLY B C 1
ATOM 5841 O O . GLY B 1 380 ? 29.969 -41.625 -17.422 1 94.56 380 GLY B O 1
ATOM 5842 N N . GLY B 1 381 ? 28.125 -42.031 -16.141 1 94.44 381 GLY B N 1
ATOM 5843 C CA . GLY B 1 381 ? 28.703 -43.25 -15.547 1 94.44 381 GLY B CA 1
ATOM 5844 C C . GLY B 1 381 ? 28.312 -44.531 -16.266 1 94.44 381 GLY B C 1
ATOM 5845 O O . GLY B 1 381 ? 27.688 -44.469 -17.328 1 94.44 381 GLY B O 1
ATOM 5846 N N . PRO B 1 382 ? 28.766 -45.656 -15.688 1 94.81 382 PRO B N 1
ATOM 5847 C CA . PRO B 1 382 ? 28.531 -46.938 -16.344 1 94.81 382 PRO B CA 1
ATOM 5848 C C . PRO B 1 382 ? 27.062 -47.312 -16.438 1 94.81 382 PRO B C 1
ATOM 5850 O O . PRO B 1 382 ? 26.656 -48.031 -17.344 1 94.81 382 PRO B O 1
ATOM 5853 N N . THR B 1 383 ? 26.25 -46.75 -15.562 1 94.5 383 THR B N 1
ATOM 5854 C CA . THR B 1 383 ? 24.859 -47.219 -15.523 1 94.5 383 THR B CA 1
ATOM 5855 C C . THR B 1 383 ? 23.938 -46.156 -16.125 1 94.5 383 THR B C 1
ATOM 5857 O O . THR B 1 383 ? 22.781 -46.438 -16.438 1 94.5 383 THR B O 1
ATOM 5860 N N . PHE B 1 384 ? 24.453 -44.938 -16.297 1 96.06 384 PHE B N 1
ATOM 5861 C CA . PHE B 1 384 ? 23.656 -43.875 -16.875 1 96.06 384 PHE B CA 1
ATOM 5862 C C . PHE B 1 384 ? 24.547 -42.812 -17.531 1 96.06 384 PHE B C 1
ATOM 5864 O O . PHE B 1 384 ? 25.5 -42.344 -16.922 1 96.06 384 PHE B O 1
ATOM 5871 N N . ALA B 1 385 ? 24.188 -42.469 -18.75 1 97.5 385 ALA B N 1
ATOM 5872 C CA . ALA B 1 385 ? 24.906 -41.438 -19.5 1 97.5 385 ALA B CA 1
ATOM 5873 C C . ALA B 1 385 ? 24 -40.719 -20.469 1 97.5 385 ALA B C 1
ATOM 5875 O O . ALA B 1 385 ? 22.922 -41.219 -20.812 1 97.5 385 ALA B O 1
ATOM 5876 N N . GLN B 1 386 ? 24.422 -39.5 -20.75 1 97.31 386 GLN B N 1
ATOM 5877 C CA . GLN B 1 386 ? 23.625 -38.688 -21.672 1 97.31 386 GLN B CA 1
ATOM 5878 C C . GLN B 1 386 ? 24.516 -37.938 -22.656 1 97.31 386 GLN B C 1
ATOM 5880 O O . GLN B 1 386 ? 25.703 -37.719 -22.391 1 97.31 386 GLN B O 1
ATOM 5885 N N . GLY B 1 387 ? 23.984 -37.656 -23.812 1 95.56 387 GLY B N 1
ATOM 5886 C CA . GLY B 1 387 ? 24.625 -36.844 -24.828 1 95.56 387 GLY B CA 1
ATOM 5887 C C . GLY B 1 387 ? 23.672 -35.938 -25.578 1 95.56 387 GLY B C 1
ATOM 5888 O O . GLY B 1 387 ? 22.516 -36.312 -25.812 1 95.56 387 GLY B O 1
ATOM 5889 N N . GLY B 1 388 ? 24.234 -34.688 -25.875 1 93.56 388 GLY B N 1
ATOM 5890 C CA . GLY B 1 388 ? 23.406 -33.719 -26.578 1 93.56 388 GLY B CA 1
ATOM 5891 C C . GLY B 1 388 ? 24.125 -33.094 -27.75 1 93.56 388 GLY B C 1
ATOM 5892 O O . GLY B 1 388 ? 25.328 -33.281 -27.938 1 93.56 388 GLY B O 1
ATOM 5893 N N . GLY B 1 389 ? 23.297 -32.375 -28.547 1 92.5 389 GLY B N 1
ATOM 5894 C CA . GLY B 1 389 ? 23.844 -31.688 -29.703 1 92.5 389 GLY B CA 1
ATOM 5895 C C . GLY B 1 389 ? 24.031 -32.594 -30.922 1 92.5 389 GLY B C 1
ATOM 5896 O O . GLY B 1 389 ? 24.922 -32.375 -31.734 1 92.5 389 GLY B O 1
ATOM 5897 N N . LEU B 1 390 ? 23.219 -33.625 -30.984 1 93.88 390 LEU B N 1
ATOM 5898 C CA . LEU B 1 390 ? 23.328 -34.562 -32.094 1 93.88 390 LEU B CA 1
ATOM 5899 C C . LEU B 1 390 ? 22.844 -33.906 -33.406 1 93.88 390 LEU B C 1
ATOM 5901 O O . LEU B 1 390 ? 21.891 -33.125 -33.375 1 93.88 390 LEU B O 1
ATOM 5905 N N . THR B 1 391 ? 23.453 -34.25 -34.5 1 91.5 391 THR B N 1
ATOM 5906 C CA . THR B 1 391 ? 23.141 -33.594 -35.75 1 91.5 391 THR B CA 1
ATOM 5907 C C . THR B 1 391 ? 22.234 -34.5 -36.625 1 91.5 391 THR B C 1
ATOM 5909 O O . THR B 1 391 ? 21.641 -34.031 -37.594 1 91.5 391 THR B O 1
ATOM 5912 N N . ALA B 1 392 ? 22.094 -35.688 -36.219 1 90.56 392 ALA B N 1
ATOM 5913 C CA . ALA B 1 392 ? 21.25 -36.594 -37 1 90.56 392 ALA B CA 1
ATOM 5914 C C . ALA B 1 392 ? 19.812 -36.594 -36.469 1 90.56 392 ALA B C 1
ATOM 5916 O O . ALA B 1 392 ? 19.562 -36.219 -35.344 1 90.56 392 ALA B O 1
ATOM 5917 N N . ASP B 1 393 ? 18.969 -36.938 -37.375 1 92.75 393 ASP B N 1
ATOM 5918 C CA . ASP B 1 393 ? 17.562 -37.125 -37 1 92.75 393 ASP B CA 1
ATOM 5919 C C . ASP B 1 393 ? 17.422 -38.25 -35.969 1 92.75 393 ASP B C 1
ATOM 5921 O O . ASP B 1 393 ? 18.094 -39.25 -36.062 1 92.75 393 ASP B O 1
ATOM 5925 N N . PRO B 1 394 ? 16.531 -38.031 -35.062 1 94.38 394 PRO B N 1
ATOM 5926 C CA . PRO B 1 394 ? 16.375 -39 -33.969 1 94.38 394 PRO B CA 1
ATOM 5927 C C . PRO B 1 394 ? 16.109 -40.406 -34.5 1 94.38 394 PRO B C 1
ATOM 5929 O O . PRO B 1 394 ? 16.641 -41.375 -33.938 1 94.38 394 PRO B O 1
ATOM 5932 N N . ASP B 1 395 ? 15.398 -40.531 -35.562 1 93 395 ASP B N 1
ATOM 5933 C CA . ASP B 1 395 ? 15.102 -41.875 -36.094 1 93 395 ASP B CA 1
ATOM 5934 C C . ASP B 1 395 ? 16.359 -42.531 -36.625 1 93 395 ASP B C 1
ATOM 5936 O O . ASP B 1 395 ? 16.5 -43.75 -36.531 1 93 395 ASP B O 1
ATOM 5940 N N . THR B 1 396 ? 17.234 -41.781 -37.188 1 94.19 396 THR B N 1
ATOM 5941 C CA . THR B 1 396 ? 18.5 -42.281 -37.688 1 94.19 396 THR B CA 1
ATOM 5942 C C . THR B 1 396 ? 19.359 -42.812 -36.562 1 94.19 396 THR B C 1
ATOM 5944 O O . THR B 1 396 ? 20.016 -43.844 -36.688 1 94.19 396 THR B O 1
ATOM 5947 N N . VAL B 1 397 ? 19.328 -42.094 -35.469 1 95.06 397 VAL B N 1
ATOM 5948 C CA . VAL B 1 397 ? 20.094 -42.5 -34.312 1 95.06 397 VAL B CA 1
ATOM 5949 C C . VAL B 1 397 ? 19.562 -43.812 -33.781 1 95.06 397 VAL B C 1
ATOM 5951 O O . VAL B 1 397 ? 20.328 -44.719 -33.438 1 95.06 397 VAL B O 1
ATOM 5954 N N . VAL B 1 398 ? 18.266 -43.906 -33.688 1 95.56 398 VAL B N 1
ATOM 5955 C CA . VAL B 1 398 ? 17.625 -45.125 -33.219 1 95.56 398 VAL B CA 1
ATOM 5956 C C . VAL B 1 398 ? 18 -46.312 -34.094 1 95.56 398 VAL B C 1
ATOM 5958 O O . VAL B 1 398 ? 18.328 -47.375 -33.625 1 95.56 398 VAL B O 1
ATOM 5961 N N . GLU B 1 399 ? 17.984 -46.094 -35.438 1 94.19 399 GLU B N 1
ATOM 5962 C CA . GLU B 1 399 ? 18.344 -47.125 -36.375 1 94.19 399 GLU B CA 1
ATOM 5963 C C . GLU B 1 399 ? 19.797 -47.562 -36.219 1 94.19 399 GLU B C 1
ATOM 5965 O O . GLU B 1 399 ? 20.141 -48.719 -36.375 1 94.19 399 GLU B O 1
ATOM 5970 N N . TRP B 1 400 ? 20.562 -46.625 -36.062 1 94.19 400 TRP B N 1
ATOM 5971 C CA . TRP B 1 400 ? 21.969 -46.875 -35.844 1 94.19 400 TRP B CA 1
ATOM 5972 C C . TRP B 1 400 ? 22.172 -47.781 -34.625 1 94.19 400 TRP B C 1
ATOM 5974 O O . TRP B 1 400 ? 22.969 -48.719 -34.656 1 94.19 400 TRP B O 1
ATOM 5984 N N . PHE B 1 401 ? 21.453 -47.562 -33.531 1 93 401 PHE B N 1
ATOM 5985 C CA . PHE B 1 401 ? 21.531 -48.344 -32.312 1 93 401 PHE B CA 1
ATOM 5986 C C . PHE B 1 401 ? 21.109 -49.781 -32.594 1 93 401 PHE B C 1
ATOM 5988 O O . PHE B 1 401 ? 21.766 -50.75 -32.125 1 93 401 PHE B O 1
ATOM 5995 N N . ARG B 1 402 ? 20.094 -49.875 -33.344 1 91 402 ARG B N 1
ATOM 5996 C CA . ARG B 1 402 ? 19.516 -51.188 -33.594 1 91 402 ARG B CA 1
ATOM 5997 C C . ARG B 1 402 ? 20.406 -52 -34.5 1 91 402 ARG B C 1
ATOM 5999 O O . ARG B 1 402 ? 20.375 -53.25 -34.469 1 91 402 ARG B O 1
ATOM 6006 N N . GLY B 1 403 ? 21.203 -51.375 -35.281 1 86.38 403 GLY B N 1
ATOM 6007 C CA . GLY B 1 403 ? 22.047 -52.062 -36.25 1 86.38 403 GLY B CA 1
ATOM 6008 C C . GLY B 1 403 ? 23.422 -52.406 -35.75 1 86.38 403 GLY B C 1
ATOM 6009 O O . GLY B 1 403 ? 24.25 -52.969 -36.469 1 86.38 403 GLY B O 1
ATOM 6010 N N . ARG B 1 404 ? 23.672 -52.125 -34.656 1 82.56 404 ARG B N 1
ATOM 6011 C CA . ARG B 1 404 ? 24.984 -52.469 -34.062 1 82.56 404 ARG B CA 1
ATOM 6012 C C . ARG B 1 404 ? 25.062 -53.938 -33.688 1 82.56 404 ARG B C 1
ATOM 6014 O O . ARG B 1 404 ? 24.062 -54.531 -33.281 1 82.56 404 ARG B O 1
#

InterPro domains:
  IPR009000 Translation protein, beta-barrel domain superfamily [SSF50447] (8-83)
  IPR012947 Threonyl/alanyl tRNA synthetase, SAD [PF07973] (189-232)
  IPR012947 Threonyl/alanyl tRNA synthetase, SAD [SM00863] (189-232)
  IPR018163 Threonyl/alanyl tRNA synthetase, class II-like, putative editing domain superfamily [SSF55186] (88-239)
  IPR018164 Alanyl-tRNA synthetase, class IIc, N-terminal [PF01411] (12-85)
  IPR018165 Alanyl-tRNA synthetase, class IIc, core domain [PS50860] (1-245)
  IPR050058 Alanine--tRNA ligase [PTHR11777] (17-390)

Nearest PDB structures (foldseek):
  2zzf-assembly1_A  TM=9.207E-01  e=7.778E-27  Pyrococcus horikoshii
  2zzg-assembly1_A  TM=9.223E-01  e=1.583E-26  Pyrococcus horikoshii
  2ztg-assembly1_A  TM=8.952E-01  e=7.567E-22  Archaeoglobus fulgidus
  2e1b-assembly1_A  TM=9.124E-01  e=3.549E-20  Pyrococcus horikoshii
  1nyr-assembly1_A  TM=4.262E-01  e=8.716E-09  Staphylococcus aureus

Radius of gyration: 40.59 Å; Cα contacts (8 Å, |Δi|>4): 1877; chains: 2; bounding box: 75×111×75 Å

Solvent-accessible surface area (backbone atoms only — not comparable to full-atom values): 40383 Å² total; per-residue (Å²): 118,44,66,61,42,14,50,86,39,57,81,59,41,68,50,72,30,38,30,62,42,72,59,67,37,34,38,28,47,67,52,46,56,56,38,42,46,50,65,35,39,65,39,46,47,36,29,53,68,80,42,45,46,69,41,25,35,74,53,95,60,28,49,38,35,30,36,73,56,72,63,98,69,58,67,67,40,76,36,52,34,39,47,35,59,69,60,50,50,48,48,12,27,45,47,41,46,51,48,41,39,49,28,30,43,63,73,76,45,52,75,68,42,62,70,45,57,36,48,56,100,58,36,35,40,38,25,31,27,32,77,59,82,76,52,72,69,50,49,36,47,34,30,34,47,28,41,49,46,21,55,64,47,31,48,35,49,71,49,76,30,39,52,72,56,48,71,66,40,85,77,48,41,67,28,76,61,24,36,57,60,12,48,43,92,66,67,36,28,28,35,34,32,37,58,99,53,35,41,28,40,41,54,62,40,51,52,59,34,36,22,68,38,34,46,53,27,66,74,49,74,46,66,88,46,92,57,31,32,33,40,31,29,19,40,45,68,52,11,41,51,49,52,32,49,46,50,46,27,28,51,49,23,10,58,54,65,74,53,45,53,90,49,29,31,60,51,41,40,50,50,51,52,46,41,55,50,40,52,51,53,34,50,52,41,50,35,52,46,48,30,53,50,57,69,67,28,53,76,40,70,36,92,90,29,33,27,25,46,36,74,41,71,89,63,53,76,77,60,43,52,63,26,48,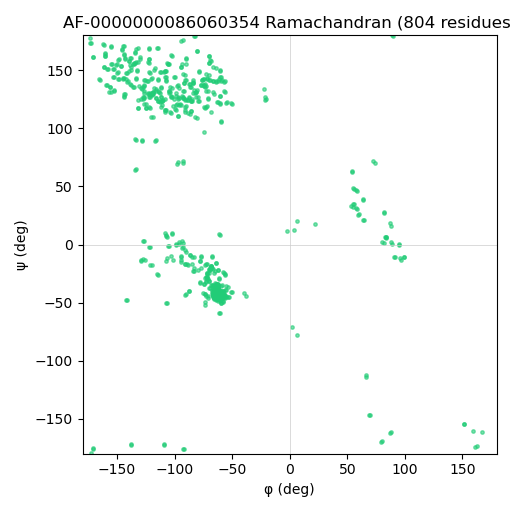51,49,41,52,67,74,46,35,64,100,71,68,40,37,32,37,40,41,23,26,51,64,95,65,19,30,40,36,27,35,30,38,87,84,47,76,52,46,16,26,60,50,40,51,53,49,26,70,74,36,38,55,49,65,54,55,44,54,44,38,16,33,29,36,55,37,72,54,56,50,67,56,52,46,50,53,59,63,68,79,118,43,65,59,43,13,49,85,39,58,82,61,41,66,49,74,29,36,31,62,42,69,58,68,36,34,38,28,48,67,53,47,58,57,38,45,44,48,63,34,39,65,39,46,47,35,28,52,67,80,41,45,45,68,40,26,34,73,52,95,60,26,50,38,34,31,35,73,55,72,63,96,68,58,68,67,41,77,34,52,33,39,46,36,58,70,60,51,51,48,48,13,27,47,47,40,45,50,47,41,39,49,28,31,42,62,74,75,45,52,75,66,44,62,70,44,58,38,48,56,100,59,37,34,40,38,26,30,27,32,77,62,83,76,52,70,69,50,49,37,47,35,30,35,46,28,41,48,46,21,55,65,48,30,49,36,49,72,50,76,30,41,53,73,57,49,71,64,39,86,75,50,41,67,26,76,59,24,37,58,60,11,47,44,93,67,66,33,28,28,35,34,32,36,58,100,55,35,40,29,41,40,52,61,40,50,51,60,33,36,22,68,39,34,46,53,27,65,72,48,72,48,65,89,47,91,56,31,31,32,40,31,29,19,40,44,69,52,12,40,51,50,53,30,51,45,50,46,27,28,51,48,24,11,58,56,66,73,54,45,53,90,49,29,31,61,52,38,40,52,49,50,51,46,42,54,51,40,52,51,52,32,53,51,42,48,36,50,47,46,30,54,53,56,68,66,29,53,75,40,68,34,91,89,30,31,27,25,47,37,75,42,69,89,63,53,75,78,61,44,50,63,27,49,51,50,41,53,66,75,45,35,64,100,71,67,40,36,32,37,40,41,23,28,51,64,98,63,19,30,40,35,27,36,31,38,86,85,48,78,52,46,15,25,62,50,37,50,53,49,25,70,74,37,38,55,49,66,51,55,44,54,44,40,16,35,29,37,55,35,73,53,54,49,68,58,53,47,50,52,58,62,68,80

pLDDT: mean 92.3, std 10.37, range [43.38, 98.88]

Organism: NCBI:txid261290

Secondary structure (DSSP, 8-state):
----STTT-TT--EEEEEEEEEETTEEEESS--PPPSBTTBPPPPEEETTEEEEEEEEETTEEEEEESS-----TT-EEEEEE-HHHHHHHHHHHHHHHHHHHHHHHH-SS-EEEEEEE-SS-EEEEEE-SS---HHHHHHHHHHHHHHHHTT-BEEEEEEEHHHHHTSTT-B--HHHHHHHEETTTEEEEEEETTTEEEE--S---SBGGGS--EEEEEEEEEETTEEEEEEEEHHHHHHHHHHHHHHHHHHHHHTTS-GGGHHHHHHHHHHHHHHHHHHHHHHHHHHHHHHHHHSEEEEETTEEEEEEEESS--GGGGHHHHHHHHHTTSHHHH--EEEEEE-SSS-EEEEEE-GGG---HHHHHHHHHHHH--EEEE-SSEEEEE---S-HHHHHHHHHT-/----STTT-TT--EEEEEEEEEETTEEEESS--PPPSBTTBPPPPEEETTEEEEEEEEETTEEEEEESS-----TT-EEEEEE-HHHHHHHHHHHHHHHHHHHHHHHH-SS-EEEEEEE-SS-EEEEEE-SS---HHHHHHHHHHHHHHHHTT-BEEEEEEEHHHHHTSTT-B--HHHHHHHEETTTEEEEEEETTTEEEE--S---SBGGGS--EEEEEEEEEETTEEEEEEEEHHHHHHHHHHHHHHHHHHHHHTTS-GGGHHHHHHHHHHHHHHHHHHHHHHHHHHHHHHHHTSEEEEETTEEEEEEEESS--GGGGHHHHHHHHHTTSHHHH--EEEEEE-SSS-EEEEEE-GGG---HHHHHHHHHHHH--EEEE-SSEEEEE---S-HHHHHHHHHT-

Foldseek 3Di:
DADACCQVPVPDFKDKFAWADDDFQKTFTPYHNWDADAQQFATWWWDKQNFTFPGWHDDPNTIITGTPGGDDDDHGDMIMIGTDPVQSLFRQLQVVLVQLLLLQCVVVFDPKAWDGWHDDSFKIKTKIFGPDEDDPVNQVSSQVSSVVQLVVWFFKDKDKDFPVVQVPPPQEHEDPRQVVQQDPPPRIGMWMDRPPGGIYGHRGHHDGISVSNAHKAWDDWDDPDPRMIMTMIGTDPNRVVVVVVVVVVLQVQCVVQVHHSVCSVVSVVVVVVVVVVVVVVVLVVVLVVLLVVQLPFDWADDPNATERFDEDEDDDQVSCVVSQVVCQVVPSPVPRHFKYWYWYADPKIKIKIFGDPVRPAFRFVVRVVLCVVFNFDWGDGRGIIMTIRGRDHSVVSRVVRRVD/DADACCQVPVPDFKDKFAWADDDFQKTFTPYHNWDADAQQFATWWWDKQRFTFPGWHDDPNTIITGTPGGDDDDHGDMIMTGTDPVQSLFRQLQVVLVQLLLLQCVVVFDPKAWAGWHDDSWKIKTKIFGPDEDDPVNLVSSQVSSVVQLVVWFFKDKDKDFPVVQVVPPQEHEDPRQQVQQDPPPRIGMWMDRPPGGIYGHRGHHDGISVSNAHKAWDDWDDPDPRMIMTMIGTDPNRVVVVVVVVVVLQVQCVVQVHHSVCSVVSVVVVVVVVVVVVVVVLVVVLVVLLVVQLPFDWADDPNATERFDEDEDDDQVSNVVSQVVNQVVPSPVPRHFKYWYWYADPKIKIKIFGDPVRPAFRFVVRVVLCVVFNFDWGDGRGIIMTIRGRDHSVVSRVVRRVD

Sequence (808 aa):
MTVSRAPANPEVREFEATVKRVDGQEIVLEETYFYPASGGQPSDRGTIGGTLLEDVREADGEVVHVLTDPVDIDVGETVACVVDDTFRTYCARAHTASHVLYGAARRICEDLGYAGFDISPEKVRVDLTTAEPLDDDDLVELERLSNRAVWESRAVSWETLSESEARNVEGIAFNTKTEEGAMSGSEAVRVVTVEDWDVAACGGTHVANTAEIGPIATLDRSNPGEGVTRVEFAVGPTAIDRTAAVHAAALESAAALDTNVDDLPDTATRLREEVDRLESDLREAERELLRTRLREFSATEVDGTRWAIGTVDDAEPNDLREPAEATLSSGLDDDGRAAIAAVGTGDAPFVVVATTPESGVDAGETVDAVTEAFGGGGGGGPTFAQGGGLTADPDTVVEWFRGRMTVSRAPANPEVREFEATVKRVDGQEIVLEETYFYPASGGQPSDRGTIGGTLLEDVREADGEVVHVLTDPVDIDVGETVACVVDDTFRTYCARAHTASHVLYGAARRICEDLGYAGFDISPEKVRVDLTTAEPLDDDDLVELERLSNRAVWESRAVSWETLSESEARNVEGIAFNTKTEEGAMSGSEAVRVVTVEDWDVAACGGTHVANTAEIGPIATLDRSNPGEGVTRVEFAVGPTAIDRTAAVHAAALESAAALDTNVDDLPDTATRLREEVDRLESDLREAERELLRTRLREFSATEVDGTRWAIGTVDDAEPNDLREPAEATLSSGLDDDGRAAIAAVGTGDAPFVVVATTPESGVDAGETVDAVTEAFGGGGGGGPTFAQGGGLTADPDTVVEWFRGR